Protein 2LPB (pdb70)

Organism: Saccharomyces cerevisiae (strain ATCC 204508 / S288c) (NCBI:txid559292)

Radius of gyration: 16.39 Å; Cα contacts (8 Å, |Δi|>4): 63; chains: 2; bounding box: 40×42×35 Å

InterPro domains:
  IPR008626 Mediator complex, subunit Med15, fungi [PF05397] (509-620)
  IPR033789 Gal11, coactivator domain [PF18535] (158-238)
  IPR033789 Gal11, coactivator domain [cd12191] (170-232)
  IPR036529 Coactivator CBP, KIX domain superfamily [G3DSA:1.10.246.20] (6-90)
  IPR036546 Mediator complex subunit 15, KIX domain [PF16987] (9-86)

Structure (mmCIF, N/CA/C/O backbone):
data_2LPB
#
_entry.id   2LPB
#
loop_
_entity.id
_entity.type
_entity.pdbx_description
1 polymer 'Mediator of RNA polymerase II transcription subunit 15'
2 polymer 'General control protein GCN4'
#
loop_
_atom_site.group_PDB
_atom_site.id
_atom_site.type_symbol
_atom_site.label_atom_id
_atom_site.label_alt_id
_atom_site.label_comp_id
_atom_site.label_asym_id
_atom_site.label_entity_id
_atom_site.label_seq_id
_atom_site.pdbx_PDB_ins_code
_atom_site.Cartn_x
_atom_site.Cartn_y
_atom_site.Cartn_z
_atom_site.occupancy
_atom_site.B_iso_or_equiv
_atom_site.auth_seq_id
_atom_site.auth_comp_id
_atom_site.auth_asym_id
_atom_site.auth_atom_id
_atom_site.pdbx_PDB_model_num
ATOM 1 N N . GLN A 1 1 ? -10.410 -14.404 -21.276 1.00 14.62 158 GLN A N 1
ATOM 2 C CA . GLN A 1 1 ? -10.363 -14.975 -19.914 1.00 14.18 158 GLN A CA 1
ATOM 3 C C . GLN A 1 1 ? -10.948 -13.995 -18.905 1.00 13.66 158 GLN A C 1
ATOM 4 O O . GLN A 1 1 ? -11.486 -12.954 -19.278 1.00 13.66 158 GLN A O 1
ATOM 20 N N . ARG A 1 2 ? -10.848 -14.340 -17.631 1.00 13.39 159 ARG A N 1
ATOM 21 C CA . ARG A 1 2 ? -11.357 -13.488 -16.562 1.00 13.07 159 ARG A CA 1
ATOM 22 C C . ARG A 1 2 ? -10.415 -12.311 -16.327 1.00 12.59 159 ARG A C 1
ATOM 23 O O . ARG A 1 2 ? -9.195 -12.454 -16.440 1.00 12.86 159 ARG A O 1
ATOM 44 N N . ARG A 1 3 ? -10.980 -11.153 -16.017 1.00 12.05 160 ARG A N 1
ATOM 45 C CA . ARG A 1 3 ? -10.186 -9.958 -15.771 1.00 11.74 160 ARG A CA 1
ATOM 46 C C . ARG A 1 3 ? -11.027 -8.884 -15.084 1.00 11.04 160 ARG A C 1
ATOM 47 O O . ARG A 1 3 ? -11.835 -8.207 -15.725 1.00 10.84 160 ARG A O 1
ATOM 68 N N . GLN A 1 4 ? -10.848 -8.745 -13.781 1.00 10.86 161 GLN A N 1
ATOM 69 C CA . GLN A 1 4 ? -11.580 -7.746 -13.014 1.00 10.36 161 GLN A CA 1
ATOM 70 C C . GLN A 1 4 ? -10.677 -6.557 -12.697 1.00 9.86 161 GLN A C 1
ATOM 71 O O . GLN A 1 4 ? -9.535 -6.731 -12.270 1.00 10.18 161 GLN A O 1
ATOM 85 N N . LEU A 1 5 ? -11.187 -5.353 -12.910 1.00 9.29 162 LEU A N 1
ATOM 86 C CA . LEU A 1 5 ? -10.415 -4.149 -12.646 1.00 8.96 162 LEU A CA 1
ATOM 87 C C . LEU A 1 5 ? -11.314 -2.936 -12.423 1.00 8.97 162 LEU A C 1
ATOM 88 O O . LEU A 1 5 ? -11.836 -2.349 -13.367 1.00 9.41 162 LEU A O 1
ATOM 104 N N . THR A 1 6 ? -11.524 -2.577 -11.170 1.00 8.60 163 THR A N 1
ATOM 105 C CA . THR A 1 6 ? -12.325 -1.410 -10.858 1.00 8.65 163 THR A CA 1
ATOM 106 C C . THR A 1 6 ? -11.432 -0.174 -10.956 1.00 8.24 163 THR A C 1
ATOM 107 O O . THR A 1 6 ? -10.331 -0.171 -10.406 1.00 7.76 163 THR A O 1
ATOM 118 N N . PRO A 1 7 ? -11.891 0.890 -11.633 1.00 8.51 164 PRO A N 1
ATOM 119 C CA . PRO A 1 7 ? -11.108 2.122 -11.814 1.00 8.32 164 PRO A CA 1
ATOM 120 C C . PRO A 1 7 ? -10.614 2.728 -10.499 1.00 7.84 164 PRO A C 1
ATOM 121 O O . PRO A 1 7 ? -9.493 3.231 -10.422 1.00 7.58 164 PRO A O 1
ATOM 132 N N . GLN A 1 8 ? -11.448 2.654 -9.471 1.00 7.83 165 GLN A N 1
ATOM 133 C CA . GLN A 1 8 ? -11.113 3.214 -8.165 1.00 7.51 165 GLN A CA 1
ATOM 134 C C . GLN A 1 8 ? -10.060 2.383 -7.435 1.00 6.97 165 GLN A C 1
ATOM 135 O O . GLN A 1 8 ? -9.170 2.931 -6.788 1.00 6.65 165 GLN A O 1
ATOM 149 N N . GLN A 1 9 ? -10.151 1.063 -7.547 1.00 6.95 166 GLN A N 1
ATOM 150 C CA . GLN A 1 9 ? -9.216 0.177 -6.863 1.00 6.50 166 GLN A CA 1
ATOM 151 C C . GLN A 1 9 ? -7.911 0.054 -7.629 1.00 6.28 166 GLN A C 1
ATOM 152 O O . GLN A 1 9 ? -6.834 0.089 -7.038 1.00 5.88 166 GLN A O 1
ATOM 166 N N . GLN A 1 10 ? -8.019 -0.092 -8.945 1.00 6.66 167 GLN A N 1
ATOM 167 C CA . GLN A 1 10 ? -6.863 -0.232 -9.813 1.00 6.68 167 GLN A CA 1
ATOM 168 C C . GLN A 1 10 ? -5.843 0.877 -9.580 1.00 6.51 167 GLN A C 1
ATOM 169 O O . GLN A 1 10 ? -4.652 0.618 -9.426 1.00 6.41 167 GLN A O 1
ATOM 183 N N . GLN A 1 11 ? -6.331 2.104 -9.516 1.00 6.59 168 GLN A N 1
ATOM 184 C CA . GLN A 1 11 ? -5.479 3.269 -9.327 1.00 6.60 168 GLN A CA 1
ATOM 185 C C . GLN A 1 11 ? -4.710 3.228 -8.009 1.00 6.15 168 GLN A C 1
ATOM 186 O O . GLN A 1 11 ? -3.604 3.756 -7.913 1.00 6.21 168 GLN A O 1
ATOM 200 N N . LEU A 1 12 ? -5.288 2.607 -6.998 1.00 5.81 169 LEU A N 1
ATOM 201 C CA . LEU A 1 12 ? -4.646 2.546 -5.699 1.00 5.44 169 LEU A CA 1
ATOM 202 C C . LEU A 1 12 ? -3.675 1.371 -5.583 1.00 5.18 169 LEU A C 1
ATOM 203 O O . LEU A 1 12 ? -2.542 1.534 -5.127 1.00 5.07 169 LEU A O 1
ATOM 219 N N . VAL A 1 13 ? -4.116 0.191 -6.005 1.00 5.20 170 VAL A N 1
ATOM 220 C CA . VAL A 1 13 ? -3.296 -1.010 -5.887 1.00 5.06 170 VAL A CA 1
ATOM 221 C C . VAL A 1 13 ? -2.183 -1.095 -6.932 1.00 5.34 170 VAL A C 1
ATOM 222 O O . VAL A 1 13 ? -1.090 -1.576 -6.639 1.00 5.28 170 VAL A O 1
ATOM 235 N N . ASN A 1 14 ? -2.447 -0.632 -8.143 1.00 5.77 171 ASN A N 1
ATOM 236 C CA . ASN A 1 14 ? -1.446 -0.689 -9.211 1.00 6.24 171 ASN A CA 1
ATOM 237 C C . ASN A 1 14 ? -0.322 0.314 -8.966 1.00 6.25 171 ASN A C 1
ATOM 238 O O . ASN A 1 14 ? 0.821 0.103 -9.375 1.00 6.59 171 ASN A O 1
ATOM 249 N N . GLN A 1 15 ? -0.646 1.393 -8.273 1.00 6.00 172 GLN A N 1
ATOM 250 C CA . GLN A 1 15 ? 0.330 2.435 -7.979 1.00 6.13 172 GLN A CA 1
ATOM 251 C C . GLN A 1 15 ? 1.197 2.068 -6.780 1.00 5.80 172 GLN A C 1
ATOM 252 O O . GLN A 1 15 ? 2.279 2.626 -6.597 1.00 6.06 172 GLN A O 1
ATOM 266 N N . MET A 1 16 ? 0.726 1.120 -5.973 1.00 5.33 173 MET A N 1
ATOM 267 C CA . MET A 1 16 ? 1.465 0.670 -4.787 1.00 5.03 173 MET A CA 1
ATOM 268 C C . MET A 1 16 ? 2.713 -0.121 -5.179 1.00 5.21 173 MET A C 1
ATOM 269 O O . MET A 1 16 ? 3.507 -0.510 -4.327 1.00 5.01 173 MET A O 1
ATOM 283 N N . LYS A 1 17 ? 2.871 -0.367 -6.472 1.00 5.68 174 LYS A N 1
ATOM 284 C CA . LYS A 1 17 ? 4.027 -1.090 -6.973 1.00 6.02 174 LYS A CA 1
ATOM 285 C C . LYS A 1 17 ? 5.246 -0.194 -6.878 1.00 6.49 174 LYS A C 1
ATOM 286 O O . LYS A 1 17 ? 6.307 -0.602 -6.407 1.00 6.55 174 LYS A O 1
ATOM 305 N N . VAL A 1 18 ? 5.078 1.044 -7.320 1.00 6.90 175 VAL A N 1
ATOM 306 C CA . VAL A 1 18 ? 6.153 2.010 -7.269 1.00 7.46 175 VAL A CA 1
ATOM 307 C C . VAL A 1 18 ? 5.800 3.099 -6.276 1.00 7.44 175 VAL A C 1
ATOM 308 O O . VAL A 1 18 ? 5.344 4.183 -6.646 1.00 7.78 175 VAL A O 1
ATOM 321 N N . ALA A 1 19 ? 6.018 2.799 -5.015 1.00 7.10 176 ALA A N 1
ATOM 322 C CA . ALA A 1 19 ? 5.736 3.735 -3.948 1.00 7.14 176 ALA A CA 1
ATOM 323 C C . ALA A 1 19 ? 6.787 3.623 -2.851 1.00 7.24 176 ALA A C 1
ATOM 324 O O . ALA A 1 19 ? 6.968 2.558 -2.263 1.00 6.92 176 ALA A O 1
ATOM 331 N N . PRO A 1 20 ? 7.544 4.701 -2.609 1.00 7.75 177 PRO A N 1
ATOM 332 C CA . PRO A 1 20 ? 8.561 4.729 -1.571 1.00 7.96 177 PRO A CA 1
ATOM 333 C C . PRO A 1 20 ? 7.983 5.092 -0.205 1.00 7.58 177 PRO A C 1
ATOM 334 O O . PRO A 1 20 ? 7.126 5.974 -0.093 1.00 7.42 177 PRO A O 1
ATOM 345 N N . ILE A 1 21 ? 8.458 4.406 0.821 1.00 7.53 178 ILE A N 1
ATOM 346 C CA . ILE A 1 21 ? 8.018 4.631 2.190 1.00 7.29 178 ILE A CA 1
ATOM 347 C C . ILE A 1 21 ? 8.517 5.980 2.711 1.00 7.90 178 ILE A C 1
ATOM 348 O O . ILE A 1 21 ? 9.725 6.218 2.772 1.00 8.45 178 ILE A O 1
ATOM 364 N N . PRO A 1 22 ? 7.589 6.889 3.059 1.00 7.89 179 PRO A N 1
ATOM 365 C CA . PRO A 1 22 ? 7.933 8.216 3.582 1.00 8.51 179 PRO A CA 1
ATOM 366 C C . PRO A 1 22 ? 8.677 8.149 4.909 1.00 8.75 179 PRO A C 1
ATOM 367 O O . PRO A 1 22 ? 8.612 7.149 5.626 1.00 8.38 179 PRO A O 1
ATOM 378 N N . LYS A 1 23 ? 9.348 9.239 5.247 1.00 9.42 180 LYS A N 1
ATOM 379 C CA . LYS A 1 23 ? 10.122 9.328 6.483 1.00 9.77 180 LYS A CA 1
ATOM 380 C C . LYS A 1 23 ? 9.230 9.167 7.707 1.00 9.52 180 LYS A C 1
ATOM 381 O O . LYS A 1 23 ? 9.667 8.666 8.745 1.00 9.52 180 LYS A O 1
ATOM 400 N N . GLN A 1 24 ? 7.981 9.589 7.577 1.00 9.38 181 GLN A N 1
ATOM 401 C CA . GLN A 1 24 ? 7.014 9.485 8.663 1.00 9.25 181 GLN A CA 1
ATOM 402 C C . GLN A 1 24 ? 6.752 8.020 9.007 1.00 8.64 181 GLN A C 1
ATOM 403 O O . GLN A 1 24 ? 6.494 7.671 10.160 1.00 8.66 181 GLN A O 1
ATOM 417 N N . LEU A 1 25 ? 6.837 7.167 7.998 1.00 8.14 182 LEU A N 1
ATOM 418 C CA . LEU A 1 25 ? 6.591 5.745 8.173 1.00 7.55 182 LEU A CA 1
ATOM 419 C C . LEU A 1 25 ? 7.884 4.986 8.453 1.00 7.61 182 LEU A C 1
ATOM 420 O O . LEU A 1 25 ? 7.869 3.969 9.143 1.00 7.33 182 LEU A O 1
ATOM 436 N N . LEU A 1 26 ? 8.999 5.495 7.929 1.00 8.04 183 LEU A N 1
ATOM 437 C CA . LEU A 1 26 ? 10.310 4.863 8.120 1.00 8.24 183 LEU A CA 1
ATOM 438 C C . LEU A 1 26 ? 10.667 4.741 9.598 1.00 8.55 183 LEU A C 1
ATOM 439 O O . LEU A 1 26 ? 11.417 3.851 9.994 1.00 8.54 183 LEU A O 1
ATOM 455 N N . GLN A 1 27 ? 10.126 5.640 10.407 1.00 8.87 184 GLN A N 1
ATOM 456 C CA . GLN A 1 27 ? 10.378 5.633 11.843 1.00 9.25 184 GLN A CA 1
ATOM 457 C C . GLN A 1 27 ? 9.802 4.386 12.509 1.00 8.85 184 GLN A C 1
ATOM 458 O O . GLN A 1 27 ? 10.239 3.994 13.592 1.00 9.14 184 GLN A O 1
ATOM 472 N N . ARG A 1 28 ? 8.828 3.762 11.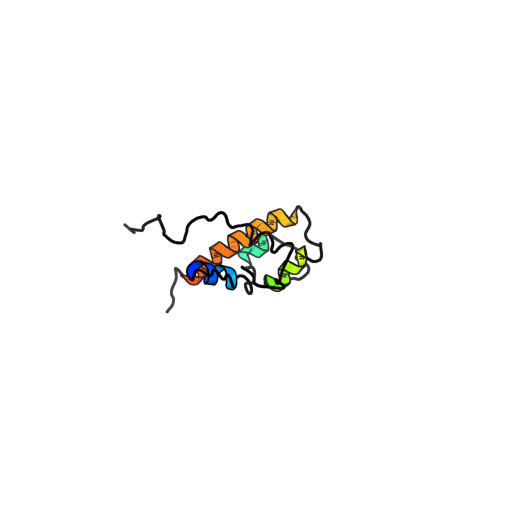855 1.00 8.24 185 ARG A N 1
ATOM 473 C CA . ARG A 1 28 ? 8.183 2.571 12.395 1.00 7.89 185 ARG A CA 1
ATOM 474 C C . ARG A 1 28 ? 9.045 1.334 12.179 1.00 7.66 185 ARG A C 1
ATOM 475 O O . ARG A 1 28 ? 8.947 0.363 12.928 1.00 7.54 185 ARG A O 1
ATOM 496 N N . ILE A 1 29 ? 9.880 1.375 11.150 1.00 7.69 186 ILE A N 1
ATOM 497 C CA . ILE A 1 29 ? 10.775 0.266 10.837 1.00 7.57 186 ILE A CA 1
ATOM 498 C C . ILE A 1 29 ? 12.202 0.779 10.648 1.00 8.20 186 ILE A C 1
ATOM 499 O O . ILE A 1 29 ? 12.628 1.076 9.532 1.00 8.43 186 ILE A O 1
ATOM 515 N N . PRO A 1 30 ? 12.957 0.899 11.748 1.00 8.55 187 PRO A N 1
ATOM 516 C CA . PRO A 1 30 ? 14.326 1.402 11.715 1.00 9.18 187 PRO A CA 1
ATOM 517 C C . PRO A 1 30 ? 15.364 0.324 11.412 1.00 9.19 187 PRO A C 1
ATOM 518 O O . PRO A 1 30 ? 15.061 -0.870 11.447 1.00 8.73 187 PRO A O 1
ATOM 529 N N . ASN A 1 31 ? 16.585 0.774 11.114 1.00 9.77 188 ASN A N 1
ATOM 530 C CA . ASN A 1 31 ? 17.709 -0.116 10.811 1.00 9.94 188 ASN A CA 1
ATOM 531 C C . ASN A 1 31 ? 17.373 -1.060 9.660 1.00 9.83 188 ASN A C 1
ATOM 532 O O . ASN A 1 31 ? 17.336 -2.282 9.833 1.00 9.99 188 ASN A O 1
ATOM 543 N N . ILE A 1 32 ? 17.118 -0.496 8.490 1.00 9.66 189 ILE A N 1
ATOM 544 C CA . ILE A 1 32 ? 16.790 -1.300 7.324 1.00 9.64 189 ILE A CA 1
ATOM 545 C C . ILE A 1 32 ? 18.027 -1.508 6.449 1.00 9.96 189 ILE A C 1
ATOM 546 O O . ILE A 1 32 ? 18.609 -0.548 5.947 1.00 9.97 189 ILE A O 1
ATOM 562 N N . PRO A 1 33 ? 18.437 -2.778 6.257 1.00 10.38 190 PRO A N 1
ATOM 563 C CA . PRO A 1 33 ? 19.615 -3.136 5.445 1.00 10.85 190 PRO A CA 1
ATOM 564 C C . PRO A 1 33 ? 19.619 -2.551 4.018 1.00 10.73 190 PRO A C 1
ATOM 565 O O . PRO A 1 33 ? 20.623 -1.965 3.611 1.00 11.03 190 PRO A O 1
ATOM 576 N N . PRO A 1 34 ? 18.524 -2.688 3.224 1.00 10.37 191 PRO A N 1
ATOM 577 C CA . PRO A 1 34 ? 18.493 -2.157 1.856 1.00 10.30 191 PRO A CA 1
ATOM 578 C C . PRO A 1 34 ? 18.633 -0.640 1.822 1.00 10.68 191 PRO A C 1
ATOM 579 O O . PRO A 1 34 ? 19.251 -0.083 0.915 1.00 10.94 191 PRO A O 1
ATOM 590 N N . ASN A 1 35 ? 18.045 0.015 2.824 1.00 10.83 192 ASN A N 1
ATOM 591 C CA . ASN A 1 35 ? 18.067 1.475 2.943 1.00 11.33 192 ASN A CA 1
ATOM 592 C C . ASN A 1 35 ? 17.345 2.133 1.773 1.00 11.24 192 ASN A C 1
ATOM 593 O O . ASN A 1 35 ? 17.483 3.333 1.530 1.00 11.75 192 ASN A O 1
ATOM 604 N N . ILE A 1 36 ? 16.569 1.336 1.056 1.00 10.63 193 ILE A N 1
ATOM 605 C CA . ILE A 1 36 ? 15.799 1.820 -0.076 1.00 10.51 193 ILE A CA 1
ATOM 606 C C . ILE A 1 36 ? 14.372 2.054 0.383 1.00 9.90 193 ILE A C 1
ATOM 607 O O . ILE A 1 36 ? 13.882 1.337 1.252 1.00 9.52 193 ILE A O 1
ATOM 623 N N . ASN A 1 37 ? 13.705 3.046 -0.183 1.00 9.87 194 ASN A N 1
ATOM 624 C CA . ASN A 1 37 ? 12.348 3.364 0.240 1.00 9.35 194 ASN A CA 1
ATOM 625 C C . ASN A 1 37 ? 11.286 2.780 -0.687 1.00 8.86 194 ASN A C 1
ATOM 626 O O . ASN A 1 37 ? 10.137 2.633 -0.284 1.00 8.57 194 ASN A O 1
ATOM 637 N N . THR A 1 38 ? 11.650 2.417 -1.914 1.00 8.88 195 THR A N 1
ATOM 638 C CA . THR A 1 38 ? 10.666 1.882 -2.850 1.00 8.49 195 THR A CA 1
ATOM 639 C C . THR A 1 38 ? 10.252 0.479 -2.430 1.00 7.92 195 THR A C 1
ATOM 640 O O . THR A 1 38 ? 11.101 -0.383 -2.211 1.00 8.08 195 THR A O 1
ATOM 651 N N . TRP A 1 39 ? 8.941 0.243 -2.401 1.00 7.29 196 TRP A N 1
ATOM 652 C CA . TRP A 1 39 ? 8.383 -1.038 -1.967 1.00 6.73 196 TRP A CA 1
ATOM 653 C C . TRP A 1 39 ? 8.923 -2.220 -2.747 1.00 7.00 196 TRP A C 1
ATOM 654 O O . TRP A 1 39 ? 9.189 -3.266 -2.167 1.00 6.84 196 TRP A O 1
ATOM 675 N N . GLN A 1 40 ? 9.107 -2.049 -4.044 1.00 7.47 197 GLN A N 1
ATOM 676 C CA . GLN A 1 40 ? 9.615 -3.122 -4.884 1.00 7.85 197 GLN A CA 1
ATOM 677 C C . GLN A 1 40 ? 10.963 -3.626 -4.379 1.00 8.27 197 GLN A C 1
ATOM 678 O O . GLN A 1 40 ? 11.270 -4.811 -4.476 1.00 8.37 197 GLN A O 1
ATOM 692 N N . GLN A 1 41 ? 11.781 -2.720 -3.872 1.00 8.57 198 GLN A N 1
ATOM 693 C CA . GLN A 1 41 ? 13.084 -3.090 -3.346 1.00 9.03 198 GLN A CA 1
ATOM 694 C C . GLN A 1 41 ? 13.009 -3.423 -1.850 1.00 8.61 198 GLN A C 1
ATOM 695 O O . GLN A 1 41 ? 13.878 -4.113 -1.316 1.00 8.82 198 GLN A O 1
ATOM 709 N N . VAL A 1 42 ? 11.958 -2.943 -1.182 1.00 8.07 199 VAL A N 1
ATOM 710 C CA . VAL A 1 42 ? 11.782 -3.181 0.252 1.00 7.70 199 VAL A CA 1
ATOM 711 C C . VAL A 1 42 ? 11.206 -4.576 0.517 1.00 7.32 199 VAL A C 1
ATOM 712 O O . VAL A 1 42 ? 11.525 -5.205 1.528 1.00 7.31 199 VAL A O 1
ATOM 725 N N . THR A 1 43 ? 10.382 -5.069 -0.408 1.00 7.10 200 THR A N 1
ATOM 726 C CA . THR A 1 43 ? 9.761 -6.387 -0.273 1.00 6.83 200 THR A CA 1
ATOM 727 C C . THR A 1 43 ? 10.810 -7.495 -0.187 1.00 7.39 200 THR A C 1
ATOM 728 O O . THR A 1 43 ? 10.554 -8.576 0.356 1.00 7.30 200 THR A O 1
ATOM 739 N N . ALA A 1 44 ? 11.999 -7.200 -0.708 1.00 8.02 201 ALA A N 1
ATOM 740 C CA . ALA A 1 44 ? 13.106 -8.140 -0.707 1.00 8.63 201 ALA A CA 1
ATOM 741 C C . ALA A 1 44 ? 13.483 -8.555 0.712 1.00 8.64 201 ALA A C 1
ATOM 742 O O . ALA A 1 44 ? 14.044 -9.629 0.917 1.00 8.93 201 ALA A O 1
ATOM 749 N N . LEU A 1 45 ? 13.161 -7.707 1.688 1.00 8.38 202 LEU A N 1
ATOM 750 C CA . LEU A 1 45 ? 13.458 -7.995 3.088 1.00 8.45 202 LEU A CA 1
ATOM 751 C C . LEU A 1 45 ? 12.770 -9.282 3.532 1.00 8.04 202 LEU A C 1
ATOM 752 O O . LEU A 1 45 ? 13.340 -10.090 4.269 1.00 8.27 202 LEU A O 1
ATOM 768 N N . ALA A 1 46 ? 11.546 -9.471 3.063 1.00 7.51 203 ALA A N 1
ATOM 769 C CA . ALA A 1 46 ? 10.774 -10.656 3.403 1.00 7.19 203 ALA A CA 1
ATOM 770 C C . ALA A 1 46 ? 11.188 -11.832 2.526 1.00 7.64 203 ALA A C 1
ATOM 771 O O . ALA A 1 46 ? 11.163 -12.984 2.956 1.00 7.71 203 ALA A O 1
ATOM 778 N N . GLN A 1 47 ? 11.590 -11.530 1.301 1.00 8.03 204 GLN A N 1
ATOM 779 C CA . GLN A 1 47 ? 12.010 -12.557 0.354 1.00 8.56 204 GLN A CA 1
ATOM 780 C C . GLN A 1 47 ? 13.370 -13.138 0.742 1.00 9.11 204 GLN A C 1
ATOM 781 O O . GLN A 1 47 ? 13.628 -14.323 0.531 1.00 9.51 204 GLN A O 1
ATOM 795 N N . GLN A 1 48 ? 14.229 -12.306 1.321 1.00 9.17 205 GLN A N 1
ATOM 796 C CA . GLN A 1 48 ? 15.553 -12.749 1.751 1.00 9.72 205 GLN A CA 1
ATOM 797 C C . GLN A 1 48 ? 15.483 -13.409 3.125 1.00 9.52 205 GLN A C 1
ATOM 798 O O . GLN A 1 48 ? 16.505 -13.807 3.684 1.00 9.93 205 GLN A O 1
ATOM 812 N N . LYS A 1 49 ? 14.267 -13.499 3.662 1.00 8.93 206 LYS A N 1
ATOM 813 C CA . LYS A 1 49 ? 14.017 -14.117 4.965 1.00 8.75 206 LYS A CA 1
ATOM 814 C C . LYS A 1 49 ? 14.704 -13.355 6.098 1.00 8.72 206 LYS A C 1
ATOM 815 O O . LYS A 1 49 ? 14.987 -13.917 7.158 1.00 8.89 206 LYS A O 1
ATOM 834 N N . LEU A 1 50 ? 14.955 -12.070 5.876 1.00 8.58 207 LEU A N 1
ATOM 835 C CA . LEU A 1 50 ? 15.596 -11.233 6.881 1.00 8.66 207 LEU A CA 1
ATOM 836 C C . LEU A 1 50 ? 14.552 -10.731 7.868 1.00 8.06 207 LEU A C 1
ATOM 837 O O . LEU A 1 50 ? 14.826 -10.562 9.055 1.00 8.10 207 LEU A O 1
ATOM 853 N N . LEU A 1 51 ? 13.351 -10.511 7.352 1.00 7.59 208 LEU A N 1
ATOM 854 C CA . LEU A 1 51 ? 12.236 -10.034 8.152 1.00 7.05 208 LEU A CA 1
ATOM 855 C C . LEU A 1 51 ? 11.768 -11.123 9.109 1.00 6.95 208 LEU A C 1
ATOM 856 O O . LEU A 1 51 ? 11.300 -12.179 8.678 1.00 6.96 208 LEU A O 1
ATOM 872 N N . THR A 1 52 ? 11.912 -10.870 10.402 1.00 6.97 209 THR A N 1
ATOM 873 C CA . THR A 1 52 ? 11.500 -11.825 11.416 1.00 7.00 209 THR A CA 1
ATOM 874 C C . THR A 1 52 ? 10.016 -11.635 11.726 1.00 6.57 209 THR A C 1
ATOM 875 O O . THR A 1 52 ? 9.429 -10.625 11.328 1.00 6.24 209 THR A O 1
ATOM 886 N N . PRO A 1 53 ? 9.373 -12.599 12.411 1.00 6.66 210 PRO A N 1
ATOM 887 C CA . PRO A 1 53 ? 7.954 -12.488 12.770 1.00 6.45 210 PRO A CA 1
ATOM 888 C C . PRO A 1 53 ? 7.648 -11.180 13.495 1.00 6.38 210 PRO A C 1
ATOM 889 O O . PRO A 1 53 ? 6.577 -10.595 13.325 1.00 6.16 210 PRO A O 1
ATOM 900 N N . GLN A 1 54 ? 8.612 -10.711 14.281 1.00 6.66 211 GLN A N 1
ATOM 901 C CA . GLN A 1 54 ? 8.457 -9.475 15.034 1.00 6.77 211 GLN A CA 1
ATOM 902 C C . GLN A 1 54 ? 8.474 -8.256 14.112 1.00 6.45 211 GLN A C 1
ATOM 903 O O . GLN A 1 54 ? 7.899 -7.215 14.439 1.00 6.38 211 GLN A O 1
ATOM 917 N N . ASP A 1 55 ? 9.103 -8.390 12.948 1.00 6.37 212 ASP A N 1
ATOM 918 C CA . ASP A 1 55 ? 9.189 -7.282 12.008 1.00 6.18 212 ASP A CA 1
ATOM 919 C C . ASP A 1 55 ? 7.951 -7.285 11.135 1.00 5.63 212 ASP A C 1
ATOM 920 O O . ASP A 1 55 ? 7.486 -6.243 10.670 1.00 5.44 212 ASP A O 1
ATOM 929 N N . MET A 1 56 ? 7.421 -8.485 10.937 1.00 5.47 213 MET A N 1
ATOM 930 C CA . MET A 1 56 ? 6.233 -8.700 10.127 1.00 5.06 213 MET A CA 1
ATOM 931 C C . MET A 1 56 ? 5.059 -7.880 10.645 1.00 4.94 213 MET A C 1
ATOM 932 O O . MET A 1 56 ? 4.403 -7.161 9.889 1.00 4.64 213 MET A O 1
ATOM 946 N N . GLU A 1 57 ? 4.823 -7.973 11.946 1.00 5.29 214 GLU A N 1
ATOM 947 C CA . GLU A 1 57 ? 3.723 -7.261 12.587 1.00 5.44 214 GLU A CA 1
ATOM 948 C C . GLU A 1 57 ? 3.879 -5.746 12.458 1.00 5.41 214 GLU A C 1
ATOM 949 O O . GLU A 1 57 ? 2.894 -5.006 12.493 1.00 5.42 214 GLU A O 1
ATOM 961 N N . ALA A 1 58 ? 5.115 -5.290 12.304 1.00 5.51 215 ALA A N 1
ATOM 962 C CA . ALA A 1 58 ? 5.395 -3.867 12.177 1.00 5.66 215 ALA A CA 1
ATOM 963 C C . ALA A 1 58 ? 5.215 -3.395 10.737 1.00 5.27 215 ALA A C 1
ATOM 964 O O . ALA A 1 58 ? 4.742 -2.283 10.490 1.00 5.33 215 ALA A O 1
ATOM 971 N N . ALA A 1 59 ? 5.560 -4.261 9.789 1.00 4.95 216 ALA A N 1
ATOM 972 C CA . ALA A 1 59 ? 5.451 -3.937 8.374 1.00 4.66 216 ALA A CA 1
ATOM 973 C C . ALA A 1 59 ? 3.995 -3.804 7.961 1.00 4.31 216 ALA A C 1
ATOM 974 O O . ALA A 1 59 ? 3.664 -3.038 7.051 1.00 4.17 216 ALA A O 1
ATOM 981 N N . LYS A 1 60 ? 3.130 -4.547 8.644 1.00 4.31 217 LYS A N 1
ATOM 982 C CA . LYS A 1 60 ? 1.701 -4.520 8.363 1.00 4.20 217 LYS A CA 1
ATOM 983 C C . LYS A 1 60 ? 1.145 -3.106 8.511 1.00 4.42 217 LYS A C 1
ATOM 984 O O . LYS A 1 60 ? 0.398 -2.625 7.656 1.00 4.34 217 LYS A O 1
ATOM 1003 N N . GLU A 1 61 ? 1.533 -2.445 9.591 1.00 0.00 218 GLU A N 1
ATOM 1004 C CA . GLU A 1 61 ? 1.072 -1.085 9.856 1.00 0.00 218 GLU A CA 1
ATOM 1005 C C . GLU A 1 61 ? 1.617 -0.121 8.830 1.00 0.00 218 GLU A C 1
ATOM 1006 O O . GLU A 1 61 ? 0.898 0.761 8.360 1.00 0.00 218 GLU A O 1
ATOM 1018 N N . VAL A 1 62 ? 2.890 -0.284 8.487 1.00 4.99 219 VAL A N 1
ATOM 1019 C CA . VAL A 1 62 ? 3.548 0.586 7.519 1.00 5.07 219 VAL A CA 1
ATOM 1020 C C . VAL A 1 62 ? 2.812 0.581 6.180 1.00 4.71 219 VAL A C 1
ATOM 1021 O O . VAL A 1 62 ? 2.473 1.638 5.648 1.00 4.89 219 VAL A O 1
ATOM 1034 N N . TYR A 1 63 ? 2.543 -0.610 5.657 1.00 4.28 220 TYR A N 1
ATOM 1035 C CA . TYR A 1 63 ? 1.861 -0.740 4.375 1.00 4.00 220 TYR A CA 1
ATOM 1036 C C . TYR A 1 63 ? 0.452 -0.147 4.432 1.00 4.14 220 TYR A C 1
ATOM 1037 O O . TYR A 1 63 ? 0.019 0.530 3.496 1.00 4.18 220 TYR A O 1
ATOM 1055 N N . LYS A 1 64 ? -0.252 -0.388 5.534 1.00 4.37 221 LYS A N 1
ATOM 1056 C CA . LYS A 1 64 ? -1.610 0.120 5.695 1.00 4.73 221 LYS A CA 1
ATOM 1057 C C . LYS A 1 64 ? -1.630 1.646 5.767 1.00 5.09 221 LYS A C 1
ATOM 1058 O O . LYS A 1 64 ? -2.413 2.301 5.072 1.00 5.27 221 LYS A O 1
ATOM 1077 N N . ILE A 1 65 ? -0.766 2.210 6.606 1.00 5.30 222 ILE A N 1
ATOM 1078 C CA . ILE A 1 65 ? -0.689 3.659 6.770 1.00 5.78 222 ILE A CA 1
ATOM 1079 C C . ILE A 1 65 ? -0.286 4.333 5.459 1.00 5.68 222 ILE A C 1
ATOM 1080 O O . ILE A 1 65 ? -0.798 5.399 5.109 1.00 6.01 222 ILE A O 1
ATOM 1096 N N . HIS A 1 66 ? 0.614 3.691 4.726 1.00 5.31 223 HIS A N 1
ATOM 1097 C CA . HIS A 1 66 ? 1.085 4.217 3.453 1.00 5.36 223 HIS A CA 1
ATOM 1098 C C . HIS A 1 66 ? -0.069 4.325 2.458 1.00 5.26 223 HIS A C 1
ATOM 1099 O O . HIS A 1 66 ? -0.200 5.323 1.751 1.00 5.59 223 HIS A O 1
ATOM 1113 N N . GLN A 1 67 ? -0.910 3.296 2.428 1.00 4.91 224 GLN A N 1
ATOM 1114 C CA . GLN A 1 67 ? -2.058 3.264 1.527 1.00 4.90 224 GLN A CA 1
ATOM 1115 C C . GLN A 1 67 ? -3.024 4.409 1.826 1.00 5.38 224 GLN A C 1
ATOM 1116 O O . GLN A 1 67 ? -3.623 4.983 0.918 1.00 5.57 224 GLN A O 1
ATOM 1130 N N . GLN A 1 68 ? -3.153 4.744 3.104 1.00 5.66 225 GLN A N 1
ATOM 1131 C CA . GLN A 1 68 ? -4.044 5.814 3.532 1.00 6.22 225 GLN A CA 1
ATOM 1132 C C . GLN A 1 68 ? -3.450 7.181 3.192 1.00 6.53 225 GLN A C 1
ATOM 1133 O O . GLN A 1 68 ? -4.155 8.078 2.728 1.00 6.88 225 GLN A O 1
ATOM 1147 N N . LEU A 1 69 ? -2.148 7.323 3.417 1.00 6.49 226 LEU A N 1
ATOM 1148 C CA . LEU A 1 69 ? -1.450 8.574 3.140 1.00 6.92 226 LEU A CA 1
ATOM 1149 C C . LEU A 1 69 ? -1.487 8.900 1.649 1.00 6.85 226 LEU A C 1
ATOM 1150 O O . LEU A 1 69 ? -1.647 10.059 1.263 1.00 7.28 226 LEU A O 1
ATOM 1166 N N . LEU A 1 70 ? -1.348 7.868 0.818 1.00 6.38 227 LEU A N 1
ATOM 1167 C CA . LEU A 1 70 ? -1.359 8.036 -0.634 1.00 6.38 227 LEU A CA 1
ATOM 1168 C C . LEU A 1 70 ? -2.670 8.652 -1.113 1.00 6.51 227 LEU A C 1
ATOM 1169 O O . LEU A 1 70 ? -2.686 9.452 -2.047 1.00 6.81 227 LEU A O 1
ATOM 1185 N N . PHE A 1 71 ? -3.768 8.285 -0.464 1.00 6.38 228 PHE A N 1
ATOM 1186 C CA . PHE A 1 71 ? -5.077 8.802 -0.835 1.00 6.62 228 PHE A CA 1
ATOM 1187 C C . PHE A 1 71 ? -5.163 10.304 -0.580 1.00 7.17 228 PHE A C 1
ATOM 1188 O O . PHE A 1 71 ? -5.619 11.067 -1.434 1.00 7.44 228 PHE A O 1
ATOM 1205 N N . LYS A 1 72 ? -4.696 10.727 0.585 1.00 7.38 229 LYS A N 1
ATOM 1206 C CA . LYS A 1 72 ? -4.731 12.136 0.953 1.00 7.96 229 LYS A CA 1
ATOM 1207 C C . LYS A 1 72 ? -3.758 12.950 0.108 1.00 8.17 229 LYS A C 1
ATOM 1208 O O . LYS A 1 72 ? -4.053 14.084 -0.272 1.00 8.60 229 LYS A O 1
ATOM 1227 N N . ALA A 1 73 ? -2.606 12.359 -0.191 1.00 7.94 230 ALA A N 1
ATOM 1228 C CA . ALA A 1 73 ? -1.584 13.027 -0.990 1.00 8.24 230 ALA A CA 1
ATOM 1229 C C . ALA A 1 73 ? -2.078 13.294 -2.411 1.00 8.26 230 ALA A C 1
ATOM 1230 O O . ALA A 1 73 ? -1.601 14.209 -3.082 1.00 8.69 230 ALA A O 1
ATOM 1237 N N . ARG A 1 74 ? -3.023 12.483 -2.869 1.00 7.86 231 ARG A N 1
ATOM 1238 C CA . ARG A 1 74 ? -3.583 12.650 -4.204 1.00 7.92 231 ARG A CA 1
ATOM 1239 C C . ARG A 1 74 ? -4.588 13.796 -4.231 1.00 8.29 231 ARG A C 1
ATOM 1240 O O . ARG A 1 74 ? -4.655 14.552 -5.201 1.00 8.56 231 ARG A O 1
ATOM 1261 N N . LEU A 1 75 ? -5.352 13.928 -3.154 1.00 8.38 232 LEU A N 1
ATOM 1262 C CA . LEU A 1 75 ? -6.366 14.973 -3.051 1.00 8.81 232 LEU A CA 1
ATOM 1263 C C . LEU A 1 75 ? -5.732 16.336 -2.777 1.00 9.30 232 LEU A C 1
ATOM 1264 O O . LEU A 1 75 ? -6.009 17.303 -3.490 1.00 9.67 232 LEU A O 1
ATOM 1280 N N . GLN A 1 76 ? -4.883 16.392 -1.745 1.00 9.34 233 GLN A N 1
ATOM 1281 C CA . GLN A 1 76 ? -4.189 17.621 -1.341 1.00 9.87 233 GLN A CA 1
ATOM 1282 C C . GLN A 1 76 ? -5.149 18.645 -0.741 1.00 9.87 233 GLN A C 1
ATOM 1283 O O . GLN A 1 76 ? -6.031 19.169 -1.422 1.00 9.75 233 GLN A O 1
ATOM 1297 N N . GLN A 1 77 ? -4.960 18.935 0.539 1.00 10.20 234 GLN A N 1
ATOM 1298 C CA . GLN A 1 77 ? -5.802 19.898 1.236 1.00 10.43 234 GLN A CA 1
ATOM 1299 C C . GLN A 1 77 ? -5.253 21.308 1.068 1.00 10.93 234 GLN A C 1
ATOM 1300 O O . GLN A 1 77 ? -5.972 22.295 1.226 1.00 11.18 234 GLN A O 1
ATOM 1314 N N . GLN A 1 78 ? -3.972 21.397 0.749 1.00 11.20 235 GLN A N 1
ATOM 1315 C CA . GLN A 1 78 ? -3.312 22.677 0.554 1.00 11.76 235 GLN A CA 1
ATOM 1316 C C . GLN A 1 78 ? -2.902 22.833 -0.904 1.00 11.96 235 GLN A C 1
ATOM 1317 O O . GLN A 1 78 ? -2.082 22.066 -1.410 1.00 12.27 235 GLN A O 1
ATOM 1331 N N . GLN A 1 79 ? -3.472 23.814 -1.583 1.00 11.97 236 GLN A N 1
ATOM 1332 C CA . GLN A 1 79 ? -3.148 24.046 -2.981 1.00 12.36 236 GLN A CA 1
ATOM 1333 C C . GLN A 1 79 ? 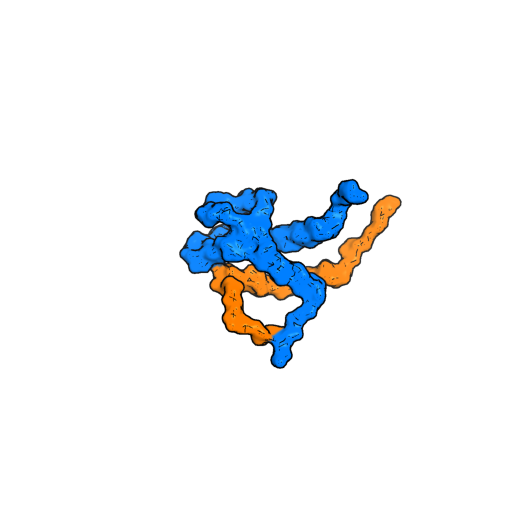-2.464 25.393 -3.155 1.00 12.79 236 GLN A C 1
ATOM 1334 O O . GLN A 1 79 ? -3.049 26.444 -2.878 1.00 12.91 236 GLN A O 1
ATOM 1348 N N . ALA A 1 80 ? -1.222 25.350 -3.611 1.00 13.20 237 ALA A N 1
ATOM 1349 C CA . ALA A 1 80 ? -0.442 26.556 -3.832 1.00 13.80 237 ALA A CA 1
ATOM 1350 C C . ALA A 1 80 ? -0.763 27.157 -5.192 1.00 14.33 237 ALA A C 1
ATOM 1351 O O . ALA A 1 80 ? -0.576 28.353 -5.421 1.00 14.81 237 ALA A O 1
ATOM 1358 N N . GLN A 1 81 ? -1.244 26.314 -6.094 1.00 14.40 238 GLN A N 1
ATOM 1359 C CA . GLN A 1 81 ? -1.600 26.751 -7.433 1.00 15.05 238 GLN A CA 1
ATOM 1360 C C . GLN A 1 81 ? -2.937 27.478 -7.410 1.00 15.31 238 GLN A C 1
ATOM 1361 O O . GLN A 1 81 ? -3.133 28.395 -8.235 1.00 15.61 238 GLN A O 1
ATOM 1376 N N . SER B 2 1 ? -21.395 26.434 9.773 1.00 35.36 101 SER B N 1
ATOM 1377 C CA . SER B 2 1 ? -20.073 25.807 9.963 1.00 34.91 101 SER B CA 1
ATOM 1378 C C . SER B 2 1 ? -19.739 24.928 8.765 1.00 34.43 101 SER B C 1
ATOM 1379 O O . SER B 2 1 ? -20.567 24.766 7.871 1.00 34.37 101 SER B O 1
ATOM 1389 N N . THR B 2 2 ? -18.530 24.384 8.737 1.00 34.15 102 THR B N 1
ATOM 1390 C CA . THR B 2 2 ? -18.108 23.520 7.646 1.00 33.76 102 THR B CA 1
ATOM 1391 C C . THR B 2 2 ? -19.000 22.285 7.568 1.00 33.28 102 THR B C 1
ATOM 1392 O O . THR B 2 2 ? -19.070 21.498 8.511 1.00 33.22 102 THR B O 1
ATOM 1403 N N . ASP B 2 3 ? -19.694 22.129 6.454 1.00 33.03 103 ASP B N 1
ATOM 1404 C CA . ASP B 2 3 ? -20.588 20.995 6.272 1.00 32.64 103 ASP B CA 1
ATOM 1405 C C . ASP B 2 3 ? -19.964 19.960 5.347 1.00 32.11 103 ASP B C 1
ATOM 1406 O O . ASP B 2 3 ? -19.585 20.269 4.217 1.00 31.91 103 ASP B O 1
ATOM 1415 N N . SER B 2 4 ? -19.837 18.739 5.843 1.00 31.97 104 SER B N 1
ATOM 1416 C CA . SER B 2 4 ? -19.261 17.647 5.069 1.00 31.54 104 SER B CA 1
ATOM 1417 C C . SER B 2 4 ? -19.907 16.323 5.459 1.00 31.14 104 SER B C 1
ATOM 1418 O O . SER B 2 4 ? -20.350 16.149 6.595 1.00 31.23 104 SER B O 1
ATOM 1426 N N . THR B 2 5 ? -19.965 15.400 4.515 1.00 30.79 105 THR B N 1
ATOM 1427 C CA . THR B 2 5 ? -20.563 14.098 4.752 1.00 30.46 105 THR B CA 1
ATOM 1428 C C . THR B 2 5 ? -19.491 13.057 5.079 1.00 29.85 105 THR B C 1
ATOM 1429 O O . THR B 2 5 ? -18.636 12.756 4.245 1.00 29.61 105 THR B O 1
ATOM 1440 N N . PRO B 2 6 ? -19.522 12.503 6.304 1.00 29.68 106 PRO B N 1
ATOM 1441 C CA . PRO B 2 6 ? -18.550 11.494 6.740 1.00 29.20 106 PRO B CA 1
ATOM 1442 C C . PRO B 2 6 ? -18.748 10.155 6.030 1.00 28.60 106 PRO B C 1
ATOM 1443 O O . PRO B 2 6 ? -17.847 9.313 5.995 1.00 28.39 106 PRO B O 1
ATOM 1454 N N . MET B 2 7 ? -19.942 9.961 5.485 1.00 28.40 107 MET B N 1
ATOM 1455 C CA . MET B 2 7 ? -20.267 8.744 4.759 1.00 27.90 107 MET B CA 1
ATOM 1456 C C . MET B 2 7 ? -19.794 8.876 3.321 1.00 27.40 107 MET B C 1
ATOM 1457 O O . MET B 2 7 ? -20.155 9.828 2.625 1.00 27.53 107 MET B O 1
ATOM 1471 N N . PHE B 2 8 ? -18.979 7.934 2.885 1.00 26.90 108 PHE B N 1
ATOM 1472 C CA . PHE B 2 8 ? -18.441 7.964 1.535 1.00 26.45 108 PHE B CA 1
ATOM 1473 C C . PHE B 2 8 ? -19.059 6.869 0.675 1.00 25.50 108 PHE B C 1
ATOM 1474 O O . PHE B 2 8 ? -20.023 6.220 1.085 1.00 25.24 108 PHE B O 1
ATOM 1491 N N . GLU B 2 9 ? -18.507 6.662 -0.514 1.00 25.08 109 GLU B N 1
ATOM 1492 C CA . GLU B 2 9 ? -19.026 5.654 -1.426 1.00 24.24 109 GLU B CA 1
ATOM 1493 C C . GLU B 2 9 ? -18.011 4.539 -1.665 1.00 23.47 109 GLU B C 1
ATOM 1494 O O . GLU B 2 9 ? -18.230 3.397 -1.263 1.00 23.64 109 GLU B O 1
ATOM 1506 N N . TYR B 2 10 ? -16.903 4.871 -2.316 1.00 22.72 110 TYR B N 1
ATOM 1507 C CA . TYR B 2 10 ? -15.873 3.882 -2.622 1.00 22.00 110 TYR B CA 1
ATOM 1508 C C . TYR B 2 10 ? -14.928 3.703 -1.445 1.00 21.09 110 TYR B C 1
ATOM 1509 O O . TYR B 2 10 ? -14.279 2.665 -1.307 1.00 20.78 110 TYR B O 1
ATOM 1527 N N . GLU B 2 11 ? -14.864 4.716 -0.597 1.00 20.77 111 GLU B N 1
ATOM 1528 C CA . GLU B 2 11 ? -14.001 4.701 0.573 1.00 19.99 111 GLU B CA 1
ATOM 1529 C C . GLU B 2 11 ? -14.609 3.846 1.690 1.00 19.16 111 GLU B C 1
ATOM 1530 O O . GLU B 2 11 ? -14.905 4.336 2.783 1.00 19.28 111 GLU B O 1
ATOM 1542 N N . ASN B 2 12 ? -14.790 2.567 1.396 1.00 18.42 112 ASN B N 1
ATOM 1543 C CA . ASN B 2 12 ? -15.356 1.620 2.347 1.00 17.65 112 ASN B CA 1
ATOM 1544 C C . ASN B 2 12 ? -14.290 0.614 2.766 1.00 16.89 112 ASN B C 1
ATOM 1545 O O . ASN B 2 12 ? -13.373 0.321 1.996 1.00 16.78 112 ASN B O 1
ATOM 1556 N N . LEU B 2 13 ? -14.400 0.094 3.981 1.00 16.49 113 LEU B N 1
ATOM 1557 C CA . LEU B 2 13 ? -13.436 -0.872 4.490 1.00 15.86 113 LEU B CA 1
ATOM 1558 C C . LEU B 2 13 ? -13.702 -2.255 3.908 1.00 15.11 113 LEU B C 1
ATOM 1559 O O . LEU B 2 13 ? -14.641 -2.944 4.313 1.00 15.28 113 LEU B O 1
ATOM 1575 N N . GLU B 2 14 ? -12.880 -2.650 2.946 1.00 14.37 114 GLU B N 1
ATOM 1576 C CA . GLU B 2 14 ? -13.023 -3.948 2.303 1.00 13.68 114 GLU B CA 1
ATOM 1577 C C . GLU B 2 14 ? -12.258 -5.010 3.084 1.00 13.12 114 GLU B C 1
ATOM 1578 O O . GLU B 2 14 ? -11.331 -4.691 3.831 1.00 13.03 114 GLU B O 1
ATOM 1590 N N . ASP B 2 15 ? -12.640 -6.268 2.913 1.00 12.91 115 ASP B N 1
ATOM 1591 C CA . ASP B 2 15 ? -11.983 -7.370 3.611 1.00 12.53 115 ASP B CA 1
ATOM 1592 C C . ASP B 2 15 ? -10.985 -8.087 2.705 1.00 11.84 115 ASP B C 1
ATOM 1593 O O . ASP B 2 15 ? -10.504 -9.170 3.030 1.00 11.73 115 ASP B O 1
ATOM 1602 N N . ASN B 2 16 ? -10.659 -7.460 1.585 1.00 11.51 116 ASN B N 1
ATOM 1603 C CA . ASN B 2 16 ? -9.716 -8.034 0.620 1.00 10.99 116 ASN B CA 1
ATOM 1604 C C . ASN B 2 16 ? -8.271 -7.636 0.944 1.00 10.00 116 ASN B C 1
ATOM 1605 O O . ASN B 2 16 ? -7.517 -7.207 0.070 1.00 9.54 116 ASN B O 1
ATOM 1616 N N . SER B 2 17 ? -7.887 -7.766 2.208 1.00 9.85 117 SER B N 1
ATOM 1617 C CA . SER B 2 17 ? -6.536 -7.409 2.630 1.00 9.09 117 SER B CA 1
ATOM 1618 C C . SER B 2 17 ? -5.514 -8.500 2.281 1.00 8.48 117 SER B C 1
ATOM 1619 O O . SER B 2 17 ? -4.303 -8.273 2.372 1.00 7.94 117 SER B O 1
ATOM 1627 N N . LYS B 2 18 ? -6.007 -9.669 1.870 1.00 8.71 118 LYS B N 1
ATOM 1628 C CA . LYS B 2 18 ? -5.152 -10.806 1.508 1.00 8.32 118 LYS B CA 1
ATOM 1629 C C . LYS B 2 18 ? -4.081 -10.413 0.489 1.00 7.50 118 LYS B C 1
ATOM 1630 O O . LYS B 2 18 ? -2.907 -10.756 0.647 1.00 7.07 118 LYS B O 1
ATOM 1649 N N . GLU B 2 19 ? -4.491 -9.674 -0.536 1.00 7.48 119 GLU B N 1
ATOM 1650 C CA . GLU B 2 19 ? -3.590 -9.238 -1.606 1.00 6.99 119 GLU B CA 1
ATOM 1651 C C . GLU B 2 19 ? -2.432 -8.377 -1.095 1.00 6.13 119 GLU B C 1
ATOM 1652 O O . GLU B 2 19 ? -1.410 -8.247 -1.764 1.00 5.77 119 GLU B O 1
ATOM 1664 N N . TRP B 2 20 ? -2.584 -7.800 0.086 1.00 6.01 120 TRP B N 1
ATOM 1665 C CA . TRP B 2 20 ? -1.543 -6.949 0.642 1.00 5.38 120 TRP B CA 1
ATOM 1666 C C . TRP B 2 20 ? -0.598 -7.734 1.546 1.00 4.90 120 TRP B C 1
ATOM 1667 O O . TRP B 2 20 ? 0.561 -7.367 1.710 1.00 4.43 120 TRP B O 1
ATOM 1688 N N . THR B 2 21 ? -1.084 -8.824 2.123 1.00 5.33 121 THR B N 1
ATOM 1689 C CA . THR B 2 21 ? -0.257 -9.630 3.011 1.00 5.34 121 THR B CA 1
ATOM 1690 C C . THR B 2 21 ? 0.485 -10.722 2.242 1.00 5.03 121 THR B C 1
ATOM 1691 O O . THR B 2 21 ? 1.475 -11.269 2.727 1.00 5.08 121 THR B O 1
ATOM 1702 N N . SER B 2 22 ? 0.022 -11.025 1.033 1.00 5.01 122 SER B N 1
ATOM 1703 C CA . SER B 2 22 ? 0.662 -12.049 0.218 1.00 4.99 122 SER B CA 1
ATOM 1704 C C . SER B 2 22 ? 1.942 -11.511 -0.414 1.00 4.55 122 SER B C 1
ATOM 1705 O O . SER B 2 22 ? 2.787 -12.278 -0.879 1.00 4.76 122 SER B O 1
ATOM 1713 N N . LEU B 2 23 ? 2.093 -10.185 -0.396 1.00 4.24 123 LEU B N 1
ATOM 1714 C CA . LEU B 2 23 ? 3.270 -9.530 -0.956 1.00 4.22 123 LEU B CA 1
ATOM 1715 C C . LEU B 2 23 ? 4.517 -9.858 -0.139 1.00 4.10 123 LEU B C 1
ATOM 1716 O O . LEU B 2 23 ? 5.644 -9.673 -0.597 1.00 4.50 123 LEU B O 1
ATOM 1732 N N . PHE B 2 24 ? 4.307 -10.347 1.077 1.00 4.01 124 PHE B N 1
ATOM 1733 C CA . PHE B 2 24 ? 5.414 -10.715 1.948 1.00 4.44 124 PHE B CA 1
ATOM 1734 C C . PHE B 2 24 ? 5.926 -12.106 1.587 1.00 4.95 124 PHE B C 1
ATOM 1735 O O . PHE B 2 24 ? 6.911 -12.588 2.150 1.00 5.55 124 PHE B O 1
ATOM 1752 N N . ASP B 2 25 ? 5.247 -12.749 0.644 1.00 4.98 125 ASP B N 1
ATOM 1753 C CA . ASP B 2 25 ? 5.632 -14.080 0.194 1.00 5.65 125 ASP B CA 1
ATOM 1754 C C . ASP B 2 25 ? 5.938 -14.051 -1.298 1.00 5.72 125 ASP B C 1
ATOM 1755 O O . ASP B 2 25 ? 6.992 -14.512 -1.735 1.00 6.24 125 ASP B O 1
ATOM 1764 N N . ASN B 2 26 ? 5.014 -13.496 -2.070 1.00 5.46 126 ASN B N 1
ATOM 1765 C CA . ASN B 2 26 ? 5.178 -13.394 -3.512 1.00 5.77 126 ASN B CA 1
ATOM 1766 C C . ASN B 2 26 ? 5.277 -11.931 -3.918 1.00 5.90 126 ASN B C 1
ATOM 1767 O O . ASN B 2 26 ? 4.559 -11.086 -3.383 1.00 6.04 126 ASN B O 1
ATOM 1778 N N . ASP B 2 27 ? 6.159 -11.635 -4.862 1.00 6.22 127 ASP B N 1
ATOM 1779 C CA . ASP B 2 27 ? 6.345 -10.267 -5.326 1.00 6.72 127 ASP B CA 1
ATOM 1780 C C . ASP B 2 27 ? 5.661 -10.062 -6.672 1.00 7.18 127 ASP B C 1
ATOM 1781 O O . ASP B 2 27 ? 4.559 -9.516 -6.748 1.00 7.47 127 ASP B O 1
ATOM 1790 N N . ILE B 2 28 ? 6.309 -10.523 -7.731 1.00 7.53 128 ILE B N 1
ATOM 1791 C CA . ILE B 2 28 ? 5.773 -10.377 -9.073 1.00 8.22 128 ILE B CA 1
ATOM 1792 C C . ILE B 2 28 ? 5.125 -11.671 -9.552 1.00 8.70 128 ILE B C 1
ATOM 1793 O O . ILE B 2 28 ? 5.783 -12.706 -9.639 1.00 8.87 128 ILE B O 1
ATOM 1809 N N . PRO B 2 29 ? 3.813 -11.632 -9.848 1.00 9.15 129 PRO B N 1
ATOM 1810 C CA . PRO B 2 29 ? 3.078 -12.804 -10.336 1.00 9.85 129 PRO B CA 1
ATOM 1811 C C . PRO B 2 29 ? 3.600 -13.276 -11.690 1.00 10.63 129 PRO B C 1
ATOM 1812 O O . PRO B 2 29 ? 4.036 -12.467 -12.511 1.00 11.00 129 PRO B O 1
ATOM 1823 N N . VAL B 2 30 ? 3.545 -14.579 -11.927 1.00 11.05 130 VAL B N 1
ATOM 1824 C CA . VAL B 2 30 ? 4.018 -15.147 -13.183 1.00 11.95 130 VAL B CA 1
ATOM 1825 C C . VAL B 2 30 ? 2.894 -15.193 -14.214 1.00 12.59 130 VAL B C 1
ATOM 1826 O O . VAL B 2 30 ? 3.125 -15.463 -15.393 1.00 12.77 130 VAL B O 1
ATOM 1839 N N . THR B 2 31 ? 1.678 -14.923 -13.759 1.00 13.10 131 THR B N 1
ATOM 1840 C CA . THR B 2 31 ? 0.518 -14.927 -14.630 1.00 13.88 131 THR B CA 1
ATOM 1841 C C . THR B 2 31 ? -0.582 -14.046 -14.040 1.00 14.63 131 THR B C 1
ATOM 1842 O O . THR B 2 31 ? -0.601 -13.788 -12.833 1.00 14.78 131 THR B O 1
ATOM 1853 N N . THR B 2 32 ? -1.478 -13.568 -14.890 1.00 15.25 132 THR B N 1
ATOM 1854 C CA . THR B 2 32 ? -2.574 -12.725 -14.446 1.00 16.11 132 THR B CA 1
ATOM 1855 C C . THR B 2 32 ? -3.917 -13.358 -14.804 1.00 16.43 132 THR B C 1
ATOM 1856 O O . THR B 2 32 ? -4.672 -12.836 -15.624 1.00 16.63 132 THR B O 1
ATOM 1867 N N . ASP B 2 33 ? -4.211 -14.484 -14.170 1.00 16.62 133 ASP B N 1
ATOM 1868 C CA . ASP B 2 33 ? -5.453 -15.204 -14.417 1.00 17.09 133 ASP B CA 1
ATOM 1869 C C . ASP B 2 33 ? -6.497 -14.817 -13.383 1.00 18.05 133 ASP B C 1
ATOM 1870 O O . ASP B 2 33 ? -7.185 -15.670 -12.819 1.00 18.48 133 ASP B O 1
ATOM 1879 N N . ASP B 2 34 ? -6.603 -13.521 -13.136 1.00 18.48 134 ASP B N 1
ATOM 1880 C CA . ASP B 2 34 ? -7.552 -12.996 -12.169 1.00 19.48 134 ASP B CA 1
ATOM 1881 C C . ASP B 2 34 ? -8.517 -12.037 -12.843 1.00 20.00 134 ASP B C 1
ATOM 1882 O O . ASP B 2 34 ? -9.715 -12.369 -12.933 1.00 20.13 134 ASP B O 1
ATOM 1892 N N . GLN A 1 1 ? -20.053 -14.483 -14.434 1.00 14.62 158 GLN A N 2
ATOM 1893 C CA . GLN A 1 1 ? -21.138 -14.058 -13.523 1.00 14.18 158 GLN A CA 2
ATOM 1894 C C . GLN A 1 1 ? -20.560 -13.383 -12.283 1.00 13.66 158 GLN A C 2
ATOM 1895 O O . GLN A 1 1 ? -21.104 -12.396 -11.793 1.00 13.66 158 GLN A O 2
ATOM 1911 N N . ARG A 1 2 ? -19.456 -13.924 -11.778 1.00 13.39 159 ARG A N 2
ATOM 1912 C CA . ARG A 1 2 ? -18.811 -13.369 -10.598 1.00 13.07 159 ARG A CA 2
ATOM 1913 C C . ARG A 1 2 ? -17.978 -12.149 -10.972 1.00 12.59 159 ARG A C 2
ATOM 1914 O O . ARG A 1 2 ? -17.052 -12.243 -11.775 1.00 12.86 159 ARG A O 2
ATOM 1935 N N . ARG A 1 3 ? -18.322 -11.004 -10.401 1.00 12.05 160 ARG A N 2
ATOM 1936 C CA . ARG A 1 3 ? -17.609 -9.765 -10.677 1.00 11.74 160 ARG A CA 2
ATOM 1937 C C . ARG A 1 3 ? -16.805 -9.331 -9.456 1.00 11.04 160 ARG A C 2
ATOM 1938 O O . ARG A 1 3 ? -17.374 -9.024 -8.408 1.00 10.84 160 ARG A O 2
ATOM 1959 N N . GLN A 1 4 ? -15.487 -9.315 -9.588 1.00 10.86 161 GLN A N 2
ATOM 1960 C CA . GLN A 1 4 ? -14.619 -8.916 -8.491 1.00 10.36 161 GLN A CA 2
ATOM 1961 C C . GLN A 1 4 ? -13.472 -8.058 -9.013 1.00 9.86 161 GLN A C 2
ATOM 1962 O O . GLN A 1 4 ? -13.090 -8.174 -10.182 1.00 10.18 161 GLN A O 2
ATOM 1976 N N . LEU A 1 5 ? -12.937 -7.203 -8.141 1.00 9.29 162 LEU A N 2
ATOM 1977 C CA . LEU A 1 5 ? -11.838 -6.299 -8.484 1.00 8.96 162 LEU A CA 2
ATOM 1978 C C . LEU A 1 5 ? -12.268 -5.293 -9.546 1.00 8.97 162 LEU A C 2
ATOM 1979 O O . LEU A 1 5 ? -12.173 -5.554 -10.746 1.00 9.41 162 LEU A O 2
ATOM 1995 N N . THR A 1 6 ? -12.740 -4.142 -9.099 1.00 8.60 163 THR A N 2
ATOM 1996 C CA . THR A 1 6 ? -13.181 -3.097 -10.012 1.00 8.65 163 THR A CA 2
ATOM 1997 C C . THR A 1 6 ? -11.981 -2.444 -10.688 1.00 8.24 163 THR A C 2
ATOM 1998 O O . THR A 1 6 ? -10.927 -2.289 -10.071 1.00 7.76 163 THR A O 2
ATOM 2009 N N . PRO A 1 7 ? -12.116 -2.059 -11.963 1.00 8.51 164 PRO A N 2
ATOM 2010 C CA . PRO A 1 7 ? -11.028 -1.425 -12.714 1.00 8.32 164 PRO A CA 2
ATOM 2011 C C . PRO A 1 7 ? -10.525 -0.149 -12.044 1.00 7.84 164 PRO A C 2
ATOM 2012 O O . PRO A 1 7 ? -9.331 0.143 -12.065 1.00 7.58 164 PRO A O 2
ATOM 2023 N N . GLN A 1 8 ? -11.436 0.586 -11.413 1.00 7.83 165 GLN A N 2
ATOM 2024 C CA . GLN A 1 8 ? -11.089 1.839 -10.753 1.00 7.51 165 GLN A CA 2
ATOM 2025 C C . GLN A 1 8 ? -10.258 1.603 -9.493 1.00 6.97 165 GLN A C 2
ATOM 2026 O O . GLN A 1 8 ? -9.242 2.265 -9.279 1.00 6.65 165 GLN A O 2
ATOM 2040 N N . GLN A 1 9 ? -10.683 0.653 -8.666 1.00 6.95 166 GLN A N 2
ATOM 2041 C CA . GLN A 1 9 ? -9.974 0.358 -7.427 1.00 6.50 166 GLN A CA 2
ATOM 2042 C C . GLN A 1 9 ? -8.670 -0.357 -7.728 1.00 6.28 166 GLN A C 2
ATOM 2043 O O . GLN A 1 9 ? -7.662 -0.149 -7.051 1.00 5.88 166 GLN A O 2
ATOM 2057 N N . GLN A 1 10 ? -8.693 -1.193 -8.760 1.00 6.66 167 GLN A N 2
ATOM 2058 C CA . GLN A 1 10 ? -7.501 -1.923 -9.171 1.00 6.68 167 GLN A CA 2
ATOM 2059 C C . GLN A 1 10 ? -6.360 -0.960 -9.503 1.00 6.51 167 GLN A C 2
ATOM 2060 O O . GLN A 1 10 ? -5.187 -1.263 -9.272 1.00 6.41 167 GLN A O 2
ATOM 2074 N N . GLN A 1 11 ? -6.712 0.210 -10.029 1.00 6.59 168 GLN A N 2
ATOM 2075 C CA . GLN A 1 11 ? -5.721 1.214 -10.393 1.00 6.60 168 GLN A CA 2
ATOM 2076 C C . GLN A 1 11 ? -5.055 1.801 -9.154 1.00 6.15 168 GLN A C 2
ATOM 2077 O O . GLN A 1 11 ? -3.901 2.220 -9.204 1.00 6.21 168 GLN A O 2
ATOM 2091 N N . LEU A 1 12 ? -5.775 1.820 -8.042 1.00 5.81 169 LEU A N 2
ATOM 2092 C CA . LEU A 1 12 ? -5.238 2.352 -6.800 1.00 5.44 169 LEU A CA 2
ATOM 2093 C C . LEU A 1 12 ? -4.221 1.379 -6.226 1.00 5.18 169 LEU A C 2
ATOM 2094 O O . LEU A 1 12 ? -3.170 1.775 -5.725 1.00 5.07 169 LEU A O 2
ATOM 2110 N N . VAL A 1 13 ? -4.545 0.100 -6.335 1.00 5.20 170 VAL A N 2
ATOM 2111 C CA . VAL A 1 13 ? -3.683 -0.961 -5.847 1.00 5.06 170 VAL A CA 2
ATOM 2112 C C . VAL A 1 13 ? -2.359 -0.978 -6.609 1.00 5.34 170 VAL A C 2
ATOM 2113 O O . VAL A 1 13 ? -1.283 -1.043 -6.017 1.00 5.28 170 VAL A O 2
ATOM 2126 N N . ASN A 1 14 ? -2.459 -0.871 -7.928 1.00 5.77 171 ASN A N 2
ATOM 2127 C CA . ASN A 1 14 ? -1.295 -0.900 -8.809 1.00 6.24 171 ASN A CA 2
ATOM 2128 C C . ASN A 1 14 ? -0.350 0.278 -8.575 1.00 6.25 171 ASN A C 2
ATOM 2129 O O . ASN A 1 14 ? 0.834 0.205 -8.909 1.00 6.59 171 ASN A O 2
ATOM 2140 N N . GLN A 1 15 ? -0.869 1.354 -7.999 1.00 6.00 172 GLN A N 2
ATOM 2141 C CA . GLN A 1 15 ? -0.067 2.549 -7.745 1.00 6.13 172 GLN A CA 2
ATOM 2142 C C . GLN A 1 15 ? 0.734 2.428 -6.451 1.00 5.80 172 GLN A C 2
ATOM 2143 O O . GLN A 1 15 ? 1.696 3.169 -6.241 1.00 6.06 172 GLN A O 2
ATOM 2157 N N . MET A 1 16 ? 0.329 1.513 -5.582 1.00 5.33 173 MET A N 2
ATOM 2158 C CA . MET A 1 16 ? 1.012 1.321 -4.306 1.00 5.03 173 MET A CA 2
ATOM 2159 C C . MET A 1 16 ? 1.979 0.144 -4.366 1.00 5.21 173 MET A C 2
ATOM 2160 O O . MET A 1 16 ? 2.545 -0.252 -3.348 1.00 5.01 173 MET A O 2
ATOM 2174 N N . LYS A 1 17 ? 2.182 -0.394 -5.561 1.00 5.68 174 LYS A N 2
ATOM 2175 C CA . LYS A 1 17 ? 3.070 -1.535 -5.744 1.00 6.02 174 LYS A CA 2
ATOM 2176 C C . LYS A 1 17 ? 4.520 -1.122 -5.560 1.00 6.49 174 LYS A C 2
ATOM 2177 O O . LYS A 1 17 ? 5.201 -1.577 -4.646 1.00 6.55 174 LYS A O 2
ATOM 2196 N N . VAL A 1 18 ? 4.989 -0.256 -6.435 1.00 6.90 175 VAL A N 2
ATOM 2197 C CA . VAL A 1 18 ? 6.348 0.218 -6.355 1.00 7.46 175 VAL A CA 2
ATOM 2198 C C . VAL A 1 18 ? 6.351 1.654 -5.869 1.00 7.44 175 VAL A C 2
ATOM 2199 O O . VAL A 1 18 ? 6.424 2.597 -6.657 1.00 7.78 175 VAL A O 2
ATOM 2212 N N . ALA A 1 19 ? 6.256 1.807 -4.568 1.00 7.10 176 ALA A N 2
ATOM 2213 C CA . ALA A 1 19 ? 6.248 3.119 -3.956 1.00 7.14 176 ALA A CA 2
ATOM 2214 C C . ALA A 1 19 ? 7.239 3.183 -2.802 1.00 7.24 176 ALA A C 2
ATOM 2215 O O . ALA A 1 19 ? 7.431 2.201 -2.090 1.00 6.92 176 ALA A O 2
ATOM 2222 N N . PRO A 1 20 ? 7.938 4.311 -2.650 1.00 7.75 177 PRO A N 2
ATOM 2223 C CA . PRO A 1 20 ? 8.898 4.504 -1.572 1.00 7.96 177 PRO A CA 2
ATOM 2224 C C . PRO A 1 20 ? 8.242 4.977 -0.278 1.00 7.58 177 PRO A C 2
ATOM 2225 O O . PRO A 1 20 ? 7.411 5.891 -0.283 1.00 7.42 177 PRO A O 2
ATOM 2236 N N . ILE A 1 21 ? 8.618 4.349 0.820 1.00 7.53 178 ILE A N 2
ATOM 2237 C CA . ILE A 1 21 ? 8.097 4.704 2.125 1.00 7.29 178 ILE A CA 2
ATOM 2238 C C . ILE A 1 21 ? 8.786 5.963 2.634 1.00 7.90 178 ILE A C 2
ATOM 2239 O O . ILE A 1 21 ? 10.017 6.053 2.611 1.00 8.45 178 ILE A O 2
ATOM 2255 N N . PRO A 1 22 ? 8.007 6.966 3.072 1.00 7.89 179 PRO A N 2
ATOM 2256 C CA . PRO A 1 22 ? 8.560 8.212 3.597 1.00 8.51 179 PRO A CA 2
ATOM 2257 C C . PRO A 1 22 ? 9.358 7.973 4.872 1.00 8.75 179 PRO A C 2
ATOM 2258 O O . PRO A 1 22 ? 9.086 7.028 5.620 1.00 8.38 179 PRO A O 2
ATOM 2269 N N . LYS A 1 23 ? 10.319 8.843 5.126 1.00 9.42 180 LYS A N 2
ATOM 2270 C CA . LYS A 1 23 ? 11.187 8.728 6.292 1.00 9.77 180 LYS A CA 2
ATOM 2271 C C . LYS A 1 23 ? 10.387 8.717 7.591 1.00 9.52 180 LYS A C 2
ATOM 2272 O O . LYS A 1 23 ? 10.740 8.012 8.535 1.00 9.52 180 LYS A O 2
ATOM 2291 N N . GLN A 1 24 ? 9.303 9.483 7.624 1.00 9.38 181 GLN A N 2
ATOM 2292 C CA . GLN A 1 24 ? 8.450 9.552 8.806 1.00 9.25 181 GLN A CA 2
ATOM 2293 C C . GLN A 1 24 ? 7.906 8.169 9.166 1.00 8.64 181 GLN A C 2
ATOM 2294 O O . GLN A 1 24 ? 7.921 7.765 10.329 1.00 8.66 181 GLN A O 2
ATOM 2308 N N . LEU A 1 25 ? 7.455 7.436 8.155 1.00 8.14 182 LEU A N 2
ATOM 2309 C CA . LEU A 1 25 ? 6.907 6.108 8.369 1.00 7.55 182 LEU A CA 2
ATOM 2310 C C . LEU A 1 25 ? 8.019 5.084 8.556 1.00 7.61 182 LEU A C 2
ATOM 2311 O O . LEU A 1 25 ? 7.835 4.076 9.238 1.00 7.33 182 LEU A O 2
ATOM 2327 N N . LEU A 1 26 ? 9.181 5.355 7.963 1.00 8.04 183 LEU A N 2
ATOM 2328 C CA . LEU A 1 26 ? 10.326 4.457 8.074 1.00 8.24 183 LEU A CA 2
ATOM 2329 C C . LEU A 1 26 ? 10.838 4.406 9.509 1.00 8.55 183 LEU A C 2
ATOM 2330 O O . LEU A 1 26 ? 11.422 3.410 9.937 1.00 8.54 183 LEU A O 2
ATOM 2346 N N . GLN A 1 27 ? 10.606 5.481 10.256 1.00 8.87 184 GLN A N 2
ATOM 2347 C CA . GLN A 1 27 ? 11.038 5.557 11.648 1.00 9.25 184 GLN A CA 2
ATOM 2348 C C . GLN A 1 27 ? 10.170 4.671 12.539 1.00 8.85 184 GLN A C 2
ATOM 2349 O O . GLN A 1 27 ? 10.459 4.488 13.723 1.00 9.14 184 GLN A O 2
ATOM 2363 N N . ARG A 1 28 ? 9.107 4.121 11.968 1.00 8.24 185 ARG A N 2
ATOM 2364 C CA . ARG A 1 28 ? 8.205 3.252 12.708 1.00 7.89 185 ARG A CA 2
ATOM 2365 C C . ARG A 1 28 ? 8.703 1.810 12.680 1.00 7.66 185 ARG A C 2
ATOM 2366 O O . ARG A 1 28 ? 8.226 0.965 13.436 1.00 7.54 185 ARG A O 2
ATOM 2387 N N . ILE A 1 29 ? 9.671 1.539 11.812 1.00 7.69 186 ILE A N 2
ATOM 2388 C CA . ILE A 1 29 ? 10.234 0.202 11.678 1.00 7.57 186 ILE A CA 2
ATOM 2389 C C . ILE A 1 29 ? 11.725 0.205 12.001 1.00 8.20 186 ILE A C 2
ATOM 2390 O O . ILE A 1 29 ? 12.559 0.417 11.124 1.00 8.43 186 ILE A O 2
ATOM 2406 N N . PRO A 1 30 ? 12.075 -0.001 13.283 1.00 8.55 187 PRO A N 2
ATOM 2407 C CA . PRO A 1 30 ? 13.456 -0.022 13.745 1.00 9.18 187 PRO A CA 2
ATOM 2408 C C . PRO A 1 30 ? 14.025 -1.440 13.850 1.00 9.19 187 PRO A C 2
ATOM 2409 O O . PRO A 1 30 ? 13.381 -2.407 13.435 1.00 8.73 187 PRO A O 2
ATOM 2420 N N . ASN A 1 31 ? 15.246 -1.532 14.378 1.00 9.77 188 ASN A N 2
ATOM 2421 C CA . ASN A 1 31 ? 15.970 -2.800 14.584 1.00 9.94 188 ASN A CA 2
ATOM 2422 C C . ASN A 1 31 ? 16.438 -3.435 13.274 1.00 9.83 188 ASN A C 2
ATOM 2423 O O . ASN A 1 31 ? 17.402 -4.203 13.264 1.00 9.99 188 ASN A O 2
ATOM 2434 N N . ILE A 1 32 ? 15.800 -3.082 12.173 1.00 9.66 189 ILE A N 2
ATOM 2435 C CA . ILE A 1 32 ? 16.161 -3.625 10.873 1.00 9.64 189 ILE A CA 2
ATOM 2436 C C . ILE A 1 32 ? 16.598 -2.507 9.937 1.00 9.96 189 ILE A C 2
ATOM 2437 O O . ILE A 1 32 ? 15.907 -1.494 9.802 1.00 9.97 189 ILE A O 2
ATOM 2453 N N . PRO A 1 33 ? 17.781 -2.650 9.320 1.00 10.38 190 PRO A N 2
ATOM 2454 C CA . PRO A 1 33 ? 18.304 -1.656 8.380 1.00 10.85 190 PRO A CA 2
ATOM 2455 C C . PRO A 1 33 ? 17.674 -1.794 7.000 1.00 10.73 190 PRO A C 2
ATOM 2456 O O . PRO A 1 33 ? 17.931 -2.768 6.286 1.00 11.03 190 PRO A O 2
ATOM 2467 N N . PRO A 1 34 ? 16.839 -0.826 6.594 1.00 10.37 191 PRO A N 2
ATOM 2468 C CA . PRO A 1 34 ? 16.178 -0.874 5.291 1.00 10.30 191 PRO A CA 2
ATOM 2469 C C . PRO A 1 34 ? 17.154 -0.630 4.145 1.00 10.68 191 PRO A C 2
ATOM 2470 O O . PRO A 1 34 ? 17.233 -1.426 3.207 1.00 10.94 191 PRO A O 2
ATOM 2481 N N . ASN A 1 35 ? 17.918 0.454 4.255 1.00 10.83 192 ASN A N 2
ATOM 2482 C CA . ASN A 1 35 ? 18.922 0.828 3.251 1.00 11.33 192 ASN A CA 2
ATOM 2483 C C . ASN A 1 35 ? 18.299 1.151 1.882 1.00 11.24 192 ASN A C 2
ATOM 2484 O O . ASN A 1 35 ? 19.011 1.241 0.880 1.00 11.75 192 ASN A O 2
ATOM 2495 N N . ILE A 1 36 ? 16.984 1.360 1.856 1.00 10.63 193 ILE A N 2
ATOM 2496 C CA . ILE A 1 36 ? 16.266 1.689 0.619 1.00 10.51 193 ILE A CA 2
ATOM 2497 C C . ILE A 1 36 ? 14.958 2.403 0.941 1.00 9.90 193 ILE A C 2
ATOM 2498 O O . ILE A 1 36 ? 14.676 2.692 2.105 1.00 9.52 193 ILE A O 2
ATOM 2514 N N . ASN A 1 37 ? 14.156 2.681 -0.080 1.00 9.87 194 ASN A N 2
ATOM 2515 C CA . ASN A 1 37 ? 12.889 3.378 0.127 1.00 9.35 194 ASN A CA 2
ATOM 2516 C C . ASN A 1 37 ? 11.732 2.728 -0.633 1.00 8.86 194 ASN A C 2
ATOM 2517 O O . ASN A 1 37 ? 10.630 2.607 -0.101 1.00 8.57 194 ASN A O 2
ATOM 2528 N N . THR A 1 38 ? 11.982 2.290 -1.865 1.00 8.88 195 THR A N 2
ATOM 2529 C CA . THR A 1 38 ? 10.932 1.706 -2.692 1.00 8.49 195 THR A CA 2
ATOM 2530 C C . THR A 1 38 ? 10.546 0.309 -2.215 1.00 7.92 195 THR A C 2
ATOM 2531 O O . THR A 1 38 ? 11.415 -0.521 -1.954 1.00 8.08 195 THR A O 2
ATOM 2542 N N . TRP A 1 39 ? 9.231 0.060 -2.153 1.00 7.29 196 TRP A N 2
ATOM 2543 C CA . TRP A 1 39 ? 8.674 -1.221 -1.702 1.00 6.73 196 TRP A CA 2
ATOM 2544 C C . TRP A 1 39 ? 9.318 -2.418 -2.396 1.00 7.00 196 TRP A C 2
ATOM 2545 O O . TRP A 1 39 ? 9.606 -3.422 -1.754 1.00 6.84 196 TRP A O 2
ATOM 2566 N N . GLN A 1 40 ? 9.543 -2.297 -3.701 1.00 7.47 197 GLN A N 2
ATOM 2567 C CA . GLN A 1 40 ? 10.151 -3.369 -4.490 1.00 7.85 197 GLN A CA 2
ATOM 2568 C C . GLN A 1 40 ? 11.490 -3.802 -3.894 1.00 8.27 197 GLN A C 2
ATOM 2569 O O . GLN A 1 40 ? 11.831 -4.984 -3.888 1.00 8.37 197 GLN A O 2
ATOM 2583 N N . GLN A 1 41 ? 12.247 -2.837 -3.399 1.00 8.57 198 GLN A N 2
ATOM 2584 C CA . GLN A 1 41 ? 13.545 -3.112 -2.799 1.00 9.03 198 GLN A CA 2
ATOM 2585 C C . GLN A 1 41 ? 13.405 -3.433 -1.311 1.00 8.61 198 GLN A C 2
ATOM 2586 O O . GLN A 1 41 ? 14.293 -4.042 -0.712 1.00 8.82 198 GLN A O 2
ATOM 2600 N N . VAL A 1 42 ? 12.284 -3.031 -0.722 1.00 8.07 199 VAL A N 2
ATOM 2601 C CA . VAL A 1 42 ? 12.021 -3.282 0.692 1.00 7.70 199 VAL A CA 2
ATOM 2602 C C . VAL A 1 42 ? 11.657 -4.752 0.906 1.00 7.32 199 VAL A C 2
ATOM 2603 O O . VAL A 1 42 ? 12.038 -5.366 1.903 1.00 7.31 199 VAL A O 2
ATOM 2616 N N . THR A 1 43 ? 10.937 -5.313 -0.054 1.00 7.10 200 THR A N 2
ATOM 2617 C CA . THR A 1 43 ? 10.515 -6.703 0.006 1.00 6.83 200 THR A CA 2
ATOM 2618 C C . THR A 1 43 ? 11.669 -7.641 -0.339 1.00 7.39 200 THR A C 2
ATOM 2619 O O . THR A 1 43 ? 11.631 -8.834 -0.031 1.00 7.30 200 THR A O 2
ATOM 2630 N N . ALA A 1 44 ? 12.695 -7.091 -0.983 1.00 8.02 201 ALA A N 2
ATOM 2631 C CA . ALA A 1 44 ? 13.863 -7.864 -1.392 1.00 8.63 201 ALA A CA 2
ATOM 2632 C C . ALA A 1 44 ? 14.534 -8.570 -0.212 1.00 8.64 201 ALA A C 2
ATOM 2633 O O . ALA A 1 44 ? 14.879 -9.749 -0.307 1.00 8.93 201 ALA A O 2
ATOM 2640 N N . LEU A 1 45 ? 14.698 -7.861 0.902 1.00 8.38 202 LEU A N 2
ATOM 2641 C CA . LEU A 1 45 ? 15.344 -8.438 2.081 1.00 8.45 202 LEU A CA 2
ATOM 2642 C C . LEU A 1 45 ? 14.496 -9.553 2.694 1.00 8.04 202 LEU A C 2
ATOM 2643 O O . LEU A 1 45 ? 15.010 -10.418 3.408 1.00 8.27 202 LEU A O 2
ATOM 2659 N N . ALA A 1 46 ? 13.202 -9.539 2.400 1.00 7.51 203 ALA A N 2
ATOM 2660 C CA . ALA A 1 46 ? 12.298 -10.560 2.911 1.00 7.19 203 ALA A CA 2
ATOM 2661 C C . ALA A 1 46 ? 12.532 -11.878 2.183 1.00 7.64 203 ALA A C 2
ATOM 2662 O O . ALA A 1 46 ? 12.364 -12.956 2.749 1.00 7.71 203 ALA A O 2
ATOM 2669 N N . GLN A 1 47 ? 12.946 -11.774 0.923 1.00 8.03 204 GLN A N 2
ATOM 2670 C CA . GLN A 1 47 ? 13.220 -12.948 0.099 1.00 8.56 204 GLN A CA 2
ATOM 2671 C C . GLN A 1 47 ? 14.472 -13.656 0.595 1.00 9.11 204 GLN A C 2
ATOM 2672 O O . GLN A 1 47 ? 14.619 -14.867 0.445 1.00 9.51 204 GLN A O 2
ATOM 2686 N N . GLN A 1 48 ? 15.367 -12.886 1.204 1.00 9.17 205 GLN A N 2
ATOM 2687 C CA . GLN A 1 48 ? 16.621 -13.423 1.719 1.00 9.72 205 GLN A CA 2
ATOM 2688 C C . GLN A 1 48 ? 16.424 -14.037 3.101 1.00 9.52 205 GLN A C 2
ATOM 2689 O O . GLN A 1 48 ? 17.388 -14.446 3.751 1.00 9.93 205 GLN A O 2
ATOM 2703 N N . LYS A 1 49 ? 15.167 -14.091 3.536 1.00 8.93 206 LYS A N 2
ATOM 2704 C CA . LYS A 1 49 ? 14.801 -14.660 4.831 1.00 8.75 206 LYS A CA 2
ATOM 2705 C C . LYS A 1 49 ? 15.392 -13.848 5.982 1.00 8.72 206 LYS A C 2
ATOM 2706 O O . LYS A 1 49 ? 15.834 -14.405 6.988 1.00 8.89 206 LYS A O 2
ATOM 2725 N N . LEU A 1 50 ? 15.390 -12.531 5.834 1.00 8.58 207 LEU A N 2
ATOM 2726 C CA . LEU A 1 50 ? 15.913 -11.646 6.867 1.00 8.66 207 LEU A CA 2
ATOM 2727 C C . LEU A 1 50 ? 14.767 -10.971 7.614 1.00 8.06 207 LEU A C 2
ATOM 2728 O O . LEU A 1 50 ? 14.983 -10.147 8.505 1.00 8.10 207 LEU A O 2
ATOM 2744 N N . LEU A 1 51 ? 13.547 -11.329 7.241 1.00 7.59 208 LEU A N 2
ATOM 2745 C CA . LEU A 1 51 ? 12.357 -10.768 7.857 1.00 7.05 208 LEU A CA 2
ATOM 2746 C C . LEU A 1 51 ? 11.698 -11.786 8.776 1.00 6.95 208 LEU A C 2
ATOM 2747 O O . LEU A 1 51 ? 11.539 -12.954 8.418 1.00 6.96 208 LEU A O 2
ATOM 2763 N N . THR A 1 52 ? 11.325 -11.339 9.955 1.00 6.97 209 THR A N 2
ATOM 2764 C CA . THR A 1 52 ? 10.671 -12.193 10.927 1.00 7.00 209 THR A CA 2
ATOM 2765 C C . THR A 1 52 ? 9.215 -11.769 11.064 1.00 6.57 209 THR A C 2
ATOM 2766 O O . THR A 1 52 ? 8.858 -10.663 10.650 1.00 6.24 209 THR A O 2
ATOM 2777 N N . PRO A 1 53 ? 8.344 -12.631 11.620 1.00 6.66 210 PRO A N 2
ATOM 2778 C CA . PRO A 1 53 ? 6.927 -12.301 11.821 1.00 6.45 210 PRO A CA 2
ATOM 2779 C C . PRO A 1 53 ? 6.744 -11.003 12.613 1.00 6.38 210 PRO A C 2
ATOM 2780 O O . PRO A 1 53 ? 5.692 -10.364 12.547 1.00 6.16 210 PRO A O 2
ATOM 2791 N N . GLN A 1 54 ? 7.784 -10.615 13.345 1.00 6.66 211 GLN A N 2
ATOM 2792 C CA . GLN A 1 54 ? 7.758 -9.393 14.140 1.00 6.77 211 GLN A CA 2
ATOM 2793 C C . GLN A 1 54 ? 7.764 -8.177 13.225 1.00 6.45 211 GLN A C 2
ATOM 2794 O O . GLN A 1 54 ? 7.006 -7.227 13.427 1.00 6.38 211 GLN A O 2
ATOM 2808 N N . ASP A 1 55 ? 8.614 -8.226 12.203 1.00 6.37 212 ASP A N 2
ATOM 2809 C CA . ASP A 1 55 ? 8.734 -7.126 11.255 1.00 6.18 212 ASP A CA 2
ATOM 2810 C C . ASP A 1 55 ? 7.489 -7.028 10.388 1.00 5.63 212 ASP A C 2
ATOM 2811 O O . ASP A 1 55 ? 7.060 -5.934 10.028 1.00 5.44 212 ASP A O 2
ATOM 2820 N N . MET A 1 56 ? 6.905 -8.178 10.064 1.00 5.47 213 MET A N 2
ATOM 2821 C CA . MET A 1 56 ? 5.700 -8.222 9.233 1.00 5.06 213 MET A CA 2
ATOM 2822 C C . MET A 1 56 ? 4.553 -7.471 9.898 1.00 4.94 213 MET A C 2
ATOM 2823 O O . MET A 1 56 ? 3.811 -6.745 9.235 1.00 4.64 213 MET A O 2
ATOM 2837 N N . GLU A 1 57 ? 4.430 -7.633 11.211 1.00 5.29 214 GLU A N 2
ATOM 2838 C CA . GLU A 1 57 ? 3.378 -6.968 11.975 1.00 5.44 214 GLU A CA 2
ATOM 2839 C C . GLU A 1 57 ? 3.531 -5.451 11.908 1.00 5.41 214 GLU A C 2
ATOM 2840 O O . GLU A 1 57 ? 2.552 -4.710 11.979 1.00 5.42 214 GLU A O 2
ATOM 2852 N N . ALA A 1 58 ? 4.766 -5.001 11.766 1.00 5.51 215 ALA A N 2
ATOM 2853 C CA . ALA A 1 58 ? 5.058 -3.578 11.695 1.00 5.66 215 ALA A CA 2
ATOM 2854 C C . ALA A 1 58 ? 4.968 -3.055 10.264 1.00 5.27 215 ALA A C 2
ATOM 2855 O O . ALA A 1 58 ? 4.543 -1.924 10.031 1.00 5.33 215 ALA A O 2
ATOM 2862 N N . ALA A 1 59 ? 5.338 -3.896 9.307 1.00 4.95 216 ALA A N 2
ATOM 2863 C CA . ALA A 1 59 ? 5.330 -3.519 7.904 1.00 4.66 216 ALA A CA 2
ATOM 2864 C C . ALA A 1 59 ? 3.909 -3.339 7.398 1.00 4.31 216 ALA A C 2
ATOM 2865 O O . ALA A 1 59 ? 3.625 -2.411 6.640 1.00 4.17 216 ALA A O 2
ATOM 2872 N N . LYS A 1 60 ? 3.014 -4.218 7.833 1.00 4.31 217 LYS A N 2
ATOM 2873 C CA . LYS A 1 60 ? 1.629 -4.139 7.405 1.00 4.20 217 LYS A CA 2
ATOM 2874 C C . LYS A 1 60 ? 0.963 -2.878 7.952 1.00 4.42 217 LYS A C 2
ATOM 2875 O O . LYS A 1 60 ? 0.071 -2.311 7.321 1.00 4.34 217 LYS A O 2
ATOM 2894 N N . GLU A 1 61 ? 1.427 -2.435 9.114 1.00 0.00 218 GLU A N 2
ATOM 2895 C CA . GLU A 1 61 ? 0.897 -1.218 9.722 1.00 0.00 218 GLU A CA 2
ATOM 2896 C C . GLU A 1 61 ? 1.300 0.002 8.930 1.00 0.00 218 GLU A C 2
ATOM 2897 O O . GLU A 1 61 ? 0.470 0.829 8.569 1.00 0.00 218 GLU A O 2
ATOM 2909 N N . VAL A 1 62 ? 2.599 0.087 8.644 1.00 4.99 219 VAL A N 2
ATOM 2910 C CA . VAL A 1 62 ? 3.156 1.201 7.883 1.00 5.07 219 VAL A CA 2
ATOM 2911 C C . VAL A 1 62 ? 2.493 1.316 6.510 1.00 4.71 219 VAL A C 2
ATOM 2912 O O . VAL A 1 62 ? 2.139 2.410 6.068 1.00 4.89 219 VAL A O 2
ATOM 2925 N N . TYR A 1 63 ? 2.310 0.173 5.860 1.00 4.28 220 TYR A N 2
ATOM 2926 C CA . TYR A 1 63 ? 1.696 0.118 4.539 1.00 4.00 220 TYR A CA 2
ATOM 2927 C C . TYR A 1 63 ? 0.273 0.679 4.568 1.00 4.14 220 TYR A C 2
ATOM 2928 O O . TYR A 1 63 ? -0.143 1.395 3.655 1.00 4.18 220 TYR A O 2
ATOM 2946 N N . LYS A 1 64 ? -0.467 0.370 5.625 1.00 4.37 221 LYS A N 2
ATOM 2947 C CA . LYS A 1 64 ? -1.839 0.846 5.755 1.00 4.73 221 LYS A CA 2
ATOM 2948 C C . LYS A 1 64 ? -1.884 2.358 5.959 1.00 5.09 221 LYS A C 2
ATOM 2949 O O . LYS A 1 64 ? -2.774 3.035 5.439 1.00 5.27 221 LYS A O 2
ATOM 2968 N N . ILE A 1 65 ? -0.929 2.884 6.719 1.00 5.30 222 ILE A N 2
ATOM 2969 C CA . ILE A 1 65 ? -0.856 4.320 6.969 1.00 5.78 222 ILE A CA 2
ATOM 2970 C C . ILE A 1 65 ? -0.497 5.052 5.678 1.00 5.68 222 ILE A C 2
ATOM 2971 O O . ILE A 1 65 ? -1.026 6.127 5.382 1.00 6.01 222 ILE A O 2
ATOM 2987 N N . HIS A 1 66 ? 0.391 4.441 4.904 1.00 5.31 223 HIS A N 2
ATOM 2988 C CA . HIS A 1 66 ? 0.839 4.996 3.632 1.00 5.36 223 HIS A CA 2
ATOM 2989 C C . HIS A 1 66 ? -0.344 5.146 2.672 1.00 5.26 223 HIS A C 2
ATOM 2990 O O . HIS A 1 66 ? -0.431 6.117 1.914 1.00 5.59 223 HIS A O 2
ATOM 3004 N N . GLN A 1 67 ? -1.264 4.193 2.740 1.00 4.91 224 GLN A N 2
ATOM 3005 C CA . GLN A 1 67 ? -2.450 4.188 1.890 1.00 4.90 224 GLN A CA 2
ATOM 3006 C C . GLN A 1 67 ? -3.383 5.355 2.226 1.00 5.38 224 GLN A C 2
ATOM 3007 O O . GLN A 1 67 ? -4.174 5.798 1.387 1.00 5.57 224 GLN A O 2
ATOM 3021 N N . GLN A 1 68 ? -3.281 5.864 3.447 1.00 5.66 225 GLN A N 2
ATOM 3022 C CA . GLN A 1 68 ? -4.130 6.966 3.884 1.00 6.22 225 GLN A CA 2
ATOM 3023 C C . GLN A 1 68 ? -3.643 8.292 3.309 1.00 6.53 225 GLN A C 2
ATOM 3024 O O . GLN A 1 68 ? -4.441 9.179 3.007 1.00 6.88 225 GLN A O 2
ATOM 3038 N N . LEU A 1 69 ? -2.333 8.414 3.144 1.00 6.49 226 LEU A N 2
ATOM 3039 C CA . LEU A 1 69 ? -1.733 9.631 2.608 1.00 6.92 226 LEU A CA 2
ATOM 3040 C C . LEU A 1 69 ? -2.239 9.922 1.198 1.00 6.85 226 LEU A C 2
ATOM 3041 O O . LEU A 1 69 ? -2.468 11.075 0.832 1.00 7.28 226 LEU A O 2
ATOM 3057 N N . LEU A 1 70 ? -2.440 8.867 0.420 1.00 6.38 227 LEU A N 2
ATOM 3058 C CA . LEU A 1 70 ? -2.912 9.009 -0.952 1.00 6.38 227 LEU A CA 2
ATOM 3059 C C . LEU A 1 70 ? -4.371 9.464 -0.994 1.00 6.51 227 LEU A C 2
ATOM 3060 O O . LEU A 1 70 ? -4.774 10.199 -1.900 1.00 6.81 227 LEU A O 2
ATOM 3076 N N . PHE A 1 71 ? -5.156 9.040 -0.007 1.00 6.38 228 PHE A N 2
ATOM 3077 C CA . PHE A 1 71 ? -6.568 9.411 0.054 1.00 6.62 228 PHE A CA 2
ATOM 3078 C C . PHE A 1 71 ? -6.716 10.901 0.341 1.00 7.17 228 PHE A C 2
ATOM 3079 O O . PHE A 1 71 ? -7.543 11.586 -0.267 1.00 7.44 228 PHE A O 2
ATOM 3096 N N . LYS A 1 72 ? -5.897 11.399 1.261 1.00 7.38 229 LYS A N 2
ATOM 3097 C CA . LYS A 1 72 ? -5.921 12.807 1.642 1.00 7.96 229 LYS A CA 2
ATOM 3098 C C . LYS A 1 72 ? -5.632 13.699 0.441 1.00 8.17 229 LYS A C 2
ATOM 3099 O O . LYS A 1 72 ? -6.235 14.761 0.286 1.00 8.60 229 LYS A O 2
ATOM 3118 N N . ALA A 1 73 ? -4.720 13.250 -0.414 1.00 7.94 230 ALA A N 2
ATOM 3119 C CA . ALA A 1 73 ? -4.348 14.000 -1.607 1.00 8.24 230 ALA A CA 2
ATOM 3120 C C . ALA A 1 73 ? -5.503 14.074 -2.603 1.00 8.26 230 ALA A C 2
ATOM 3121 O O . ALA A 1 73 ? -5.611 15.028 -3.372 1.00 8.69 230 ALA A O 2
ATOM 3128 N N . ARG A 1 74 ? -6.367 13.066 -2.582 1.00 7.86 231 ARG A N 2
ATOM 3129 C CA . ARG A 1 74 ? -7.510 13.023 -3.485 1.00 7.92 231 ARG A CA 2
ATOM 3130 C C . ARG A 1 74 ? -8.626 13.937 -2.995 1.00 8.29 231 ARG A C 2
ATOM 3131 O O . ARG A 1 74 ? -9.275 14.621 -3.783 1.00 8.56 231 ARG A O 2
ATOM 3152 N N . LEU A 1 75 ? -8.833 13.950 -1.688 1.00 8.38 232 LEU A N 2
ATOM 3153 C CA . LEU A 1 75 ? -9.884 14.766 -1.089 1.00 8.81 232 LEU A CA 2
ATOM 3154 C C . LEU A 1 75 ? -9.497 16.244 -1.035 1.00 9.30 232 LEU A C 2
ATOM 3155 O O . LEU A 1 75 ? -10.337 17.123 -1.234 1.00 9.67 232 LEU A O 2
ATOM 3171 N N . GLN A 1 76 ? -8.230 16.518 -0.771 1.00 9.34 233 GLN A N 2
ATOM 3172 C CA . GLN A 1 76 ? -7.764 17.891 -0.678 1.00 9.87 233 GLN A CA 2
ATOM 3173 C C . GLN A 1 76 ? -7.475 18.487 -2.048 1.00 9.87 233 GLN A C 2
ATOM 3174 O O . GLN A 1 76 ? -6.550 18.065 -2.743 1.00 9.75 233 GLN A O 2
ATOM 3188 N N . GLN A 1 77 ? -8.291 19.459 -2.436 1.00 10.20 234 GLN A N 2
ATOM 3189 C CA . GLN A 1 77 ? -8.119 20.146 -3.706 1.00 10.43 234 GLN A CA 2
ATOM 3190 C C . GLN A 1 77 ? -7.317 21.423 -3.482 1.00 10.93 234 GLN A C 2
ATOM 3191 O O . GLN A 1 77 ? -6.636 21.912 -4.381 1.00 11.18 234 GLN A O 2
ATOM 3205 N N . GLN A 1 78 ? -7.392 21.942 -2.258 1.00 11.20 235 GLN A N 2
ATOM 3206 C CA . GLN A 1 78 ? -6.682 23.163 -1.892 1.00 11.76 235 GLN A CA 2
ATOM 3207 C C . GLN A 1 78 ? -5.201 22.862 -1.697 1.00 11.96 235 GLN A C 2
ATOM 3208 O O . GLN A 1 78 ? -4.350 23.372 -2.428 1.00 12.27 235 GLN A O 2
ATOM 3222 N N . GLN A 1 79 ? -4.900 22.020 -0.715 1.00 11.97 236 GLN A N 2
ATOM 3223 C CA . GLN A 1 79 ? -3.526 21.634 -0.423 1.00 12.36 236 GLN A CA 2
ATOM 3224 C C . GLN A 1 79 ? -3.454 20.144 -0.118 1.00 12.79 236 GLN A C 2
ATOM 3225 O O . GLN A 1 79 ? -3.787 19.710 0.985 1.00 12.91 236 GLN A O 2
ATOM 3239 N N . ALA A 1 80 ? -3.027 19.367 -1.103 1.00 13.20 237 ALA A N 2
ATOM 3240 C CA . ALA A 1 80 ? -2.918 17.922 -0.949 1.00 13.80 237 ALA A CA 2
ATOM 3241 C C . ALA A 1 80 ? -1.730 17.558 -0.062 1.00 14.33 237 ALA A C 2
ATOM 3242 O O . ALA A 1 80 ? -0.578 17.589 -0.502 1.00 14.81 237 ALA A O 2
ATOM 3249 N N . GLN A 1 81 ? -2.016 17.223 1.185 1.00 14.40 238 GLN A N 2
ATOM 3250 C CA . GLN A 1 81 ? -0.982 16.861 2.140 1.00 15.05 238 GLN A CA 2
ATOM 3251 C C . GLN A 1 81 ? -1.491 15.786 3.084 1.00 15.31 238 GLN A C 2
ATOM 3252 O O . GLN A 1 81 ? -0.661 15.069 3.682 1.00 15.61 238 GLN A O 2
ATOM 3267 N N . SER B 2 1 ? -18.979 31.041 -4.230 1.00 35.36 101 SER B N 2
ATOM 3268 C CA . SER B 2 1 ? -19.218 30.452 -2.900 1.00 34.91 101 SER B CA 2
ATOM 3269 C C . SER B 2 1 ? -18.615 29.052 -2.823 1.00 34.43 101 SER B C 2
ATOM 3270 O O . SER B 2 1 ? -18.014 28.573 -3.787 1.00 34.37 101 SER B O 2
ATOM 3280 N N . THR B 2 2 ? -18.748 28.408 -1.675 1.00 34.15 102 THR B N 2
ATOM 3281 C CA . THR B 2 2 ? -18.228 27.067 -1.504 1.00 33.76 102 THR B CA 2
ATOM 3282 C C . THR B 2 2 ? -19.322 26.036 -1.771 1.00 33.28 102 THR B C 2
ATOM 3283 O O . THR B 2 2 ? -20.366 26.033 -1.106 1.00 33.22 102 THR B O 2
ATOM 3294 N N . ASP B 2 3 ? -19.085 25.181 -2.751 1.00 33.03 103 ASP B N 2
ATOM 3295 C CA . ASP B 2 3 ? -20.045 24.154 -3.132 1.00 32.64 103 ASP B CA 2
ATOM 3296 C C . ASP B 2 3 ? -19.747 22.847 -2.413 1.00 32.11 103 ASP B C 2
ATOM 3297 O O . ASP B 2 3 ? -18.828 22.117 -2.781 1.00 31.91 103 ASP B O 2
ATOM 3306 N N . SER B 2 4 ? -20.518 22.567 -1.378 1.00 31.97 104 SER B N 2
ATOM 3307 C CA . SER B 2 4 ? -20.344 21.351 -0.601 1.00 31.54 104 SER B CA 2
ATOM 3308 C C . SER B 2 4 ? -21.126 20.199 -1.225 1.00 31.14 104 SER B C 2
ATOM 3309 O O . SER B 2 4 ? -22.231 20.388 -1.735 1.00 31.23 104 SER B O 2
ATOM 3317 N N . THR B 2 5 ? -20.542 19.011 -1.215 1.00 30.79 105 THR B N 2
ATOM 3318 C CA . THR B 2 5 ? -21.198 17.839 -1.772 1.00 30.46 105 THR B CA 2
ATOM 3319 C C . THR B 2 5 ? -20.808 16.587 -0.987 1.00 29.85 105 THR B C 2
ATOM 3320 O O . THR B 2 5 ? -19.624 16.262 -0.890 1.00 29.61 105 THR B O 2
ATOM 3331 N N . PRO B 2 6 ? -21.795 15.876 -0.404 1.00 29.68 106 PRO B N 2
ATOM 3332 C CA . PRO B 2 6 ? -21.541 14.656 0.371 1.00 29.20 106 PRO B CA 2
ATOM 3333 C C . PRO B 2 6 ? -20.950 13.544 -0.491 1.00 28.60 106 PRO B C 2
ATOM 3334 O O . PRO B 2 6 ? -20.094 12.782 -0.043 1.00 28.39 106 PRO B O 2
ATOM 3345 N N . MET B 2 7 ? -21.415 13.456 -1.730 1.00 28.40 107 MET B N 2
ATOM 3346 C CA . MET B 2 7 ? -20.929 12.447 -2.659 1.00 27.90 107 MET B CA 2
ATOM 3347 C C . MET B 2 7 ? -19.906 13.063 -3.607 1.00 27.40 107 MET B C 2
ATOM 3348 O O . MET B 2 7 ? -20.259 13.622 -4.647 1.00 27.53 107 MET B O 2
ATOM 3362 N N . PHE B 2 8 ? -18.642 12.982 -3.222 1.00 26.90 108 PHE B N 2
ATOM 3363 C CA . PHE B 2 8 ? -17.554 13.530 -4.021 1.00 26.45 108 PHE B CA 2
ATOM 3364 C C . PHE B 2 8 ? -16.955 12.451 -4.911 1.00 25.50 108 PHE B C 2
ATOM 3365 O O . PHE B 2 8 ? -16.786 11.309 -4.485 1.00 25.24 108 PHE B O 2
ATOM 3382 N N . GLU B 2 9 ? -16.629 12.817 -6.140 1.00 25.08 109 GLU B N 2
ATOM 3383 C CA . GLU B 2 9 ? -16.035 11.886 -7.093 1.00 24.24 109 GLU B CA 2
ATOM 3384 C C . GLU B 2 9 ? -14.617 11.521 -6.672 1.00 23.47 109 GLU B C 2
ATOM 3385 O O . GLU B 2 9 ? -14.086 10.482 -7.060 1.00 23.64 109 GLU B O 2
ATOM 3397 N N . TYR B 2 10 ? -14.005 12.395 -5.883 1.00 22.72 110 TYR B N 2
ATOM 3398 C CA . TYR B 2 10 ? -12.648 12.177 -5.403 1.00 22.00 110 TYR B CA 2
ATOM 3399 C C . TYR B 2 10 ? -12.646 11.367 -4.113 1.00 21.09 110 TYR B C 2
ATOM 3400 O O . TYR B 2 10 ? -11.622 10.804 -3.721 1.00 20.78 110 TYR B O 2
ATOM 3418 N N . GLU B 2 11 ? -13.802 11.288 -3.469 1.00 20.77 111 GLU B N 2
ATOM 3419 C CA . GLU B 2 11 ? -13.934 10.530 -2.233 1.00 19.99 111 GLU B CA 2
ATOM 3420 C C . GLU B 2 11 ? -14.161 9.066 -2.551 1.00 19.16 111 GLU B C 2
ATOM 3421 O O . GLU B 2 11 ? -15.282 8.655 -2.849 1.00 19.28 111 GLU B O 2
ATOM 3433 N N . ASN B 2 12 ? -13.101 8.283 -2.505 1.00 18.42 112 ASN B N 2
ATOM 3434 C CA . ASN B 2 12 ? -13.203 6.866 -2.804 1.00 17.65 112 ASN B CA 2
ATOM 3435 C C . ASN B 2 12 ? -12.819 6.028 -1.599 1.00 16.89 112 ASN B C 2
ATOM 3436 O O . ASN B 2 12 ? -11.699 6.120 -1.093 1.00 16.78 112 ASN B O 2
ATOM 3447 N N . LEU B 2 13 ? -13.765 5.231 -1.132 1.00 16.49 113 LEU B N 2
ATOM 3448 C CA . LEU B 2 13 ? -13.540 4.358 0.006 1.00 15.86 113 LEU B CA 2
ATOM 3449 C C . LEU B 2 13 ? -12.939 3.050 -0.483 1.00 15.11 113 LEU B C 2
ATOM 3450 O O . LEU B 2 13 ? -13.598 2.284 -1.191 1.00 15.28 113 LEU B O 2
ATOM 3466 N N . GLU B 2 14 ? -11.687 2.804 -0.126 1.00 14.37 114 GLU B N 2
ATOM 3467 C CA . GLU B 2 14 ? -11.005 1.595 -0.559 1.00 13.68 114 GLU B CA 2
ATOM 3468 C C . GLU B 2 14 ? -11.507 0.368 0.194 1.00 13.12 114 GLU B C 2
ATOM 3469 O O . GLU B 2 14 ? -12.057 0.471 1.292 1.00 13.03 114 GLU B O 2
ATOM 3481 N N . ASP B 2 15 ? -11.303 -0.791 -0.415 1.00 12.91 115 ASP B N 2
ATOM 3482 C CA . ASP B 2 15 ? -11.734 -2.056 0.157 1.00 12.53 115 ASP B CA 2
ATOM 3483 C C . ASP B 2 15 ? -10.674 -3.133 -0.066 1.00 11.84 115 ASP B C 2
ATOM 3484 O O . ASP B 2 15 ? -10.646 -4.150 0.624 1.00 11.73 115 ASP B O 2
ATOM 3493 N N . ASN B 2 16 ? -9.766 -2.873 -1.003 1.00 11.51 116 ASN B N 2
ATOM 3494 C CA . ASN B 2 16 ? -8.709 -3.824 -1.346 1.00 10.99 116 ASN B CA 2
ATOM 3495 C C . ASN B 2 16 ? -7.504 -3.696 -0.424 1.00 10.00 116 ASN B C 2
ATOM 3496 O O . ASN B 2 16 ? -6.417 -4.176 -0.750 1.00 9.54 116 ASN B O 2
ATOM 3507 N N . SER B 2 17 ? -7.702 -3.085 0.737 1.00 9.85 117 SER B N 2
ATOM 3508 C CA . SER B 2 17 ? -6.630 -2.888 1.711 1.00 9.09 117 SER B CA 2
ATOM 3509 C C . SER B 2 17 ? -6.272 -4.190 2.440 1.00 8.48 117 SER B C 2
ATOM 3510 O O . SER B 2 17 ? -5.972 -4.189 3.634 1.00 7.94 117 SER B O 2
ATOM 3518 N N . LYS B 2 18 ? -6.309 -5.295 1.709 1.00 8.71 118 LYS B N 2
ATOM 3519 C CA . LYS B 2 18 ? -5.983 -6.605 2.256 1.00 8.32 118 LYS B CA 2
ATOM 3520 C C . LYS B 2 18 ? -4.885 -7.264 1.425 1.00 7.50 118 LYS B C 2
ATOM 3521 O O . LYS B 2 18 ? -4.081 -8.044 1.936 1.00 7.07 118 LYS B O 2
ATOM 3540 N N . GLU B 2 19 ? -4.837 -6.917 0.144 1.00 7.48 119 GLU B N 2
ATOM 3541 C CA . GLU B 2 19 ? -3.852 -7.479 -0.775 1.00 6.99 119 GLU B CA 2
ATOM 3542 C C . GLU B 2 19 ? -2.503 -6.778 -0.632 1.00 6.13 119 GLU B C 2
ATOM 3543 O O . GLU B 2 19 ? -1.585 -6.997 -1.421 1.00 5.77 119 GLU B O 2
ATOM 3555 N N . TRP B 2 20 ? -2.394 -5.948 0.395 1.00 6.01 120 TRP B N 2
ATOM 3556 C CA . TRP B 2 20 ? -1.174 -5.200 0.666 1.00 5.38 120 TRP B CA 2
ATOM 3557 C C . TRP B 2 20 ? -0.046 -6.138 1.105 1.00 4.90 120 TRP B C 2
ATOM 3558 O O . TRP B 2 20 ? 1.108 -5.974 0.711 1.00 4.43 120 TRP B O 2
ATOM 3579 N N . THR B 2 21 ? -0.397 -7.134 1.908 1.00 5.33 121 THR B N 2
ATOM 3580 C CA . THR B 2 21 ? 0.570 -8.093 2.422 1.00 5.34 121 THR B CA 2
ATOM 3581 C C . THR B 2 21 ? 1.040 -9.071 1.346 1.00 5.03 121 THR B C 2
ATOM 3582 O O . THR B 2 21 ? 2.046 -9.758 1.522 1.00 5.08 121 THR B O 2
ATOM 3593 N N . SER B 2 22 ? 0.323 -9.116 0.227 1.00 5.01 122 SER B N 2
ATOM 3594 C CA . SER B 2 22 ? 0.661 -10.016 -0.869 1.00 4.99 122 SER B CA 2
ATOM 3595 C C . SER B 2 22 ? 2.008 -9.660 -1.505 1.00 4.55 122 SER B C 2
ATOM 3596 O O . SER B 2 22 ? 2.635 -10.497 -2.160 1.00 4.76 122 SER B O 2
ATOM 3604 N N . LEU B 2 23 ? 2.462 -8.431 -1.295 1.00 4.24 123 LEU B N 2
ATOM 3605 C CA . LEU B 2 23 ? 3.735 -7.986 -1.854 1.00 4.22 123 LEU B CA 2
ATOM 3606 C C . LEU B 2 23 ? 4.914 -8.607 -1.114 1.00 4.10 123 LEU B C 2
ATOM 3607 O O . LEU B 2 23 ? 6.010 -8.703 -1.657 1.00 4.50 123 LEU B O 2
ATOM 3623 N N . PHE B 2 24 ? 4.682 -9.063 0.112 1.00 4.01 124 PHE B N 2
ATOM 3624 C CA . PHE B 2 24 ? 5.741 -9.671 0.912 1.00 4.44 124 PHE B CA 2
ATOM 3625 C C . PHE B 2 24 ? 5.848 -11.164 0.626 1.00 4.95 124 PHE B C 2
ATOM 3626 O O . PHE B 2 24 ? 6.189 -11.959 1.501 1.00 5.55 124 PHE B O 2
ATOM 3643 N N . ASP B 2 25 ? 5.566 -11.529 -0.615 1.00 4.98 125 ASP B N 2
ATOM 3644 C CA . ASP B 2 25 ? 5.627 -12.917 -1.050 1.00 5.65 125 ASP B CA 2
ATOM 3645 C C . ASP B 2 25 ? 5.690 -12.976 -2.566 1.00 5.72 125 ASP B C 2
ATOM 3646 O O . ASP B 2 25 ? 6.530 -13.671 -3.141 1.00 6.24 125 ASP B O 2
ATOM 3655 N N . ASN B 2 26 ? 4.801 -12.229 -3.209 1.00 5.46 126 ASN B N 2
ATOM 3656 C CA . ASN B 2 26 ? 4.750 -12.184 -4.662 1.00 5.77 126 ASN B CA 2
ATOM 3657 C C . ASN B 2 26 ? 5.722 -11.136 -5.199 1.00 5.90 126 ASN B C 2
ATOM 3658 O O . ASN B 2 26 ? 5.365 -9.965 -5.352 1.00 6.04 126 ASN B O 2
ATOM 3669 N N . ASP B 2 27 ? 6.946 -11.559 -5.472 1.00 6.22 127 ASP B N 2
ATOM 3670 C CA . ASP B 2 27 ? 7.965 -10.657 -5.995 1.00 6.72 127 ASP B CA 2
ATOM 3671 C C . ASP B 2 27 ? 8.587 -11.243 -7.263 1.00 7.18 127 ASP B C 2
ATOM 3672 O O . ASP B 2 27 ? 7.998 -12.122 -7.894 1.00 7.47 127 ASP B O 2
ATOM 3681 N N . ILE B 2 28 ? 9.764 -10.762 -7.633 1.00 7.53 128 ILE B N 2
ATOM 3682 C CA . ILE B 2 28 ? 10.449 -11.237 -8.832 1.00 8.22 128 ILE B CA 2
ATOM 3683 C C . ILE B 2 28 ? 10.954 -12.673 -8.669 1.00 8.70 128 ILE B C 2
ATOM 3684 O O . ILE B 2 28 ? 11.283 -13.106 -7.560 1.00 8.87 128 ILE B O 2
ATOM 3700 N N . PRO B 2 29 ? 11.006 -13.439 -9.777 1.00 9.15 129 PRO B N 2
ATOM 3701 C CA . PRO B 2 29 ? 11.484 -14.826 -9.766 1.00 9.85 129 PRO B CA 2
ATOM 3702 C C . PRO B 2 29 ? 13.000 -14.910 -9.595 1.00 10.63 129 PRO B C 2
ATOM 3703 O O . PRO B 2 29 ? 13.708 -13.910 -9.739 1.00 11.00 129 PRO B O 2
ATOM 3714 N N . VAL B 2 30 ? 13.498 -16.104 -9.300 1.00 11.05 130 VAL B N 2
ATOM 3715 C CA . VAL B 2 30 ? 14.929 -16.305 -9.108 1.00 11.95 130 VAL B CA 2
ATOM 3716 C C . VAL B 2 30 ? 15.502 -17.276 -10.135 1.00 12.59 130 VAL B C 2
ATOM 3717 O O . VAL B 2 30 ? 16.649 -17.707 -10.024 1.00 12.77 130 VAL B O 2
ATOM 3730 N N . THR B 2 31 ? 14.707 -17.612 -11.137 1.00 13.10 131 THR B N 2
ATOM 3731 C CA . THR B 2 31 ? 15.147 -18.530 -12.172 1.00 13.88 131 THR B CA 2
ATOM 3732 C C . THR B 2 31 ? 14.213 -18.456 -13.376 1.00 14.63 131 THR B C 2
ATOM 3733 O O . THR B 2 31 ? 13.181 -17.780 -13.324 1.00 14.78 131 THR B O 2
ATOM 3744 N N . THR B 2 32 ? 14.583 -19.138 -14.452 1.00 15.25 132 THR B N 2
ATOM 3745 C CA . THR B 2 32 ? 13.792 -19.152 -15.671 1.00 16.11 132 THR B CA 2
ATOM 3746 C C . THR B 2 32 ? 12.455 -19.858 -15.447 1.00 16.43 132 THR B C 2
ATOM 3747 O O . THR B 2 32 ? 12.412 -21.056 -15.153 1.00 16.63 132 THR B O 2
ATOM 3758 N N . ASP B 2 33 ? 11.369 -19.105 -15.576 1.00 16.62 133 ASP B N 2
ATOM 3759 C CA . ASP B 2 33 ? 10.027 -19.638 -15.387 1.00 17.09 133 ASP B CA 2
ATOM 3760 C C . ASP B 2 33 ? 9.030 -18.887 -16.265 1.00 18.05 133 ASP B C 2
ATOM 3761 O O . ASP B 2 33 ? 8.388 -17.935 -15.821 1.00 18.48 133 ASP B O 2
ATOM 3770 N N . ASP B 2 34 ? 8.929 -19.302 -17.518 1.00 18.48 134 ASP B N 2
ATOM 3771 C CA . ASP B 2 34 ? 8.019 -18.673 -18.470 1.00 19.48 134 ASP B CA 2
ATOM 3772 C C . ASP B 2 34 ? 7.950 -19.487 -19.752 1.00 20.00 134 ASP B C 2
ATOM 3773 O O . ASP B 2 34 ? 6.839 -19.680 -20.283 1.00 20.13 134 ASP B O 2
ATOM 3783 N N . GLN A 1 1 ? -22.109 -7.860 -12.030 1.00 14.62 158 GLN A N 3
ATOM 3784 C CA . GLN A 1 1 ? -20.672 -8.207 -12.046 1.00 14.18 158 GLN A CA 3
ATOM 3785 C C . GLN A 1 1 ? -20.258 -8.754 -10.691 1.00 13.66 158 GLN A C 3
ATOM 3786 O O . GLN A 1 1 ? -20.854 -8.410 -9.670 1.00 13.66 158 GLN A O 3
ATOM 3802 N N . ARG A 1 2 ? -19.245 -9.609 -10.680 1.00 13.39 159 ARG A N 3
ATOM 3803 C CA . ARG A 1 2 ? -18.760 -10.185 -9.433 1.00 13.07 159 ARG A CA 3
ATOM 3804 C C . ARG A 1 2 ? -17.666 -9.300 -8.843 1.00 12.59 159 ARG A C 3
ATOM 3805 O O . ARG A 1 2 ? -17.643 -9.030 -7.642 1.00 12.86 159 ARG A O 3
ATOM 3826 N N . ARG A 1 3 ? -16.766 -8.851 -9.698 1.00 12.05 160 ARG A N 3
ATOM 3827 C CA . ARG A 1 3 ? -15.679 -7.978 -9.284 1.00 11.74 160 ARG A CA 3
ATOM 3828 C C . ARG A 1 3 ? -15.758 -6.673 -10.055 1.00 11.04 160 ARG A C 3
ATOM 3829 O O . ARG A 1 3 ? -15.680 -6.667 -11.283 1.00 10.84 160 ARG A O 3
ATOM 3850 N N . GLN A 1 4 ? -15.945 -5.577 -9.342 1.00 10.86 161 GLN A N 3
ATOM 3851 C CA . GLN A 1 4 ? -16.028 -4.277 -9.975 1.00 10.36 161 GLN A CA 3
ATOM 3852 C C . GLN A 1 4 ? -14.631 -3.701 -10.155 1.00 9.86 161 GLN A C 3
ATOM 3853 O O . GLN A 1 4 ? -13.737 -3.942 -9.342 1.00 10.18 161 GLN A O 3
ATOM 3867 N N . LEU A 1 5 ? -14.448 -2.955 -11.225 1.00 9.29 162 LEU A N 3
ATOM 3868 C CA . LEU A 1 5 ? -13.164 -2.351 -11.526 1.00 8.96 162 LEU A CA 3
ATOM 3869 C C . LEU A 1 5 ? -13.344 -0.891 -11.897 1.00 8.97 162 LEU A C 3
ATOM 3870 O O . LEU A 1 5 ? -13.551 -0.554 -13.062 1.00 9.41 162 LEU A O 3
ATOM 3886 N N . THR A 1 6 ? -13.271 -0.033 -10.906 1.00 8.60 163 THR A N 3
ATOM 3887 C CA . THR A 1 6 ? -13.430 1.391 -11.126 1.00 8.65 163 THR A CA 3
ATOM 3888 C C . THR A 1 6 ? -12.100 2.026 -11.520 1.00 8.24 163 THR A C 3
ATOM 3889 O O . THR A 1 6 ? -11.038 1.559 -11.100 1.00 7.76 163 THR A O 3
ATOM 3900 N N . PRO A 1 7 ? -12.135 3.083 -12.348 1.00 8.51 164 PRO A N 3
ATOM 3901 C CA . PRO A 1 7 ? -10.928 3.784 -12.803 1.00 8.32 164 PRO A CA 3
ATOM 3902 C C . PRO A 1 7 ? -10.035 4.239 -11.650 1.00 7.84 164 PRO A C 3
ATOM 3903 O O . PRO A 1 7 ? -8.811 4.245 -11.767 1.00 7.58 164 PRO A O 3
ATOM 3914 N N . GLN A 1 8 ? -10.648 4.604 -10.530 1.00 7.83 165 GLN A N 3
ATOM 3915 C CA . GLN A 1 8 ? -9.892 5.073 -9.376 1.00 7.51 165 GLN A CA 3
ATOM 3916 C C . GLN A 1 8 ? -9.284 3.917 -8.582 1.00 6.97 165 GLN A C 3
ATOM 3917 O O . GLN A 1 8 ? -8.124 3.985 -8.186 1.00 6.65 165 GLN A O 3
ATOM 3931 N N . GLN A 1 9 ? -10.044 2.845 -8.381 1.00 6.95 166 GLN A N 3
ATOM 3932 C CA . GLN A 1 9 ? -9.550 1.708 -7.612 1.00 6.50 166 GLN A CA 3
ATOM 3933 C C . GLN A 1 9 ? -8.455 0.981 -8.373 1.00 6.28 166 GLN A C 3
ATOM 3934 O O . GLN A 1 9 ? -7.478 0.514 -7.783 1.00 5.88 166 GLN A O 3
ATOM 3948 N N . GLN A 1 10 ? -8.623 0.892 -9.685 1.00 6.66 167 GLN A N 3
ATOM 3949 C CA . GLN A 1 10 ? -7.637 0.239 -10.541 1.00 6.68 167 GLN A CA 3
ATOM 3950 C C . GLN A 1 10 ? -6.264 0.904 -10.414 1.00 6.51 167 GLN A C 3
ATOM 3951 O O . GLN A 1 10 ? -5.228 0.243 -10.478 1.00 6.41 167 GLN A O 3
ATOM 3965 N N . GLN A 1 11 ? -6.271 2.212 -10.216 1.00 6.59 168 GLN A N 3
ATOM 3966 C CA . GLN A 1 11 ? -5.039 2.979 -10.100 1.00 6.60 168 GLN A CA 3
ATOM 3967 C C . GLN A 1 11 ? -4.486 2.965 -8.678 1.00 6.15 168 GLN A C 3
ATOM 3968 O O . GLN A 1 11 ? -3.311 3.251 -8.465 1.00 6.21 168 GLN A O 3
ATOM 3982 N N . LEU A 1 12 ? -5.322 2.631 -7.708 1.00 5.81 169 LEU A N 3
ATOM 3983 C CA . LEU A 1 12 ? -4.892 2.619 -6.316 1.00 5.44 169 LEU A CA 3
ATOM 3984 C C . LEU A 1 12 ? -3.984 1.434 -6.036 1.00 5.18 169 LEU A C 3
ATOM 3985 O O . LEU A 1 12 ? -2.940 1.575 -5.395 1.00 5.07 169 LEU A O 3
ATOM 4001 N N . VAL A 1 13 ? -4.370 0.267 -6.534 1.00 5.20 170 VAL A N 3
ATOM 4002 C CA . VAL A 1 13 ? -3.593 -0.942 -6.320 1.00 5.06 170 VAL A CA 3
ATOM 4003 C C . VAL A 1 13 ? -2.265 -0.890 -7.078 1.00 5.34 170 VAL A C 3
ATOM 4004 O O . VAL A 1 13 ? -1.256 -1.434 -6.626 1.00 5.28 170 VAL A O 3
ATOM 4017 N N . ASN A 1 14 ? -2.268 -0.211 -8.218 1.00 5.77 171 ASN A N 3
ATOM 4018 C CA . ASN A 1 14 ? -1.067 -0.090 -9.049 1.00 6.24 171 ASN A CA 3
ATOM 4019 C C . ASN A 1 14 ? -0.035 0.828 -8.401 1.00 6.25 171 ASN A C 3
ATOM 4020 O O . ASN A 1 14 ? 1.172 0.624 -8.536 1.00 6.59 171 ASN A O 3
ATOM 4031 N N . GLN A 1 15 ? -0.520 1.822 -7.672 1.00 6.00 172 GLN A N 3
ATOM 4032 C CA . GLN A 1 15 ? 0.352 2.784 -7.010 1.00 6.13 172 GLN A CA 3
ATOM 4033 C C . GLN A 1 15 ? 0.955 2.200 -5.745 1.00 5.80 172 GLN A C 3
ATOM 4034 O O . GLN A 1 15 ? 1.951 2.704 -5.236 1.00 6.06 172 GLN A O 3
ATOM 4048 N N . MET A 1 16 ? 0.339 1.145 -5.231 1.00 5.33 173 MET A N 3
ATOM 4049 C CA . MET A 1 16 ? 0.828 0.494 -4.022 1.00 5.03 173 MET A CA 3
ATOM 4050 C C . MET A 1 16 ? 1.891 -0.545 -4.354 1.00 5.21 173 MET A C 3
ATOM 4051 O O . MET A 1 16 ? 2.276 -1.345 -3.505 1.00 5.01 173 MET A O 3
ATOM 4065 N N . LYS A 1 17 ? 2.358 -0.531 -5.594 1.00 5.68 174 LYS A N 3
ATOM 4066 C CA . LYS A 1 17 ? 3.379 -1.474 -6.026 1.00 6.02 174 LYS A CA 3
ATOM 4067 C C . LYS A 1 17 ? 4.746 -0.808 -6.012 1.00 6.49 174 LYS A C 3
ATOM 4068 O O . LYS A 1 17 ? 5.553 -1.038 -5.113 1.00 6.55 174 LYS A O 3
ATOM 4087 N N . VAL A 1 18 ? 5.001 0.038 -6.997 1.00 6.90 175 VAL A N 3
ATOM 4088 C CA . VAL A 1 18 ? 6.270 0.725 -7.073 1.00 7.46 175 VAL A CA 3
ATOM 4089 C C . VAL A 1 18 ? 6.152 2.081 -6.407 1.00 7.44 175 VAL A C 3
ATOM 4090 O O . VAL A 1 18 ? 5.929 3.104 -7.058 1.00 7.78 175 VAL A O 3
ATOM 4103 N N . ALA A 1 19 ? 6.277 2.072 -5.096 1.00 7.10 176 ALA A N 3
ATOM 4104 C CA . ALA A 1 19 ? 6.202 3.286 -4.308 1.00 7.14 176 ALA A CA 3
ATOM 4105 C C . ALA A 1 19 ? 7.143 3.212 -3.114 1.00 7.24 176 ALA A C 3
ATOM 4106 O O . ALA A 1 19 ? 7.240 2.178 -2.451 1.00 6.92 176 ALA A O 3
ATOM 4113 N N . PRO A 1 20 ? 7.899 4.287 -2.866 1.00 7.75 177 PRO A N 3
ATOM 4114 C CA . PRO A 1 20 ? 8.819 4.359 -1.735 1.00 7.96 177 PRO A CA 3
ATOM 4115 C C . PRO A 1 20 ? 8.123 4.794 -0.446 1.00 7.58 177 PRO A C 3
ATOM 4116 O O . PRO A 1 20 ? 7.168 5.572 -0.472 1.00 7.42 177 PRO A O 3
ATOM 4127 N N . ILE A 1 21 ? 8.617 4.294 0.672 1.00 7.53 178 ILE A N 3
ATOM 4128 C CA . ILE A 1 21 ? 8.060 4.624 1.976 1.00 7.29 178 ILE A CA 3
ATOM 4129 C C . ILE A 1 21 ? 8.593 5.975 2.447 1.00 7.90 178 ILE A C 3
ATOM 4130 O O . ILE A 1 21 ? 9.796 6.231 2.351 1.00 8.45 178 ILE A O 3
ATOM 4146 N N . PRO A 1 22 ? 7.714 6.870 2.924 1.00 7.89 179 PRO A N 3
ATOM 4147 C CA . PRO A 1 22 ? 8.131 8.176 3.439 1.00 8.51 179 PRO A CA 3
ATOM 4148 C C . PRO A 1 22 ? 8.885 8.024 4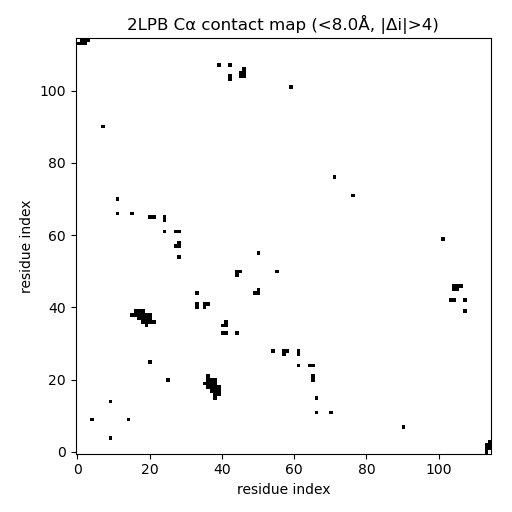.757 1.00 8.75 179 PRO A C 3
ATOM 4149 O O . PRO A 1 22 ? 8.694 7.042 5.482 1.00 8.38 179 PRO A O 3
ATOM 4160 N N . LYS A 1 23 ? 9.721 8.998 5.075 1.00 9.42 180 LYS A N 3
ATOM 4161 C CA . LYS A 1 23 ? 10.519 8.959 6.295 1.00 9.77 180 LYS A CA 3
ATOM 4162 C C . LYS A 1 23 ? 9.638 8.865 7.531 1.00 9.52 180 LYS A C 3
ATOM 4163 O O . LYS A 1 23 ? 9.970 8.153 8.478 1.00 9.52 180 LYS A O 3
ATOM 4182 N N . GLN A 1 24 ? 8.501 9.559 7.508 1.00 9.38 181 GLN A N 3
ATOM 4183 C CA . GLN A 1 24 ? 7.566 9.547 8.631 1.00 9.25 181 GLN A CA 3
ATOM 4184 C C . GLN A 1 24 ? 7.107 8.121 8.950 1.00 8.64 181 GLN A C 3
ATOM 4185 O O . GLN A 1 24 ? 6.805 7.793 10.097 1.00 8.66 181 GLN A O 3
ATOM 4199 N N . LEU A 1 25 ? 7.048 7.281 7.929 1.00 8.14 182 LEU A N 3
ATOM 4200 C CA . LEU A 1 25 ? 6.631 5.899 8.104 1.00 7.55 182 LEU A CA 3
ATOM 4201 C C . LEU A 1 25 ? 7.832 4.976 8.310 1.00 7.61 182 LEU A C 3
ATOM 4202 O O . LEU A 1 25 ? 7.736 3.963 8.999 1.00 7.33 182 LEU A O 3
ATOM 4218 N N . LEU A 1 26 ? 8.963 5.332 7.711 1.00 8.04 183 LEU A N 3
ATOM 4219 C CA . LEU A 1 26 ? 10.184 4.532 7.822 1.00 8.24 183 LEU A CA 3
ATOM 4220 C C . LEU A 1 26 ? 10.688 4.472 9.258 1.00 8.55 183 LEU A C 3
ATOM 4221 O O . LEU A 1 26 ? 11.244 3.465 9.691 1.00 8.54 183 LEU A O 3
ATOM 4237 N N . GLN A 1 27 ? 10.474 5.550 9.999 1.00 8.87 184 GLN A N 3
ATOM 4238 C CA . GLN A 1 27 ? 10.911 5.625 11.390 1.00 9.25 184 GLN A CA 3
ATOM 4239 C C . GLN A 1 27 ? 10.067 4.721 12.287 1.00 8.85 184 GLN A C 3
ATOM 4240 O O . GLN A 1 27 ? 10.303 4.633 13.492 1.00 9.14 184 GLN A O 3
ATOM 4254 N N . ARG A 1 28 ? 9.072 4.068 11.700 1.00 8.24 185 ARG A N 3
ATOM 4255 C CA . ARG A 1 28 ? 8.199 3.171 12.443 1.00 7.89 185 ARG A CA 3
ATOM 4256 C C . ARG A 1 28 ? 8.700 1.730 12.369 1.00 7.66 185 ARG A C 3
ATOM 4257 O O . ARG A 1 28 ? 8.134 0.838 13.004 1.00 7.54 185 ARG A O 3
ATOM 4278 N N . ILE A 1 29 ? 9.751 1.500 11.583 1.00 7.69 186 ILE A N 3
ATOM 4279 C CA . ILE A 1 29 ? 10.316 0.160 11.439 1.00 7.57 186 ILE A CA 3
ATOM 4280 C C . ILE A 1 29 ? 11.797 0.159 11.817 1.00 8.20 186 ILE A C 3
ATOM 4281 O O . ILE A 1 29 ? 12.663 0.369 10.966 1.00 8.43 186 ILE A O 3
ATOM 4297 N N . PRO A 1 30 ? 12.109 -0.035 13.107 1.00 8.55 187 PRO A N 3
ATOM 4298 C CA . PRO A 1 30 ? 13.479 -0.072 13.600 1.00 9.18 187 PRO A CA 3
ATOM 4299 C C . PRO A 1 30 ? 14.021 -1.495 13.707 1.00 9.19 187 PRO A C 3
ATOM 4300 O O . PRO A 1 30 ? 13.466 -2.426 13.116 1.00 8.73 187 PRO A O 3
ATOM 4311 N N . ASN A 1 31 ? 15.138 -1.634 14.433 1.00 9.77 188 ASN A N 3
ATOM 4312 C CA . ASN A 1 31 ? 15.799 -2.920 14.685 1.00 9.94 188 ASN A CA 3
ATOM 4313 C C . ASN A 1 31 ? 16.508 -3.469 13.447 1.00 9.83 188 ASN A C 3
ATOM 4314 O O . ASN A 1 31 ? 17.455 -4.247 13.559 1.00 9.99 188 ASN A O 3
ATOM 4325 N N . ILE A 1 32 ? 16.087 -3.028 12.271 1.00 9.66 189 ILE A N 3
ATOM 4326 C CA . ILE A 1 32 ? 16.674 -3.494 11.027 1.00 9.64 189 ILE A CA 3
ATOM 4327 C C . ILE A 1 32 ? 16.942 -2.330 10.081 1.00 9.96 189 ILE A C 3
ATOM 4328 O O . ILE A 1 32 ? 16.131 -1.406 9.972 1.00 9.97 189 ILE A O 3
ATOM 4344 N N . PRO A 1 33 ? 18.108 -2.333 9.420 1.00 10.38 190 PRO A N 3
ATOM 4345 C CA . PRO A 1 33 ? 18.475 -1.298 8.463 1.00 10.85 190 PRO A CA 3
ATOM 4346 C C . PRO A 1 33 ? 18.018 -1.651 7.046 1.00 10.73 190 PRO A C 3
ATOM 4347 O O . PRO A 1 33 ? 18.564 -2.565 6.418 1.00 11.03 190 PRO A O 3
ATOM 4358 N N . PRO A 1 34 ? 16.995 -0.955 6.524 1.00 10.37 191 PRO A N 3
ATOM 4359 C CA . PRO A 1 34 ? 16.476 -1.219 5.184 1.00 10.30 191 PRO A CA 3
ATOM 4360 C C . PRO A 1 34 ? 17.408 -0.697 4.095 1.00 10.68 191 PRO A C 3
ATOM 4361 O O . PRO A 1 34 ? 17.786 -1.436 3.180 1.00 10.94 191 PRO A O 3
ATOM 4372 N N . ASN A 1 35 ? 17.797 0.569 4.224 1.00 10.83 192 ASN A N 3
ATOM 4373 C CA . ASN A 1 35 ? 18.697 1.226 3.272 1.00 11.33 192 ASN A CA 3
ATOM 4374 C C . ASN A 1 35 ? 18.074 1.343 1.883 1.00 11.24 192 ASN A C 3
ATOM 4375 O O . ASN A 1 35 ? 18.775 1.551 0.891 1.00 11.75 192 ASN A O 3
ATOM 4386 N N . ILE A 1 36 ? 16.757 1.228 1.815 1.00 10.63 193 ILE A N 3
ATOM 4387 C CA . ILE A 1 36 ? 16.036 1.337 0.553 1.00 10.51 193 ILE A CA 3
ATOM 4388 C C . ILE A 1 36 ? 14.770 2.158 0.749 1.00 9.90 193 ILE A C 3
ATOM 4389 O O . ILE A 1 36 ? 14.492 2.608 1.860 1.00 9.52 193 ILE A O 3
ATOM 4405 N N . ASN A 1 37 ? 14.001 2.358 -0.315 1.00 9.87 194 ASN A N 3
ATOM 4406 C CA . ASN A 1 37 ? 12.785 3.160 -0.209 1.00 9.35 194 ASN A CA 3
ATOM 4407 C C . ASN A 1 37 ? 11.573 2.507 -0.876 1.00 8.86 194 ASN A C 3
ATOM 4408 O O . ASN A 1 37 ? 10.498 2.449 -0.287 1.00 8.57 194 ASN A O 3
ATOM 4419 N N . THR A 1 38 ? 11.753 2.002 -2.086 1.00 8.88 195 THR A N 3
ATOM 4420 C CA . THR A 1 38 ? 10.657 1.410 -2.846 1.00 8.49 195 THR A CA 3
ATOM 4421 C C . THR A 1 38 ? 10.217 0.075 -2.256 1.00 7.92 195 THR A C 3
ATOM 4422 O O . THR A 1 38 ? 11.052 -0.755 -1.903 1.00 8.08 195 THR A O 3
ATOM 4433 N N . TRP A 1 39 ? 8.897 -0.119 -2.173 1.00 7.29 196 TRP A N 3
ATOM 4434 C CA . TRP A 1 39 ? 8.309 -1.344 -1.621 1.00 6.73 196 TRP A CA 3
ATOM 4435 C C . TRP A 1 39 ? 8.887 -2.599 -2.273 1.00 7.00 196 TRP A C 3
ATOM 4436 O O . TRP A 1 39 ? 9.100 -3.609 -1.600 1.00 6.84 196 TRP A O 3
ATOM 4457 N N . GLN A 1 40 ? 9.146 -2.535 -3.573 1.00 7.47 197 GLN A N 3
ATOM 4458 C CA . GLN A 1 40 ? 9.726 -3.666 -4.291 1.00 7.85 197 GLN A CA 3
ATOM 4459 C C . GLN A 1 40 ? 11.083 -4.029 -3.686 1.00 8.27 197 GLN A C 3
ATOM 4460 O O . GLN A 1 40 ? 11.400 -5.201 -3.487 1.00 8.37 197 GLN A O 3
ATOM 4474 N N . GLN A 1 41 ? 11.863 -3.002 -3.365 1.00 8.57 198 GLN A N 3
ATOM 4475 C CA . GLN A 1 41 ? 13.178 -3.186 -2.760 1.00 9.03 198 GLN A CA 3
ATOM 4476 C C . GLN A 1 41 ? 13.024 -3.657 -1.319 1.00 8.61 198 GLN A C 3
ATOM 4477 O O . GLN A 1 41 ? 13.849 -4.413 -0.804 1.00 8.82 198 GLN A O 3
ATOM 4491 N N . VAL A 1 42 ? 11.954 -3.192 -0.677 1.00 8.07 199 VAL A N 3
ATOM 4492 C CA . VAL A 1 42 ? 11.651 -3.562 0.699 1.00 7.70 199 VAL A CA 3
ATOM 4493 C C . VAL A 1 42 ? 11.300 -5.047 0.762 1.00 7.32 199 VAL A C 3
ATOM 4494 O O . VAL A 1 42 ? 11.626 -5.745 1.720 1.00 7.31 199 VAL A O 3
ATOM 4507 N N . THR A 1 43 ? 10.644 -5.522 -0.286 1.00 7.10 200 THR A N 3
ATOM 4508 C CA . THR A 1 43 ? 10.252 -6.919 -0.385 1.00 6.83 200 THR A CA 3
ATOM 4509 C C . THR A 1 43 ? 11.461 -7.802 -0.705 1.00 7.39 200 THR A C 3
ATOM 4510 O O . THR A 1 43 ? 11.520 -8.968 -0.308 1.00 7.30 200 THR A O 3
ATOM 4521 N N . ALA A 1 44 ? 12.435 -7.225 -1.400 1.00 8.02 201 ALA A N 3
ATOM 4522 C CA . ALA A 1 44 ? 13.644 -7.944 -1.785 1.00 8.63 201 ALA A CA 3
ATOM 4523 C C . ALA A 1 44 ? 14.408 -8.460 -0.568 1.00 8.64 201 ALA A C 3
ATOM 4524 O O . ALA A 1 44 ? 14.846 -9.612 -0.547 1.00 8.93 201 ALA A O 3
ATOM 4531 N N . LEU A 1 45 ? 14.556 -7.620 0.454 1.00 8.38 202 LEU A N 3
ATOM 4532 C CA . LEU A 1 45 ? 15.273 -8.017 1.664 1.00 8.45 202 LEU A CA 3
ATOM 4533 C C . LEU A 1 45 ? 14.513 -9.113 2.412 1.00 8.04 202 LEU A C 3
ATOM 4534 O O . LEU A 1 45 ? 15.110 -9.939 3.105 1.00 8.27 202 LEU A O 3
ATOM 4550 N N . ALA A 1 46 ? 13.195 -9.128 2.251 1.00 7.51 203 ALA A N 3
ATOM 4551 C CA . ALA A 1 46 ? 12.368 -10.132 2.902 1.00 7.19 203 ALA A CA 3
ATOM 4552 C C . ALA A 1 46 ? 12.606 -11.493 2.262 1.00 7.64 203 ALA A C 3
ATOM 4553 O O . ALA A 1 46 ? 12.620 -12.518 2.944 1.00 7.71 203 ALA A O 3
ATOM 4560 N N . GLN A 1 47 ? 12.831 -11.485 0.950 1.00 8.03 204 GLN A N 3
ATOM 4561 C CA . GLN A 1 47 ? 13.083 -12.711 0.199 1.00 8.56 204 GLN A CA 3
ATOM 4562 C C . GLN A 1 47 ? 14.425 -13.313 0.596 1.00 9.11 204 GLN A C 3
ATOM 4563 O O . GLN A 1 47 ? 14.679 -14.492 0.369 1.00 9.51 204 GLN A O 3
ATOM 4577 N N . GLN A 1 48 ? 15.283 -12.495 1.200 1.00 9.17 205 GLN A N 3
ATOM 4578 C CA . GLN A 1 48 ? 16.592 -12.955 1.647 1.00 9.72 205 GLN A CA 3
ATOM 4579 C C . GLN A 1 48 ? 16.472 -13.600 3.022 1.00 9.52 205 GLN A C 3
ATOM 4580 O O . GLN A 1 48 ? 17.472 -13.984 3.629 1.00 9.93 205 GLN A O 3
ATOM 4594 N N . LYS A 1 49 ? 15.230 -13.707 3.501 1.00 8.93 206 LYS A N 3
ATOM 4595 C CA . LYS A 1 49 ? 14.928 -14.298 4.803 1.00 8.75 206 LYS A CA 3
ATOM 4596 C C . LYS A 1 49 ? 15.504 -13.453 5.935 1.00 8.72 206 LYS A C 3
ATOM 4597 O O . LYS A 1 49 ? 15.905 -13.973 6.976 1.00 8.89 206 LYS A O 3
ATOM 4616 N N . LEU A 1 50 ? 15.524 -12.146 5.723 1.00 8.58 207 LEU A N 3
ATOM 4617 C CA . LEU A 1 50 ? 16.031 -11.209 6.719 1.00 8.66 207 LEU A CA 3
ATOM 4618 C C . LEU A 1 50 ? 14.870 -10.572 7.472 1.00 8.06 207 LEU A C 3
ATOM 4619 O O . LEU A 1 50 ? 15.047 -9.608 8.216 1.00 8.10 207 LEU A O 3
ATOM 4635 N N . LEU A 1 51 ? 13.686 -11.126 7.271 1.00 7.59 208 LEU A N 3
ATOM 4636 C CA . LEU A 1 51 ? 12.478 -10.623 7.900 1.00 7.05 208 LEU A CA 3
ATOM 4637 C C . LEU A 1 51 ? 12.055 -11.523 9.054 1.00 6.95 208 LEU A C 3
ATOM 4638 O O . LEU A 1 51 ? 11.850 -12.727 8.876 1.00 6.96 208 LEU A O 3
ATOM 4654 N N . THR A 1 52 ? 11.945 -10.943 10.232 1.00 6.97 209 THR A N 3
ATOM 4655 C CA . THR A 1 52 ? 11.525 -11.682 11.407 1.00 7.00 209 THR A CA 3
ATOM 4656 C C . THR A 1 52 ? 10.014 -11.533 11.574 1.00 6.57 209 THR A C 3
ATOM 4657 O O . THR A 1 52 ? 9.415 -10.628 10.986 1.00 6.24 209 THR A O 3
ATOM 4668 N N . PRO A 1 53 ? 9.364 -12.423 12.347 1.00 6.66 210 PRO A N 3
ATOM 4669 C CA . PRO A 1 53 ? 7.917 -12.343 12.588 1.00 6.45 210 PRO A CA 3
ATOM 4670 C C . PRO A 1 53 ? 7.519 -10.999 13.198 1.00 6.38 210 PRO A C 3
ATOM 4671 O O . PRO A 1 53 ? 6.356 -10.596 13.139 1.00 6.16 210 PRO A O 3
ATOM 4682 N N . GLN A 1 54 ? 8.503 -10.307 13.768 1.00 6.66 211 GLN A N 3
ATOM 4683 C CA . GLN A 1 54 ? 8.285 -9.003 14.379 1.00 6.77 211 GLN A CA 3
ATOM 4684 C C . GLN A 1 54 ? 8.173 -7.926 13.306 1.00 6.45 211 GLN A C 3
ATOM 4685 O O . GLN A 1 54 ? 7.328 -7.038 13.388 1.00 6.38 211 GLN A O 3
ATOM 4699 N N . ASP A 1 55 ? 9.033 -8.022 12.295 1.00 6.37 212 ASP A N 3
ATOM 4700 C CA . ASP A 1 55 ? 9.054 -7.052 11.204 1.00 6.18 212 ASP A CA 3
ATOM 4701 C C . ASP A 1 55 ? 7.751 -7.091 10.421 1.00 5.63 212 ASP A C 3
ATOM 4702 O O . ASP A 1 55 ? 7.249 -6.058 9.982 1.00 5.44 212 ASP A O 3
ATOM 4711 N N . MET A 1 56 ? 7.193 -8.291 10.267 1.00 5.47 213 MET A N 3
ATOM 4712 C CA . MET A 1 56 ? 5.934 -8.456 9.546 1.00 5.06 213 MET A CA 3
ATOM 4713 C C . MET A 1 56 ? 4.815 -7.696 10.252 1.00 4.94 213 MET A C 3
ATOM 4714 O O . MET A 1 56 ? 3.939 -7.116 9.612 1.00 4.64 213 MET A O 3
ATOM 4728 N N . GLU A 1 57 ? 4.875 -7.683 11.577 1.00 5.29 214 GLU A N 3
ATOM 4729 C CA . GLU A 1 57 ? 3.881 -6.996 12.393 1.00 5.44 214 GLU A CA 3
ATOM 4730 C C . GLU A 1 57 ? 3.970 -5.482 12.220 1.00 5.41 214 GLU A C 3
ATOM 4731 O O . GLU A 1 57 ? 2.963 -4.776 12.277 1.00 5.42 214 GLU A O 3
ATOM 4743 N N . ALA A 1 58 ? 5.178 -4.992 12.000 1.00 5.51 215 ALA A N 3
ATOM 4744 C CA . ALA A 1 58 ? 5.402 -3.563 11.835 1.00 5.66 215 ALA A CA 3
ATOM 4745 C C . ALA A 1 58 ? 5.131 -3.117 10.402 1.00 5.27 215 ALA A C 3
ATOM 4746 O O . ALA A 1 58 ? 4.667 -2.002 10.166 1.00 5.33 215 ALA A O 3
ATOM 4753 N N . ALA A 1 59 ? 5.392 -4.004 9.449 1.00 4.95 216 ALA A N 3
ATOM 4754 C CA . ALA A 1 59 ? 5.200 -3.694 8.041 1.00 4.66 216 ALA A CA 3
ATOM 4755 C C . ALA A 1 59 ? 3.724 -3.593 7.696 1.00 4.31 216 ALA A C 3
ATOM 4756 O O . ALA A 1 59 ? 3.319 -2.724 6.924 1.00 4.17 216 ALA A O 3
ATOM 4763 N N . LYS A 1 60 ? 2.921 -4.474 8.284 1.00 4.31 217 LYS A N 3
ATOM 4764 C CA . LYS A 1 60 ? 1.490 -4.473 8.021 1.00 4.20 217 LYS A CA 3
ATOM 4765 C C . LYS A 1 60 ? 0.846 -3.188 8.541 1.00 4.42 217 LYS A C 3
ATOM 4766 O O . LYS A 1 60 ? -0.160 -2.721 8.009 1.00 4.34 217 LYS A O 3
ATOM 4785 N N . GLU A 1 61 ? 1.452 -2.615 9.571 1.00 0.00 218 GLU A N 3
ATOM 4786 C CA . GLU A 1 61 ? 0.955 -1.369 10.148 1.00 0.00 218 GLU A CA 3
ATOM 4787 C C . GLU A 1 61 ? 1.257 -0.197 9.247 1.00 0.00 218 GLU A C 3
ATOM 4788 O O . GLU A 1 61 ? 0.383 0.612 8.944 1.00 0.00 218 GLU A O 3
ATOM 4800 N N . VAL A 1 62 ? 2.511 -0.120 8.811 1.00 4.99 219 VAL A N 3
ATOM 4801 C CA . VAL A 1 62 ? 2.959 0.960 7.943 1.00 5.07 219 VAL A CA 3
ATOM 4802 C C . VAL A 1 62 ? 2.187 0.970 6.625 1.00 4.71 219 VAL A C 3
ATOM 4803 O O . VAL A 1 62 ? 1.776 2.030 6.150 1.00 4.89 219 VAL A O 3
ATOM 4816 N N . TYR A 1 63 ? 1.972 -0.211 6.056 1.00 4.28 220 TYR A N 3
ATOM 4817 C CA . TYR A 1 63 ? 1.249 -0.337 4.796 1.00 4.00 220 TYR A CA 3
ATOM 4818 C C . TYR A 1 63 ? -0.169 0.224 4.916 1.00 4.14 220 TYR A C 3
ATOM 4819 O O . TYR A 1 63 ? -0.698 0.811 3.969 1.00 4.18 220 TYR A O 3
ATOM 4837 N N . LYS A 1 64 ? -0.783 0.048 6.083 1.00 4.37 221 LYS A N 3
ATOM 4838 C CA . LYS A 1 64 ? -2.135 0.544 6.320 1.00 4.73 221 LYS A CA 3
ATOM 4839 C C . LYS A 1 64 ? -2.142 2.066 6.400 1.00 5.09 221 LYS A C 3
ATOM 4840 O O . LYS A 1 64 ? -3.007 2.725 5.821 1.00 5.27 221 LYS A O 3
ATOM 4859 N N . ILE A 1 65 ? -1.162 2.618 7.105 1.00 5.30 222 ILE A N 3
ATOM 4860 C CA . ILE A 1 65 ? -1.047 4.065 7.256 1.00 5.78 222 ILE A CA 3
ATOM 4861 C C . ILE A 1 65 ? -0.707 4.713 5.915 1.00 5.68 222 ILE A C 3
ATOM 4862 O O . ILE A 1 65 ? -1.180 5.805 5.598 1.00 6.01 222 ILE A O 3
ATOM 4878 N N . HIS A 1 66 ? 0.105 4.021 5.124 1.00 5.31 223 HIS A N 3
ATOM 4879 C CA . HIS A 1 66 ? 0.505 4.511 3.810 1.00 5.36 223 HIS A CA 3
ATOM 4880 C C . HIS A 1 66 ? -0.710 4.642 2.896 1.00 5.26 223 HIS A C 3
ATOM 4881 O O . HIS A 1 66 ? -0.832 5.601 2.130 1.00 5.59 223 HIS A O 3
ATOM 4895 N N . GLN A 1 67 ? -1.621 3.685 3.007 1.00 4.91 224 GLN A N 3
ATOM 4896 C CA . GLN A 1 67 ? -2.831 3.679 2.198 1.00 4.90 224 GLN A CA 3
ATOM 4897 C C . GLN A 1 67 ? -3.754 4.829 2.597 1.00 5.38 224 GLN A C 3
ATOM 4898 O O . GLN A 1 67 ? -4.550 5.311 1.787 1.00 5.57 224 GLN A O 3
ATOM 4912 N N . GLN A 1 68 ? -3.641 5.269 3.845 1.00 5.66 225 GLN A N 3
ATOM 4913 C CA . GLN A 1 68 ? -4.461 6.367 4.343 1.00 6.22 225 GLN A CA 3
ATOM 4914 C C . GLN A 1 68 ? -4.079 7.667 3.647 1.00 6.53 225 GLN A C 3
ATOM 4915 O O . GLN A 1 68 ? -4.927 8.519 3.375 1.00 6.88 225 GLN A O 3
ATOM 4929 N N . LEU A 1 69 ? -2.796 7.801 3.335 1.00 6.49 226 LEU A N 3
ATOM 4930 C CA . LEU A 1 69 ? -2.286 8.989 2.665 1.00 6.92 226 LEU A CA 3
ATOM 4931 C C . LEU A 1 69 ? -2.790 9.063 1.230 1.00 6.85 226 LEU A C 3
ATOM 4932 O O . LEU A 1 69 ? -3.115 10.144 0.730 1.00 7.28 226 LEU A O 3
ATOM 4948 N N . LEU A 1 70 ? -2.862 7.909 0.577 1.00 6.38 227 LEU A N 3
ATOM 4949 C CA . LEU A 1 70 ? -3.326 7.832 -0.803 1.00 6.38 227 LEU A CA 3
ATOM 4950 C C . LEU A 1 70 ? -4.783 8.266 -0.904 1.00 6.51 227 LEU A C 3
ATOM 4951 O O . LEU A 1 70 ? -5.175 8.959 -1.845 1.00 6.81 227 LEU A O 3
ATOM 4967 N N . PHE A 1 71 ? -5.576 7.864 0.081 1.00 6.38 228 PHE A N 3
ATOM 4968 C CA . PHE A 1 71 ? -6.989 8.212 0.114 1.00 6.62 228 PHE A CA 3
ATOM 4969 C C . PHE A 1 71 ? -7.168 9.721 0.264 1.00 7.17 228 PHE A C 3
ATOM 4970 O O . PHE A 1 71 ? -7.972 10.331 -0.441 1.00 7.44 228 PHE A O 3
ATOM 4987 N N . LYS A 1 72 ? -6.395 10.315 1.172 1.00 7.38 229 LYS A N 3
ATOM 4988 C CA . LYS A 1 72 ? -6.464 11.753 1.424 1.00 7.96 229 LYS A CA 3
ATOM 4989 C C . LYS A 1 72 ? -6.151 12.551 0.164 1.00 8.17 229 LYS A C 3
ATOM 4990 O O . LYS A 1 72 ? -6.784 13.570 -0.113 1.00 8.60 229 LYS A O 3
ATOM 5009 N N . ALA A 1 73 ? -5.185 12.065 -0.603 1.00 7.94 230 ALA A N 3
ATOM 5010 C CA . ALA A 1 73 ? -4.774 12.724 -1.839 1.00 8.24 230 ALA A CA 3
ATOM 5011 C C . ALA A 1 73 ? -5.905 12.760 -2.866 1.00 8.26 230 ALA A C 3
ATOM 5012 O O . ALA A 1 73 ? -6.042 13.725 -3.619 1.00 8.69 230 ALA A O 3
ATOM 5019 N N . ARG A 1 74 ? -6.693 11.692 -2.911 1.00 7.86 231 ARG A N 3
ATOM 5020 C CA . ARG A 1 74 ? -7.810 11.603 -3.847 1.00 7.92 231 ARG A CA 3
ATOM 5021 C C . ARG A 1 74 ? -9.057 12.288 -3.289 1.00 8.29 231 ARG A C 3
ATOM 5022 O O . ARG A 1 74 ? -9.990 12.599 -4.030 1.00 8.56 231 ARG A O 3
ATOM 5043 N N . LEU A 1 75 ? -9.061 12.513 -1.979 1.00 8.38 232 LEU A N 3
ATOM 5044 C CA . LEU A 1 75 ? -10.188 13.145 -1.308 1.00 8.81 232 LEU A CA 3
ATOM 5045 C C . LEU A 1 75 ? -10.098 14.669 -1.394 1.00 9.30 232 LEU A C 3
ATOM 5046 O O . LEU A 1 75 ? -11.018 15.328 -1.882 1.00 9.67 232 LEU A O 3
ATOM 5062 N N . GLN A 1 76 ? -8.980 15.220 -0.934 1.00 9.34 233 GLN A N 3
ATOM 5063 C CA . GLN A 1 76 ? -8.771 16.664 -0.948 1.00 9.87 233 GLN A CA 3
ATOM 5064 C C . GLN A 1 76 ? -8.444 17.158 -2.350 1.00 9.87 233 GLN A C 3
ATOM 5065 O O . GLN A 1 76 ? -7.314 17.031 -2.821 1.00 9.75 233 GLN A O 3
ATOM 5079 N N . GLN A 1 77 ? -9.433 17.732 -3.011 1.00 10.20 234 GLN A N 3
ATOM 5080 C CA . GLN A 1 77 ? -9.250 18.244 -4.359 1.00 10.43 234 GLN A CA 3
ATOM 5081 C C . GLN A 1 77 ? -8.699 19.664 -4.323 1.00 10.93 234 GLN A C 3
ATOM 5082 O O . GLN A 1 77 ? -8.197 20.176 -5.324 1.00 11.18 234 GLN A O 3
ATOM 5096 N N . GLN A 1 78 ? -8.792 20.293 -3.158 1.00 11.20 235 GLN A N 3
ATOM 5097 C CA . GLN A 1 78 ? -8.304 21.653 -2.974 1.00 11.76 235 GLN A CA 3
ATOM 5098 C C . GLN A 1 78 ? -6.864 21.638 -2.482 1.00 11.96 235 GLN A C 3
ATOM 5099 O O . GLN A 1 78 ? -6.191 22.666 -2.466 1.00 12.27 235 GLN A O 3
ATOM 5113 N N . GLN A 1 79 ? -6.404 20.466 -2.064 1.00 11.97 236 GLN A N 3
ATOM 5114 C CA . GLN A 1 79 ? -5.044 20.306 -1.576 1.00 12.36 236 GLN A CA 3
ATOM 5115 C C . GLN A 1 79 ? -4.375 19.107 -2.238 1.00 12.79 236 GLN A C 3
ATOM 5116 O O . GLN A 1 79 ? -4.457 17.988 -1.737 1.00 12.91 236 GLN A O 3
ATOM 5130 N N . ALA A 1 80 ? -3.731 19.349 -3.371 1.00 13.20 237 ALA A N 3
ATOM 5131 C CA . ALA A 1 80 ? -3.045 18.295 -4.105 1.00 13.80 237 ALA A CA 3
ATOM 5132 C C . ALA A 1 80 ? -1.787 17.863 -3.366 1.00 14.33 237 ALA A C 3
ATOM 5133 O O . ALA A 1 80 ? -0.865 18.656 -3.161 1.00 14.81 237 ALA A O 3
ATOM 5140 N N . GLN A 1 81 ? -1.763 16.607 -2.950 1.00 14.40 238 GLN A N 3
ATOM 5141 C CA . GLN A 1 81 ? -0.623 16.067 -2.227 1.00 15.05 238 GLN A CA 3
ATOM 5142 C C . GLN A 1 81 ? 0.402 15.518 -3.205 1.00 15.31 238 GLN A C 3
ATOM 5143 O O . GLN A 1 81 ? 1.611 15.668 -2.945 1.00 15.61 238 GLN A O 3
ATOM 5158 N N . SER B 2 1 ? 24.038 7.450 30.164 1.00 35.36 101 SER B N 3
ATOM 5159 C CA . SER B 2 1 ? 23.294 6.276 30.665 1.00 34.91 101 SER B CA 3
ATOM 5160 C C . SER B 2 1 ? 23.547 5.073 29.766 1.00 34.43 101 SER B C 3
ATOM 5161 O O . SER B 2 1 ? 24.374 5.137 28.856 1.00 34.37 101 SER B O 3
ATOM 5171 N N . THR B 2 2 ? 22.839 3.983 30.022 1.00 34.15 102 THR B N 3
ATOM 5172 C CA . THR B 2 2 ? 22.984 2.777 29.225 1.00 33.76 102 THR B CA 3
ATOM 5173 C C . THR B 2 2 ? 22.219 2.934 27.914 1.00 33.28 102 THR B C 3
ATOM 5174 O O . THR B 2 2 ? 21.061 3.353 27.917 1.00 33.22 102 THR B O 3
ATOM 5185 N N . ASP B 2 3 ? 22.861 2.614 26.801 1.00 33.03 103 ASP B N 3
ATOM 5186 C CA . ASP B 2 3 ? 22.215 2.735 25.499 1.00 32.64 103 ASP B CA 3
ATOM 5187 C C . ASP B 2 3 ? 22.707 1.662 24.538 1.00 32.11 103 ASP B C 3
ATOM 5188 O O . ASP B 2 3 ? 23.869 1.260 24.599 1.00 31.91 103 ASP B O 3
ATOM 5197 N N . SER B 2 4 ? 21.803 1.215 23.660 1.00 31.97 104 SER B N 3
ATOM 5198 C CA . SER B 2 4 ? 22.097 0.194 22.652 1.00 31.54 104 SER B CA 3
ATOM 5199 C C . SER B 2 4 ? 22.369 -1.170 23.293 1.00 31.14 104 SER B C 3
ATOM 5200 O O . SER B 2 4 ? 23.423 -1.400 23.882 1.00 31.23 104 SER B O 3
ATOM 5208 N N . THR B 2 5 ? 21.400 -2.067 23.181 1.00 30.79 105 THR B N 3
ATOM 5209 C CA . THR B 2 5 ? 21.530 -3.403 23.739 1.00 30.46 105 THR B CA 3
ATOM 5210 C C . THR B 2 5 ? 21.127 -4.455 22.696 1.00 29.85 105 THR B C 3
ATOM 5211 O O . THR B 2 5 ? 20.198 -4.233 21.913 1.00 29.61 105 THR B O 3
ATOM 5222 N N . PRO B 2 6 ? 21.845 -5.590 22.634 1.00 29.68 106 PRO B N 3
ATOM 5223 C CA . PRO B 2 6 ? 21.543 -6.666 21.684 1.00 29.20 106 PRO B CA 3
ATOM 5224 C C . PRO B 2 6 ? 20.252 -7.402 22.038 1.00 28.60 106 PRO B C 3
ATOM 5225 O O . PRO B 2 6 ? 20.040 -7.788 23.188 1.00 28.39 106 PRO B O 3
ATOM 5236 N N . MET B 2 7 ? 19.390 -7.589 21.046 1.00 28.40 107 MET B N 3
ATOM 5237 C CA . MET B 2 7 ? 18.124 -8.278 21.251 1.00 27.90 107 MET B CA 3
ATOM 5238 C C . MET B 2 7 ? 17.637 -8.901 19.947 1.00 27.40 107 MET B C 3
ATOM 5239 O O . MET B 2 7 ? 17.398 -8.200 18.960 1.00 27.53 107 MET B O 3
ATOM 5253 N N . PHE B 2 8 ? 17.509 -10.221 19.945 1.00 26.90 108 PHE B N 3
ATOM 5254 C CA . PHE B 2 8 ? 17.044 -10.944 18.774 1.00 26.45 108 PHE B CA 3
ATOM 5255 C C . PHE B 2 8 ? 16.039 -12.013 19.187 1.00 25.50 108 PHE B C 3
ATOM 5256 O O . PHE B 2 8 ? 16.325 -12.842 20.049 1.00 25.24 108 PHE B O 3
ATOM 5273 N N . GLU B 2 9 ? 14.870 -11.982 18.568 1.00 25.08 109 GLU B N 3
ATOM 5274 C CA . GLU B 2 9 ? 13.820 -12.939 18.863 1.00 24.24 109 GLU B CA 3
ATOM 5275 C C . GLU B 2 9 ? 13.285 -13.540 17.571 1.00 23.47 109 GLU B C 3
ATOM 5276 O O . GLU B 2 9 ? 13.280 -12.878 16.533 1.00 23.64 109 GLU B O 3
ATOM 5288 N N . TYR B 2 10 ? 12.855 -14.788 17.633 1.00 22.72 110 TYR B N 3
ATOM 5289 C CA . TYR B 2 10 ? 12.320 -15.466 16.464 1.00 22.00 110 TYR B CA 3
ATOM 5290 C C . TYR B 2 10 ? 11.206 -16.428 16.861 1.00 21.09 110 TYR B C 3
ATOM 5291 O O . TYR B 2 10 ? 11.446 -17.604 17.142 1.00 20.78 110 TYR B O 3
ATOM 5309 N N . GLU B 2 11 ? 9.994 -15.906 16.910 1.00 20.77 111 GLU B N 3
ATOM 5310 C CA . GLU B 2 11 ? 8.826 -16.700 17.256 1.00 19.99 111 GLU B CA 3
ATOM 5311 C C . GLU B 2 11 ? 7.777 -16.571 16.160 1.00 19.16 111 GLU B C 3
ATOM 5312 O O . GLU B 2 11 ? 6.964 -15.645 16.166 1.00 19.28 111 GLU B O 3
ATOM 5324 N N . ASN B 2 12 ? 7.817 -17.483 15.200 1.00 18.42 112 ASN B N 3
ATOM 5325 C CA . ASN B 2 12 ? 6.878 -17.454 14.091 1.00 17.65 112 ASN B CA 3
ATOM 5326 C C . ASN B 2 12 ? 5.736 -18.432 14.322 1.00 16.89 112 ASN B C 3
ATOM 5327 O O . ASN B 2 12 ? 5.920 -19.649 14.255 1.00 16.78 112 ASN B O 3
ATOM 5338 N N . LEU B 2 13 ? 4.563 -17.894 14.601 1.00 16.49 113 LEU B N 3
ATOM 5339 C CA . LEU B 2 13 ? 3.383 -18.707 14.838 1.00 15.86 113 LEU B CA 3
ATOM 5340 C C . LEU B 2 13 ? 2.183 -18.094 14.125 1.00 15.11 113 LEU B C 3
ATOM 5341 O O . LEU B 2 13 ? 1.033 -18.290 14.521 1.00 15.28 113 LEU B O 3
ATOM 5357 N N . GLU B 2 14 ? 2.467 -17.352 13.063 1.00 14.37 114 GLU B N 3
ATOM 5358 C CA . GLU B 2 14 ? 1.433 -16.696 12.283 1.00 13.68 114 GLU B CA 3
ATOM 5359 C C . GLU B 2 14 ? 1.657 -16.944 10.799 1.00 13.12 114 GLU B C 3
ATOM 5360 O O . GLU B 2 14 ? 2.770 -16.792 10.299 1.00 13.03 114 GLU B O 3
ATOM 5372 N N . ASP B 2 15 ? 0.598 -17.325 10.098 1.00 12.91 115 ASP B N 3
ATOM 5373 C CA . ASP B 2 15 ? 0.685 -17.598 8.670 1.00 12.53 115 ASP B CA 3
ATOM 5374 C C . ASP B 2 15 ? -0.083 -16.546 7.878 1.00 11.84 115 ASP B C 3
ATOM 5375 O O . ASP B 2 15 ? -0.663 -16.833 6.830 1.00 11.73 115 ASP B O 3
ATOM 5384 N N . ASN B 2 16 ? -0.074 -15.320 8.382 1.00 11.51 116 ASN B N 3
ATOM 5385 C CA . ASN B 2 16 ? -0.764 -14.218 7.723 1.00 10.99 116 ASN B CA 3
ATOM 5386 C C . ASN B 2 16 ? 0.175 -13.512 6.750 1.00 10.00 116 ASN B C 3
ATOM 5387 O O . ASN B 2 16 ? -0.089 -12.394 6.304 1.00 9.54 116 ASN B O 3
ATOM 5398 N N . SER B 2 17 ? 1.265 -14.187 6.412 1.00 9.85 117 SER B N 3
ATOM 5399 C CA . SER B 2 17 ? 2.259 -13.646 5.499 1.00 9.09 117 SER B CA 3
ATOM 5400 C C . SER B 2 17 ? 1.804 -13.767 4.045 1.00 8.48 117 SER B C 3
ATOM 5401 O O . SER B 2 17 ? 2.475 -13.281 3.135 1.00 7.94 117 SER B O 3
ATOM 5409 N N . LYS B 2 18 ? 0.656 -14.404 3.836 1.00 8.71 118 LYS B N 3
ATOM 5410 C CA . LYS B 2 18 ? 0.105 -14.579 2.493 1.00 8.32 118 LYS B CA 3
ATOM 5411 C C . LYS B 2 18 ? -0.147 -13.228 1.825 1.00 7.50 118 LYS B C 3
ATOM 5412 O O . LYS B 2 18 ? 0.021 -13.082 0.613 1.00 7.07 118 LYS B O 3
ATOM 5431 N N . GLU B 2 19 ? -0.529 -12.239 2.625 1.00 7.48 119 GLU B N 3
ATOM 5432 C CA . GLU B 2 19 ? -0.805 -10.901 2.114 1.00 6.99 119 GLU B CA 3
ATOM 5433 C C . GLU B 2 19 ? 0.463 -10.259 1.561 1.00 6.13 119 GLU B C 3
ATOM 5434 O O . GLU B 2 19 ? 0.407 -9.429 0.648 1.00 5.77 119 GLU B O 3
ATOM 5446 N N . TRP B 2 20 ? 1.605 -10.668 2.102 1.00 6.01 120 TRP B N 3
ATOM 5447 C CA . TRP B 2 20 ? 2.893 -10.148 1.672 1.00 5.38 120 TRP B CA 3
ATOM 5448 C C . TRP B 2 20 ? 3.142 -10.524 0.215 1.00 4.90 120 TRP B C 3
ATOM 5449 O O . TRP B 2 20 ? 3.545 -9.698 -0.599 1.00 4.43 120 TRP B O 3
ATOM 5470 N N . THR B 2 21 ? 2.864 -11.770 -0.115 1.00 5.33 121 THR B N 3
ATOM 5471 C CA . THR B 2 21 ? 3.056 -12.255 -1.469 1.00 5.34 121 THR B CA 3
ATOM 5472 C C . THR B 2 21 ? 1.884 -11.878 -2.377 1.00 5.03 121 THR B C 3
ATOM 5473 O O . THR B 2 21 ? 1.938 -12.080 -3.588 1.00 5.08 121 THR B O 3
ATOM 5484 N N . SER B 2 22 ? 0.831 -11.322 -1.790 1.00 5.01 122 SER B N 3
ATOM 5485 C CA . SER B 2 22 ? -0.344 -10.933 -2.558 1.00 4.99 122 SER B CA 3
ATOM 5486 C C . SER B 2 22 ? -0.231 -9.495 -3.069 1.00 4.55 122 SER B C 3
ATOM 5487 O O . SER B 2 22 ? -0.552 -9.212 -4.224 1.00 4.76 122 SER B O 3
ATOM 5495 N N . LEU B 2 23 ? 0.235 -8.582 -2.215 1.00 4.24 123 LEU B N 3
ATOM 5496 C CA . LEU B 2 23 ? 0.351 -7.184 -2.614 1.00 4.22 123 LEU B CA 3
ATOM 5497 C C . LEU B 2 23 ? 1.800 -6.760 -2.840 1.00 4.10 123 LEU B C 3
ATOM 5498 O O . LEU B 2 23 ? 2.086 -6.058 -3.807 1.00 4.50 123 LEU B O 3
ATOM 5514 N N . PHE B 2 24 ? 2.707 -7.184 -1.971 1.00 4.01 124 PHE B N 3
ATOM 5515 C CA . PHE B 2 24 ? 4.115 -6.815 -2.108 1.00 4.44 124 PHE B CA 3
ATOM 5516 C C . PHE B 2 24 ? 4.782 -7.596 -3.238 1.00 4.95 124 PHE B C 3
ATOM 5517 O O . PHE B 2 24 ? 5.094 -7.041 -4.290 1.00 5.55 124 PHE B O 3
ATOM 5534 N N . ASP B 2 25 ? 4.976 -8.892 -3.024 1.00 4.98 125 ASP B N 3
ATOM 5535 C CA . ASP B 2 25 ? 5.623 -9.751 -4.019 1.00 5.65 125 ASP B CA 3
ATOM 5536 C C . ASP B 2 25 ? 4.634 -10.183 -5.100 1.00 5.72 125 ASP B C 3
ATOM 5537 O O . ASP B 2 25 ? 4.449 -11.375 -5.356 1.00 6.24 125 ASP B O 3
ATOM 5546 N N . ASN B 2 26 ? 4.002 -9.203 -5.736 1.00 5.46 126 ASN B N 3
ATOM 5547 C CA . ASN B 2 26 ? 3.033 -9.468 -6.790 1.00 5.77 126 ASN B CA 3
ATOM 5548 C C . ASN B 2 26 ? 2.662 -8.175 -7.501 1.00 5.90 126 ASN B C 3
ATOM 5549 O O . ASN B 2 26 ? 1.718 -7.486 -7.109 1.00 6.04 126 ASN B O 3
ATOM 5560 N N . ASP B 2 27 ? 3.414 -7.844 -8.536 1.00 6.22 127 ASP B N 3
ATOM 5561 C CA . ASP B 2 27 ? 3.173 -6.630 -9.305 1.00 6.72 127 ASP B CA 3
ATOM 5562 C C . ASP B 2 27 ? 2.358 -6.943 -10.554 1.00 7.18 127 ASP B C 3
ATOM 5563 O O . ASP B 2 27 ? 2.255 -8.097 -10.968 1.00 7.47 127 ASP B O 3
ATOM 5572 N N . ILE B 2 28 ? 1.776 -5.911 -11.141 1.00 7.53 128 ILE B N 3
ATOM 5573 C CA . ILE B 2 28 ? 0.966 -6.069 -12.341 1.00 8.22 128 ILE B CA 3
ATOM 5574 C C . ILE B 2 28 ? 1.405 -5.083 -13.420 1.00 8.70 128 ILE B C 3
ATOM 5575 O O . ILE B 2 28 ? 1.097 -3.895 -13.358 1.00 8.87 128 ILE B O 3
ATOM 5591 N N . PRO B 2 29 ? 2.173 -5.560 -14.407 1.00 9.15 129 PRO B N 3
ATOM 5592 C CA . PRO B 2 29 ? 2.673 -4.727 -15.502 1.00 9.85 129 PRO B CA 3
ATOM 5593 C C . PRO B 2 29 ? 1.604 -4.395 -16.540 1.00 10.63 129 PRO B C 3
ATOM 5594 O O . PRO B 2 29 ? 1.209 -5.254 -17.332 1.00 11.00 129 PRO B O 3
ATOM 5605 N N . VAL B 2 30 ? 1.144 -3.140 -16.516 1.00 11.05 130 VAL B N 3
ATOM 5606 C CA . VAL B 2 30 ? 0.137 -2.629 -17.452 1.00 11.95 130 VAL B CA 3
ATOM 5607 C C . VAL B 2 30 ? -1.136 -3.480 -17.458 1.00 12.59 130 VAL B C 3
ATOM 5608 O O . VAL B 2 30 ? -1.305 -4.371 -18.290 1.00 12.77 130 VAL B O 3
ATOM 5621 N N . THR B 2 31 ? -2.030 -3.196 -16.524 1.00 13.10 131 THR B N 3
ATOM 5622 C CA . THR B 2 31 ? -3.286 -3.924 -16.428 1.00 13.88 131 THR B CA 3
ATOM 5623 C C . THR B 2 31 ? -4.461 -3.025 -16.825 1.00 14.63 131 THR B C 3
ATOM 5624 O O . THR B 2 31 ? -5.611 -3.469 -16.894 1.00 14.78 131 THR B O 3
ATOM 5635 N N . THR B 2 32 ? -4.157 -1.761 -17.094 1.00 15.25 132 THR B N 3
ATOM 5636 C CA . THR B 2 32 ? -5.167 -0.788 -17.485 1.00 16.11 132 THR B CA 3
ATOM 5637 C C . THR B 2 32 ? -4.488 0.445 -18.091 1.00 16.43 132 THR B C 3
ATOM 5638 O O . THR B 2 32 ? -3.306 0.682 -17.849 1.00 16.63 132 THR B O 3
ATOM 5649 N N . ASP B 2 33 ? -5.223 1.212 -18.887 1.00 16.62 133 ASP B N 3
ATOM 5650 C CA . ASP B 2 33 ? -4.669 2.410 -19.513 1.00 17.09 133 ASP B CA 3
ATOM 5651 C C . ASP B 2 33 ? -5.646 3.573 -19.399 1.00 18.05 133 ASP B C 3
ATOM 5652 O O . ASP B 2 33 ? -5.460 4.476 -18.583 1.00 18.48 133 ASP B O 3
ATOM 5661 N N . ASP B 2 34 ? -6.699 3.531 -20.199 1.00 18.48 134 ASP B N 3
ATOM 5662 C CA . ASP B 2 34 ? -7.710 4.576 -20.196 1.00 19.48 134 ASP B CA 3
ATOM 5663 C C . ASP B 2 34 ? -9.083 3.978 -19.933 1.00 20.00 134 ASP B C 3
ATOM 5664 O O . ASP B 2 34 ? -9.410 2.946 -20.560 1.00 20.13 134 ASP B O 3
ATOM 5674 N N . GLN A 1 1 ? -18.259 -13.155 -14.815 1.00 14.62 158 GLN A N 4
ATOM 5675 C CA . GLN A 1 1 ? -16.853 -13.002 -14.374 1.00 14.18 158 GLN A CA 4
ATOM 5676 C C . GLN A 1 1 ? -16.668 -13.597 -12.983 1.00 13.66 158 GLN A C 4
ATOM 5677 O O . GLN A 1 1 ? -17.640 -13.971 -12.326 1.00 13.66 158 GLN A O 4
ATOM 5693 N N . ARG A 1 2 ? -15.421 -13.692 -12.544 1.00 13.39 159 ARG A N 4
ATOM 5694 C CA . ARG A 1 2 ? -15.120 -14.213 -11.222 1.00 13.07 159 ARG A CA 4
ATOM 5695 C C . ARG A 1 2 ? -14.813 -13.054 -10.285 1.00 12.59 159 ARG A C 4
ATOM 5696 O O . ARG A 1 2 ? -15.108 -13.103 -9.091 1.00 12.86 159 ARG A O 4
ATOM 5717 N N . ARG A 1 3 ? -14.223 -12.009 -10.848 1.00 12.05 160 ARG A N 4
ATOM 5718 C CA . ARG A 1 3 ? -13.883 -10.817 -10.096 1.00 11.74 160 ARG A CA 4
ATOM 5719 C C . ARG A 1 3 ? -13.723 -9.633 -11.038 1.00 11.04 160 ARG A C 4
ATOM 5720 O O . ARG A 1 3 ? -12.714 -9.513 -11.735 1.00 10.84 160 ARG A O 4
ATOM 5741 N N . GLN A 1 4 ? -14.734 -8.781 -11.084 1.00 10.86 161 GLN A N 4
ATOM 5742 C CA . GLN A 1 4 ? -14.688 -7.601 -11.931 1.00 10.36 161 GLN A CA 4
ATOM 5743 C C . GLN A 1 4 ? -13.713 -6.584 -11.343 1.00 9.86 161 GLN A C 4
ATOM 5744 O O . GLN A 1 4 ? -13.508 -6.541 -10.126 1.00 10.18 161 GLN A O 4
ATOM 5758 N N . LEU A 1 5 ? -13.120 -5.773 -12.204 1.00 9.29 162 LEU A N 4
ATOM 5759 C CA . LEU A 1 5 ? -12.145 -4.780 -11.778 1.00 8.96 162 LEU A CA 4
ATOM 5760 C C . LEU A 1 5 ? -12.343 -3.483 -12.541 1.00 8.97 162 LEU A C 4
ATOM 5761 O O . LEU A 1 5 ? -11.842 -3.327 -13.653 1.00 9.41 162 LEU A O 4
ATOM 5777 N N . THR A 1 6 ? -13.084 -2.565 -11.948 1.00 8.60 163 THR A N 4
ATOM 5778 C CA . THR A 1 6 ? -13.347 -1.282 -12.575 1.00 8.65 163 THR A CA 4
ATOM 5779 C C . THR A 1 6 ? -12.066 -0.454 -12.651 1.00 8.24 163 THR A C 4
ATOM 5780 O O . THR A 1 6 ? -11.199 -0.559 -11.778 1.00 7.76 163 THR A O 4
ATOM 5791 N N . PRO A 1 7 ? -11.924 0.375 -13.697 1.00 8.51 164 PRO A N 4
ATOM 5792 C CA . PRO A 1 7 ? -10.743 1.224 -13.877 1.00 8.32 164 PRO A CA 4
ATOM 5793 C C . PRO A 1 7 ? -10.501 2.146 -12.681 1.00 7.84 164 PRO A C 4
ATOM 5794 O O . PRO A 1 7 ? -9.362 2.454 -12.344 1.00 7.58 164 PRO A O 4
ATOM 5805 N N . GLN A 1 8 ? -11.583 2.552 -12.027 1.00 7.83 165 GLN A N 4
ATOM 5806 C CA . GLN A 1 8 ? -11.497 3.444 -10.877 1.00 7.51 165 GLN A CA 4
ATOM 5807 C C . GLN A 1 8 ? -10.902 2.736 -9.659 1.00 6.97 165 GLN A C 4
ATOM 5808 O O . GLN A 1 8 ? -10.044 3.291 -8.970 1.00 6.65 165 GLN A O 4
ATOM 5822 N N . GLN A 1 9 ? -11.341 1.508 -9.412 1.00 6.95 166 GLN A N 4
ATOM 5823 C CA . GLN A 1 9 ? -10.864 0.745 -8.265 1.00 6.50 166 GLN A CA 4
ATOM 5824 C C . GLN A 1 9 ? -9.489 0.151 -8.538 1.00 6.28 166 GLN A C 4
ATOM 5825 O O . GLN A 1 9 ? -8.619 0.154 -7.666 1.00 5.88 166 GLN A O 4
ATOM 5839 N N . GLN A 1 10 ? -9.296 -0.348 -9.752 1.00 6.66 167 GLN A N 4
ATOM 5840 C CA . GLN A 1 10 ? -8.029 -0.954 -10.140 1.00 6.68 167 GLN A CA 4
ATOM 5841 C C . GLN A 1 10 ? -6.866 0.027 -9.997 1.00 6.51 167 GLN A C 4
ATOM 5842 O O . GLN A 1 10 ? -5.761 -0.358 -9.612 1.00 6.41 167 GLN A O 4
ATOM 5856 N N . GLN A 1 11 ? -7.127 1.297 -10.286 1.00 6.59 168 GLN A N 4
ATOM 5857 C CA . GLN A 1 11 ? -6.099 2.329 -10.212 1.00 6.60 168 GLN A CA 4
ATOM 5858 C C . GLN A 1 11 ? -5.585 2.537 -8.790 1.00 6.15 168 GLN A C 4
ATOM 5859 O O . GLN A 1 11 ? -4.490 3.063 -8.599 1.00 6.21 168 GLN A O 4
ATOM 5873 N N . LEU A 1 12 ? -6.357 2.126 -7.794 1.00 5.81 169 LEU A N 4
ATOM 5874 C CA . LEU A 1 12 ? -5.945 2.293 -6.409 1.00 5.44 169 LEU A CA 4
ATOM 5875 C C . LEU A 1 12 ? -4.806 1.343 -6.087 1.00 5.18 169 LEU A C 4
ATOM 5876 O O . LEU A 1 12 ? -3.856 1.704 -5.394 1.00 5.07 169 LEU A O 4
ATOM 5892 N N . VAL A 1 13 ? -4.886 0.137 -6.630 1.00 5.20 170 VAL A N 4
ATOM 5893 C CA . VAL A 1 13 ? -3.861 -0.867 -6.397 1.00 5.06 170 VAL A CA 4
ATOM 5894 C C . VAL A 1 13 ? -2.641 -0.600 -7.278 1.00 5.34 170 VAL A C 4
ATOM 5895 O O . VAL A 1 13 ? -1.512 -0.930 -6.916 1.00 5.28 170 VAL A O 4
ATOM 5908 N N . ASN A 1 14 ? -2.878 0.019 -8.431 1.00 5.77 171 ASN A N 4
ATOM 5909 C CA . ASN A 1 14 ? -1.808 0.343 -9.375 1.00 6.24 171 ASN A CA 4
ATOM 5910 C C . ASN A 1 14 ? -0.911 1.452 -8.831 1.00 6.25 171 ASN A C 4
ATOM 5911 O O . ASN A 1 14 ? 0.236 1.611 -9.261 1.00 6.59 171 ASN A O 4
ATOM 5922 N N . GLN A 1 15 ? -1.443 2.220 -7.890 1.00 6.00 172 GLN A N 4
ATOM 5923 C CA . GLN A 1 15 ? -0.716 3.330 -7.285 1.00 6.13 172 GLN A CA 4
ATOM 5924 C C . GLN A 1 15 ? 0.152 2.873 -6.117 1.00 5.80 172 GLN A C 4
ATOM 5925 O O . GLN A 1 15 ? 1.057 3.590 -5.694 1.00 6.06 172 GLN A O 4
ATOM 5939 N N . MET A 1 16 ? -0.137 1.698 -5.584 1.00 5.33 173 MET A N 4
ATOM 5940 C CA . MET A 1 16 ? 0.617 1.173 -4.448 1.00 5.03 173 MET A CA 4
ATOM 5941 C C . MET A 1 16 ? 1.593 0.080 -4.877 1.00 5.21 173 MET A C 4
ATOM 5942 O O . MET A 1 16 ? 1.933 -0.797 -4.088 1.00 5.01 173 MET A O 4
ATOM 5956 N N . LYS A 1 17 ? 2.039 0.133 -6.125 1.00 5.68 174 LYS A N 4
ATOM 5957 C CA . LYS A 1 17 ? 2.964 -0.871 -6.640 1.00 6.02 174 LYS A CA 4
ATOM 5958 C C . LYS A 1 17 ? 4.416 -0.426 -6.489 1.00 6.49 174 LYS A C 4
ATOM 5959 O O . LYS A 1 17 ? 5.122 -0.882 -5.590 1.00 6.55 174 LYS A O 4
ATOM 5978 N N . VAL A 1 18 ? 4.859 0.468 -7.358 1.00 6.90 175 VAL A N 4
ATOM 5979 C CA . VAL A 1 18 ? 6.228 0.943 -7.303 1.00 7.46 175 VAL A CA 4
ATOM 5980 C C . VAL A 1 18 ? 6.263 2.302 -6.631 1.00 7.44 175 VAL A C 4
ATOM 5981 O O . VAL A 1 18 ? 6.278 3.348 -7.286 1.00 7.78 175 VAL A O 4
ATOM 5994 N N . ALA A 1 19 ? 6.262 2.272 -5.311 1.00 7.10 176 ALA A N 4
ATOM 5995 C CA . ALA A 1 19 ? 6.294 3.484 -4.513 1.00 7.14 176 ALA A CA 4
ATOM 5996 C C . ALA A 1 19 ? 7.133 3.282 -3.257 1.00 7.24 176 ALA A C 4
ATOM 5997 O O . ALA A 1 19 ? 7.145 2.194 -2.678 1.00 6.92 176 ALA A O 4
ATOM 6004 N N . PRO A 1 20 ? 7.893 4.306 -2.855 1.00 7.75 177 PRO A N 4
ATOM 6005 C CA . PRO A 1 20 ? 8.725 4.256 -1.655 1.00 7.96 177 PRO A CA 4
ATOM 6006 C C . PRO A 1 20 ? 7.957 4.590 -0.380 1.00 7.58 177 PRO A C 4
ATOM 6007 O O . PRO A 1 20 ? 6.904 5.237 -0.416 1.00 7.42 177 PRO A O 4
ATOM 6018 N N . ILE A 1 21 ? 8.497 4.144 0.744 1.00 7.53 178 ILE A N 4
ATOM 6019 C CA . ILE A 1 21 ? 7.894 4.387 2.043 1.00 7.29 178 ILE A CA 4
ATOM 6020 C C . ILE A 1 21 ? 8.566 5.569 2.724 1.00 7.90 178 ILE A C 4
ATOM 6021 O O . ILE A 1 21 ? 9.792 5.616 2.823 1.00 8.45 178 ILE A O 4
ATOM 6037 N N . PRO A 1 22 ? 7.774 6.558 3.168 1.00 7.89 179 PRO A N 4
ATOM 6038 C CA . PRO A 1 22 ? 8.295 7.733 3.867 1.00 8.51 179 PRO A CA 4
ATOM 6039 C C . PRO A 1 22 ? 9.140 7.349 5.072 1.00 8.75 179 PRO A C 4
ATOM 6040 O O . PRO A 1 22 ? 8.882 6.339 5.734 1.00 8.38 179 PRO A O 4
ATOM 6051 N N . LYS A 1 23 ? 10.126 8.173 5.370 1.00 9.42 180 LYS A N 4
ATOM 6052 C CA . LYS A 1 23 ? 11.027 7.925 6.488 1.00 9.77 180 LYS A CA 4
ATOM 6053 C C . LYS A 1 23 ? 10.258 7.902 7.802 1.00 9.52 180 LYS A C 4
ATOM 6054 O O . LYS A 1 23 ? 10.612 7.168 8.723 1.00 9.52 180 LYS A O 4
ATOM 6073 N N . GLN A 1 24 ? 9.188 8.690 7.873 1.00 9.38 181 GLN A N 4
ATOM 6074 C CA . GLN A 1 24 ? 8.349 8.740 9.067 1.00 9.25 181 GLN A CA 4
ATOM 6075 C C . GLN A 1 24 ? 7.741 7.367 9.350 1.00 8.64 181 GLN A C 4
ATOM 6076 O O . GLN A 1 24 ? 7.494 7.005 10.500 1.00 8.66 181 GLN A O 4
ATOM 6090 N N . LEU A 1 25 ? 7.516 6.599 8.292 1.00 8.14 182 LEU A N 4
ATOM 6091 C CA . LEU A 1 25 ? 6.933 5.272 8.420 1.00 7.55 182 LEU A CA 4
ATOM 6092 C C . LEU A 1 25 ? 8.013 4.199 8.539 1.00 7.61 182 LEU A C 4
ATOM 6093 O O . LEU A 1 25 ? 7.851 3.232 9.281 1.00 7.33 182 LEU A O 4
ATOM 6109 N N . LEU A 1 26 ? 9.117 4.380 7.823 1.00 8.04 183 LEU A N 4
ATOM 6110 C CA . LEU A 1 26 ? 10.219 3.418 7.847 1.00 8.24 183 LEU A CA 4
ATOM 6111 C C . LEU A 1 26 ? 10.834 3.303 9.240 1.00 8.55 183 LEU A C 4
ATOM 6112 O O . LEU A 1 26 ? 11.402 2.268 9.591 1.00 8.54 183 LEU A O 4
ATOM 6128 N N . GLN A 1 27 ? 10.707 4.360 10.035 1.00 8.87 184 GLN A N 4
ATOM 6129 C CA . GLN A 1 27 ? 11.261 4.376 11.387 1.00 9.25 184 GLN A CA 4
ATOM 6130 C C . GLN A 1 27 ? 10.437 3.513 12.340 1.00 8.85 184 GLN A C 4
ATOM 6131 O O . GLN A 1 27 ? 10.778 3.371 13.516 1.00 9.14 184 GLN A O 4
ATOM 6145 N N . ARG A 1 28 ? 9.343 2.956 11.837 1.00 8.24 185 ARG A N 4
ATOM 6146 C CA . ARG A 1 28 ? 8.488 2.099 12.645 1.00 7.89 185 ARG A CA 4
ATOM 6147 C C . ARG A 1 28 ? 8.986 0.660 12.605 1.00 7.66 185 ARG A C 4
ATOM 6148 O O . ARG A 1 28 ? 8.589 -0.166 13.425 1.00 7.54 185 ARG A O 4
ATOM 6169 N N . ILE A 1 29 ? 9.863 0.368 11.652 1.00 7.69 186 ILE A N 4
ATOM 6170 C CA . ILE A 1 29 ? 10.422 -0.970 11.509 1.00 7.57 186 ILE A CA 4
ATOM 6171 C C . ILE A 1 29 ? 11.839 -1.008 12.083 1.00 8.20 186 ILE A C 4
ATOM 6172 O O . ILE A 1 29 ? 12.770 -0.443 11.506 1.00 8.43 186 ILE A O 4
ATOM 6188 N N . PRO A 1 30 ? 12.010 -1.641 13.254 1.00 8.55 187 PRO A N 4
ATOM 6189 C CA . PRO A 1 30 ? 13.294 -1.753 13.923 1.00 9.18 187 PRO A CA 4
ATOM 6190 C C . PRO A 1 30 ? 14.002 -3.078 13.619 1.00 9.19 187 PRO A C 4
ATOM 6191 O O . PRO A 1 30 ? 13.640 -3.782 12.677 1.00 8.73 187 PRO A O 4
ATOM 6202 N N . ASN A 1 31 ? 15.037 -3.366 14.413 1.00 9.77 188 ASN A N 4
ATOM 6203 C CA . ASN A 1 31 ? 15.844 -4.598 14.322 1.00 9.94 188 ASN A CA 4
ATOM 6204 C C . ASN A 1 31 ? 16.705 -4.669 13.059 1.00 9.83 188 ASN A C 4
ATOM 6205 O O . ASN A 1 31 ? 17.756 -5.310 13.071 1.00 9.99 188 ASN A O 4
ATOM 6216 N N . ILE A 1 32 ? 16.300 -3.979 11.999 1.00 9.66 189 ILE A N 4
ATOM 6217 C CA . ILE A 1 32 ? 17.049 -3.987 10.751 1.00 9.64 189 ILE A CA 4
ATOM 6218 C C . ILE A 1 32 ? 16.886 -2.676 9.994 1.00 9.96 189 ILE A C 4
ATOM 6219 O O . ILE A 1 32 ? 15.809 -2.071 10.003 1.00 9.97 189 ILE A O 4
ATOM 6235 N N . PRO A 1 33 ? 17.963 -2.201 9.349 1.00 10.38 190 PRO A N 4
ATOM 6236 C CA . PRO A 1 33 ? 17.931 -0.996 8.550 1.00 10.85 190 PRO A CA 4
ATOM 6237 C C . PRO A 1 33 ? 17.631 -1.335 7.089 1.00 10.73 190 PRO A C 4
ATOM 6238 O O . PRO A 1 33 ? 18.389 -2.068 6.446 1.00 11.03 190 PRO A O 4
ATOM 6249 N N . PRO A 1 34 ? 16.518 -0.814 6.550 1.00 10.37 191 PRO A N 4
ATOM 6250 C CA . PRO A 1 34 ? 16.095 -1.092 5.172 1.00 10.30 191 PRO A CA 4
ATOM 6251 C C . PRO A 1 34 ? 17.171 -0.753 4.131 1.00 10.68 191 PRO A C 4
ATOM 6252 O O . PRO A 1 34 ? 17.484 -1.581 3.272 1.00 10.94 191 PRO A O 4
ATOM 6263 N N . ASN A 1 35 ? 17.741 0.452 4.231 1.00 10.83 192 ASN A N 4
ATOM 6264 C CA . ASN A 1 35 ? 18.786 0.923 3.300 1.00 11.33 192 ASN A CA 4
ATOM 6265 C C . ASN A 1 35 ? 18.202 1.179 1.905 1.00 11.24 192 ASN A C 4
ATOM 6266 O O . ASN A 1 35 ? 18.928 1.349 0.925 1.00 11.75 192 ASN A O 4
ATOM 6277 N N . ILE A 1 36 ? 16.878 1.252 1.835 1.00 10.63 193 ILE A N 4
ATOM 6278 C CA . ILE A 1 36 ? 16.171 1.489 0.579 1.00 10.51 193 ILE A CA 4
ATOM 6279 C C . ILE A 1 36 ? 14.886 2.255 0.836 1.00 9.90 193 ILE A C 4
ATOM 6280 O O . ILE A 1 36 ? 14.605 2.623 1.975 1.00 9.52 193 ILE A O 4
ATOM 6296 N N . ASN A 1 37 ? 14.105 2.494 -0.212 1.00 9.87 194 ASN A N 4
ATOM 6297 C CA . ASN A 1 37 ? 12.863 3.242 -0.053 1.00 9.35 194 ASN A CA 4
ATOM 6298 C C . ASN A 1 37 ? 11.697 2.626 -0.827 1.00 8.86 194 ASN A C 4
ATOM 6299 O O . ASN A 1 37 ? 10.596 2.520 -0.295 1.00 8.57 194 ASN A O 4
ATOM 6310 N N . THR A 1 38 ? 11.933 2.199 -2.065 1.00 8.88 195 THR A N 4
ATOM 6311 C CA . THR A 1 38 ? 10.869 1.633 -2.891 1.00 8.49 195 THR A CA 4
ATOM 6312 C C . THR A 1 38 ? 10.460 0.238 -2.431 1.00 7.92 195 THR A C 4
ATOM 6313 O O . THR A 1 38 ? 11.314 -0.589 -2.114 1.00 8.08 195 THR A O 4
ATOM 6324 N N . TRP A 1 39 ? 9.143 -0.005 -2.416 1.00 7.29 196 TRP A N 4
ATOM 6325 C CA . TRP A 1 39 ? 8.573 -1.294 -2.008 1.00 6.73 196 TRP A CA 4
ATOM 6326 C C . TRP A 1 39 ? 9.241 -2.462 -2.733 1.00 7.00 196 TRP A C 4
ATOM 6327 O O . TRP A 1 39 ? 9.481 -3.508 -2.137 1.00 6.84 196 TRP A O 4
ATOM 6348 N N . GLN A 1 40 ? 9.548 -2.263 -4.012 1.00 7.47 197 GLN A N 4
ATOM 6349 C CA . GLN A 1 40 ? 10.191 -3.291 -4.826 1.00 7.85 197 GLN A CA 4
ATOM 6350 C C . GLN A 1 40 ? 11.521 -3.739 -4.211 1.00 8.27 197 GLN A C 4
ATOM 6351 O O . GLN A 1 40 ? 11.881 -4.916 -4.265 1.00 8.37 197 GLN A O 4
ATOM 6365 N N . GLN A 1 41 ? 12.249 -2.793 -3.631 1.00 8.57 198 GLN A N 4
ATOM 6366 C CA . GLN A 1 41 ? 13.533 -3.088 -3.005 1.00 9.03 198 GLN A CA 4
ATOM 6367 C C . GLN A 1 41 ? 13.348 -3.513 -1.548 1.00 8.61 198 GLN A C 4
ATOM 6368 O O . GLN A 1 41 ? 14.233 -4.125 -0.956 1.00 8.82 198 GLN A O 4
ATOM 6382 N N . VAL A 1 42 ? 12.194 -3.190 -0.977 1.00 8.07 199 VAL A N 4
ATOM 6383 C CA . VAL A 1 42 ? 11.902 -3.534 0.412 1.00 7.70 199 VAL A CA 4
ATOM 6384 C C . VAL A 1 42 ? 11.724 -5.047 0.572 1.00 7.32 199 VAL A C 4
ATOM 6385 O O . VAL A 1 42 ? 12.130 -5.630 1.576 1.00 7.31 199 VAL A O 4
ATOM 6398 N N . THR A 1 43 ? 11.134 -5.679 -0.433 1.00 7.10 200 THR A N 4
ATOM 6399 C CA . THR A 1 43 ? 10.902 -7.116 -0.409 1.00 6.83 200 THR A CA 4
ATOM 6400 C C . THR A 1 43 ? 12.199 -7.911 -0.560 1.00 7.39 200 THR A C 4
ATOM 6401 O O . THR A 1 43 ? 12.251 -9.095 -0.226 1.00 7.30 200 THR A O 4
ATOM 6412 N N . ALA A 1 44 ? 13.246 -7.258 -1.062 1.00 8.02 201 ALA A N 4
ATOM 6413 C CA . ALA A 1 44 ? 14.535 -7.912 -1.264 1.00 8.63 201 ALA A CA 4
ATOM 6414 C C . ALA A 1 44 ? 15.044 -8.563 0.020 1.00 8.64 201 ALA A C 4
ATOM 6415 O O . ALA A 1 44 ? 15.477 -9.714 0.012 1.00 8.93 201 ALA A O 4
ATOM 6422 N N . LEU A 1 45 ? 14.961 -7.838 1.133 1.00 8.38 202 LEU A N 4
ATOM 6423 C CA . LEU A 1 45 ? 15.424 -8.365 2.413 1.00 8.45 202 LEU A CA 4
ATOM 6424 C C . LEU A 1 45 ? 14.481 -9.454 2.932 1.00 8.04 202 LEU A C 4
ATOM 6425 O O . LEU A 1 45 ? 14.871 -10.280 3.760 1.00 8.27 202 LEU A O 4
ATOM 6441 N N . ALA A 1 46 ? 13.246 -9.460 2.434 1.00 7.51 203 ALA A N 4
ATOM 6442 C CA . ALA A 1 46 ? 12.271 -10.473 2.832 1.00 7.19 203 ALA A CA 4
ATOM 6443 C C . ALA A 1 46 ? 12.634 -11.795 2.179 1.00 7.64 203 ALA A C 4
ATOM 6444 O O . ALA A 1 46 ? 12.543 -12.855 2.794 1.00 7.71 203 ALA A O 4
ATOM 6451 N N . GLN A 1 47 ? 13.089 -11.706 0.934 1.00 8.03 204 GLN A N 4
ATOM 6452 C CA . GLN A 1 47 ? 13.501 -12.880 0.175 1.00 8.56 204 GLN A CA 4
ATOM 6453 C C . GLN A 1 47 ? 14.766 -13.476 0.779 1.00 9.11 204 GLN A C 4
ATOM 6454 O O . GLN A 1 47 ? 15.048 -14.661 0.616 1.00 9.51 204 GLN A O 4
ATOM 6468 N N . GLN A 1 48 ? 15.519 -12.641 1.486 1.00 9.17 205 GLN A N 4
ATOM 6469 C CA . GLN A 1 48 ? 16.750 -13.073 2.137 1.00 9.72 205 GLN A CA 4
ATOM 6470 C C . GLN A 1 48 ? 16.444 -13.670 3.504 1.00 9.52 205 GLN A C 4
ATOM 6471 O O . GLN A 1 48 ? 17.347 -14.139 4.199 1.00 9.93 205 GLN A O 4
ATOM 6485 N N . LYS A 1 49 ? 15.164 -13.637 3.876 1.00 8.93 206 LYS A N 4
ATOM 6486 C CA . LYS A 1 49 ? 14.694 -14.161 5.157 1.00 8.75 206 LYS A CA 4
ATOM 6487 C C . LYS A 1 49 ? 15.374 -13.451 6.322 1.00 8.72 206 LYS A C 4
ATOM 6488 O O . LYS A 1 49 ? 15.816 -14.078 7.285 1.00 8.89 206 LYS A O 4
ATOM 6507 N N . LEU A 1 50 ? 15.450 -12.132 6.220 1.00 8.58 207 LEU A N 4
ATOM 6508 C CA . LEU A 1 50 ? 16.052 -11.315 7.259 1.00 8.66 207 LEU A CA 4
ATOM 6509 C C . LEU A 1 50 ? 14.963 -10.605 8.047 1.00 8.06 207 LEU A C 4
ATOM 6510 O O . LEU A 1 50 ? 15.198 -9.569 8.661 1.00 8.10 207 LEU A O 4
ATOM 6526 N N . LEU A 1 51 ? 13.767 -11.177 8.019 1.00 7.59 208 LEU A N 4
ATOM 6527 C CA . LEU A 1 51 ? 12.625 -10.606 8.710 1.00 7.05 208 LEU A CA 4
ATOM 6528 C C . LEU A 1 51 ? 12.005 -11.621 9.654 1.00 6.95 208 LEU A C 4
ATOM 6529 O O . LEU A 1 51 ? 11.960 -12.817 9.365 1.00 6.96 208 LEU A O 4
ATOM 6545 N N . THR A 1 52 ? 11.549 -11.135 10.790 1.00 6.97 209 THR A N 4
ATOM 6546 C CA . THR A 1 52 ? 10.915 -11.966 11.790 1.00 7.00 209 THR A CA 4
ATOM 6547 C C . THR A 1 52 ? 9.475 -11.500 11.994 1.00 6.57 209 THR A C 4
ATOM 6548 O O . THR A 1 52 ? 9.107 -10.417 11.529 1.00 6.24 209 THR A O 4
ATOM 6559 N N . PRO A 1 53 ? 8.626 -12.300 12.669 1.00 6.66 210 PRO A N 4
ATOM 6560 C CA . PRO A 1 53 ? 7.227 -11.924 12.925 1.00 6.45 210 PRO A CA 4
ATOM 6561 C C . PRO A 1 53 ? 7.103 -10.577 13.632 1.00 6.38 210 PRO A C 4
ATOM 6562 O O . PRO A 1 53 ? 6.074 -9.910 13.537 1.00 6.16 210 PRO A O 4
ATOM 6573 N N . GLN A 1 54 ? 8.164 -10.176 14.319 1.00 6.66 211 GLN A N 4
ATOM 6574 C CA . GLN A 1 54 ? 8.177 -8.912 15.045 1.00 6.77 211 GLN A CA 4
ATOM 6575 C C . GLN A 1 54 ? 8.147 -7.748 14.064 1.00 6.45 211 GLN A C 4
ATOM 6576 O O . GLN A 1 54 ? 7.315 -6.846 14.171 1.00 6.38 211 GLN A O 4
ATOM 6590 N N . ASP A 1 55 ? 9.051 -7.791 13.092 1.00 6.37 212 ASP A N 4
ATOM 6591 C CA . ASP A 1 55 ? 9.157 -6.737 12.095 1.00 6.18 212 ASP A CA 4
ATOM 6592 C C . ASP A 1 55 ? 7.978 -6.795 11.135 1.00 5.63 212 ASP A C 4
ATOM 6593 O O . ASP A 1 55 ? 7.533 -5.771 10.621 1.00 5.44 212 ASP A O 4
ATOM 6602 N N . MET A 1 56 ? 7.460 -7.998 10.906 1.00 5.47 213 MET A N 4
ATOM 6603 C CA . MET A 1 56 ? 6.320 -8.182 10.017 1.00 5.06 213 MET A CA 4
ATOM 6604 C C . MET A 1 56 ? 5.084 -7.506 10.595 1.00 4.94 213 MET A C 4
ATOM 6605 O O . MET A 1 56 ? 4.268 -6.946 9.861 1.00 4.64 213 MET A O 4
ATOM 6619 N N . GLU A 1 57 ? 4.954 -7.557 11.914 1.00 5.29 214 GLU A N 4
ATOM 6620 C CA . GLU A 1 57 ? 3.827 -6.941 12.598 1.00 5.44 214 GLU A CA 4
ATOM 6621 C C . GLU A 1 57 ? 3.872 -5.424 12.453 1.00 5.41 214 GLU A C 4
ATOM 6622 O O . GLU A 1 57 ? 2.843 -4.774 12.283 1.00 5.42 214 GLU A O 4
ATOM 6634 N N . ALA A 1 58 ? 5.076 -4.872 12.501 1.00 5.51 215 ALA A N 4
ATOM 6635 C CA . ALA A 1 58 ? 5.266 -3.435 12.379 1.00 5.66 215 ALA A CA 4
ATOM 6636 C C . ALA A 1 58 ? 5.171 -2.989 10.922 1.00 5.27 215 ALA A C 4
ATOM 6637 O O . ALA A 1 58 ? 4.743 -1.872 10.632 1.00 5.33 215 ALA A O 4
ATOM 6644 N N . ALA A 1 59 ? 5.543 -3.881 10.009 1.00 4.95 216 ALA A N 4
ATOM 6645 C CA . ALA A 1 59 ? 5.520 -3.582 8.585 1.00 4.66 216 ALA A CA 4
ATOM 6646 C C . ALA A 1 59 ? 4.094 -3.531 8.060 1.00 4.31 216 ALA A C 4
ATOM 6647 O O . ALA A 1 59 ? 3.768 -2.716 7.197 1.00 4.17 216 ALA A O 4
ATOM 6654 N N . LYS A 1 60 ? 3.239 -4.389 8.602 1.00 4.31 217 LYS A N 4
ATOM 6655 C CA . LYS A 1 60 ? 1.848 -4.435 8.178 1.00 4.20 217 LYS A CA 4
ATOM 6656 C C . LYS A 1 60 ? 1.110 -3.167 8.608 1.00 4.42 217 LYS A C 4
ATOM 6657 O O . LYS A 1 60 ? 0.073 -2.813 8.043 1.00 4.34 217 LYS A O 4
ATOM 6676 N N . GLU A 1 61 ? 1.648 -2.497 9.618 1.00 0.00 218 GLU A N 4
ATOM 6677 C CA . GLU A 1 61 ? 1.077 -1.239 10.092 1.00 0.00 218 GLU A CA 4
ATOM 6678 C C . GLU A 1 61 ? 1.362 -0.117 9.124 1.00 0.00 218 GLU A C 4
ATOM 6679 O O . GLU A 1 61 ? 0.506 0.701 8.818 1.00 0.00 218 GLU A O 4
ATOM 6691 N N . VAL A 1 62 ? 2.604 -0.113 8.643 1.00 4.99 219 VAL A N 4
ATOM 6692 C CA . VAL A 1 62 ? 3.087 0.899 7.712 1.00 5.07 219 VAL A CA 4
ATOM 6693 C C . VAL A 1 62 ? 2.184 1.036 6.488 1.00 4.71 219 VAL A C 4
ATOM 6694 O O . VAL A 1 62 ? 1.776 2.141 6.133 1.00 4.89 219 VAL A O 4
ATOM 6707 N N . TYR A 1 63 ? 1.866 -0.092 5.866 1.00 4.28 220 TYR A N 4
ATOM 6708 C CA . TYR A 1 63 ? 1.031 -0.110 4.663 1.00 4.00 220 TYR A CA 4
ATOM 6709 C C . TYR A 1 63 ? -0.316 0.584 4.880 1.00 4.14 220 TYR A C 4
ATOM 6710 O O . TYR A 1 63 ? -0.822 1.269 3.989 1.00 4.18 220 TYR A O 4
ATOM 6728 N N . LYS A 1 64 ? -0.886 0.417 6.065 1.00 4.37 221 LYS A N 4
ATOM 6729 C CA . LYS A 1 64 ? -2.179 1.013 6.379 1.00 4.73 221 LYS A CA 4
ATOM 6730 C C . LYS A 1 64 ? -2.078 2.531 6.499 1.00 5.09 221 LYS A C 4
ATOM 6731 O O . LYS A 1 64 ? -2.940 3.261 6.007 1.00 5.27 221 LYS A O 4
ATOM 6750 N N . ILE A 1 65 ? -1.017 3.001 7.139 1.00 5.30 222 ILE A N 4
ATOM 6751 C CA . ILE A 1 65 ? -0.807 4.432 7.322 1.00 5.78 222 ILE A CA 4
ATOM 6752 C C . ILE A 1 65 ? -0.356 5.072 6.008 1.00 5.68 222 ILE A C 4
ATOM 6753 O O . ILE A 1 65 ? -0.658 6.231 5.723 1.00 6.01 222 ILE A O 4
ATOM 6769 N N . HIS A 1 66 ? 0.347 4.287 5.199 1.00 5.31 223 HIS A N 4
ATOM 6770 C CA . HIS A 1 66 ? 0.845 4.735 3.900 1.00 5.36 223 HIS A CA 4
ATOM 6771 C C . HIS A 1 66 ? -0.320 5.072 2.969 1.00 5.26 223 HIS A C 4
ATOM 6772 O O . HIS A 1 66 ? -0.277 6.053 2.225 1.00 5.59 223 HIS A O 4
ATOM 6786 N N . GLN A 1 67 ? -1.367 4.257 3.041 1.00 4.91 224 GLN A N 4
ATOM 6787 C CA . GLN A 1 67 ? -2.553 4.442 2.213 1.00 4.90 224 GLN A CA 4
ATOM 6788 C C . GLN A 1 67 ? -3.322 5.707 2.609 1.00 5.38 224 GLN A C 4
ATOM 6789 O O . GLN A 1 67 ? -4.028 6.300 1.789 1.00 5.57 224 GLN A O 4
ATOM 6803 N N . GLN A 1 68 ? -3.175 6.119 3.865 1.00 5.66 225 GLN A N 4
ATOM 6804 C CA . GLN A 1 68 ? -3.859 7.305 4.374 1.00 6.22 225 GLN A CA 4
ATOM 6805 C C . GLN A 1 68 ? -3.371 8.565 3.666 1.00 6.53 225 GLN A C 4
ATOM 6806 O O . GLN A 1 68 ? -4.168 9.427 3.289 1.00 6.88 225 GLN A O 4
ATOM 6820 N N . LEU A 1 69 ? -2.062 8.655 3.466 1.00 6.49 226 LEU A N 4
ATOM 6821 C CA . LEU A 1 69 ? -1.460 9.809 2.808 1.00 6.92 226 LEU A CA 4
ATOM 6822 C C . LEU A 1 69 ? -1.918 9.908 1.355 1.00 6.85 226 LEU A C 4
ATOM 6823 O O . LEU A 1 69 ? -2.245 10.992 0.869 1.00 7.28 226 LEU A O 4
ATOM 6839 N N . LEU A 1 70 ? -1.955 8.766 0.678 1.00 6.38 227 LEU A N 4
ATOM 6840 C CA . LEU A 1 70 ? -2.370 8.713 -0.720 1.00 6.38 227 LEU A CA 4
ATOM 6841 C C . LEU A 1 70 ? -3.805 9.203 -0.881 1.00 6.51 227 LEU A C 4
ATOM 6842 O O . LEU A 1 70 ? -4.126 9.918 -1.835 1.00 6.81 227 LEU A O 4
ATOM 6858 N N . PHE A 1 71 ? -4.658 8.824 0.064 1.00 6.38 228 PHE A N 4
ATOM 6859 C CA . PHE A 1 71 ? -6.059 9.219 0.038 1.00 6.62 228 PHE A CA 4
ATOM 6860 C C . PHE A 1 71 ? -6.191 10.732 0.198 1.00 7.17 228 PHE A C 4
ATOM 6861 O O . PHE A 1 71 ? -6.922 11.386 -0.547 1.00 7.44 228 PHE A O 4
ATOM 6878 N N . LYS A 1 72 ? -5.455 11.280 1.157 1.00 7.38 229 LYS A N 4
ATOM 6879 C CA . LYS A 1 72 ? -5.482 12.714 1.437 1.00 7.96 229 LYS A CA 4
ATOM 6880 C C . LYS A 1 72 ? -5.025 13.529 0.231 1.00 8.17 229 LYS A C 4
ATOM 6881 O O . LYS A 1 72 ? -5.515 14.634 -0.005 1.00 8.60 229 LYS A O 4
ATOM 6900 N N . ALA A 1 73 ? -4.088 12.974 -0.528 1.00 7.94 230 ALA A N 4
ATOM 6901 C CA . ALA A 1 73 ? -3.560 13.643 -1.709 1.00 8.24 230 ALA A CA 4
ATOM 6902 C C . ALA A 1 73 ? -4.641 13.857 -2.767 1.00 8.26 230 ALA A C 4
ATOM 6903 O O . ALA A 1 73 ? -4.739 14.928 -3.358 1.00 8.69 230 ALA A O 4
ATOM 6910 N N . ARG A 1 74 ? -5.459 12.838 -2.989 1.00 7.86 231 ARG A N 4
ATOM 6911 C CA . ARG A 1 74 ? -6.521 12.921 -3.983 1.00 7.92 231 ARG A CA 4
ATOM 6912 C C . ARG A 1 74 ? -7.760 13.609 -3.410 1.00 8.29 231 ARG A C 4
ATOM 6913 O O . ARG A 1 74 ? -8.655 14.019 -4.151 1.00 8.56 231 ARG A O 4
ATOM 6934 N N . LEU A 1 75 ? -7.811 13.712 -2.091 1.00 8.38 232 LEU A N 4
ATOM 6935 C CA . LEU A 1 75 ? -8.930 14.348 -1.405 1.00 8.81 232 LEU A CA 4
ATOM 6936 C C . LEU A 1 75 ? -8.766 15.868 -1.382 1.00 9.30 232 LEU A C 4
ATOM 6937 O O . LEU A 1 75 ? -9.700 16.609 -1.686 1.00 9.67 232 LEU A O 4
ATOM 6953 N N . GLN A 1 76 ? -7.569 16.324 -1.024 1.00 9.34 233 GLN A N 4
ATOM 6954 C CA . GLN A 1 76 ? -7.279 17.751 -0.943 1.00 9.87 233 GLN A CA 4
ATOM 6955 C C . GLN A 1 76 ? -7.150 18.387 -2.321 1.00 9.87 233 GLN A C 4
ATOM 6956 O O . GLN A 1 76 ? -6.251 18.048 -3.094 1.00 9.75 233 GLN A O 4
ATOM 6970 N N . GLN A 1 77 ? -8.049 19.314 -2.612 1.00 10.20 234 GLN A N 4
ATOM 6971 C CA . GLN A 1 77 ? -8.044 20.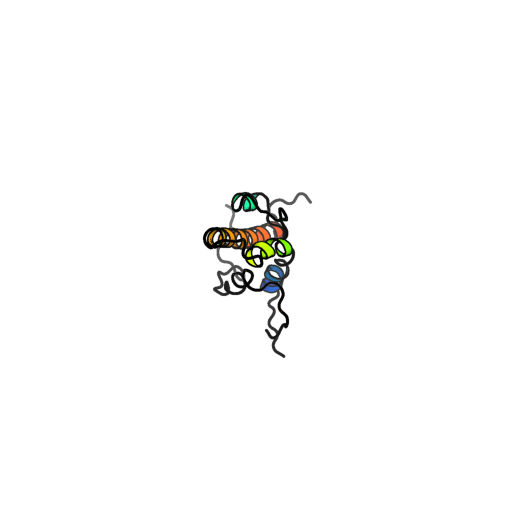021 -3.884 1.00 10.43 234 GLN A CA 4
ATOM 6972 C C . GLN A 1 77 ? -7.290 21.336 -3.739 1.00 10.93 234 GLN A C 4
ATOM 6973 O O . GLN A 1 77 ? -6.853 21.933 -4.723 1.00 11.18 234 GLN A O 4
ATOM 6987 N N . GLN A 1 78 ? -7.146 21.786 -2.496 1.00 11.20 235 GLN A N 4
ATOM 6988 C CA . GLN A 1 78 ? -6.442 23.026 -2.207 1.00 11.76 235 GLN A CA 4
ATOM 6989 C C . GLN A 1 78 ? -4.940 22.780 -2.163 1.00 11.96 235 GLN A C 4
ATOM 6990 O O . GLN A 1 78 ? -4.205 23.174 -3.069 1.00 12.27 235 GLN A O 4
ATOM 7004 N N . GLN A 1 79 ? -4.493 22.121 -1.107 1.00 11.97 236 GLN A N 4
ATOM 7005 C CA . GLN A 1 79 ? -3.083 21.811 -0.936 1.00 12.36 236 GLN A CA 4
ATOM 7006 C C . GLN A 1 79 ? -2.914 20.330 -0.631 1.00 12.79 236 GLN A C 4
ATOM 7007 O O . GLN A 1 79 ? -3.027 19.901 0.520 1.00 12.91 236 GLN A O 4
ATOM 7021 N N . ALA A 1 80 ? -2.667 19.554 -1.671 1.00 13.20 237 ALA A N 4
ATOM 7022 C CA . ALA A 1 80 ? -2.486 18.120 -1.528 1.00 13.80 237 ALA A CA 4
ATOM 7023 C C . ALA A 1 80 ? -1.070 17.808 -1.066 1.00 14.33 237 ALA A C 4
ATOM 7024 O O . ALA A 1 80 ? -0.121 18.495 -1.449 1.00 14.81 237 ALA A O 4
ATOM 7031 N N . GLN A 1 81 ? -0.935 16.791 -0.229 1.00 14.40 238 GLN A N 4
ATOM 7032 C CA . GLN A 1 81 ? 0.367 16.400 0.278 1.00 15.05 238 GLN A CA 4
ATOM 7033 C C . GLN A 1 81 ? 1.081 15.511 -0.731 1.00 15.31 238 GLN A C 4
ATOM 7034 O O . GLN A 1 81 ? 2.246 15.806 -1.064 1.00 15.61 238 GLN A O 4
ATOM 7049 N N . SER B 2 1 ? 10.274 8.940 22.668 1.00 35.36 101 SER B N 4
ATOM 7050 C CA . SER B 2 1 ? 11.715 8.619 22.698 1.00 34.91 101 SER B CA 4
ATOM 7051 C C . SER B 2 1 ? 11.952 7.302 23.438 1.00 34.43 101 SER B C 4
ATOM 7052 O O . SER B 2 1 ? 12.201 7.290 24.645 1.00 34.37 101 SER B O 4
ATOM 7062 N N . THR B 2 2 ? 11.860 6.197 22.710 1.00 34.15 102 THR B N 4
ATOM 7063 C CA . THR B 2 2 ? 12.056 4.875 23.290 1.00 33.76 102 THR B CA 4
ATOM 7064 C C . THR B 2 2 ? 13.515 4.646 23.685 1.00 33.28 102 THR B C 4
ATOM 7065 O O . THR B 2 2 ? 14.377 4.433 22.830 1.00 33.22 102 THR B O 4
ATOM 7076 N N . ASP B 2 3 ? 13.787 4.709 24.978 1.00 33.03 103 ASP B N 4
ATOM 7077 C CA . ASP B 2 3 ? 15.130 4.489 25.490 1.00 32.64 103 ASP B CA 4
ATOM 7078 C C . ASP B 2 3 ? 15.210 3.135 26.182 1.00 32.11 103 ASP B C 4
ATOM 7079 O O . ASP B 2 3 ? 14.263 2.731 26.862 1.00 31.91 103 ASP B O 4
ATOM 7088 N N . SER B 2 4 ? 16.335 2.441 26.000 1.00 31.97 104 SER B N 4
ATOM 7089 C CA . SER B 2 4 ? 16.544 1.124 26.598 1.00 31.54 104 SER B CA 4
ATOM 7090 C C . SER B 2 4 ? 15.493 0.138 26.085 1.00 31.14 104 SER B C 4
ATOM 7091 O O . SER B 2 4 ? 14.518 -0.172 26.773 1.00 31.23 104 SER B O 4
ATOM 7099 N N . THR B 2 5 ? 15.692 -0.328 24.860 1.00 30.79 105 THR B N 4
ATOM 7100 C CA . THR B 2 5 ? 14.771 -1.258 24.227 1.00 30.46 105 THR B CA 4
ATOM 7101 C C . THR B 2 5 ? 14.878 -2.662 24.822 1.00 29.85 105 THR B C 4
ATOM 7102 O O . THR B 2 5 ? 15.928 -3.301 24.741 1.00 29.61 105 THR B O 4
ATOM 7113 N N . PRO B 2 6 ? 13.793 -3.151 25.438 1.00 29.68 106 PRO B N 4
ATOM 7114 C CA . PRO B 2 6 ? 13.768 -4.484 26.027 1.00 29.20 106 PRO B CA 4
ATOM 7115 C C . PRO B 2 6 ? 13.578 -5.563 24.961 1.00 28.60 106 PRO B C 4
ATOM 7116 O O . PRO B 2 6 ? 12.586 -5.555 24.229 1.00 28.39 106 PRO B O 4
ATOM 7127 N N . MET B 2 7 ? 14.539 -6.470 24.858 1.00 28.40 107 MET B N 4
ATOM 7128 C CA . MET B 2 7 ? 14.479 -7.549 23.881 1.00 27.90 107 MET B CA 4
ATOM 7129 C C . MET B 2 7 ? 15.389 -8.699 24.303 1.00 27.40 107 MET B C 4
ATOM 7130 O O . MET B 2 7 ? 16.515 -8.476 24.749 1.00 27.53 107 MET B O 4
ATOM 7144 N N . PHE B 2 8 ? 14.897 -9.922 24.168 1.00 26.90 108 PHE B N 4
ATOM 7145 C CA . PHE B 2 8 ? 15.674 -11.099 24.528 1.00 26.45 108 PHE B CA 4
ATOM 7146 C C . PHE B 2 8 ? 15.348 -12.263 23.596 1.00 25.50 108 PHE B C 4
ATOM 7147 O O . PHE B 2 8 ? 16.194 -12.699 22.815 1.00 25.24 108 PHE B O 4
ATOM 7164 N N . GLU B 2 9 ? 14.117 -12.758 23.674 1.00 25.08 109 GLU B N 4
ATOM 7165 C CA . GLU B 2 9 ? 13.690 -13.873 22.839 1.00 24.24 109 GLU B CA 4
ATOM 7166 C C . GLU B 2 9 ? 12.396 -13.548 22.110 1.00 23.47 109 GLU B C 4
ATOM 7167 O O . GLU B 2 9 ? 11.637 -12.671 22.527 1.00 23.64 109 GLU B O 4
ATOM 7179 N N . TYR B 2 10 ? 12.150 -14.262 21.022 1.00 22.72 110 TYR B N 4
ATOM 7180 C CA . TYR B 2 10 ? 10.950 -14.063 20.225 1.00 22.00 110 TYR B CA 4
ATOM 7181 C C . TYR B 2 10 ? 10.546 -15.362 19.546 1.00 21.09 110 TYR B C 4
ATOM 7182 O O . TYR B 2 10 ? 11.268 -16.360 19.613 1.00 20.78 110 TYR B O 4
ATOM 7200 N N . GLU B 2 11 ? 9.399 -15.344 18.888 1.00 20.77 111 GLU B N 4
ATOM 7201 C CA . GLU B 2 11 ? 8.910 -16.513 18.181 1.00 19.99 111 GLU B CA 4
ATOM 7202 C C . GLU B 2 11 ? 9.055 -16.322 16.677 1.00 19.16 111 GLU B C 4
ATOM 7203 O O . GLU B 2 11 ? 9.223 -15.200 16.198 1.00 19.28 111 GLU B O 4
ATOM 7215 N N . ASN B 2 12 ? 8.976 -17.423 15.942 1.00 18.42 112 ASN B N 4
ATOM 7216 C CA . ASN B 2 12 ? 9.099 -17.403 14.488 1.00 17.65 112 ASN B CA 4
ATOM 7217 C C . ASN B 2 12 ? 8.037 -18.304 13.865 1.00 16.89 112 ASN B C 4
ATOM 7218 O O . ASN B 2 12 ? 8.001 -18.506 12.653 1.00 16.78 112 ASN B O 4
ATOM 7229 N N . LEU B 2 13 ? 7.153 -18.820 14.704 1.00 16.49 113 LEU B N 4
ATOM 7230 C CA . LEU B 2 13 ? 6.097 -19.708 14.238 1.00 15.86 113 LEU B CA 4
ATOM 7231 C C . LEU B 2 13 ? 5.028 -18.959 13.441 1.00 15.11 113 LEU B C 4
ATOM 7232 O O . LEU B 2 13 ? 4.220 -19.577 12.747 1.00 15.28 113 LEU B O 4
ATOM 7248 N N . GLU B 2 14 ? 5.015 -17.636 13.544 1.00 14.37 114 GLU B N 4
ATOM 7249 C CA . GLU B 2 14 ? 4.036 -16.820 12.833 1.00 13.68 114 GLU B CA 4
ATOM 7250 C C . GLU B 2 14 ? 4.441 -16.639 11.371 1.00 13.12 114 GLU B C 4
ATOM 7251 O O . GLU B 2 14 ? 5.584 -16.300 11.069 1.00 13.03 114 GLU B O 4
ATOM 7263 N N . ASP B 2 15 ? 3.491 -16.862 10.470 1.00 12.91 115 ASP B N 4
ATOM 7264 C CA . ASP B 2 15 ? 3.747 -16.746 9.034 1.00 12.53 115 ASP B CA 4
ATOM 7265 C C . ASP B 2 15 ? 2.959 -15.592 8.405 1.00 11.84 115 ASP B C 4
ATOM 7266 O O . ASP B 2 15 ? 2.119 -15.793 7.527 1.00 11.73 115 ASP B O 4
ATOM 7275 N N . ASN B 2 16 ? 3.164 -14.382 8.916 1.00 11.51 116 ASN B N 4
ATOM 7276 C CA . ASN B 2 16 ? 2.472 -13.202 8.373 1.00 10.99 116 ASN B CA 4
ATOM 7277 C C . ASN B 2 16 ? 3.089 -12.790 7.029 1.00 10.00 116 ASN B C 4
ATOM 7278 O O . ASN B 2 16 ? 3.179 -11.608 6.705 1.00 9.54 116 ASN B O 4
ATOM 7289 N N . SER B 2 17 ? 3.495 -13.780 6.249 1.00 9.85 117 SER B N 4
ATOM 7290 C CA . SER B 2 17 ? 4.110 -13.551 4.956 1.00 9.09 117 SER B CA 4
ATOM 7291 C C . SER B 2 17 ? 3.072 -13.638 3.844 1.00 8.48 117 SER B C 4
ATOM 7292 O O . SER B 2 17 ? 3.333 -13.252 2.705 1.00 7.94 117 SER B O 4
ATOM 7300 N N . LYS B 2 18 ? 1.887 -14.138 4.191 1.00 8.71 118 LYS B N 4
ATOM 7301 C CA . LYS B 2 18 ? 0.800 -14.308 3.229 1.00 8.32 118 LYS B CA 4
ATOM 7302 C C . LYS B 2 18 ? 0.463 -12.997 2.517 1.00 7.50 118 LYS B C 4
ATOM 7303 O O . LYS B 2 18 ? 0.280 -12.968 1.300 1.00 7.07 118 LYS B O 4
ATOM 7322 N N . GLU B 2 19 ? 0.399 -11.913 3.273 1.00 7.48 119 GLU B N 4
ATOM 7323 C CA . GLU B 2 19 ? 0.089 -10.605 2.709 1.00 6.99 119 GLU B CA 4
ATOM 7324 C C . GLU B 2 19 ? 1.343 -9.739 2.657 1.00 6.13 119 GLU B C 4
ATOM 7325 O O . GLU B 2 19 ? 1.260 -8.512 2.614 1.00 5.77 119 GLU B O 4
ATOM 7337 N N . TRP B 2 20 ? 2.503 -10.383 2.642 1.00 6.01 120 TRP B N 4
ATOM 7338 C CA . TRP B 2 20 ? 3.766 -9.665 2.613 1.00 5.38 120 TRP B CA 4
ATOM 7339 C C . TRP B 2 20 ? 4.506 -9.911 1.302 1.00 4.90 120 TRP B C 4
ATOM 7340 O O . TRP B 2 20 ? 4.670 -9.007 0.487 1.00 4.43 120 TRP B O 4
ATOM 7361 N N . THR B 2 21 ? 4.918 -11.148 1.088 1.00 5.33 121 THR B N 4
ATOM 7362 C CA . THR B 2 21 ? 5.652 -11.518 -0.111 1.00 5.34 121 THR B CA 4
ATOM 7363 C C . THR B 2 21 ? 4.710 -11.791 -1.286 1.00 5.03 121 THR B C 4
ATOM 7364 O O . THR B 2 21 ? 5.053 -12.516 -2.214 1.00 5.08 121 THR B O 4
ATOM 7375 N N . SER B 2 22 ? 3.506 -11.237 -1.229 1.00 5.01 122 SER B N 4
ATOM 7376 C CA . SER B 2 22 ? 2.536 -11.419 -2.302 1.00 4.99 122 SER B CA 4
ATOM 7377 C C . SER B 2 22 ? 2.486 -10.197 -3.229 1.00 4.55 122 SER B C 4
ATOM 7378 O O . SER B 2 22 ? 3.137 -10.174 -4.277 1.00 4.76 122 SER B O 4
ATOM 7386 N N . LEU B 2 23 ? 1.734 -9.175 -2.827 1.00 4.24 123 LEU B N 4
ATOM 7387 C CA . LEU B 2 23 ? 1.585 -7.958 -3.625 1.00 4.22 123 LEU B CA 4
ATOM 7388 C C . LEU B 2 23 ? 2.885 -7.161 -3.671 1.00 4.10 123 LEU B C 4
ATOM 7389 O O . LEU B 2 23 ? 3.240 -6.601 -4.706 1.00 4.50 123 LEU B O 4
ATOM 7405 N N . PHE B 2 24 ? 3.603 -7.129 -2.554 1.00 4.01 124 PHE B N 4
ATOM 7406 C CA . PHE B 2 24 ? 4.854 -6.379 -2.471 1.00 4.44 124 PHE B CA 4
ATOM 7407 C C . PHE B 2 24 ? 5.985 -7.101 -3.193 1.00 4.95 124 PHE B C 4
ATOM 7408 O O . PHE B 2 24 ? 7.044 -6.526 -3.440 1.00 5.55 124 PHE B O 4
ATOM 7425 N N . ASP B 2 25 ? 5.762 -8.363 -3.522 1.00 4.98 125 ASP B N 4
ATOM 7426 C CA . ASP B 2 25 ? 6.768 -9.162 -4.213 1.00 5.65 125 ASP B CA 4
ATOM 7427 C C . ASP B 2 25 ? 6.565 -9.081 -5.717 1.00 5.72 125 ASP B C 4
ATOM 7428 O O . ASP B 2 25 ? 7.524 -9.016 -6.484 1.00 6.24 125 ASP B O 4
ATOM 7437 N N . ASN B 2 26 ? 5.307 -9.074 -6.131 1.00 5.46 126 ASN B N 4
ATOM 7438 C CA . ASN B 2 26 ? 4.972 -9.001 -7.545 1.00 5.77 126 ASN B CA 4
ATOM 7439 C C . ASN B 2 26 ? 4.853 -7.550 -7.990 1.00 5.90 126 ASN B C 4
ATOM 7440 O O . ASN B 2 26 ? 3.805 -6.923 -7.830 1.00 6.04 126 ASN B O 4
ATOM 7451 N N . ASP B 2 27 ? 5.932 -7.017 -8.534 1.00 6.22 127 ASP B N 4
ATOM 7452 C CA . ASP B 2 27 ? 5.944 -5.638 -9.002 1.00 6.72 127 ASP B CA 4
ATOM 7453 C C . ASP B 2 27 ? 5.750 -5.592 -10.513 1.00 7.18 127 ASP B C 4
ATOM 7454 O O . ASP B 2 27 ? 6.163 -6.502 -11.232 1.00 7.47 127 ASP B O 4
ATOM 7463 N N . ILE B 2 28 ? 5.104 -4.540 -10.986 1.00 7.53 128 ILE B N 4
ATOM 7464 C CA . ILE B 2 28 ? 4.849 -4.375 -12.409 1.00 8.22 128 ILE B CA 4
ATOM 7465 C C . ILE B 2 28 ? 5.377 -3.025 -12.885 1.00 8.70 128 ILE B C 4
ATOM 7466 O O . ILE B 2 28 ? 4.764 -1.984 -12.637 1.00 8.87 128 ILE B O 4
ATOM 7482 N N . PRO B 2 29 ? 6.540 -3.026 -13.549 1.00 9.15 129 PRO B N 4
ATOM 7483 C CA . PRO B 2 29 ? 7.163 -1.808 -14.059 1.00 9.85 129 PRO B CA 4
ATOM 7484 C C . PRO B 2 29 ? 6.565 -1.344 -15.386 1.00 10.63 129 PRO B C 4
ATOM 7485 O O . PRO B 2 29 ? 6.329 -2.150 -16.290 1.00 11.00 129 PRO B O 4
ATOM 7496 N N . VAL B 2 30 ? 6.334 -0.035 -15.480 1.00 11.05 130 VAL B N 4
ATOM 7497 C CA . VAL B 2 30 ? 5.775 0.598 -16.676 1.00 11.95 130 VAL B CA 4
ATOM 7498 C C . VAL B 2 30 ? 4.409 0.015 -17.043 1.00 12.59 130 VAL B C 4
ATOM 7499 O O . VAL B 2 30 ? 4.302 -0.906 -17.858 1.00 12.77 130 VAL B O 4
ATOM 7512 N N . THR B 2 31 ? 3.366 0.551 -16.431 1.00 13.10 131 THR B N 4
ATOM 7513 C CA . THR B 2 31 ? 2.012 0.094 -16.696 1.00 13.88 131 THR B CA 4
ATOM 7514 C C . THR B 2 31 ? 1.369 0.935 -17.805 1.00 14.63 131 THR B C 4
ATOM 7515 O O . THR B 2 31 ? 0.343 0.559 -18.376 1.00 14.78 131 THR B O 4
ATOM 7526 N N . THR B 2 32 ? 1.978 2.075 -18.111 1.00 15.25 132 THR B N 4
ATOM 7527 C CA . THR B 2 32 ? 1.471 2.952 -19.154 1.00 16.11 132 THR B CA 4
ATOM 7528 C C . THR B 2 32 ? 2.186 2.677 -20.472 1.00 16.43 132 THR B C 4
ATOM 7529 O O . THR B 2 32 ? 3.371 2.975 -20.625 1.00 16.63 132 THR B O 4
ATOM 7540 N N . ASP B 2 33 ? 1.462 2.114 -21.428 1.00 16.62 133 ASP B N 4
ATOM 7541 C CA . ASP B 2 33 ? 2.036 1.779 -22.725 1.00 17.09 133 ASP B CA 4
ATOM 7542 C C . ASP B 2 33 ? 1.869 2.925 -23.713 1.00 18.05 133 ASP B C 4
ATOM 7543 O O . ASP B 2 33 ? 1.289 2.753 -24.786 1.00 18.48 133 ASP B O 4
ATOM 7552 N N . ASP B 2 34 ? 2.370 4.094 -23.344 1.00 18.48 134 ASP B N 4
ATOM 7553 C CA . ASP B 2 34 ? 2.279 5.269 -24.200 1.00 19.48 134 ASP B CA 4
ATOM 7554 C C . ASP B 2 34 ? 3.494 6.163 -23.995 1.00 20.00 134 ASP B C 4
ATOM 7555 O O . ASP B 2 34 ? 3.510 6.938 -23.014 1.00 20.13 134 ASP B O 4
ATOM 7565 N N . GLN A 1 1 ? -10.877 -10.851 -13.897 1.00 14.62 158 GLN A N 5
ATOM 7566 C CA . GLN A 1 1 ? -11.387 -9.965 -14.968 1.00 14.18 158 GLN A CA 5
ATOM 7567 C C . GLN A 1 1 ? -12.908 -9.853 -14.882 1.00 13.66 158 GLN A C 5
ATOM 7568 O O . GLN A 1 1 ? -13.453 -8.752 -14.782 1.00 13.66 158 GLN A O 5
ATOM 7584 N N . ARG A 1 2 ? -13.591 -10.996 -14.903 1.00 13.39 159 ARG A N 5
ATOM 7585 C CA . ARG A 1 2 ? -15.050 -11.012 -14.834 1.00 13.07 159 ARG A CA 5
ATOM 7586 C C . ARG A 1 2 ? -15.539 -10.637 -13.436 1.00 12.59 159 ARG A C 5
ATOM 7587 O O . ARG A 1 2 ? -16.501 -9.889 -13.292 1.00 12.86 159 ARG A O 5
ATOM 7608 N N . ARG A 1 3 ? -14.869 -11.149 -12.414 1.00 12.05 160 ARG A N 5
ATOM 7609 C CA . ARG A 1 3 ? -15.243 -10.857 -11.038 1.00 11.74 160 ARG A CA 5
ATOM 7610 C C . ARG A 1 3 ? -14.118 -10.130 -10.313 1.00 11.04 160 ARG A C 5
ATOM 7611 O O . ARG A 1 3 ? -14.330 -9.074 -9.715 1.00 10.84 160 ARG A O 5
ATOM 7632 N N . GLN A 1 4 ? -12.924 -10.702 -10.361 1.00 10.86 161 GLN A N 5
ATOM 7633 C CA . GLN A 1 4 ? -11.768 -10.101 -9.715 1.00 10.36 161 GLN A CA 5
ATOM 7634 C C . GLN A 1 4 ? -11.165 -9.017 -10.596 1.00 9.86 161 GLN A C 5
ATOM 7635 O O . GLN A 1 4 ? -11.328 -9.043 -11.820 1.00 10.18 161 GLN A O 5
ATOM 7649 N N . LEU A 1 5 ? -10.464 -8.084 -9.957 1.00 9.29 162 LEU A N 5
ATOM 7650 C CA . LEU A 1 5 ? -9.827 -6.953 -10.629 1.00 8.96 162 LEU A CA 5
ATOM 7651 C C . LEU A 1 5 ? -10.865 -6.001 -11.203 1.00 8.97 162 LEU A C 5
ATOM 7652 O O . LEU A 1 5 ? -11.170 -6.017 -12.397 1.00 9.41 162 LEU A O 5
ATOM 7668 N N . THR A 1 6 ? -11.407 -5.184 -10.330 1.00 8.60 163 THR A N 5
ATOM 7669 C CA . THR A 1 6 ? -12.401 -4.200 -10.702 1.00 8.65 163 THR A CA 5
ATOM 7670 C C . THR A 1 6 ? -11.718 -2.965 -11.272 1.00 8.24 163 THR A C 5
ATOM 7671 O O . THR A 1 6 ? -10.710 -2.528 -10.734 1.00 7.76 163 THR A O 5
ATOM 7682 N N . PRO A 1 7 ? -12.239 -2.400 -12.370 1.00 8.51 164 PRO A N 5
ATOM 7683 C CA . PRO A 1 7 ? -11.659 -1.205 -12.998 1.00 8.32 164 PRO A CA 5
ATOM 7684 C C . PRO A 1 7 ? -11.358 -0.085 -11.997 1.00 7.84 164 PRO A C 5
ATOM 7685 O O . PRO A 1 7 ? -10.279 0.510 -12.024 1.00 7.58 164 PRO A O 5
ATOM 7696 N N . GLN A 1 8 ? -12.309 0.176 -11.103 1.00 7.83 165 GLN A N 5
ATOM 7697 C CA . GLN A 1 8 ? -12.156 1.228 -10.099 1.00 7.51 165 GLN A CA 5
ATOM 7698 C C . GLN A 1 8 ? -11.064 0.893 -9.081 1.00 6.97 165 GLN A C 5
ATOM 7699 O O . GLN A 1 8 ? -10.312 1.774 -8.653 1.00 6.65 165 GLN A O 5
ATOM 7713 N N . GLN A 1 9 ? -10.964 -0.383 -8.717 1.00 6.95 166 GLN A N 5
ATOM 7714 C CA . GLN A 1 9 ? -9.982 -0.828 -7.733 1.00 6.50 166 GLN A CA 5
ATOM 7715 C C . GLN A 1 9 ? -8.608 -1.028 -8.357 1.00 6.28 166 GLN A C 5
ATOM 7716 O O . GLN A 1 9 ? -7.590 -0.669 -7.763 1.00 5.88 166 GLN A O 5
ATOM 7730 N N . GLN A 1 10 ? -8.586 -1.613 -9.548 1.00 6.66 167 GLN A N 5
ATOM 7731 C CA . GLN A 1 10 ? -7.350 -1.872 -10.271 1.00 6.68 167 GLN A CA 5
ATOM 7732 C C . GLN A 1 10 ? -6.501 -0.609 -10.418 1.00 6.51 167 GLN A C 5
ATOM 7733 O O . GLN A 1 10 ? -5.281 -0.656 -10.270 1.00 6.41 167 GLN A O 5
ATOM 7747 N N . GLN A 1 11 ? -7.157 0.512 -10.672 1.00 6.59 168 GLN A N 5
ATOM 7748 C CA . GLN A 1 11 ? -6.468 1.788 -10.850 1.00 6.60 168 GLN A CA 5
ATOM 7749 C C . GLN A 1 11 ? -5.855 2.281 -9.547 1.00 6.15 168 GLN A C 5
ATOM 7750 O O . GLN A 1 11 ? -4.939 3.105 -9.542 1.00 6.21 168 GLN A O 5
ATOM 7764 N N . LEU A 1 12 ? -6.387 1.800 -8.443 1.00 5.81 169 LEU A N 5
ATOM 7765 C CA . LEU A 1 12 ? -5.906 2.194 -7.134 1.00 5.44 169 LEU A CA 5
ATOM 7766 C C . LEU A 1 12 ? -4.760 1.302 -6.663 1.00 5.18 169 LEU A C 5
ATOM 7767 O O . LEU A 1 12 ? -3.698 1.788 -6.277 1.00 5.07 169 LEU A O 5
ATOM 7783 N N . VAL A 1 13 ? -4.994 -0.006 -6.695 1.00 5.20 170 VAL A N 5
ATOM 7784 C CA . VAL A 1 13 ? -4.009 -0.983 -6.233 1.00 5.06 170 VAL A CA 5
ATOM 7785 C C . VAL A 1 13 ? -2.739 -1.002 -7.083 1.00 5.34 170 VAL A C 5
ATOM 7786 O O . VAL A 1 13 ? -1.652 -1.248 -6.567 1.00 5.28 170 VAL A O 5
ATOM 7799 N N . ASN A 1 14 ? -2.873 -0.734 -8.376 1.00 5.77 171 ASN A N 5
ATOM 7800 C CA . ASN A 1 14 ? -1.725 -0.738 -9.288 1.00 6.24 171 ASN A CA 5
ATOM 7801 C C . ASN A 1 14 ? -0.716 0.341 -8.919 1.00 6.25 171 ASN A C 5
ATOM 7802 O O . ASN A 1 14 ? 0.459 0.259 -9.281 1.00 6.59 171 ASN A O 5
ATOM 7813 N N . GLN A 1 15 ? -1.174 1.356 -8.196 1.00 6.00 172 GLN A N 5
ATOM 7814 C CA . GLN A 1 15 ? -0.309 2.457 -7.793 1.00 6.13 172 GLN A CA 5
ATOM 7815 C C . GLN A 1 15 ? 0.528 2.104 -6.565 1.00 5.80 172 GLN A C 5
ATOM 7816 O O . GLN A 1 15 ? 1.541 2.748 -6.295 1.00 6.06 172 GLN A O 5
ATOM 7830 N N . MET A 1 16 ? 0.111 1.078 -5.828 1.00 5.33 173 MET A N 5
ATOM 7831 C CA . MET A 1 16 ? 0.824 0.658 -4.617 1.00 5.03 173 MET A CA 5
ATOM 7832 C C . MET A 1 16 ? 2.037 -0.220 -4.950 1.00 5.21 173 MET A C 5
ATOM 7833 O O . MET A 1 16 ? 2.470 -1.033 -4.134 1.00 5.01 173 MET A O 5
ATOM 7847 N N . LYS A 1 17 ? 2.573 -0.064 -6.152 1.00 5.68 174 LYS A N 5
ATOM 7848 C CA . LYS A 1 17 ? 3.734 -0.836 -6.574 1.00 6.02 174 LYS A CA 5
ATOM 7849 C C . LYS A 1 17 ? 5.009 -0.034 -6.361 1.00 6.49 174 LYS A C 5
ATOM 7850 O O . LYS A 1 17 ? 5.856 -0.387 -5.538 1.00 6.55 174 LYS A O 5
ATOM 7869 N N . VAL A 1 18 ? 5.148 1.050 -7.105 1.00 6.90 175 VAL A N 5
ATOM 7870 C CA . VAL A 1 18 ? 6.312 1.901 -6.978 1.00 7.46 175 VAL A CA 5
ATOM 7871 C C . VAL A 1 18 ? 5.986 3.056 -6.052 1.00 7.44 175 VAL A C 5
ATOM 7872 O O . VAL A 1 18 ? 5.635 4.154 -6.484 1.00 7.78 175 VAL A O 5
ATOM 7885 N N . ALA A 1 19 ? 6.083 2.780 -4.771 1.00 7.10 176 ALA A N 5
ATOM 7886 C CA . ALA A 1 19 ? 5.810 3.769 -3.749 1.00 7.14 176 ALA A CA 5
ATOM 7887 C C . ALA A 1 19 ? 6.855 3.695 -2.644 1.00 7.24 176 ALA A C 5
ATOM 7888 O O . ALA A 1 19 ? 7.022 2.652 -2.016 1.00 6.92 176 ALA A O 5
ATOM 7895 N N . PRO A 1 20 ? 7.624 4.772 -2.440 1.00 7.75 177 PRO A N 5
ATOM 7896 C CA . PRO A 1 20 ? 8.641 4.832 -1.393 1.00 7.96 177 PRO A CA 5
ATOM 7897 C C . PRO A 1 20 ? 8.044 5.214 -0.043 1.00 7.58 177 PRO A C 5
ATOM 7898 O O . PRO A 1 20 ? 7.214 6.122 0.049 1.00 7.42 177 PRO A O 5
ATOM 7909 N N . ILE A 1 21 ? 8.471 4.519 1.001 1.00 7.53 178 ILE A N 5
ATOM 7910 C CA . ILE A 1 21 ? 7.990 4.772 2.350 1.00 7.29 178 ILE A CA 5
ATOM 7911 C C . ILE A 1 21 ? 8.588 6.069 2.901 1.00 7.90 178 ILE A C 5
ATOM 7912 O O . ILE A 1 21 ? 9.799 6.282 2.824 1.00 8.45 178 ILE A O 5
ATOM 7928 N N . PRO A 1 22 ? 7.741 6.961 3.441 1.00 7.89 179 PRO A N 5
ATOM 7929 C CA . PRO A 1 22 ? 8.186 8.237 4.010 1.00 8.51 179 PRO A CA 5
ATOM 7930 C C . PRO A 1 22 ? 8.987 8.054 5.297 1.00 8.75 179 PRO A C 5
ATOM 7931 O O . PRO A 1 22 ? 8.858 7.035 5.982 1.00 8.38 179 PRO A O 5
ATOM 7942 N N . LYS A 1 23 ? 9.787 9.059 5.636 1.00 9.42 180 LYS A N 5
ATOM 7943 C CA . LYS A 1 23 ? 10.623 9.019 6.830 1.00 9.77 180 LYS A CA 5
ATOM 7944 C C . LYS A 1 23 ? 9.783 8.872 8.093 1.00 9.52 180 LYS A C 5
ATOM 7945 O O . LYS A 1 23 ? 10.198 8.220 9.052 1.00 9.52 180 LYS A O 5
ATOM 7964 N N . GLN A 1 24 ? 8.605 9.483 8.090 1.00 9.38 181 GLN A N 5
ATOM 7965 C CA . GLN A 1 24 ? 7.703 9.420 9.234 1.00 9.25 181 GLN A CA 5
ATOM 7966 C C . GLN A 1 24 ? 7.286 7.985 9.535 1.00 8.64 181 GLN A C 5
ATOM 7967 O O . GLN A 1 24 ? 7.158 7.595 10.694 1.00 8.66 181 GLN A O 5
ATOM 7981 N N . LEU A 1 25 ? 7.093 7.198 8.488 1.00 8.14 182 LEU A N 5
ATOM 7982 C CA . LEU A 1 25 ? 6.669 5.813 8.647 1.00 7.55 182 LEU A CA 5
ATOM 7983 C C . LEU A 1 25 ? 7.864 4.893 8.878 1.00 7.61 182 LEU A C 5
ATOM 7984 O O . LEU A 1 25 ? 7.734 3.839 9.501 1.00 7.33 182 LEU A O 5
ATOM 8000 N N . LEU A 1 26 ? 9.031 5.316 8.402 1.00 8.04 183 LEU A N 5
ATOM 8001 C CA . LEU A 1 26 ? 10.258 4.534 8.553 1.00 8.24 183 LEU A CA 5
ATOM 8002 C C . LEU A 1 26 ? 10.649 4.398 10.021 1.00 8.55 183 LEU A C 5
ATOM 8003 O O . LEU A 1 26 ? 11.428 3.524 10.384 1.00 8.54 183 LEU A O 5
ATOM 8019 N N . GLN A 1 27 ? 10.104 5.267 10.863 1.00 8.87 184 GLN A N 5
ATOM 8020 C CA . GLN A 1 27 ? 10.398 5.233 12.294 1.00 9.25 184 GLN A CA 5
ATOM 8021 C C . GLN A 1 27 ? 9.728 4.035 12.959 1.00 8.85 184 GLN A C 5
ATOM 8022 O O . GLN A 1 27 ? 10.126 3.615 14.043 1.00 9.14 184 GLN A O 5
ATOM 8036 N N . ARG A 1 28 ? 8.710 3.495 12.302 1.00 8.24 185 ARG A N 5
ATOM 8037 C CA . ARG A 1 28 ? 7.986 2.346 12.827 1.00 7.89 185 ARG A CA 5
ATOM 8038 C C . ARG A 1 28 ? 8.738 1.063 12.501 1.00 7.66 185 ARG A C 5
ATOM 8039 O O . ARG A 1 28 ? 8.628 0.059 13.205 1.00 7.54 185 ARG A O 5
ATOM 8060 N N . ILE A 1 29 ? 9.511 1.110 11.427 1.00 7.69 186 ILE A N 5
ATOM 8061 C CA . ILE A 1 29 ? 10.317 -0.022 11.004 1.00 7.57 186 ILE A CA 5
ATOM 8062 C C . ILE A 1 29 ? 11.749 0.446 10.760 1.00 8.20 186 ILE A C 5
ATOM 8063 O O . ILE A 1 29 ? 12.138 0.741 9.633 1.00 8.43 186 ILE A O 5
ATOM 8079 N N . PRO A 1 30 ? 12.549 0.516 11.826 1.00 8.55 187 PRO A N 5
ATOM 8080 C CA . PRO A 1 30 ? 13.925 0.972 11.752 1.00 9.18 187 PRO A CA 5
ATOM 8081 C C . PRO A 1 30 ? 14.931 -0.166 11.599 1.00 9.19 187 PRO A C 5
ATOM 8082 O O . PRO A 1 30 ? 14.575 -1.344 11.692 1.00 8.73 187 PRO A O 5
ATOM 8093 N N . ASN A 1 31 ? 16.187 0.211 11.366 1.00 9.77 188 ASN A N 5
ATOM 8094 C CA . ASN A 1 31 ? 17.285 -0.739 11.212 1.00 9.94 188 ASN A CA 5
ATOM 8095 C C . ASN A 1 31 ? 17.046 -1.684 10.048 1.00 9.83 188 ASN A C 5
ATOM 8096 O O . ASN A 1 31 ? 17.003 -2.904 10.216 1.00 9.99 188 ASN A O 5
ATOM 8107 N N . ILE A 1 32 ? 16.900 -1.114 8.864 1.00 9.66 189 ILE A N 5
ATOM 8108 C CA . ILE A 1 32 ? 16.679 -1.913 7.671 1.00 9.64 189 ILE A CA 5
ATOM 8109 C C . ILE A 1 32 ? 17.989 -2.079 6.909 1.00 9.96 189 ILE A C 5
ATOM 8110 O O . ILE A 1 32 ? 18.579 -1.097 6.460 1.00 9.97 189 ILE A O 5
ATOM 8126 N N . PRO A 1 33 ? 18.451 -3.329 6.749 1.00 10.38 190 PRO A N 5
ATOM 8127 C CA . PRO A 1 33 ? 19.704 -3.642 6.046 1.00 10.85 190 PRO A CA 5
ATOM 8128 C C . PRO A 1 33 ? 19.800 -3.068 4.617 1.00 10.73 190 PRO A C 5
ATOM 8129 O O . PRO A 1 33 ? 20.800 -2.425 4.296 1.00 11.03 190 PRO A O 5
ATOM 8140 N N . PRO A 1 34 ? 18.786 -3.267 3.732 1.00 10.37 191 PRO A N 5
ATOM 8141 C CA . PRO A 1 34 ? 18.845 -2.740 2.363 1.00 10.30 191 PRO A CA 5
ATOM 8142 C C . PRO A 1 34 ? 18.789 -1.216 2.328 1.00 10.68 191 PRO A C 5
ATOM 8143 O O . PRO A 1 34 ? 19.386 -0.585 1.457 1.00 10.94 191 PRO A O 5
ATOM 8154 N N . ASN A 1 35 ? 18.066 -0.640 3.290 1.00 10.83 192 ASN A N 5
ATOM 8155 C CA . ASN A 1 35 ? 17.914 0.811 3.405 1.00 11.33 192 ASN A CA 5
ATOM 8156 C C . ASN A 1 35 ? 17.334 1.412 2.128 1.00 11.24 192 ASN A C 5
ATOM 8157 O O . ASN A 1 35 ? 17.795 2.448 1.645 1.00 11.75 192 ASN A O 5
ATOM 8168 N N . ILE A 1 36 ? 16.321 0.755 1.589 1.00 10.63 193 ILE A N 5
ATOM 8169 C CA . ILE A 1 36 ? 15.661 1.213 0.374 1.00 10.51 193 ILE A CA 5
ATOM 8170 C C . ILE A 1 36 ? 14.281 1.770 0.724 1.00 9.90 193 ILE A C 5
ATOM 8171 O O . ILE A 1 36 ? 13.709 1.404 1.747 1.00 9.52 193 ILE A O 5
ATOM 8187 N N . ASN A 1 37 ? 13.751 2.656 -0.113 1.00 9.87 194 ASN A N 5
ATOM 8188 C CA . ASN A 1 37 ? 12.456 3.268 0.161 1.00 9.35 194 ASN A CA 5
ATOM 8189 C C . ASN A 1 37 ? 11.331 2.701 -0.697 1.00 8.86 194 ASN A C 5
ATOM 8190 O O . ASN A 1 37 ? 10.188 2.660 -0.253 1.00 8.57 194 ASN A O 5
ATOM 8201 N N . THR A 1 38 ? 11.632 2.246 -1.906 1.00 8.88 195 THR A N 5
ATOM 8202 C CA . THR A 1 38 ? 10.585 1.728 -2.784 1.00 8.49 195 THR A CA 5
ATOM 8203 C C . THR A 1 38 ? 10.066 0.381 -2.293 1.00 7.92 195 THR A C 5
ATOM 8204 O O . THR A 1 38 ? 10.850 -0.533 -2.030 1.00 8.08 195 THR A O 5
ATOM 8215 N N . TRP A 1 39 ? 8.737 0.251 -2.253 1.00 7.29 196 TRP A N 5
ATOM 8216 C CA . TRP A 1 39 ? 8.062 -0.960 -1.769 1.00 6.73 196 TRP A CA 5
ATOM 8217 C C . TRP A 1 39 ? 8.498 -2.229 -2.492 1.00 7.00 196 TRP A C 5
ATOM 8218 O O . TRP A 1 39 ? 8.684 -3.257 -1.852 1.00 6.84 196 TRP A O 5
ATOM 8239 N N . GLN A 1 40 ? 8.663 -2.158 -3.805 1.00 7.47 197 GLN A N 5
ATOM 8240 C CA . GLN A 1 40 ? 9.069 -3.327 -4.586 1.00 7.85 197 GLN A CA 5
ATOM 8241 C C . GLN A 1 40 ? 10.395 -3.902 -4.086 1.00 8.27 197 GLN A C 5
ATOM 8242 O O . GLN A 1 40 ? 10.595 -5.112 -4.087 1.00 8.37 197 GLN A O 5
ATOM 8256 N N . GLN A 1 41 ? 11.299 -3.028 -3.667 1.00 8.57 198 GLN A N 5
ATOM 8257 C CA . GLN A 1 41 ? 12.594 -3.456 -3.157 1.00 9.03 198 GLN A CA 5
ATOM 8258 C C . GLN A 1 41 ? 12.530 -3.731 -1.652 1.00 8.61 198 GLN A C 5
ATOM 8259 O O . GLN A 1 41 ? 13.323 -4.506 -1.118 1.00 8.82 198 GLN A O 5
ATOM 8273 N N . VAL A 1 42 ? 11.589 -3.080 -0.972 1.00 8.07 199 VAL A N 5
ATOM 8274 C CA . VAL A 1 42 ? 11.416 -3.258 0.467 1.00 7.70 199 VAL A CA 5
ATOM 8275 C C . VAL A 1 42 ? 10.759 -4.607 0.784 1.00 7.32 199 VAL A C 5
ATOM 8276 O O . VAL A 1 42 ? 11.125 -5.273 1.751 1.00 7.31 199 VAL A O 5
ATOM 8289 N N . THR A 1 43 ? 9.816 -5.026 -0.055 1.00 7.10 200 THR A N 5
ATOM 8290 C CA . THR A 1 43 ? 9.111 -6.292 0.150 1.00 6.83 200 THR A CA 5
ATOM 8291 C C . THR A 1 43 ? 10.065 -7.484 0.031 1.00 7.39 200 THR A C 5
ATOM 8292 O O . THR A 1 43 ? 9.800 -8.565 0.558 1.00 7.30 200 THR A O 5
ATOM 8303 N N . ALA A 1 44 ? 11.188 -7.262 -0.650 1.00 8.02 201 ALA A N 5
ATOM 8304 C CA . ALA A 1 44 ? 12.209 -8.291 -0.846 1.00 8.63 201 ALA A CA 5
ATOM 8305 C C . ALA A 1 44 ? 12.837 -8.714 0.483 1.00 8.64 201 ALA A C 5
ATOM 8306 O O . ALA A 1 44 ? 13.403 -9.802 0.590 1.00 8.93 201 ALA A O 5
ATOM 8313 N N . LEU A 1 45 ? 12.738 -7.838 1.483 1.00 8.38 202 LEU A N 5
ATOM 8314 C CA . LEU A 1 45 ? 13.297 -8.084 2.816 1.00 8.45 202 LEU A CA 5
ATOM 8315 C C . LEU A 1 45 ? 12.949 -9.476 3.356 1.00 8.04 202 LEU A C 5
ATOM 8316 O O . LEU A 1 45 ? 13.800 -10.153 3.939 1.00 8.27 202 LEU A O 5
ATOM 8332 N N . ALA A 1 46 ? 11.712 -9.909 3.154 1.00 7.51 203 ALA A N 5
ATOM 8333 C CA . ALA A 1 46 ? 11.284 -11.215 3.641 1.00 7.19 203 ALA A CA 5
ATOM 8334 C C . ALA A 1 46 ? 11.805 -12.335 2.749 1.00 7.64 203 ALA A C 5
ATOM 8335 O O . ALA A 1 46 ? 12.193 -13.393 3.236 1.00 7.71 203 ALA A O 5
ATOM 8342 N N . GLN A 1 47 ? 11.828 -12.090 1.446 1.00 8.03 204 GLN A N 5
ATOM 8343 C CA . GLN A 1 47 ? 12.302 -13.081 0.487 1.00 8.56 204 GLN A CA 5
ATOM 8344 C C . GLN A 1 47 ? 13.802 -13.315 0.640 1.00 9.11 204 GLN A C 5
ATOM 8345 O O . GLN A 1 47 ? 14.314 -14.373 0.274 1.00 9.51 204 GLN A O 5
ATOM 8359 N N . GLN A 1 48 ? 14.503 -12.324 1.174 1.00 9.17 205 GLN A N 5
ATOM 8360 C CA . GLN A 1 48 ? 15.942 -12.433 1.380 1.00 9.72 205 GLN A CA 5
ATOM 8361 C C . GLN A 1 48 ? 16.247 -12.928 2.787 1.00 9.52 205 GLN A C 5
ATOM 8362 O O . GLN A 1 48 ? 17.410 -13.009 3.185 1.00 9.93 205 GLN A O 5
ATOM 8376 N N . LYS A 1 49 ? 15.186 -13.249 3.527 1.00 8.93 206 LYS A N 5
ATOM 8377 C CA . LYS A 1 49 ? 15.293 -13.758 4.896 1.00 8.75 206 LYS A CA 5
ATOM 8378 C C . LYS A 1 49 ? 15.918 -12.729 5.839 1.00 8.72 206 LYS A C 5
ATOM 8379 O O . LYS A 1 49 ? 16.609 -13.086 6.794 1.00 8.89 206 LYS A O 5
ATOM 8398 N N . LEU A 1 50 ? 15.657 -11.455 5.579 1.00 8.58 207 LEU A N 5
ATOM 8399 C CA . LEU A 1 50 ? 16.189 -10.383 6.409 1.00 8.66 207 LEU A CA 5
ATOM 8400 C C . LEU A 1 50 ? 15.131 -9.904 7.393 1.00 8.06 207 LEU A C 5
ATOM 8401 O O . LEU A 1 50 ? 15.436 -9.549 8.530 1.00 8.10 207 LEU A O 5
ATOM 8417 N N . LEU A 1 51 ? 13.882 -9.900 6.940 1.00 7.59 208 LEU A N 5
ATOM 8418 C CA . LEU A 1 51 ? 12.757 -9.468 7.762 1.00 7.05 208 LEU A CA 5
ATOM 8419 C C . LEU A 1 51 ? 12.441 -10.519 8.817 1.00 6.95 208 LEU A C 5
ATOM 8420 O O . LEU A 1 51 ? 12.193 -11.681 8.496 1.00 6.96 208 LEU A O 5
ATOM 8436 N N . THR A 1 52 ? 12.456 -10.110 10.072 1.00 6.97 209 THR A N 5
ATOM 8437 C CA . THR A 1 52 ? 12.170 -11.017 11.165 1.00 7.00 209 THR A CA 5
ATOM 8438 C C . THR A 1 52 ? 10.666 -11.061 11.430 1.00 6.57 209 THR A C 5
ATOM 8439 O O . THR A 1 52 ? 9.924 -10.209 10.929 1.00 6.24 209 THR A O 5
ATOM 8450 N N . PRO A 1 53 ? 10.181 -12.049 12.205 1.00 6.66 210 PRO A N 5
ATOM 8451 C CA . PRO A 1 53 ? 8.756 -12.163 12.533 1.00 6.45 210 PRO A CA 5
ATOM 8452 C C . PRO A 1 53 ? 8.255 -10.936 13.290 1.00 6.38 210 PRO A C 5
ATOM 8453 O O . PRO A 1 53 ? 7.050 -10.680 13.362 1.00 6.16 210 PRO A O 5
ATOM 8464 N N . GLN A 1 54 ? 9.192 -10.169 13.842 1.00 6.66 211 GLN A N 5
ATOM 8465 C CA . GLN A 1 54 ? 8.862 -8.962 14.583 1.00 6.77 211 GLN A CA 5
ATOM 8466 C C . GLN A 1 54 ? 8.599 -7.804 13.624 1.00 6.45 211 GLN A C 5
ATOM 8467 O O . GLN A 1 54 ? 7.672 -7.017 13.822 1.00 6.38 211 GLN A O 5
ATOM 8481 N N . ASP A 1 55 ? 9.407 -7.717 12.568 1.00 6.37 212 ASP A N 5
ATOM 8482 C CA . ASP A 1 55 ? 9.261 -6.645 11.589 1.00 6.18 212 ASP A CA 5
ATOM 8483 C C . ASP A 1 55 ? 8.070 -6.917 10.686 1.00 5.63 212 ASP A C 5
ATOM 8484 O O . ASP A 1 55 ? 7.397 -5.994 10.238 1.00 5.44 212 ASP A O 5
ATOM 8493 N N . MET A 1 56 ? 7.821 -8.197 10.434 1.00 5.47 213 MET A N 5
ATOM 8494 C CA . MET A 1 56 ? 6.720 -8.635 9.576 1.00 5.06 213 MET A CA 5
ATOM 8495 C C . MET A 1 56 ? 5.386 -8.008 9.973 1.00 4.94 213 MET A C 5
ATOM 8496 O O . MET A 1 56 ? 4.718 -7.372 9.157 1.00 4.64 213 MET A O 5
ATOM 8510 N N . GLU A 1 57 ? 5.011 -8.177 11.230 1.00 5.29 214 GLU A N 5
ATOM 8511 C CA . GLU A 1 57 ? 3.748 -7.652 11.735 1.00 5.44 214 GLU A CA 5
ATOM 8512 C C . GLU A 1 57 ? 3.752 -6.125 11.796 1.00 5.41 214 GLU A C 5
ATOM 8513 O O . GLU A 1 57 ? 2.717 -5.488 11.604 1.00 5.42 214 GLU A O 5
ATOM 8525 N N . ALA A 1 58 ? 4.923 -5.546 12.036 1.00 5.51 215 ALA A N 5
ATOM 8526 C CA . ALA A 1 58 ? 5.052 -4.097 12.133 1.00 5.66 215 ALA A CA 5
ATOM 8527 C C . ALA A 1 58 ? 4.904 -3.428 10.769 1.00 5.27 215 ALA A C 5
ATOM 8528 O O . ALA A 1 58 ? 4.336 -2.339 10.660 1.00 5.33 215 ALA A O 5
ATOM 8535 N N . ALA A 1 59 ? 5.392 -4.094 9.727 1.00 4.95 216 ALA A N 5
ATOM 8536 C CA . ALA A 1 59 ? 5.328 -3.558 8.375 1.00 4.66 216 ALA A CA 5
ATOM 8537 C C . ALA A 1 59 ? 3.894 -3.538 7.870 1.00 4.31 216 ALA A C 5
ATOM 8538 O O . ALA A 1 59 ? 3.534 -2.728 7.012 1.00 4.17 216 ALA A O 5
ATOM 8545 N N . LYS A 1 60 ? 3.072 -4.425 8.422 1.00 4.31 217 LYS A N 5
ATOM 8546 C CA . LYS A 1 60 ? 1.676 -4.513 8.034 1.00 4.20 217 LYS A CA 5
ATOM 8547 C C . LYS A 1 60 ? 0.938 -3.225 8.387 1.00 4.42 217 LYS A C 5
ATOM 8548 O O . LYS A 1 60 ? 0.087 -2.761 7.629 1.00 4.34 217 LYS A O 5
ATOM 8567 N N . GLU A 1 61 ? 1.286 -2.643 9.533 1.00 0.00 218 GLU A N 5
ATOM 8568 C CA . GLU A 1 61 ? 0.674 -1.389 9.962 1.00 0.00 218 GLU A CA 5
ATOM 8569 C C . GLU A 1 61 ? 1.103 -0.246 9.074 1.00 0.00 218 GLU A C 5
ATOM 8570 O O . GLU A 1 61 ? 0.287 0.551 8.619 1.00 0.00 218 GLU A O 5
ATOM 8582 N N . VAL A 1 62 ? 2.410 -0.182 8.831 1.00 4.99 219 VAL A N 5
ATOM 8583 C CA . VAL A 1 62 ? 3.000 0.855 7.996 1.00 5.07 219 VAL A CA 5
ATOM 8584 C C . VAL A 1 62 ? 2.346 0.880 6.616 1.00 4.71 219 VAL A C 5
ATOM 8585 O O . VAL A 1 62 ? 1.995 1.941 6.096 1.00 4.89 219 VAL A O 5
ATOM 8598 N N . TYR A 1 63 ? 2.163 -0.303 6.056 1.00 4.28 220 TYR A N 5
ATOM 8599 C CA . TYR A 1 63 ? 1.556 -0.468 4.741 1.00 4.00 220 TYR A CA 5
ATOM 8600 C C . TYR A 1 63 ? 0.169 0.165 4.672 1.00 4.14 220 TYR A C 5
ATOM 8601 O O . TYR A 1 63 ? -0.166 0.849 3.703 1.00 4.18 220 TYR A O 5
ATOM 8619 N N . LYS A 1 64 ? -0.629 -0.048 5.710 1.00 4.37 221 LYS A N 5
ATOM 8620 C CA . LYS A 1 64 ? -1.986 0.483 5.755 1.00 4.73 221 LYS A CA 5
ATOM 8621 C C . LYS A 1 64 ? -1.986 2.002 5.899 1.00 5.09 221 LYS A C 5
ATOM 8622 O O . LYS A 1 64 ? -2.801 2.691 5.284 1.00 5.27 221 LYS A O 5
ATOM 8641 N N . ILE A 1 65 ? -1.072 2.520 6.708 1.00 5.30 222 ILE A N 5
ATOM 8642 C CA . ILE A 1 65 ? -0.971 3.960 6.926 1.00 5.78 222 ILE A CA 5
ATOM 8643 C C . ILE A 1 65 ? -0.451 4.658 5.669 1.00 5.68 222 ILE A C 5
ATOM 8644 O O . ILE A 1 65 ? -0.913 5.747 5.308 1.00 6.01 222 ILE A O 5
ATOM 8660 N N . HIS A 1 66 ? 0.492 4.010 4.990 1.00 5.31 223 HIS A N 5
ATOM 8661 C CA . HIS A 1 66 ? 1.074 4.544 3.762 1.00 5.36 223 HIS A CA 5
ATOM 8662 C C . HIS A 1 66 ? 0.019 4.621 2.664 1.00 5.26 223 HIS A C 5
ATOM 8663 O O . HIS A 1 66 ? 0.028 5.533 1.836 1.00 5.59 223 HIS A O 5
ATOM 8677 N N . GLN A 1 67 ? -0.894 3.658 2.679 1.00 4.91 224 GLN A N 5
ATOM 8678 C CA . GLN A 1 67 ? -1.977 3.593 1.705 1.00 4.90 224 GLN A CA 5
ATOM 8679 C C . GLN A 1 67 ? -2.823 4.862 1.751 1.00 5.38 224 GLN A C 5
ATOM 8680 O O . GLN A 1 67 ? -3.338 5.314 0.728 1.00 5.57 224 GLN A O 5
ATOM 8694 N N . GLN A 1 68 ? -2.947 5.442 2.935 1.00 5.66 225 GLN A N 5
ATOM 8695 C CA . GLN A 1 68 ? -3.733 6.653 3.112 1.00 6.22 225 GLN A CA 5
ATOM 8696 C C . GLN A 1 68 ? -2.965 7.869 2.601 1.00 6.53 225 GLN A C 5
ATOM 8697 O O . GLN A 1 68 ? -3.549 8.799 2.047 1.00 6.88 225 GLN A O 5
ATOM 8711 N N . LEU A 1 69 ? -1.650 7.844 2.768 1.00 6.49 226 LEU A N 5
ATOM 8712 C CA . LEU A 1 69 ? -0.799 8.940 2.325 1.00 6.92 226 LEU A CA 5
ATOM 8713 C C . LEU A 1 69 ? -0.802 9.043 0.803 1.00 6.85 226 LEU A C 5
ATOM 8714 O O . LEU A 1 69 ? -0.876 10.139 0.243 1.00 7.28 226 LEU A O 5
ATOM 8730 N N . LEU A 1 70 ? -0.734 7.890 0.142 1.00 6.38 227 LEU A N 5
ATOM 8731 C CA . LEU A 1 70 ? -0.723 7.840 -1.315 1.00 6.38 227 LEU A CA 5
ATOM 8732 C C . LEU A 1 70 ? -2.012 8.411 -1.892 1.00 6.51 227 LEU A C 5
ATOM 8733 O O . LEU A 1 70 ? -2.011 9.001 -2.973 1.00 6.81 227 LEU A O 5
ATOM 8749 N N . PHE A 1 71 ? -3.108 8.245 -1.160 1.00 6.38 228 PHE A N 5
ATOM 8750 C CA . PHE A 1 71 ? -4.399 8.753 -1.597 1.00 6.62 228 PHE A CA 5
ATOM 8751 C C . PHE A 1 71 ? -4.368 10.276 -1.680 1.00 7.17 228 PHE A C 5
ATOM 8752 O O . PHE A 1 71 ? -4.871 10.868 -2.635 1.00 7.44 228 PHE A O 5
ATOM 8769 N N . LYS A 1 72 ? -3.745 10.899 -0.689 1.00 7.38 229 LYS A N 5
ATOM 8770 C CA . LYS A 1 72 ? -3.647 12.353 -0.639 1.00 7.96 229 LYS A CA 5
ATOM 8771 C C . LYS A 1 72 ? -2.726 12.870 -1.741 1.00 8.17 229 LYS A C 5
ATOM 8772 O O . LYS A 1 72 ? -2.946 13.947 -2.296 1.00 8.60 229 LYS A O 5
ATOM 8791 N N . ALA A 1 73 ? -1.693 12.093 -2.050 1.00 7.94 230 ALA A N 5
ATOM 8792 C CA . ALA A 1 73 ? -0.732 12.465 -3.082 1.00 8.24 230 ALA A CA 5
ATOM 8793 C C . ALA A 1 73 ? -1.391 12.506 -4.454 1.00 8.26 230 ALA A C 5
ATOM 8794 O O . ALA A 1 73 ? -0.998 13.286 -5.323 1.00 8.69 230 ALA A O 5
ATOM 8801 N N . ARG A 1 74 ? -2.401 11.664 -4.642 1.00 7.86 231 ARG A N 5
ATOM 8802 C CA . ARG A 1 74 ? -3.120 11.608 -5.909 1.00 7.92 231 ARG A CA 5
ATOM 8803 C C . ARG A 1 74 ? -4.158 12.723 -5.990 1.00 8.29 231 ARG A C 5
ATOM 8804 O O . ARG A 1 74 ? -4.586 13.104 -7.082 1.00 8.56 231 ARG A O 5
ATOM 8825 N N . LEU A 1 75 ? -4.561 13.241 -4.836 1.00 8.38 232 LEU A N 5
ATOM 8826 C CA . LEU A 1 75 ? -5.554 14.306 -4.780 1.00 8.81 232 LEU A CA 5
ATOM 8827 C C . LEU A 1 75 ? -4.955 15.644 -5.198 1.00 9.30 232 LEU A C 5
ATOM 8828 O O . LEU A 1 75 ? -5.592 16.409 -5.923 1.00 9.67 232 LEU A O 5
ATOM 8844 N N . GLN A 1 76 ? -3.732 15.907 -4.740 1.00 9.34 233 GLN A N 5
ATOM 8845 C CA . GLN A 1 76 ? -3.016 17.152 -5.049 1.00 9.87 233 GLN A CA 5
ATOM 8846 C C . GLN A 1 76 ? -3.723 18.354 -4.432 1.00 9.87 233 GLN A C 5
ATOM 8847 O O . GLN A 1 76 ? -4.629 18.939 -5.028 1.00 9.75 233 GLN A O 5
ATOM 8861 N N . GLN A 1 77 ? -3.296 18.722 -3.232 1.00 10.20 234 GLN A N 5
ATOM 8862 C CA . GLN A 1 77 ? -3.888 19.845 -2.515 1.00 10.43 234 GLN A CA 5
ATOM 8863 C C . GLN A 1 77 ? -3.229 21.168 -2.902 1.00 10.93 234 GLN A C 5
ATOM 8864 O O . GLN A 1 77 ? -3.592 22.226 -2.383 1.00 11.18 234 GLN A O 5
ATOM 8878 N N . GLN A 1 78 ? -2.257 21.110 -3.802 1.00 11.20 235 GLN A N 5
ATOM 8879 C CA . GLN A 1 78 ? -1.559 22.307 -4.254 1.00 11.76 235 GLN A CA 5
ATOM 8880 C C . GLN A 1 78 ? -1.511 22.348 -5.775 1.00 11.96 235 GLN A C 5
ATOM 8881 O O . GLN A 1 78 ? -0.494 22.027 -6.386 1.00 12.27 235 GLN A O 5
ATOM 8895 N N . GLN A 1 79 ? -2.627 22.726 -6.377 1.00 11.97 236 GLN A N 5
ATOM 8896 C CA . GLN A 1 79 ? -2.735 22.802 -7.828 1.00 12.36 236 GLN A CA 5
ATOM 8897 C C . GLN A 1 79 ? -2.476 24.231 -8.310 1.00 12.79 236 GLN A C 5
ATOM 8898 O O . GLN A 1 79 ? -2.599 25.186 -7.540 1.00 12.91 236 GLN A O 5
ATOM 8912 N N . ALA A 1 80 ? -2.119 24.379 -9.578 1.00 13.20 237 ALA A N 5
ATOM 8913 C CA . ALA A 1 80 ? -1.861 25.696 -10.151 1.00 13.80 237 ALA A CA 5
ATOM 8914 C C . ALA A 1 80 ? -3.091 26.192 -10.901 1.00 14.33 237 ALA A C 5
ATOM 8915 O O . ALA A 1 80 ? -3.035 27.165 -11.652 1.00 14.81 237 ALA A O 5
ATOM 8922 N N . GLN A 1 81 ? -4.199 25.505 -10.685 1.00 14.40 238 GLN A N 5
ATOM 8923 C CA . GLN A 1 81 ? -5.456 25.851 -11.321 1.00 15.05 238 GLN A CA 5
ATOM 8924 C C . GLN A 1 81 ? -6.202 26.865 -10.468 1.00 15.31 238 GLN A C 5
ATOM 8925 O O . GLN A 1 81 ? -6.663 27.882 -11.018 1.00 15.61 238 GLN A O 5
ATOM 8940 N N . SER B 2 1 ? -32.854 -23.762 11.273 1.00 35.36 101 SER B N 5
ATOM 8941 C CA . SER B 2 1 ? -31.434 -23.606 11.647 1.00 34.91 101 SER B CA 5
ATOM 8942 C C . SER B 2 1 ? -30.882 -22.273 11.148 1.00 34.43 101 SER B C 5
ATOM 8943 O O . SER B 2 1 ? -30.870 -21.997 9.946 1.00 34.37 101 SER B O 5
ATOM 8953 N N . THR B 2 2 ? -30.426 -21.451 12.077 1.00 34.15 102 THR B N 5
ATOM 8954 C CA . THR B 2 2 ? -29.879 -20.148 11.748 1.00 33.76 102 THR B CA 5
ATOM 8955 C C . THR B 2 2 ? -28.400 -20.257 11.387 1.00 33.28 102 THR B C 5
ATOM 8956 O O . THR B 2 2 ? -27.863 -19.419 10.665 1.00 33.22 102 THR B O 5
ATOM 8967 N N . ASP B 2 3 ? -27.754 -21.297 11.894 1.00 33.03 103 ASP B N 5
ATOM 8968 C CA . ASP B 2 3 ? -26.340 -21.533 11.629 1.00 32.64 103 ASP B CA 5
ATOM 8969 C C . ASP B 2 3 ? -26.155 -22.126 10.234 1.00 32.11 103 ASP B C 5
ATOM 8970 O O . ASP B 2 3 ? -26.785 -23.126 9.889 1.00 31.91 103 ASP B O 5
ATOM 8979 N N . SER B 2 4 ? -25.313 -21.496 9.430 1.00 31.97 104 SER B N 5
ATOM 8980 C CA . SER B 2 4 ? -25.056 -21.963 8.075 1.00 31.54 104 SER B CA 5
ATOM 8981 C C . SER B 2 4 ? -23.655 -21.562 7.612 1.00 31.14 104 SER B C 5
ATOM 8982 O O . SER B 2 4 ? -23.204 -20.442 7.873 1.00 31.23 104 SER B O 5
ATOM 8990 N N . THR B 2 5 ? -22.982 -22.495 6.940 1.00 30.79 105 THR B N 5
ATOM 8991 C CA . THR B 2 5 ? -21.637 -22.282 6.408 1.00 30.46 105 THR B CA 5
ATOM 8992 C C . THR B 2 5 ? -20.602 -22.092 7.519 1.00 29.85 105 THR B C 5
ATOM 8993 O O . THR B 2 5 ? -20.412 -20.985 8.027 1.00 29.61 105 THR B O 5
ATOM 9004 N N . PRO B 2 6 ? -19.929 -23.183 7.914 1.00 29.68 106 PRO B N 5
ATOM 9005 C CA . PRO B 2 6 ? -18.900 -23.148 8.957 1.00 29.20 106 PRO B CA 5
ATOM 9006 C C . PRO B 2 6 ? -17.667 -22.364 8.517 1.00 28.60 106 PRO B C 5
ATOM 9007 O O . PRO B 2 6 ? -17.158 -22.555 7.410 1.00 28.39 106 PRO B O 5
ATOM 9018 N N . MET B 2 7 ? -17.191 -21.485 9.389 1.00 28.40 107 MET B N 5
ATOM 9019 C CA . MET B 2 7 ? -16.019 -20.673 9.101 1.00 27.90 107 MET B CA 5
ATOM 9020 C C . MET B 2 7 ? -14.756 -21.408 9.527 1.00 27.40 107 MET B C 5
ATOM 9021 O O . MET B 2 7 ? -14.471 -21.522 10.718 1.00 27.53 107 MET B O 5
ATOM 9035 N N . PHE B 2 8 ? -14.017 -21.919 8.554 1.00 26.90 108 PHE B N 5
ATOM 9036 C CA . PHE B 2 8 ? -12.792 -22.658 8.832 1.00 26.45 108 PHE B CA 5
ATOM 9037 C C . PHE B 2 8 ? -11.575 -21.736 8.827 1.00 25.50 108 PHE B C 5
ATOM 9038 O O . PHE B 2 8 ? -10.561 -22.031 9.460 1.00 25.24 108 PHE B O 5
ATOM 9055 N N . GLU B 2 9 ? -11.684 -20.628 8.107 1.00 25.08 109 GLU B N 5
ATOM 9056 C CA . GLU B 2 9 ? -10.595 -19.664 8.006 1.00 24.24 109 GLU B CA 5
ATOM 9057 C C . GLU B 2 9 ? -10.249 -19.062 9.365 1.00 23.47 109 GLU B C 5
ATOM 9058 O O . GLU B 2 9 ? -11.126 -18.597 10.097 1.00 23.64 109 GLU B O 5
ATOM 9070 N N . TYR B 2 10 ? -8.961 -19.074 9.689 1.00 22.72 110 TYR B N 5
ATOM 9071 C CA . TYR B 2 10 ? -8.476 -18.520 10.947 1.00 22.00 110 TYR B CA 5
ATOM 9072 C C . TYR B 2 10 ? -8.040 -17.075 10.733 1.00 21.09 110 TYR B C 5
ATOM 9073 O O . TYR B 2 10 ? -7.974 -16.607 9.594 1.00 20.78 110 TYR B O 5
ATOM 9091 N N . GLU B 2 11 ? -7.744 -16.364 11.813 1.00 20.77 111 GLU B N 5
ATOM 9092 C CA . GLU B 2 11 ? -7.318 -14.973 11.704 1.00 19.99 111 GLU B CA 5
ATOM 9093 C C . GLU B 2 11 ? -6.313 -14.581 12.785 1.00 19.16 111 GLU B C 5
ATOM 9094 O O . GLU B 2 11 ? -5.656 -13.548 12.677 1.00 19.28 111 GLU B O 5
ATOM 9106 N N . ASN B 2 12 ? -6.188 -15.400 13.820 1.00 18.42 112 ASN B N 5
ATOM 9107 C CA . ASN B 2 12 ? -5.264 -15.096 14.907 1.00 17.65 112 ASN B CA 5
ATOM 9108 C C . ASN B 2 12 ? -3.881 -15.662 14.623 1.00 16.89 112 ASN B C 5
ATOM 9109 O O . ASN B 2 12 ? -3.696 -16.879 14.613 1.00 16.78 112 ASN B O 5
ATOM 9120 N N . LEU B 2 13 ? -2.921 -14.764 14.391 1.00 16.49 113 LEU B N 5
ATOM 9121 C CA . LEU B 2 13 ? -1.534 -15.137 14.100 1.00 15.86 113 LEU B CA 5
ATOM 9122 C C . LEU B 2 13 ? -1.447 -16.017 12.856 1.00 15.11 113 LEU B C 5
ATOM 9123 O O . LEU B 2 13 ? -1.413 -17.243 12.947 1.00 15.28 113 LEU B O 5
ATOM 9139 N N . GLU B 2 14 ? -1.408 -15.381 11.695 1.00 14.37 114 GLU B N 5
ATOM 9140 C CA . GLU B 2 14 ? -1.331 -16.104 10.433 1.00 13.68 114 GLU B CA 5
ATOM 9141 C C . GLU B 2 14 ? 0.118 -16.355 10.032 1.00 13.12 114 GLU B C 5
ATOM 9142 O O . GLU B 2 14 ? 1.031 -15.641 10.461 1.00 13.03 114 GLU B O 5
ATOM 9154 N N . ASP B 2 15 ? 0.314 -17.364 9.196 1.00 12.91 115 ASP B N 5
ATOM 9155 C CA . ASP B 2 15 ? 1.637 -17.744 8.715 1.00 12.53 115 ASP B CA 5
ATOM 9156 C C . ASP B 2 15 ? 1.811 -17.287 7.270 1.00 11.84 115 ASP B C 5
ATOM 9157 O O . ASP B 2 15 ? 2.922 -17.215 6.748 1.00 11.73 115 ASP B O 5
ATOM 9166 N N . ASN B 2 16 ? 0.699 -16.930 6.637 1.00 11.51 116 ASN B N 5
ATOM 9167 C CA . ASN B 2 16 ? 0.706 -16.480 5.244 1.00 10.99 116 ASN B CA 5
ATOM 9168 C C . ASN B 2 16 ? 1.201 -15.038 5.113 1.00 10.00 116 ASN B C 5
ATOM 9169 O O . ASN B 2 16 ? 0.904 -14.359 4.133 1.00 9.54 116 ASN B O 5
ATOM 9180 N N . SER B 2 17 ? 1.976 -14.582 6.085 1.00 9.85 117 SER B N 5
ATOM 9181 C CA . SER B 2 17 ? 2.508 -13.228 6.064 1.00 9.09 117 SER B CA 5
ATOM 9182 C C . SER B 2 17 ? 3.569 -13.085 4.971 1.00 8.48 117 SER B C 5
ATOM 9183 O O . SER B 2 17 ? 3.700 -12.027 4.361 1.00 7.94 117 SER B O 5
ATOM 9191 N N . LYS B 2 18 ? 4.301 -14.168 4.714 1.00 8.71 118 LYS B N 5
ATOM 9192 C CA . LYS B 2 18 ? 5.344 -14.172 3.688 1.00 8.32 118 LYS B CA 5
ATOM 9193 C C . LYS B 2 18 ? 4.742 -13.966 2.295 1.00 7.50 118 LYS B C 5
ATOM 9194 O O . LYS B 2 18 ? 5.427 -13.549 1.357 1.00 7.07 118 LYS B O 5
ATOM 9213 N N . GLU B 2 19 ? 3.451 -14.242 2.167 1.00 7.48 119 GLU B N 5
ATOM 9214 C CA . GLU B 2 19 ? 2.766 -14.085 0.894 1.00 6.99 119 GLU B CA 5
ATOM 9215 C C . GLU B 2 19 ? 2.463 -12.617 0.623 1.00 6.13 119 GLU B C 5
ATOM 9216 O O . GLU B 2 19 ? 2.264 -12.212 -0.522 1.00 5.77 119 GLU B O 5
ATOM 9228 N N . TRP B 2 20 ? 2.443 -11.824 1.687 1.00 6.01 120 TRP B N 5
ATOM 9229 C CA . TRP B 2 20 ? 2.172 -10.399 1.577 1.00 5.38 120 TRP B CA 5
ATOM 9230 C C . TRP B 2 20 ? 3.366 -9.677 0.959 1.00 4.90 120 TRP B C 5
ATOM 9231 O O . TRP B 2 20 ? 3.204 -8.743 0.172 1.00 4.43 120 TRP B O 5
ATOM 9252 N N . THR B 2 21 ? 4.567 -10.128 1.294 1.00 5.33 121 THR B N 5
ATOM 9253 C CA . THR B 2 21 ? 5.780 -9.518 0.768 1.00 5.34 121 THR B CA 5
ATOM 9254 C C . THR B 2 21 ? 5.977 -9.861 -0.709 1.00 5.03 121 THR B C 5
ATOM 9255 O O . THR B 2 21 ? 6.894 -9.361 -1.360 1.00 5.08 121 THR B O 5
ATOM 9266 N N . SER B 2 22 ? 5.110 -10.721 -1.227 1.00 5.01 122 SER B N 5
ATOM 9267 C CA . SER B 2 22 ? 5.148 -11.118 -2.627 1.00 4.99 122 SER B CA 5
ATOM 9268 C C . SER B 2 22 ? 3.835 -10.721 -3.303 1.00 4.55 122 SER B C 5
ATOM 9269 O O . SER B 2 22 ? 3.461 -11.263 -4.342 1.00 4.76 122 SER B O 5
ATOM 9277 N N . LEU B 2 23 ? 3.146 -9.758 -2.694 1.00 4.24 123 LEU B N 5
ATOM 9278 C CA . LEU B 2 23 ? 1.856 -9.279 -3.189 1.00 4.22 123 LEU B CA 5
ATOM 9279 C C . LEU B 2 23 ? 1.967 -8.578 -4.543 1.00 4.10 123 LEU B C 5
ATOM 9280 O O . LEU B 2 23 ? 1.358 -9.006 -5.521 1.00 4.50 123 LEU B O 5
ATOM 9296 N N . PHE B 2 24 ? 2.732 -7.498 -4.601 1.00 4.01 124 PHE B N 5
ATOM 9297 C CA . PHE B 2 24 ? 2.866 -6.744 -5.842 1.00 4.44 124 PHE B CA 5
ATOM 9298 C C . PHE B 2 24 ? 4.146 -7.088 -6.591 1.00 4.95 124 PHE B C 5
ATOM 9299 O O . PHE B 2 24 ? 4.193 -6.998 -7.819 1.00 5.55 124 PHE B O 5
ATOM 9316 N N . ASP B 2 25 ? 5.177 -7.483 -5.862 1.00 4.98 125 ASP B N 5
ATOM 9317 C CA . ASP B 2 25 ? 6.448 -7.820 -6.487 1.00 5.65 125 ASP B CA 5
ATOM 9318 C C . ASP B 2 25 ? 6.744 -9.307 -6.359 1.00 5.72 125 ASP B C 5
ATOM 9319 O O . ASP B 2 25 ? 6.619 -9.887 -5.278 1.00 6.24 125 ASP B O 5
ATOM 9328 N N . ASN B 2 26 ? 7.130 -9.917 -7.470 1.00 5.46 126 ASN B N 5
ATOM 9329 C CA . ASN B 2 26 ? 7.458 -11.337 -7.503 1.00 5.77 126 ASN B CA 5
ATOM 9330 C C . ASN B 2 26 ? 8.241 -11.655 -8.770 1.00 5.90 126 ASN B C 5
ATOM 9331 O O . ASN B 2 26 ? 7.765 -12.369 -9.652 1.00 6.04 126 ASN B O 5
ATOM 9342 N N . ASP B 2 27 ? 9.439 -11.099 -8.864 1.00 6.22 127 ASP B N 5
ATOM 9343 C CA . ASP B 2 27 ? 10.291 -11.308 -10.030 1.00 6.72 127 ASP B CA 5
ATOM 9344 C C . ASP B 2 27 ? 10.992 -12.662 -9.972 1.00 7.18 127 ASP B C 5
ATOM 9345 O O . ASP B 2 27 ? 11.137 -13.341 -10.990 1.00 7.47 127 ASP B O 5
ATOM 9354 N N . ILE B 2 28 ? 11.413 -13.055 -8.776 1.00 7.53 128 ILE B N 5
ATOM 9355 C CA . ILE B 2 28 ? 12.111 -14.320 -8.588 1.00 8.22 128 ILE B CA 5
ATOM 9356 C C . ILE B 2 28 ? 11.157 -15.513 -8.641 1.00 8.70 128 ILE B C 5
ATOM 9357 O O . ILE B 2 28 ? 10.019 -15.432 -8.173 1.00 8.87 128 ILE B O 5
ATOM 9373 N N . PRO B 2 29 ? 11.609 -16.633 -9.226 1.00 9.15 129 PRO B N 5
ATOM 9374 C CA . PRO B 2 29 ? 10.810 -17.848 -9.324 1.00 9.85 129 PRO B CA 5
ATOM 9375 C C . PRO B 2 29 ? 10.881 -18.662 -8.034 1.00 10.63 129 PRO B C 5
ATOM 9376 O O . PRO B 2 29 ? 11.943 -19.161 -7.651 1.00 11.00 129 PRO B O 5
ATOM 9387 N N . VAL B 2 30 ? 9.751 -18.780 -7.357 1.00 11.05 130 VAL B N 5
ATOM 9388 C CA . VAL B 2 30 ? 9.689 -19.516 -6.105 1.00 11.95 130 VAL B CA 5
ATOM 9389 C C . VAL B 2 30 ? 9.543 -21.014 -6.357 1.00 12.59 130 VAL B C 5
ATOM 9390 O O . VAL B 2 30 ? 10.279 -21.825 -5.793 1.00 12.77 130 VAL B O 5
ATOM 9403 N N . THR B 2 31 ? 8.604 -21.369 -7.214 1.00 13.10 131 THR B N 5
ATOM 9404 C CA . THR B 2 31 ? 8.352 -22.762 -7.540 1.00 13.88 131 THR B CA 5
ATOM 9405 C C . THR B 2 31 ? 9.161 -23.194 -8.761 1.00 14.63 131 THR B C 5
ATOM 9406 O O . THR B 2 31 ? 8.787 -22.903 -9.896 1.00 14.78 131 THR B O 5
ATOM 9417 N N . THR B 2 32 ? 10.276 -23.872 -8.526 1.00 15.25 132 THR B N 5
ATOM 9418 C CA . THR B 2 32 ? 11.127 -24.340 -9.611 1.00 16.11 132 THR B CA 5
ATOM 9419 C C . THR B 2 32 ? 11.056 -25.855 -9.759 1.00 16.43 132 THR B C 5
ATOM 9420 O O . THR B 2 32 ? 11.253 -26.595 -8.793 1.00 16.63 132 THR B O 5
ATOM 9431 N N . ASP B 2 33 ? 10.768 -26.312 -10.971 1.00 16.62 133 ASP B N 5
ATOM 9432 C CA . ASP B 2 33 ? 10.674 -27.743 -11.252 1.00 17.09 133 ASP B CA 5
ATOM 9433 C C . ASP B 2 33 ? 11.810 -28.184 -12.167 1.00 18.05 133 ASP B C 5
ATOM 9434 O O . ASP B 2 33 ? 12.298 -27.403 -12.982 1.00 18.48 133 ASP B O 5
ATOM 9443 N N . ASP B 2 34 ? 12.243 -29.428 -12.015 1.00 18.48 134 ASP B N 5
ATOM 9444 C CA . ASP B 2 34 ? 13.320 -29.971 -12.831 1.00 19.48 134 ASP B CA 5
ATOM 9445 C C . ASP B 2 34 ? 12.807 -31.142 -13.646 1.00 20.00 134 ASP B C 5
ATOM 9446 O O . ASP B 2 34 ? 12.372 -32.137 -13.034 1.00 20.13 134 ASP B O 5
ATOM 9456 N N . GLN A 1 1 ? -13.872 -0.894 -28.168 1.00 14.62 158 GLN A N 6
ATOM 9457 C CA . GLN A 1 1 ? -13.721 -2.343 -28.417 1.00 14.18 158 GLN A CA 6
ATOM 9458 C C . GLN A 1 1 ? -13.403 -3.082 -27.121 1.00 13.66 158 GLN A C 6
ATOM 9459 O O . GLN A 1 1 ? -14.135 -3.986 -26.718 1.00 13.66 158 GLN A O 6
ATOM 9475 N N . ARG A 1 2 ? -12.311 -2.697 -26.472 1.00 13.39 159 ARG A N 6
ATOM 9476 C CA . ARG A 1 2 ? -11.905 -3.329 -25.223 1.00 13.07 159 ARG A CA 6
ATOM 9477 C C . ARG A 1 2 ? -11.493 -2.283 -24.199 1.00 12.59 159 ARG A C 6
ATOM 9478 O O . ARG A 1 2 ? -10.471 -1.616 -24.360 1.00 12.86 159 ARG A O 6
ATOM 9499 N N . ARG A 1 3 ? -12.301 -2.141 -23.163 1.00 12.05 160 ARG A N 6
ATOM 9500 C CA . ARG A 1 3 ? -12.048 -1.187 -22.094 1.00 11.74 160 ARG A CA 6
ATOM 9501 C C . ARG A 1 3 ? -12.636 -1.716 -20.788 1.00 11.04 160 ARG A C 6
ATOM 9502 O O . ARG A 1 3 ? -13.807 -1.487 -20.480 1.00 10.84 160 ARG A O 6
ATOM 9523 N N . GLN A 1 4 ? -11.832 -2.447 -20.038 1.00 10.86 161 GLN A N 6
ATOM 9524 C CA . GLN A 1 4 ? -12.274 -3.015 -18.771 1.00 10.36 161 GLN A CA 6
ATOM 9525 C C . GLN A 1 4 ? -11.543 -2.355 -17.610 1.00 9.86 161 GLN A C 6
ATOM 9526 O O . GLN A 1 4 ? -10.331 -2.149 -17.677 1.00 10.18 161 GLN A O 6
ATOM 9540 N N . LEU A 1 5 ? -12.299 -2.018 -16.562 1.00 9.29 162 LEU A N 6
ATOM 9541 C CA . LEU A 1 5 ? -11.760 -1.374 -15.363 1.00 8.96 162 LEU A CA 6
ATOM 9542 C C . LEU A 1 5 ? -11.278 0.036 -15.672 1.00 8.97 162 LEU A C 6
ATOM 9543 O O . LEU A 1 5 ? -10.292 0.222 -16.382 1.00 9.41 162 LEU A O 6
ATOM 9559 N N . THR A 1 6 ? -11.985 1.028 -15.154 1.00 8.60 163 THR A N 6
ATOM 9560 C CA . THR A 1 6 ? -11.612 2.414 -15.380 1.00 8.65 163 THR A CA 6
ATOM 9561 C C . THR A 1 6 ? -10.193 2.667 -14.875 1.00 8.24 163 THR A C 6
ATOM 9562 O O . THR A 1 6 ? -9.827 2.254 -13.767 1.00 7.76 163 THR A O 6
ATOM 9573 N N . PRO A 1 7 ? -9.377 3.358 -15.687 1.00 8.51 164 PRO A N 6
ATOM 9574 C CA . PRO A 1 7 ? -7.988 3.669 -15.342 1.00 8.32 164 PRO A CA 6
ATOM 9575 C C . PRO A 1 7 ? -7.879 4.528 -14.085 1.00 7.84 164 PRO A C 6
ATOM 9576 O O . PRO A 1 7 ? -6.833 4.566 -13.440 1.00 7.58 164 PRO A O 6
ATOM 9587 N N . GLN A 1 8 ? -8.975 5.191 -13.731 1.00 7.83 165 GLN A N 6
ATOM 9588 C CA . GLN A 1 8 ? -9.012 6.050 -12.556 1.00 7.51 165 GLN A CA 6
ATOM 9589 C C . GLN A 1 8 ? -8.771 5.242 -11.282 1.00 6.97 165 GLN A C 6
ATOM 9590 O O . GLN A 1 8 ? -8.004 5.651 -10.408 1.00 6.65 165 GLN A O 6
ATOM 9604 N N . GLN A 1 9 ? -9.409 4.082 -11.191 1.00 6.95 166 GLN A N 6
ATOM 9605 C CA . GLN A 1 9 ? -9.275 3.226 -10.018 1.00 6.50 166 GLN A CA 6
ATOM 9606 C C . GLN A 1 9 ? -7.937 2.504 -10.033 1.00 6.28 166 GLN A C 6
ATOM 9607 O O . GLN A 1 9 ? -7.337 2.248 -8.990 1.00 5.88 166 GLN A O 6
ATOM 9621 N N . GLN A 1 10 ? -7.465 2.193 -11.229 1.00 6.66 167 GLN A N 6
ATOM 9622 C CA . GLN A 1 10 ? -6.199 1.496 -11.389 1.00 6.68 167 GLN A CA 6
ATOM 9623 C C . GLN A 1 10 ? -5.027 2.408 -11.042 1.00 6.51 167 GLN A C 6
ATOM 9624 O O . GLN A 1 10 ? -3.951 1.943 -10.677 1.00 6.41 167 GLN A O 6
ATOM 9638 N N . GLN A 1 11 ? -5.255 3.709 -11.139 1.00 6.59 168 GLN A N 6
ATOM 9639 C CA . GLN A 1 11 ? -4.223 4.697 -10.863 1.00 6.60 168 GLN A CA 6
ATOM 9640 C C . GLN A 1 11 ? -3.806 4.703 -9.396 1.00 6.15 168 GLN A C 6
ATOM 9641 O O . GLN A 1 11 ? -2.644 4.960 -9.079 1.00 6.21 168 GLN A O 6
ATOM 9655 N N . LEU A 1 12 ? -4.743 4.448 -8.495 1.00 5.81 169 LEU A N 6
ATOM 9656 C CA . LEU A 1 12 ? -4.420 4.447 -7.077 1.00 5.44 169 LEU A CA 6
ATOM 9657 C C . LEU A 1 12 ? -3.863 3.099 -6.634 1.00 5.18 169 LEU A C 6
ATOM 9658 O O . LEU A 1 12 ? -2.853 3.046 -5.938 1.00 5.07 169 LEU A O 6
ATOM 9674 N N . VAL A 1 13 ? -4.488 2.020 -7.091 1.00 5.20 170 VAL A N 6
ATOM 9675 C CA . VAL A 1 13 ? -4.066 0.680 -6.704 1.00 5.06 170 VAL A CA 6
ATOM 9676 C C . VAL A 1 13 ? -2.688 0.323 -7.267 1.00 5.34 170 VAL A C 6
ATOM 9677 O O . VAL A 1 13 ? -1.854 -0.252 -6.567 1.00 5.28 170 VAL A O 6
ATOM 9690 N N . ASN A 1 14 ? -2.437 0.686 -8.520 1.00 5.77 171 ASN A N 6
ATOM 9691 C CA . ASN A 1 14 ? -1.161 0.372 -9.161 1.00 6.24 171 ASN A CA 6
ATOM 9692 C C . ASN A 1 14 ? -0.020 1.190 -8.566 1.00 6.25 171 ASN A C 6
ATOM 9693 O O . ASN A 1 14 ? 1.142 0.781 -8.607 1.00 6.59 171 ASN A O 6
ATOM 9704 N N . GLN A 1 15 ? -0.357 2.334 -7.989 1.00 6.00 172 GLN A N 6
ATOM 9705 C CA . GLN A 1 15 ? 0.640 3.206 -7.393 1.00 6.13 172 GLN A CA 6
ATOM 9706 C C . GLN A 1 15 ? 1.048 2.679 -6.025 1.00 5.80 172 GLN A C 6
ATOM 9707 O O . GLN A 1 15 ? 2.169 2.900 -5.576 1.00 6.06 172 GLN A O 6
ATOM 9721 N N . MET A 1 16 ? 0.131 1.966 -5.375 1.00 5.33 173 MET A N 6
ATOM 9722 C CA . MET A 1 16 ? 0.392 1.384 -4.062 1.00 5.03 173 MET A CA 6
ATOM 9723 C C . MET A 1 16 ? 1.163 0.079 -4.199 1.00 5.21 173 MET A C 6
ATOM 9724 O O . MET A 1 16 ? 1.506 -0.556 -3.202 1.00 5.01 173 MET A O 6
ATOM 9738 N N . LYS A 1 17 ? 1.409 -0.331 -5.434 1.00 5.68 174 LYS A N 6
ATOM 9739 C CA . LYS A 1 17 ? 2.140 -1.558 -5.690 1.00 6.02 174 LYS A CA 6
ATOM 9740 C C . LYS A 1 17 ? 3.632 -1.274 -5.715 1.00 6.49 174 LYS A C 6
ATOM 9741 O O . LYS A 1 17 ? 4.415 -1.902 -4.999 1.00 6.55 174 LYS A O 6
ATOM 9760 N N . VAL A 1 18 ? 4.017 -0.322 -6.552 1.00 6.90 175 VAL A N 6
ATOM 9761 C CA . VAL A 1 18 ? 5.404 0.084 -6.661 1.00 7.46 175 VAL A CA 6
ATOM 9762 C C . VAL A 1 18 ? 5.557 1.487 -6.088 1.00 7.44 175 VAL A C 6
ATOM 9763 O O . VAL A 1 18 ? 5.594 2.483 -6.814 1.00 7.78 175 VAL A O 6
ATOM 9776 N N . ALA A 1 19 ? 5.651 1.559 -4.778 1.00 7.10 176 ALA A N 6
ATOM 9777 C CA . ALA A 1 19 ? 5.797 2.838 -4.112 1.00 7.14 176 ALA A CA 6
ATOM 9778 C C . ALA A 1 19 ? 6.884 2.762 -3.054 1.00 7.24 176 ALA A C 6
ATOM 9779 O O . ALA A 1 19 ? 7.126 1.697 -2.484 1.00 6.92 176 ALA A O 6
ATOM 9786 N N . PRO A 1 20 ? 7.591 3.869 -2.823 1.00 7.75 177 PRO A N 6
ATOM 9787 C CA . PRO A 1 20 ? 8.642 3.951 -1.826 1.00 7.96 177 PRO A CA 6
ATOM 9788 C C . PRO A 1 20 ? 8.074 4.268 -0.450 1.00 7.58 177 PRO A C 6
ATOM 9789 O O . PRO A 1 20 ? 7.183 5.111 -0.321 1.00 7.42 177 PRO A O 6
ATOM 9800 N N . ILE A 1 21 ? 8.576 3.598 0.572 1.00 7.53 178 ILE A N 6
ATOM 9801 C CA . ILE A 1 21 ? 8.122 3.843 1.928 1.00 7.29 178 ILE A CA 6
ATOM 9802 C C . ILE A 1 21 ? 8.625 5.202 2.411 1.00 7.90 178 ILE A C 6
ATOM 9803 O O . ILE A 1 21 ? 9.833 5.452 2.414 1.00 8.45 178 ILE A O 6
ATOM 9819 N N . PRO A 1 22 ? 7.706 6.111 2.779 1.00 7.89 179 PRO A N 6
ATOM 9820 C CA . PRO A 1 22 ? 8.057 7.447 3.270 1.00 8.51 179 PRO A CA 6
ATOM 9821 C C . PRO A 1 22 ? 9.016 7.406 4.448 1.00 8.75 179 PRO A C 6
ATOM 9822 O O . PRO A 1 22 ? 9.018 6.457 5.231 1.00 8.38 179 PRO A O 6
ATOM 9833 N N . LYS A 1 23 ? 9.801 8.461 4.583 1.00 9.42 180 LYS A N 6
ATOM 9834 C CA . LYS A 1 23 ? 10.780 8.571 5.658 1.00 9.77 180 LYS A CA 6
ATOM 9835 C C . LYS A 1 23 ? 10.081 8.563 7.014 1.00 9.52 180 LYS A C 6
ATOM 9836 O O . LYS A 1 23 ? 10.613 8.050 7.997 1.00 9.52 180 LYS A O 6
ATOM 9855 N N . GLN A 1 24 ? 8.876 9.112 7.044 1.00 9.38 181 GLN A N 6
ATOM 9856 C CA . GLN A 1 24 ? 8.084 9.164 8.263 1.00 9.25 181 GLN A CA 6
ATOM 9857 C C . GLN A 1 24 ? 7.666 7.761 8.690 1.00 8.64 181 GLN A C 6
ATOM 9858 O O . GLN A 1 24 ? 7.473 7.489 9.876 1.00 8.66 181 GLN A O 6
ATOM 9872 N N . LEU A 1 25 ? 7.508 6.880 7.710 1.00 8.14 182 LEU A N 6
ATOM 9873 C CA . LEU A 1 25 ? 7.102 5.507 7.968 1.00 7.55 182 LEU A CA 6
ATOM 9874 C C . LEU A 1 25 ? 8.306 4.568 8.098 1.00 7.61 182 LEU A C 6
ATOM 9875 O O . LEU A 1 25 ? 8.195 3.491 8.678 1.00 7.33 182 LEU A O 6
ATOM 9891 N N . LEU A 1 26 ? 9.447 4.980 7.561 1.00 8.04 183 LEU A N 6
ATOM 9892 C CA . LEU A 1 26 ? 10.672 4.176 7.629 1.00 8.24 183 LEU A CA 6
ATOM 9893 C C . LEU A 1 26 ? 11.105 3.963 9.076 1.00 8.55 183 LEU A C 6
ATOM 9894 O O . LEU A 1 26 ? 11.721 2.950 9.416 1.00 8.54 183 LEU A O 6
ATOM 9910 N N . GLN A 1 27 ? 10.752 4.918 9.924 1.00 8.87 184 GLN A N 6
ATOM 9911 C CA . GLN A 1 27 ? 11.098 4.878 11.339 1.00 9.25 184 GLN A CA 6
ATOM 9912 C C . GLN A 1 27 ? 10.230 3.887 12.113 1.00 8.85 184 GLN A C 6
ATOM 9913 O O . GLN A 1 27 ? 10.415 3.694 13.312 1.00 9.14 184 GLN A O 6
ATOM 9927 N N . ARG A 1 28 ? 9.276 3.268 11.431 1.00 8.24 185 ARG A N 6
ATOM 9928 C CA . ARG A 1 28 ? 8.399 2.297 12.073 1.00 7.89 185 ARG A CA 6
ATOM 9929 C C . ARG A 1 28 ? 9.093 0.946 12.189 1.00 7.66 185 ARG A C 6
ATOM 9930 O O . ARG A 1 28 ? 8.734 0.127 13.030 1.00 7.54 185 ARG A O 6
ATOM 9951 N N . ILE A 1 29 ? 10.083 0.721 11.336 1.00 7.69 186 ILE A N 6
ATOM 9952 C CA . ILE A 1 29 ? 10.831 -0.530 11.347 1.00 7.57 186 ILE A CA 6
ATOM 9953 C C . ILE A 1 29 ? 12.293 -0.265 11.700 1.00 8.20 186 ILE A C 6
ATOM 9954 O O . ILE A 1 29 ? 13.120 -0.029 10.817 1.00 8.43 186 ILE A O 6
ATOM 9970 N N . PRO A 1 30 ? 12.622 -0.257 13.002 1.00 8.55 187 PRO A N 6
ATOM 9971 C CA . PRO A 1 30 ? 13.982 -0.020 13.480 1.00 9.18 187 PRO A CA 6
ATOM 9972 C C . PRO A 1 30 ? 14.835 -1.292 13.474 1.00 9.19 187 PRO A C 6
ATOM 9973 O O . PRO A 1 30 ? 14.356 -2.373 13.118 1.00 8.73 187 PRO A O 6
ATOM 9984 N N . ASN A 1 31 ? 16.108 -1.130 13.855 1.00 9.77 188 ASN A N 6
ATOM 9985 C CA . ASN A 1 31 ? 17.102 -2.218 13.920 1.00 9.94 188 ASN A CA 6
ATOM 9986 C C . ASN A 1 31 ? 17.521 -2.703 12.524 1.00 9.83 188 ASN A C 6
ATOM 9987 O O . ASN A 1 31 ? 18.603 -3.273 12.348 1.00 9.99 188 ASN A O 6
ATOM 9998 N N . ILE A 1 32 ? 16.694 -2.441 11.524 1.00 9.66 189 ILE A N 6
ATOM 9999 C CA . ILE A 1 32 ? 16.999 -2.855 10.164 1.00 9.64 189 ILE A CA 6
ATOM 10000 C C . ILE A 1 32 ? 16.724 -1.716 9.193 1.00 9.96 189 ILE A C 6
ATOM 10001 O O . ILE A 1 32 ? 15.597 -1.226 9.101 1.00 9.97 189 ILE A O 6
ATOM 10017 N N . PRO A 1 33 ? 17.754 -1.262 8.468 1.00 10.38 190 PRO A N 6
ATOM 10018 C CA . PRO A 1 33 ? 17.624 -0.200 7.496 1.00 10.85 190 PRO A CA 6
ATOM 10019 C C . PRO A 1 33 ? 17.456 -0.747 6.081 1.00 10.73 190 PRO A C 6
ATOM 10020 O O . PRO A 1 33 ? 18.372 -1.370 5.534 1.00 11.03 190 PRO A O 6
ATOM 10031 N N . PRO A 1 34 ? 16.285 -0.549 5.467 1.00 10.37 191 PRO A N 6
ATOM 10032 C CA . PRO A 1 34 ? 16.034 -1.032 4.108 1.00 10.30 191 PRO A CA 6
ATOM 10033 C C . PRO A 1 34 ? 17.015 -0.419 3.100 1.00 10.68 191 PRO A C 6
ATOM 10034 O O . PRO A 1 34 ? 17.524 -1.114 2.215 1.00 10.94 191 PRO A O 6
ATOM 10045 N N . ASN A 1 35 ? 17.271 0.891 3.264 1.00 10.83 192 ASN A N 6
ATOM 10046 C CA . ASN A 1 35 ? 18.188 1.663 2.403 1.00 11.33 192 ASN A CA 6
ATOM 10047 C C . ASN A 1 35 ? 17.705 1.729 0.960 1.00 11.24 192 ASN A C 6
ATOM 10048 O O . ASN A 1 35 ? 18.440 2.146 0.059 1.00 11.75 192 ASN A O 6
ATOM 10059 N N . ILE A 1 36 ? 16.458 1.349 0.746 1.00 10.63 193 ILE A N 6
ATOM 10060 C CA . ILE A 1 36 ? 15.886 1.378 -0.585 1.00 10.51 193 ILE A CA 6
ATOM 10061 C C . ILE A 1 36 ? 14.510 2.009 -0.536 1.00 9.90 193 ILE A C 6
ATOM 10062 O O . ILE A 1 36 ? 13.726 1.743 0.374 1.00 9.52 193 ILE A O 6
ATOM 10078 N N . ASN A 1 37 ? 14.224 2.851 -1.507 1.00 9.87 194 ASN A N 6
ATOM 10079 C CA . ASN A 1 37 ? 12.938 3.522 -1.571 1.00 9.35 194 ASN A CA 6
ATOM 10080 C C . ASN A 1 37 ? 11.993 2.827 -2.560 1.00 8.86 194 ASN A C 6
ATOM 10081 O O . ASN A 1 37 ? 11.707 3.348 -3.635 1.00 8.57 194 ASN A O 6
ATOM 10092 N N . THR A 1 38 ? 11.556 1.614 -2.221 1.00 8.88 195 THR A N 6
ATOM 10093 C CA . THR A 1 38 ? 10.618 0.861 -3.059 1.00 8.49 195 THR A CA 6
ATOM 10094 C C . THR A 1 38 ? 10.028 -0.302 -2.266 1.00 7.92 195 THR A C 6
ATOM 10095 O O . THR A 1 38 ? 10.760 -1.018 -1.592 1.00 8.08 195 THR A O 6
ATOM 10106 N N . TRP A 1 39 ? 8.720 -0.506 -2.383 1.00 7.29 196 TRP A N 6
ATOM 10107 C CA . TRP A 1 39 ? 8.034 -1.582 -1.664 1.00 6.73 196 TRP A CA 6
ATOM 10108 C C . TRP A 1 39 ? 8.479 -2.960 -2.138 1.00 7.00 196 TRP A C 6
ATOM 10109 O O . TRP A 1 39 ? 8.577 -3.894 -1.347 1.00 6.84 196 TRP A O 6
ATOM 10130 N N . GLN A 1 40 ? 8.761 -3.076 -3.427 1.00 7.47 197 GLN A N 6
ATOM 10131 C CA . GLN A 1 40 ? 9.179 -4.348 -4.002 1.00 7.85 197 GLN A CA 6
ATOM 10132 C C . GLN A 1 40 ? 10.561 -4.768 -3.495 1.00 8.27 197 GLN A C 6
ATOM 10133 O O . GLN A 1 40 ? 10.837 -5.955 -3.333 1.00 8.37 197 GLN A O 6
ATOM 10147 N N . GLN A 1 41 ? 11.420 -3.793 -3.244 1.00 8.57 198 GLN A N 6
ATOM 10148 C CA . GLN A 1 41 ? 12.771 -4.076 -2.780 1.00 9.03 198 GLN A CA 6
ATOM 10149 C C . GLN A 1 41 ? 12.837 -4.221 -1.260 1.00 8.61 198 GLN A C 6
ATOM 10150 O O . GLN A 1 41 ? 13.605 -5.032 -0.747 1.00 8.82 198 GLN A O 6
ATOM 10164 N N . VAL A 1 42 ? 12.029 -3.450 -0.538 1.00 8.07 199 VAL A N 6
ATOM 10165 C CA . VAL A 1 42 ? 12.033 -3.517 0.923 1.00 7.70 199 VAL A CA 6
ATOM 10166 C C . VAL A 1 42 ? 11.462 -4.850 1.418 1.00 7.32 199 VAL A C 6
ATOM 10167 O O . VAL A 1 42 ? 11.800 -5.312 2.507 1.00 7.31 199 VAL A O 6
ATOM 10180 N N . THR A 1 43 ? 10.610 -5.471 0.610 1.00 7.10 200 THR A N 6
ATOM 10181 C CA . THR A 1 43 ? 10.012 -6.747 0.975 1.00 6.83 200 THR A CA 6
ATOM 10182 C C . THR A 1 43 ? 10.975 -7.904 0.707 1.00 7.39 200 THR A C 6
ATOM 10183 O O . THR A 1 43 ? 10.851 -8.981 1.293 1.00 7.30 200 THR A O 6
ATOM 10194 N N . ALA A 1 44 ? 11.950 -7.664 -0.168 1.00 8.02 201 ALA A N 6
ATOM 10195 C CA . ALA A 1 44 ? 12.936 -8.678 -0.524 1.00 8.63 201 ALA A CA 6
ATOM 10196 C C . ALA A 1 44 ? 13.774 -9.076 0.684 1.00 8.64 201 ALA A C 6
ATOM 10197 O O . ALA A 1 44 ? 14.317 -10.177 0.742 1.00 8.93 201 ALA A O 6
ATOM 10204 N N . LEU A 1 45 ? 13.854 -8.179 1.658 1.00 8.38 202 LEU A N 6
ATOM 10205 C CA . LEU A 1 45 ? 14.620 -8.424 2.872 1.00 8.45 202 LEU A CA 6
ATOM 10206 C C . LEU A 1 45 ? 14.039 -9.600 3.660 1.00 8.04 202 LEU A C 6
ATOM 10207 O O . LEU A 1 45 ? 14.742 -10.239 4.447 1.00 8.27 202 LEU A O 6
ATOM 10223 N N . ALA A 1 46 ? 12.760 -9.890 3.440 1.00 7.51 203 ALA A N 6
ATOM 10224 C CA . ALA A 1 46 ? 12.104 -11.002 4.113 1.00 7.19 203 ALA A CA 6
ATOM 10225 C C . ALA A 1 46 ? 12.643 -12.315 3.565 1.00 7.64 203 ALA A C 6
ATOM 10226 O O . ALA A 1 46 ? 12.836 -13.280 4.303 1.00 7.71 203 ALA A O 6
ATOM 10233 N N . GLN A 1 47 ? 12.917 -12.324 2.264 1.00 8.03 204 GLN A N 6
ATOM 10234 C CA . GLN A 1 47 ? 13.450 -13.499 1.590 1.00 8.56 204 GLN A CA 6
ATOM 10235 C C . GLN A 1 47 ? 14.938 -13.644 1.881 1.00 9.11 204 GLN A C 6
ATOM 10236 O O . GLN A 1 47 ? 15.518 -14.713 1.708 1.00 9.51 204 GLN A O 6
ATOM 10250 N N . GLN A 1 48 ? 15.548 -12.556 2.332 1.00 9.17 205 GLN A N 6
ATOM 10251 C CA . GLN A 1 48 ? 16.964 -12.554 2.663 1.00 9.72 205 GLN A CA 6
ATOM 10252 C C . GLN A 1 48 ? 17.172 -12.977 4.111 1.00 9.52 205 GLN A C 6
ATOM 10253 O O . GLN A 1 48 ? 18.294 -12.960 4.616 1.00 9.93 205 GLN A O 6
ATOM 10267 N N . LYS A 1 49 ? 16.068 -13.341 4.772 1.00 8.93 206 LYS A N 6
ATOM 10268 C CA . LYS A 1 49 ? 16.089 -13.789 6.165 1.00 8.75 206 LYS A CA 6
ATOM 10269 C C . LYS A 1 49 ? 16.516 -12.670 7.114 1.00 8.72 206 LYS A C 6
ATOM 10270 O O . LYS A 1 49 ? 16.958 -12.931 8.230 1.00 8.89 206 LYS A O 6
ATOM 10289 N N . LEU A 1 50 ? 16.362 -11.428 6.677 1.00 8.58 207 LEU A N 6
ATOM 10290 C CA . LEU A 1 50 ? 16.736 -10.284 7.499 1.00 8.66 207 LEU A CA 6
ATOM 10291 C C . LEU A 1 50 ? 15.580 -9.882 8.406 1.00 8.06 207 LEU A C 6
ATOM 10292 O O . LEU A 1 50 ? 15.780 -9.520 9.565 1.00 8.10 207 LEU A O 6
ATOM 10308 N N . LEU A 1 51 ? 14.372 -9.962 7.874 1.00 7.59 208 LEU A N 6
ATOM 10309 C CA . LEU A 1 51 ? 13.178 -9.602 8.626 1.00 7.05 208 LEU A CA 6
ATOM 10310 C C . LEU A 1 51 ? 12.571 -10.822 9.297 1.00 6.95 208 LEU A C 6
ATOM 10311 O O . LEU A 1 51 ? 12.309 -11.834 8.642 1.00 6.96 208 LEU A O 6
ATOM 10327 N N . THR A 1 52 ? 12.355 -10.722 10.598 1.00 6.97 209 THR A N 6
ATOM 10328 C CA . THR A 1 52 ? 11.759 -11.807 11.355 1.00 7.00 209 THR A CA 6
ATOM 10329 C C . THR A 1 52 ? 10.239 -11.671 11.305 1.00 6.57 209 THR A C 6
ATOM 10330 O O . THR A 1 52 ? 9.734 -10.609 10.929 1.00 6.24 209 THR A O 6
ATOM 10341 N N . PRO A 1 53 ? 9.482 -12.733 11.646 1.00 6.66 210 PRO A N 6
ATOM 10342 C CA . PRO A 1 53 ? 8.013 -12.694 11.652 1.00 6.45 210 PRO A CA 6
ATOM 10343 C C . PRO A 1 53 ? 7.460 -11.467 12.378 1.00 6.38 210 PRO A C 6
ATOM 10344 O O . PRO A 1 53 ? 6.470 -10.873 11.953 1.00 6.16 210 PRO A O 6
ATOM 10355 N N . GLN A 1 54 ? 8.126 -11.080 13.458 1.00 6.66 211 GLN A N 6
ATOM 10356 C CA . GLN A 1 54 ? 7.709 -9.929 14.247 1.00 6.77 211 GLN A CA 6
ATOM 10357 C C . GLN A 1 54 ? 7.870 -8.626 13.467 1.00 6.45 211 GLN A C 6
ATOM 10358 O O . GLN A 1 54 ? 7.047 -7.719 13.586 1.00 6.38 211 GLN A O 6
ATOM 10372 N N . ASP A 1 55 ? 8.923 -8.540 12.662 1.00 6.37 212 ASP A N 6
ATOM 10373 C CA . ASP A 1 55 ? 9.190 -7.336 11.881 1.00 6.18 212 ASP A CA 6
ATOM 10374 C C . ASP A 1 55 ? 8.198 -7.200 10.738 1.00 5.63 212 ASP A C 6
ATOM 10375 O O . ASP A 1 55 ? 7.660 -6.120 10.500 1.00 5.44 212 ASP A O 6
ATOM 10384 N N . MET A 1 56 ? 7.936 -8.302 10.048 1.00 5.47 213 MET A N 6
ATOM 10385 C CA . MET A 1 56 ? 7.005 -8.289 8.924 1.00 5.06 213 MET A CA 6
ATOM 10386 C C . MET A 1 56 ? 5.580 -8.015 9.402 1.00 4.94 213 MET A C 6
ATOM 10387 O O . MET A 1 56 ? 4.762 -7.468 8.666 1.00 4.64 213 MET A O 6
ATOM 10401 N N . GLU A 1 57 ? 5.299 -8.384 10.647 1.00 5.29 214 GLU A N 6
ATOM 10402 C CA . GLU A 1 57 ? 3.981 -8.177 11.227 1.00 5.44 214 GLU A CA 6
ATOM 10403 C C . GLU A 1 57 ? 3.765 -6.705 11.555 1.00 5.41 214 GLU A C 6
ATOM 10404 O O . GLU A 1 57 ? 2.665 -6.175 11.397 1.00 5.42 214 GLU A O 6
ATOM 10416 N N . ALA A 1 58 ? 4.827 -6.047 11.998 1.00 5.51 215 ALA A N 6
ATOM 10417 C CA . ALA A 1 58 ? 4.765 -4.632 12.349 1.00 5.66 215 ALA A CA 6
ATOM 10418 C C . ALA A 1 58 ? 4.752 -3.757 11.101 1.00 5.27 215 ALA A C 6
ATOM 10419 O O . ALA A 1 58 ? 4.183 -2.661 11.100 1.00 5.33 215 ALA A O 6
ATOM 10426 N N . ALA A 1 59 ? 5.359 -4.260 10.032 1.00 4.95 216 ALA A N 6
ATOM 10427 C CA . ALA A 1 59 ? 5.431 -3.540 8.769 1.00 4.66 216 ALA A CA 6
ATOM 10428 C C . ALA A 1 59 ? 4.048 -3.396 8.151 1.00 4.31 216 ALA A C 6
ATOM 10429 O O . ALA A 1 59 ? 3.813 -2.516 7.322 1.00 4.17 216 ALA A O 6
ATOM 10436 N N . LYS A 1 60 ? 3.132 -4.263 8.564 1.00 4.31 217 LYS A N 6
ATOM 10437 C CA . LYS A 1 60 ? 1.769 -4.239 8.051 1.00 4.20 217 LYS A CA 6
ATOM 10438 C C . LYS A 1 60 ? 1.090 -2.900 8.344 1.00 4.42 217 LYS A C 6
ATOM 10439 O O . LYS A 1 60 ? 0.331 -2.388 7.519 1.00 4.34 217 LYS A O 6
ATOM 10458 N N . GLU A 1 61 ? 1.375 -2.320 9.519 1.00 0.00 218 GLU A N 6
ATOM 10459 C CA . GLU A 1 61 ? 0.787 -1.031 9.874 1.00 0.00 218 GLU A CA 6
ATOM 10460 C C . GLU A 1 61 ? 1.285 0.061 8.959 1.00 0.00 218 GLU A C 6
ATOM 10461 O O . GLU A 1 61 ? 0.579 1.039 8.702 1.00 0.00 218 GLU A O 6
ATOM 10473 N N . VAL A 1 62 ? 2.503 -0.103 8.455 1.00 4.99 219 VAL A N 6
ATOM 10474 C CA . VAL A 1 62 ? 3.114 0.871 7.561 1.00 5.07 219 VAL A CA 6
ATOM 10475 C C . VAL A 1 62 ? 2.293 1.034 6.282 1.00 4.71 219 VAL A C 6
ATOM 10476 O O . VAL A 1 62 ? 1.978 2.152 5.879 1.00 4.89 219 VAL A O 6
ATOM 10489 N N . TYR A 1 63 ? 1.935 -0.089 5.666 1.00 4.28 220 TYR A N 6
ATOM 10490 C CA . TYR A 1 63 ? 1.158 -0.079 4.427 1.00 4.00 220 TYR A CA 6
ATOM 10491 C C . TYR A 1 63 ? -0.186 0.619 4.631 1.00 4.14 220 TYR A C 6
ATOM 10492 O O . TYR A 1 63 ? -0.624 1.405 3.790 1.00 4.18 220 TYR A O 6
ATOM 10510 N N . LYS A 1 64 ? -0.818 0.343 5.765 1.00 4.37 221 LYS A N 6
ATOM 10511 C CA . LYS A 1 64 ? -2.117 0.927 6.083 1.00 4.73 221 LYS A CA 6
ATOM 10512 C C . LYS A 1 64 ? -2.040 2.447 6.207 1.00 5.09 221 LYS A C 6
ATOM 10513 O O . LYS A 1 64 ? -2.923 3.159 5.741 1.00 5.27 221 LYS A O 6
ATOM 10532 N N . ILE A 1 65 ? -0.987 2.944 6.839 1.00 5.30 222 ILE A N 6
ATOM 10533 C CA . ILE A 1 65 ? -0.818 4.384 7.012 1.00 5.78 222 ILE A CA 6
ATOM 10534 C C . ILE A 1 65 ? -0.396 5.035 5.692 1.00 5.68 222 ILE A C 6
ATOM 10535 O O . ILE A 1 65 ? -0.795 6.159 5.379 1.00 6.01 222 ILE A O 6
ATOM 10551 N N . HIS A 1 66 ? 0.391 4.299 4.916 1.00 5.31 223 HIS A N 6
ATOM 10552 C CA . HIS A 1 66 ? 0.885 4.774 3.627 1.00 5.36 223 HIS A CA 6
ATOM 10553 C C . HIS A 1 66 ? -0.268 5.088 2.674 1.00 5.26 223 HIS A C 6
ATOM 10554 O O . HIS A 1 66 ? -0.359 6.193 2.134 1.00 5.59 223 HIS A O 6
ATOM 10568 N N . GLN A 1 67 ? -1.163 4.125 2.492 1.00 4.91 224 GLN A N 6
ATOM 10569 C CA . GLN A 1 67 ? -2.299 4.296 1.590 1.00 4.90 224 GLN A CA 6
ATOM 10570 C C . GLN A 1 67 ? -3.262 5.369 2.094 1.00 5.38 224 GLN A C 6
ATOM 10571 O O . GLN A 1 67 ? -4.002 5.967 1.311 1.00 5.57 224 GLN A O 6
ATOM 10585 N N . GLN A 1 68 ? -3.241 5.625 3.396 1.00 5.66 225 GLN A N 6
ATOM 10586 C CA . GLN A 1 68 ? -4.121 6.630 3.980 1.00 6.22 225 GLN A CA 6
ATOM 10587 C C . GLN A 1 68 ? -3.671 8.031 3.582 1.00 6.53 225 GLN A C 6
ATOM 10588 O O . GLN A 1 68 ? -4.497 8.911 3.331 1.00 6.88 225 GLN A O 6
ATOM 10602 N N . LEU A 1 69 ? -2.362 8.226 3.509 1.00 6.49 226 LEU A N 6
ATOM 10603 C CA . LEU A 1 69 ? -1.804 9.519 3.141 1.00 6.92 226 LEU A CA 6
ATOM 10604 C C . LEU A 1 69 ? -1.987 9.788 1.652 1.00 6.85 226 LEU A C 6
ATOM 10605 O O . LEU A 1 69 ? -2.314 10.907 1.252 1.00 7.28 226 LEU A O 6
ATOM 10621 N N . LEU A 1 70 ? -1.797 8.756 0.838 1.00 6.38 227 LEU A N 6
ATOM 10622 C CA . LEU A 1 70 ? -1.931 8.894 -0.609 1.00 6.38 227 LEU A CA 6
ATOM 10623 C C . LEU A 1 70 ? -3.358 9.261 -1.004 1.00 6.51 227 LEU A C 6
ATOM 10624 O O . LEU A 1 70 ? -3.560 10.086 -1.895 1.00 6.81 227 LEU A O 6
ATOM 10640 N N . PHE A 1 71 ? -4.343 8.662 -0.341 1.00 6.38 228 PHE A N 6
ATOM 10641 C CA . PHE A 1 71 ? -5.743 8.950 -0.641 1.00 6.62 228 PHE A CA 6
ATOM 10642 C C . PHE A 1 71 ? -6.043 10.428 -0.412 1.00 7.17 228 PHE A C 6
ATOM 10643 O O . PHE A 1 71 ? -6.677 11.082 -1.242 1.00 7.44 228 PHE A O 6
ATOM 10660 N N . LYS A 1 72 ? -5.557 10.953 0.704 1.00 7.38 229 LYS A N 6
ATOM 10661 C CA . LYS A 1 72 ? -5.766 12.355 1.048 1.00 7.96 229 LYS A CA 6
ATOM 10662 C C . LYS A 1 72 ? -5.085 13.266 0.034 1.00 8.17 229 LYS A C 6
ATOM 10663 O O . LYS A 1 72 ? -5.649 14.280 -0.378 1.00 8.60 229 LYS A O 6
ATOM 10682 N N . ALA A 1 73 ? -3.880 12.882 -0.377 1.00 7.94 230 ALA A N 6
ATOM 10683 C CA . ALA A 1 73 ? -3.105 13.655 -1.339 1.00 8.24 230 ALA A CA 6
ATOM 10684 C C . ALA A 1 73 ? -3.789 13.708 -2.703 1.00 8.26 230 ALA A C 6
ATOM 10685 O O . ALA A 1 73 ? -3.562 14.633 -3.488 1.00 8.69 230 ALA A O 6
ATOM 10692 N N . ARG A 1 74 ? -4.618 12.712 -2.991 1.00 7.86 231 ARG A N 6
ATOM 10693 C CA . ARG A 1 74 ? -5.325 12.662 -4.266 1.00 7.92 231 ARG A CA 6
ATOM 10694 C C . ARG A 1 74 ? -6.435 13.704 -4.301 1.00 8.29 231 ARG A C 6
ATOM 10695 O O . ARG A 1 74 ? -6.660 14.349 -5.326 1.00 8.56 231 ARG A O 6
ATOM 10716 N N . LEU A 1 75 ? -7.115 13.882 -3.178 1.00 8.38 232 LEU A N 6
ATOM 10717 C CA . LEU A 1 75 ? -8.195 14.855 -3.097 1.00 8.81 232 LEU A CA 6
ATOM 10718 C C . LEU A 1 75 ? -7.650 16.249 -2.802 1.00 9.30 232 LEU A C 6
ATOM 10719 O O . LEU A 1 75 ? -8.008 17.220 -3.470 1.00 9.67 232 LEU A O 6
ATOM 10735 N N . GLN A 1 76 ? -6.766 16.343 -1.817 1.00 9.34 233 GLN A N 6
ATOM 10736 C CA . GLN A 1 76 ? -6.180 17.621 -1.440 1.00 9.87 233 GLN A CA 6
ATOM 10737 C C . GLN A 1 76 ? -4.704 17.667 -1.809 1.00 9.87 233 GLN A C 6
ATOM 10738 O O . GLN A 1 76 ? -3.884 16.956 -1.229 1.00 9.75 233 GLN A O 6
ATOM 10752 N N . GLN A 1 77 ? -4.374 18.507 -2.778 1.00 10.20 234 GLN A N 6
ATOM 10753 C CA . GLN A 1 77 ? -2.999 18.652 -3.227 1.00 10.43 234 GLN A CA 6
ATOM 10754 C C . GLN A 1 77 ? -2.248 19.598 -2.303 1.00 10.93 234 GLN A C 6
ATOM 10755 O O . GLN A 1 77 ? -1.167 19.280 -1.807 1.00 11.18 234 GLN A O 6
ATOM 10769 N N . GLN A 1 78 ? -2.835 20.761 -2.069 1.00 11.20 235 GLN A N 6
ATOM 10770 C CA . GLN A 1 78 ? -2.241 21.755 -1.195 1.00 11.76 235 GLN A CA 6
ATOM 10771 C C . GLN A 1 78 ? -3.009 21.784 0.116 1.00 11.96 235 GLN A C 6
ATOM 10772 O O . GLN A 1 78 ? -4.232 21.621 0.132 1.00 12.27 235 GLN A O 6
ATOM 10786 N N . GLN A 1 79 ? -2.302 21.982 1.211 1.00 11.97 236 GLN A N 6
ATOM 10787 C CA . GLN A 1 79 ? -2.932 22.019 2.517 1.00 12.36 236 GLN A CA 6
ATOM 10788 C C . GLN A 1 79 ? -2.465 23.232 3.308 1.00 12.79 236 GLN A C 6
ATOM 10789 O O . GLN A 1 79 ? -1.289 23.605 3.260 1.00 12.91 236 GLN A O 6
ATOM 10803 N N . ALA A 1 80 ? -3.397 23.854 4.015 1.00 13.20 237 ALA A N 6
ATOM 10804 C CA . ALA A 1 80 ? -3.096 25.019 4.833 1.00 13.80 237 ALA A CA 6
ATOM 10805 C C . ALA A 1 80 ? -2.388 24.596 6.109 1.00 14.33 237 ALA A C 6
ATOM 10806 O O . ALA A 1 80 ? -1.399 25.206 6.516 1.00 14.81 237 ALA A O 6
ATOM 10813 N N . GLN A 1 81 ? -2.895 23.542 6.733 1.00 14.40 238 GLN A N 6
ATOM 10814 C CA . GLN A 1 81 ? -2.312 23.028 7.960 1.00 15.05 238 GLN A CA 6
ATOM 10815 C C . GLN A 1 81 ? -2.338 21.509 7.956 1.00 15.31 238 GLN A C 6
ATOM 10816 O O . GLN A 1 81 ? -3.430 20.937 7.764 1.00 15.61 238 GLN A O 6
ATOM 10831 N N . SER B 2 1 ? 30.086 -10.177 -23.379 1.00 35.36 101 SER B N 6
ATOM 10832 C CA . SER B 2 1 ? 31.250 -10.762 -24.065 1.00 34.91 101 SER B CA 6
ATOM 10833 C C . SER B 2 1 ? 30.895 -11.098 -25.508 1.00 34.43 101 SER B C 6
ATOM 10834 O O . SER B 2 1 ? 29.804 -11.598 -25.787 1.00 34.37 101 SER B O 6
ATOM 10844 N N . THR B 2 2 ? 31.808 -10.817 -26.424 1.00 34.15 102 THR B N 6
ATOM 10845 C CA . THR B 2 2 ? 31.582 -11.089 -27.834 1.00 33.76 102 THR B CA 6
ATOM 10846 C C . THR B 2 2 ? 31.897 -12.549 -28.166 1.00 33.28 102 THR B C 6
ATOM 10847 O O . THR B 2 2 ? 32.818 -12.845 -28.930 1.00 33.22 102 THR B O 6
ATOM 10858 N N . ASP B 2 3 ? 31.121 -13.455 -27.588 1.00 33.03 103 ASP B N 6
ATOM 10859 C CA . ASP B 2 3 ? 31.310 -14.882 -27.802 1.00 32.64 103 ASP B CA 6
ATOM 10860 C C . ASP B 2 3 ? 30.075 -15.501 -28.447 1.00 32.11 103 ASP B C 6
ATOM 10861 O O . ASP B 2 3 ? 28.996 -14.906 -28.448 1.00 31.91 103 ASP B O 6
ATOM 10870 N N . SER B 2 4 ? 30.245 -16.687 -29.011 1.00 31.97 104 SER B N 6
ATOM 10871 C CA . SER B 2 4 ? 29.148 -17.398 -29.647 1.00 31.54 104 SER B CA 6
ATOM 10872 C C . SER B 2 4 ? 28.925 -18.749 -28.965 1.00 31.14 104 SER B C 6
ATOM 10873 O O . SER B 2 4 ? 28.872 -19.788 -29.624 1.00 31.23 104 SER B O 6
ATOM 10881 N N . THR B 2 5 ? 28.817 -18.736 -27.638 1.00 30.79 105 THR B N 6
ATOM 10882 C CA . THR B 2 5 ? 28.596 -19.963 -26.886 1.00 30.46 105 THR B CA 6
ATOM 10883 C C . THR B 2 5 ? 27.199 -20.520 -27.169 1.00 29.85 105 THR B C 6
ATOM 10884 O O . THR B 2 5 ? 26.194 -19.849 -26.928 1.00 29.61 105 THR B O 6
ATOM 10895 N N . PRO B 2 6 ? 27.113 -21.749 -27.711 1.00 29.68 106 PRO B N 6
ATOM 10896 C CA . PRO B 2 6 ? 25.837 -22.376 -28.036 1.00 29.20 106 PRO B CA 6
ATOM 10897 C C . PRO B 2 6 ? 25.183 -23.059 -26.839 1.00 28.60 106 PRO B C 6
ATOM 10898 O O . PRO B 2 6 ? 24.031 -23.490 -26.907 1.00 28.39 106 PRO B O 6
ATOM 10909 N N . MET B 2 7 ? 25.919 -23.167 -25.748 1.00 28.40 107 MET B N 6
ATOM 10910 C CA . MET B 2 7 ? 25.403 -23.806 -24.549 1.00 27.90 107 MET B CA 6
ATOM 10911 C C . MET B 2 7 ? 24.682 -22.795 -23.665 1.00 27.40 107 MET B C 6
ATOM 10912 O O . MET B 2 7 ? 25.271 -21.798 -23.232 1.00 27.53 107 MET B O 6
ATOM 10926 N N . PHE B 2 8 ? 23.411 -23.049 -23.403 1.00 26.90 108 PHE B N 6
ATOM 10927 C CA . PHE B 2 8 ? 22.616 -22.170 -22.565 1.00 26.45 108 PHE B CA 6
ATOM 10928 C C . PHE B 2 8 ? 21.995 -22.951 -21.412 1.00 25.50 108 PHE B C 6
ATOM 10929 O O . PHE B 2 8 ? 21.281 -23.936 -21.624 1.00 25.24 108 PHE B O 6
ATOM 10946 N N . GLU B 2 9 ? 22.302 -22.534 -20.195 1.00 25.08 109 GLU B N 6
ATOM 10947 C CA . GLU B 2 9 ? 21.771 -23.179 -19.006 1.00 24.24 109 GLU B CA 6
ATOM 10948 C C . GLU B 2 9 ? 20.394 -22.625 -18.667 1.00 23.47 109 GLU B C 6
ATOM 10949 O O . GLU B 2 9 ? 20.082 -21.480 -18.993 1.00 23.64 109 GLU B O 6
ATOM 10961 N N . TYR B 2 10 ? 19.573 -23.441 -18.023 1.00 22.72 110 TYR B N 6
ATOM 10962 C CA . TYR B 2 10 ? 18.235 -23.027 -17.632 1.00 22.00 110 TYR B CA 6
ATOM 10963 C C . TYR B 2 10 ? 18.266 -22.397 -16.245 1.00 21.09 110 TYR B C 6
ATOM 10964 O O . TYR B 2 10 ? 19.251 -22.529 -15.519 1.00 20.78 110 TYR B O 6
ATOM 10982 N N . GLU B 2 11 ? 17.189 -21.720 -15.881 1.00 20.77 111 GLU B N 6
ATOM 10983 C CA . GLU B 2 11 ? 17.097 -21.073 -14.581 1.00 19.99 111 GLU B CA 6
ATOM 10984 C C . GLU B 2 11 ? 15.798 -21.446 -13.883 1.00 19.16 111 GLU B C 6
ATOM 10985 O O . GLU B 2 11 ? 14.772 -21.652 -14.531 1.00 19.28 111 GLU B O 6
ATOM 10997 N N . ASN B 2 12 ? 15.857 -21.538 -12.564 1.00 18.42 112 ASN B N 6
ATOM 10998 C CA . ASN B 2 12 ? 14.691 -21.881 -11.760 1.00 17.65 112 ASN B CA 6
ATOM 10999 C C . ASN B 2 12 ? 13.834 -20.644 -11.515 1.00 16.89 112 ASN B C 6
ATOM 11000 O O . ASN B 2 12 ? 14.296 -19.654 -10.942 1.00 16.78 112 ASN B O 6
ATOM 11011 N N . LEU B 2 13 ? 12.588 -20.702 -11.957 1.00 16.49 113 LEU B N 6
ATOM 11012 C CA . LEU B 2 13 ? 11.671 -19.590 -11.792 1.00 15.86 113 LEU B CA 6
ATOM 11013 C C . LEU B 2 13 ? 10.799 -19.788 -10.557 1.00 15.11 113 LEU B C 6
ATOM 11014 O O . LEU B 2 13 ? 9.995 -20.720 -10.492 1.00 15.28 113 LEU B O 6
ATOM 11030 N N . GLU B 2 14 ? 10.968 -18.913 -9.577 1.00 14.37 114 GLU B N 6
ATOM 11031 C CA . GLU B 2 14 ? 10.196 -18.978 -8.352 1.00 13.68 114 GLU B CA 6
ATOM 11032 C C . GLU B 2 14 ? 9.494 -17.652 -8.097 1.00 13.12 114 GLU B C 6
ATOM 11033 O O . GLU B 2 14 ? 10.139 -16.607 -7.993 1.00 13.03 114 GLU B O 6
ATOM 11045 N N . ASP B 2 15 ? 8.175 -17.699 -8.005 1.00 12.91 115 ASP B N 6
ATOM 11046 C CA . ASP B 2 15 ? 7.379 -16.502 -7.762 1.00 12.53 115 ASP B CA 6
ATOM 11047 C C . ASP B 2 15 ? 6.505 -16.702 -6.530 1.00 11.84 115 ASP B C 6
ATOM 11048 O O . ASP B 2 15 ? 5.490 -16.029 -6.345 1.00 11.73 115 ASP B O 6
ATOM 11057 N N . ASN B 2 16 ? 6.926 -17.624 -5.670 1.00 11.51 116 ASN B N 6
ATOM 11058 C CA . ASN B 2 16 ? 6.195 -17.932 -4.442 1.00 10.99 116 ASN B CA 6
ATOM 11059 C C . ASN B 2 16 ? 6.221 -16.745 -3.479 1.00 10.00 116 ASN B C 6
ATOM 11060 O O . ASN B 2 16 ? 5.507 -16.723 -2.477 1.00 9.54 116 ASN B O 6
ATOM 11071 N N . SER B 2 17 ? 7.038 -15.752 -3.803 1.00 9.85 117 SER B N 6
ATOM 11072 C CA . SER B 2 17 ? 7.173 -14.554 -2.989 1.00 9.09 117 SER B CA 6
ATOM 11073 C C . SER B 2 17 ? 5.851 -13.783 -2.908 1.00 8.48 117 SER B C 6
ATOM 11074 O O . SER B 2 17 ? 5.686 -12.915 -2.049 1.00 7.94 117 SER B O 6
ATOM 11082 N N . LYS B 2 18 ? 4.913 -14.116 -3.798 1.00 8.71 118 LYS B N 6
ATOM 11083 C CA . LYS B 2 18 ? 3.604 -13.468 -3.823 1.00 8.32 118 LYS B CA 6
ATOM 11084 C C . LYS B 2 18 ? 2.872 -13.679 -2.501 1.00 7.50 118 LYS B C 6
ATOM 11085 O O . LYS B 2 18 ? 2.058 -12.848 -2.090 1.00 7.07 118 LYS B O 6
ATOM 11104 N N . GLU B 2 19 ? 3.175 -14.788 -1.835 1.00 7.48 119 GLU B N 6
ATOM 11105 C CA . GLU B 2 19 ? 2.562 -15.093 -0.551 1.00 6.99 119 GLU B CA 6
ATOM 11106 C C . GLU B 2 19 ? 2.983 -14.049 0.477 1.00 6.13 119 GLU B C 6
ATOM 11107 O O . GLU B 2 19 ? 2.167 -13.563 1.254 1.00 5.77 119 GLU B O 6
ATOM 11119 N N . TRP B 2 20 ? 4.261 -13.683 0.438 1.00 6.01 120 TRP B N 6
ATOM 11120 C CA . TRP B 2 20 ? 4.814 -12.689 1.354 1.00 5.38 120 TRP B CA 6
ATOM 11121 C C . TRP B 2 20 ? 4.204 -11.315 1.090 1.00 4.90 120 TRP B C 6
ATOM 11122 O O . TRP B 2 20 ? 3.892 -10.574 2.022 1.00 4.43 120 TRP B O 6
ATOM 11143 N N . THR B 2 21 ? 4.023 -10.992 -0.182 1.00 5.33 121 THR B N 6
ATOM 11144 C CA . THR B 2 21 ? 3.457 -9.709 -0.578 1.00 5.34 121 THR B CA 6
ATOM 11145 C C . THR B 2 21 ? 1.999 -9.586 -0.134 1.00 5.03 121 THR B C 6
ATOM 11146 O O . THR B 2 21 ? 1.511 -8.485 0.122 1.00 5.08 121 THR B O 6
ATOM 11157 N N . SER B 2 22 ? 1.323 -10.726 -0.014 1.00 5.01 122 SER B N 6
ATOM 11158 C CA . SER B 2 22 ? -0.079 -10.760 0.393 1.00 4.99 122 SER B CA 6
ATOM 11159 C C . SER B 2 22 ? -0.265 -10.224 1.812 1.00 4.55 122 SER B C 6
ATOM 11160 O O . SER B 2 22 ? -1.360 -9.808 2.188 1.00 4.76 122 SER B O 6
ATOM 11168 N N . LEU B 2 23 ? 0.809 -10.219 2.594 1.00 4.24 123 LEU B N 6
ATOM 11169 C CA . LEU B 2 23 ? 0.747 -9.741 3.971 1.00 4.22 123 LEU B CA 6
ATOM 11170 C C . LEU B 2 23 ? 0.731 -8.216 4.028 1.00 4.10 123 LEU B C 6
ATOM 11171 O O . LEU B 2 23 ? 0.384 -7.627 5.050 1.00 4.50 123 LEU B O 6
ATOM 11187 N N . PHE B 2 24 ? 1.088 -7.575 2.925 1.00 4.01 124 PHE B N 6
ATOM 11188 C CA . PHE B 2 24 ? 1.130 -6.120 2.879 1.00 4.44 124 PHE B CA 6
ATOM 11189 C C . PHE B 2 24 ? 0.131 -5.564 1.875 1.00 4.95 124 PHE B C 6
ATOM 11190 O O . PHE B 2 24 ? -0.607 -4.632 2.183 1.00 5.55 124 PHE B O 6
ATOM 11207 N N . ASP B 2 25 ? 0.106 -6.152 0.684 1.00 4.98 125 ASP B N 6
ATOM 11208 C CA . ASP B 2 25 ? -0.790 -5.714 -0.387 1.00 5.65 125 ASP B CA 6
ATOM 11209 C C . ASP B 2 25 ? -2.252 -5.751 0.054 1.00 5.72 125 ASP B C 6
ATOM 11210 O O . ASP B 2 25 ? -2.809 -6.821 0.297 1.00 6.24 125 ASP B O 6
ATOM 11219 N N . ASN B 2 26 ? -2.854 -4.572 0.168 1.00 5.46 126 ASN B N 6
ATOM 11220 C CA . ASN B 2 26 ? -4.254 -4.450 0.571 1.00 5.77 126 ASN B CA 6
ATOM 11221 C C . ASN B 2 26 ? -4.773 -3.044 0.299 1.00 5.90 126 ASN B C 6
ATOM 11222 O O . ASN B 2 26 ? -4.811 -2.192 1.190 1.00 6.04 126 ASN B O 6
ATOM 11233 N N . ASP B 2 27 ? -5.149 -2.794 -0.941 1.00 6.22 127 ASP B N 6
ATOM 11234 C CA . ASP B 2 27 ? -5.682 -1.497 -1.328 1.00 6.72 127 ASP B CA 6
ATOM 11235 C C . ASP B 2 27 ? -7.042 -1.682 -1.982 1.00 7.18 127 ASP B C 6
ATOM 11236 O O . ASP B 2 27 ? -7.299 -2.719 -2.598 1.00 7.47 127 ASP B O 6
ATOM 11245 N N . ILE B 2 28 ? -7.917 -0.699 -1.837 1.00 7.53 128 ILE B N 6
ATOM 11246 C CA . ILE B 2 28 ? -9.254 -0.793 -2.407 1.00 8.22 128 ILE B CA 6
ATOM 11247 C C . ILE B 2 28 ? -9.595 0.425 -3.262 1.00 8.70 128 ILE B C 6
ATOM 11248 O O . ILE B 2 28 ? -9.407 1.568 -2.843 1.00 8.87 128 ILE B O 6
ATOM 11264 N N . PRO B 2 29 ? -10.099 0.186 -4.482 1.00 9.15 129 PRO B N 6
ATOM 11265 C CA . PRO B 2 29 ? -10.479 1.251 -5.402 1.00 9.85 129 PRO B CA 6
ATOM 11266 C C . PRO B 2 29 ? -11.877 1.790 -5.110 1.00 10.63 129 PRO B C 6
ATOM 11267 O O . PRO B 2 29 ? -12.864 1.357 -5.706 1.00 11.00 129 PRO B O 6
ATOM 11278 N N . VAL B 2 30 ? -11.959 2.727 -4.181 1.00 11.05 130 VAL B N 6
ATOM 11279 C CA . VAL B 2 30 ? -13.231 3.324 -3.808 1.00 11.95 130 VAL B CA 6
ATOM 11280 C C . VAL B 2 30 ? -13.430 4.673 -4.496 1.00 12.59 130 VAL B C 6
ATOM 11281 O O . VAL B 2 30 ? -12.615 5.583 -4.346 1.00 12.77 130 VAL B O 6
ATOM 11294 N N . THR B 2 31 ? -14.509 4.790 -5.260 1.00 13.10 131 THR B N 6
ATOM 11295 C CA . THR B 2 31 ? -14.811 6.020 -5.978 1.00 13.88 131 THR B CA 6
ATOM 11296 C C . THR B 2 31 ? -16.307 6.312 -5.959 1.00 14.63 131 THR B C 6
ATOM 11297 O O . THR B 2 31 ? -17.112 5.458 -5.583 1.00 14.78 131 THR B O 6
ATOM 11308 N N . THR B 2 32 ? -16.669 7.521 -6.363 1.00 15.25 132 THR B N 6
ATOM 11309 C CA . THR B 2 32 ? -18.059 7.937 -6.413 1.00 16.11 132 THR B CA 6
ATOM 11310 C C . THR B 2 32 ? -18.658 7.661 -7.789 1.00 16.43 132 THR B C 6
ATOM 11311 O O . THR B 2 32 ? -17.933 7.593 -8.784 1.00 16.63 132 THR B O 6
ATOM 11322 N N . ASP B 2 33 ? -19.973 7.507 -7.847 1.00 16.62 133 ASP B N 6
ATOM 11323 C CA . ASP B 2 33 ? -20.653 7.237 -9.110 1.00 17.09 133 ASP B CA 6
ATOM 11324 C C . ASP B 2 33 ? -21.057 8.541 -9.796 1.00 18.05 133 ASP B C 6
ATOM 11325 O O . ASP B 2 33 ? -21.236 9.574 -9.141 1.00 18.48 133 ASP B O 6
ATOM 11334 N N . ASP B 2 34 ? -21.182 8.494 -11.114 1.00 18.48 134 ASP B N 6
ATOM 11335 C CA . ASP B 2 34 ? -21.560 9.665 -11.891 1.00 19.48 134 ASP B CA 6
ATOM 11336 C C . ASP B 2 34 ? -22.498 9.267 -13.020 1.00 20.00 134 ASP B C 6
ATOM 11337 O O . ASP B 2 34 ? -22.074 8.497 -13.903 1.00 20.13 134 ASP B O 6
ATOM 11347 N N . GLN A 1 1 ? -19.652 -8.418 -4.771 1.00 14.62 158 GLN A N 7
ATOM 11348 C CA . GLN A 1 1 ? -18.423 -8.558 -3.955 1.00 14.18 158 GLN A CA 7
ATOM 11349 C C . GLN A 1 1 ? -18.241 -7.347 -3.049 1.00 13.66 158 GLN A C 7
ATOM 11350 O O . GLN A 1 1 ? -18.728 -6.256 -3.352 1.00 13.66 158 GLN A O 7
ATOM 11366 N N . ARG A 1 2 ? -17.541 -7.540 -1.936 1.00 13.39 159 ARG A N 7
ATOM 11367 C CA . ARG A 1 2 ? -17.291 -6.451 -1.001 1.00 13.07 159 ARG A CA 7
ATOM 11368 C C . ARG A 1 2 ? -16.113 -5.619 -1.488 1.00 12.59 159 ARG A C 7
ATOM 11369 O O . ARG A 1 2 ? -16.149 -4.389 -1.466 1.00 12.86 159 ARG A O 7
ATOM 11390 N N . ARG A 1 3 ? -15.074 -6.310 -1.931 1.00 12.05 160 ARG A N 7
ATOM 11391 C CA . ARG A 1 3 ? -13.875 -5.670 -2.453 1.00 11.74 160 ARG A CA 7
ATOM 11392 C C . ARG A 1 3 ? -13.547 -6.267 -3.814 1.00 11.04 160 ARG A C 7
ATOM 11393 O O . ARG A 1 3 ? -13.218 -7.448 -3.914 1.00 10.84 160 ARG A O 7
ATOM 11414 N N . GLN A 1 4 ? -13.642 -5.460 -4.860 1.00 10.86 161 GLN A N 7
ATOM 11415 C CA . GLN A 1 4 ? -13.375 -5.941 -6.208 1.00 10.36 161 GLN A CA 7
ATOM 11416 C C . GLN A 1 4 ? -12.455 -4.989 -6.967 1.00 9.86 161 GLN A C 7
ATOM 11417 O O . GLN A 1 4 ? -12.071 -3.936 -6.455 1.00 10.18 161 GLN A O 7
ATOM 11431 N N . LEU A 1 5 ? -12.122 -5.361 -8.197 1.00 9.29 162 LEU A N 7
ATOM 11432 C CA . LEU A 1 5 ? -11.235 -4.561 -9.030 1.00 8.96 162 LEU A CA 7
ATOM 11433 C C . LEU A 1 5 ? -11.991 -3.442 -9.722 1.00 8.97 162 LEU A C 7
ATOM 11434 O O . LEU A 1 5 ? -12.222 -3.476 -10.931 1.00 9.41 162 LEU A O 7
ATOM 11450 N N . THR A 1 6 ? -12.384 -2.463 -8.943 1.00 8.60 163 THR A N 7
ATOM 11451 C CA . THR A 1 6 ? -13.100 -1.313 -9.462 1.00 8.65 163 THR A CA 7
ATOM 11452 C C . THR A 1 6 ? -12.125 -0.384 -10.173 1.00 8.24 163 THR A C 7
ATOM 11453 O O . THR A 1 6 ? -10.956 -0.329 -9.802 1.00 7.76 163 THR A O 7
ATOM 11464 N N . PRO A 1 7 ? -12.579 0.347 -11.204 1.00 8.51 164 PRO A N 7
ATOM 11465 C CA . PRO A 1 7 ? -11.722 1.278 -11.951 1.00 8.32 164 PRO A CA 7
ATOM 11466 C C . PRO A 1 7 ? -10.960 2.229 -11.027 1.00 7.84 164 PRO A C 7
ATOM 11467 O O . PRO A 1 7 ? -9.824 2.613 -11.308 1.00 7.58 164 PRO A O 7
ATOM 11478 N N . GLN A 1 8 ? -11.592 2.581 -9.914 1.00 7.83 165 GLN A N 7
ATOM 11479 C CA . GLN A 1 8 ? -10.991 3.479 -8.940 1.00 7.51 165 GLN A CA 7
ATOM 11480 C C . GLN A 1 8 ? -9.896 2.777 -8.135 1.00 6.97 165 GLN A C 7
ATOM 11481 O O . GLN A 1 8 ? -8.785 3.290 -8.007 1.00 6.65 165 GLN A O 7
ATOM 11495 N N . GLN A 1 9 ? -10.203 1.592 -7.617 1.00 6.95 166 GLN A N 7
ATOM 11496 C CA . GLN A 1 9 ? -9.251 0.844 -6.803 1.00 6.50 166 GLN A CA 7
ATOM 11497 C C . GLN A 1 9 ? -8.129 0.261 -7.655 1.00 6.28 166 GLN A C 7
ATOM 11498 O O . GLN A 1 9 ? -7.008 0.081 -7.174 1.00 5.88 166 GLN A O 7
ATOM 11512 N N . GLN A 1 10 ? -8.438 -0.032 -8.916 1.00 6.66 167 GLN A N 7
ATOM 11513 C CA . GLN A 1 10 ? -7.453 -0.584 -9.847 1.00 6.68 167 GLN A CA 7
ATOM 11514 C C . GLN A 1 10 ? -6.203 0.295 -9.916 1.00 6.51 167 GLN A C 7
ATOM 11515 O O . GLN A 1 10 ? -5.078 -0.201 -9.942 1.00 6.41 167 GLN A O 7
ATOM 11529 N N . GLN A 1 11 ? -6.416 1.602 -9.923 1.00 6.59 168 GLN A N 7
ATOM 11530 C CA . GLN A 1 11 ? -5.322 2.558 -10.015 1.00 6.60 168 GLN A CA 7
ATOM 11531 C C . GLN A 1 11 ? -4.686 2.826 -8.657 1.00 6.15 168 GLN A C 7
ATOM 11532 O O . GLN A 1 11 ? -3.553 3.302 -8.582 1.00 6.21 168 GLN A O 7
ATOM 11546 N N . LEU A 1 12 ? -5.408 2.529 -7.587 1.00 5.81 169 LEU A N 7
ATOM 11547 C CA . LEU A 1 12 ? -4.894 2.750 -6.246 1.00 5.44 169 LEU A CA 7
ATOM 11548 C C . LEU A 1 12 ? -3.836 1.709 -5.920 1.00 5.18 169 LEU A C 7
ATOM 11549 O O . LEU A 1 12 ? -2.739 2.038 -5.470 1.00 5.07 169 LEU A O 7
ATOM 11565 N N . VAL A 1 13 ? -4.168 0.454 -6.184 1.00 5.20 170 VAL A N 7
ATOM 11566 C CA . VAL A 1 13 ? -3.261 -0.651 -5.914 1.00 5.06 170 VAL A CA 7
ATOM 11567 C C . VAL A 1 13 ? -2.069 -0.634 -6.869 1.00 5.34 170 VAL A C 7
ATOM 11568 O O . VAL A 1 13 ? -0.934 -0.886 -6.463 1.00 5.28 170 VAL A O 7
ATOM 11581 N N . ASN A 1 14 ? -2.336 -0.303 -8.125 1.00 5.77 171 ASN A N 7
ATOM 11582 C CA . ASN A 1 14 ? -1.305 -0.265 -9.163 1.00 6.24 171 ASN A CA 7
ATOM 11583 C C . ASN A 1 14 ? -0.183 0.714 -8.817 1.00 6.25 171 ASN A C 7
ATOM 11584 O O . ASN A 1 14 ? 0.990 0.469 -9.113 1.00 6.59 171 ASN A O 7
ATOM 11595 N N . GLN A 1 15 ? -0.545 1.821 -8.187 1.00 6.00 172 GLN A N 7
ATOM 11596 C CA . GLN A 1 15 ? 0.430 2.837 -7.822 1.00 6.13 172 GLN A CA 7
ATOM 11597 C C . GLN A 1 15 ? 1.068 2.552 -6.466 1.00 5.80 172 GLN A C 7
ATOM 11598 O O . GLN A 1 15 ? 2.143 3.069 -6.160 1.00 6.06 172 GLN A O 7
ATOM 11612 N N . MET A 1 16 ? 0.407 1.739 -5.655 1.00 5.33 173 MET A N 7
ATOM 11613 C CA . MET A 1 16 ? 0.916 1.418 -4.323 1.00 5.03 173 MET A CA 7
ATOM 11614 C C . MET A 1 16 ? 1.974 0.324 -4.373 1.00 5.21 173 MET A C 7
ATOM 11615 O O . MET A 1 16 ? 2.717 0.131 -3.413 1.00 5.01 173 MET A O 7
ATOM 11629 N N . LYS A 1 17 ? 2.047 -0.384 -5.492 1.00 5.68 174 LYS A N 7
ATOM 11630 C CA . LYS A 1 17 ? 3.013 -1.468 -5.638 1.00 6.02 174 LYS A CA 7
ATOM 11631 C C . LYS A 1 17 ? 4.428 -0.924 -5.668 1.00 6.49 174 LYS A C 7
ATOM 11632 O O . LYS A 1 17 ? 5.244 -1.228 -4.800 1.00 6.55 174 LYS A O 7
ATOM 11651 N N . VAL A 1 18 ? 4.724 -0.126 -6.675 1.00 6.90 175 VAL A N 7
ATOM 11652 C CA . VAL A 1 18 ? 6.033 0.462 -6.782 1.00 7.46 175 VAL A CA 7
ATOM 11653 C C . VAL A 1 18 ? 5.978 1.887 -6.264 1.00 7.44 175 VAL A C 7
ATOM 11654 O O . VAL A 1 18 ? 5.885 2.846 -7.031 1.00 7.78 175 VAL A O 7
ATOM 11667 N N . ALA A 1 19 ? 6.024 2.007 -4.955 1.00 7.10 176 ALA A N 7
ATOM 11668 C CA . ALA A 1 19 ? 5.993 3.303 -4.300 1.00 7.14 176 ALA A CA 7
ATOM 11669 C C . ALA A 1 19 ? 6.944 3.310 -3.112 1.00 7.24 176 ALA A C 7
ATOM 11670 O O . ALA A 1 19 ? 7.092 2.300 -2.426 1.00 6.92 176 ALA A O 7
ATOM 11677 N N . PRO A 1 20 ? 7.646 4.427 -2.892 1.00 7.75 177 PRO A N 7
ATOM 11678 C CA . PRO A 1 20 ? 8.574 4.564 -1.776 1.00 7.96 177 PRO A CA 7
ATOM 11679 C C . PRO A 1 20 ? 7.883 4.993 -0.486 1.00 7.58 177 PRO A C 7
ATOM 11680 O O . PRO A 1 20 ? 6.862 5.682 -0.510 1.00 7.42 177 PRO A O 7
ATOM 11691 N N . ILE A 1 21 ? 8.443 4.570 0.636 1.00 7.53 178 ILE A N 7
ATOM 11692 C CA . ILE A 1 21 ? 7.907 4.917 1.942 1.00 7.29 178 ILE A CA 7
ATOM 11693 C C . ILE A 1 21 ? 8.545 6.211 2.440 1.00 7.90 178 ILE A C 7
ATOM 11694 O O . ILE A 1 21 ? 9.770 6.346 2.422 1.00 8.45 178 ILE A O 7
ATOM 11710 N N . PRO A 1 22 ? 7.728 7.192 2.861 1.00 7.89 179 PRO A N 7
ATOM 11711 C CA . PRO A 1 22 ? 8.231 8.472 3.374 1.00 8.51 179 PRO A CA 7
ATOM 11712 C C . PRO A 1 22 ? 9.015 8.291 4.673 1.00 8.75 179 PRO A C 7
ATOM 11713 O O . PRO A 1 22 ? 8.820 7.316 5.397 1.00 8.38 179 PRO A O 7
ATOM 11724 N N . LYS A 1 23 ? 9.877 9.251 4.974 1.00 9.42 180 LYS A N 7
ATOM 11725 C CA . LYS A 1 23 ? 10.715 9.196 6.169 1.00 9.77 180 LYS A CA 7
ATOM 11726 C C . LYS A 1 23 ? 9.883 9.106 7.443 1.00 9.52 180 LYS A C 7
ATOM 11727 O O . LYS A 1 23 ? 10.273 8.428 8.391 1.00 9.52 180 LYS A O 7
ATOM 11746 N N . GLN A 1 24 ? 8.733 9.768 7.456 1.00 9.38 181 GLN A N 7
ATOM 11747 C CA . GLN A 1 24 ? 7.853 9.749 8.625 1.00 9.25 181 GLN A CA 7
ATOM 11748 C C . GLN A 1 24 ? 7.384 8.329 8.919 1.00 8.64 181 GLN A C 7
ATOM 11749 O O . GLN A 1 24 ? 7.128 7.967 10.068 1.00 8.66 181 GLN A O 7
ATOM 11763 N N . LEU A 1 25 ? 7.258 7.526 7.874 1.00 8.14 182 LEU A N 7
ATOM 11764 C CA . LEU A 1 25 ? 6.825 6.149 8.030 1.00 7.55 182 LEU A CA 7
ATOM 11765 C C . LEU A 1 25 ? 8.023 5.204 8.143 1.00 7.61 182 LEU A C 7
ATOM 11766 O O . LEU A 1 25 ? 7.952 4.187 8.829 1.00 7.33 182 LEU A O 7
ATOM 11782 N N . LEU A 1 26 ? 9.126 5.556 7.482 1.00 8.04 183 LEU A N 7
ATOM 11783 C CA . LEU A 1 26 ? 10.341 4.737 7.509 1.00 8.24 183 LEU A CA 7
ATOM 11784 C C . LEU A 1 26 ? 10.933 4.670 8.910 1.00 8.55 183 LEU A C 7
ATOM 11785 O O . LEU A 1 26 ? 11.473 3.644 9.322 1.00 8.54 183 LEU A O 7
ATOM 11801 N N . GLN A 1 27 ? 10.814 5.767 9.647 1.00 8.87 184 GLN A N 7
ATOM 11802 C CA . GLN A 1 27 ? 11.345 5.843 11.003 1.00 9.25 184 GLN A CA 7
ATOM 11803 C C . GLN A 1 27 ? 10.524 5.003 11.976 1.00 8.85 184 GLN A C 7
ATOM 11804 O O . GLN A 1 27 ? 10.837 4.934 13.165 1.00 9.14 184 GLN A O 7
ATOM 11818 N N . ARG A 1 28 ? 9.466 4.384 11.470 1.00 8.24 185 ARG A N 7
ATOM 11819 C CA . ARG A 1 28 ? 8.609 3.548 12.296 1.00 7.89 185 ARG A CA 7
ATOM 11820 C C . ARG A 1 28 ? 9.043 2.089 12.221 1.00 7.66 185 ARG A C 7
ATOM 11821 O O . ARG A 1 28 ? 8.448 1.227 12.867 1.00 7.54 185 ARG A O 7
ATOM 11842 N N . ILE A 1 29 ? 10.068 1.818 11.424 1.00 7.69 186 ILE A N 7
ATOM 11843 C CA . ILE A 1 29 ? 10.585 0.462 11.278 1.00 7.57 186 ILE A CA 7
ATOM 11844 C C . ILE A 1 29 ? 12.033 0.408 11.755 1.00 8.20 186 ILE A C 7
ATOM 11845 O O . ILE A 1 29 ? 12.958 0.634 10.977 1.00 8.43 186 ILE A O 7
ATOM 11861 N N . PRO A 1 30 ? 12.248 0.142 13.052 1.00 8.55 187 PRO A N 7
ATOM 11862 C CA . PRO A 1 30 ? 13.578 0.070 13.634 1.00 9.18 187 PRO A CA 7
ATOM 11863 C C . PRO A 1 30 ? 14.136 -1.353 13.662 1.00 9.19 187 PRO A C 7
ATOM 11864 O O . PRO A 1 30 ? 13.547 -2.273 13.087 1.00 8.73 187 PRO A O 7
ATOM 11875 N N . ASN A 1 31 ? 15.296 -1.506 14.308 1.00 9.77 188 ASN A N 7
ATOM 11876 C CA . ASN A 1 31 ? 15.989 -2.795 14.460 1.00 9.94 188 ASN A CA 7
ATOM 11877 C C . ASN A 1 31 ? 16.697 -3.230 13.168 1.00 9.83 188 ASN A C 7
ATOM 11878 O O . ASN A 1 31 ? 17.675 -3.981 13.211 1.00 9.99 188 ASN A O 7
ATOM 11889 N N . ILE A 1 32 ? 16.259 -2.708 12.032 1.00 9.66 189 ILE A N 7
ATOM 11890 C CA . ILE A 1 32 ? 16.857 -3.058 10.756 1.00 9.64 189 ILE A CA 7
ATOM 11891 C C . ILE A 1 32 ? 17.011 -1.832 9.863 1.00 9.96 189 ILE A C 7
ATOM 11892 O O . ILE A 1 32 ? 16.171 -0.926 9.893 1.00 9.97 189 ILE A O 7
ATOM 11908 N N . PRO A 1 33 ? 18.098 -1.766 9.081 1.00 10.38 190 PRO A N 7
ATOM 11909 C CA . PRO A 1 33 ? 18.339 -0.668 8.162 1.00 10.85 190 PRO A CA 7
ATOM 11910 C C . PRO A 1 33 ? 17.756 -0.965 6.783 1.00 10.73 190 PRO A C 7
ATOM 11911 O O . PRO A 1 33 ? 18.176 -1.911 6.112 1.00 11.03 190 PRO A O 7
ATOM 11922 N N . PRO A 1 34 ? 16.775 -0.169 6.342 1.00 10.37 191 PRO A N 7
ATOM 11923 C CA . PRO A 1 34 ? 16.140 -0.366 5.039 1.00 10.30 191 PRO A CA 7
ATOM 11924 C C . PRO A 1 34 ? 17.118 -0.128 3.887 1.00 10.68 191 PRO A C 7
ATOM 11925 O O . PRO A 1 34 ? 17.277 -0.987 3.015 1.00 10.94 191 PRO A O 7
ATOM 11936 N N . ASN A 1 35 ? 17.809 1.015 3.926 1.00 10.83 192 ASN A N 7
ATOM 11937 C CA . ASN A 1 35 ? 18.792 1.395 2.898 1.00 11.33 192 ASN A CA 7
ATOM 11938 C C . ASN A 1 35 ? 18.150 1.569 1.525 1.00 11.24 192 ASN A C 7
ATOM 11939 O O . ASN A 1 35 ? 18.847 1.677 0.513 1.00 11.75 192 ASN A O 7
ATOM 11950 N N . ILE A 1 36 ? 16.828 1.632 1.498 1.00 10.63 193 ILE A N 7
ATOM 11951 C CA . ILE A 1 36 ? 16.090 1.811 0.257 1.00 10.51 193 ILE A CA 7
ATOM 11952 C C . ILE A 1 36 ? 14.789 2.529 0.545 1.00 9.90 193 ILE A C 7
ATOM 11953 O O . ILE A 1 36 ? 14.441 2.743 1.710 1.00 9.52 193 ILE A O 7
ATOM 11969 N N . ASN A 1 37 ? 14.072 2.905 -0.498 1.00 9.87 194 ASN A N 7
ATOM 11970 C CA . ASN A 1 37 ? 12.824 3.632 -0.314 1.00 9.35 194 ASN A CA 7
ATOM 11971 C C . ASN A 1 37 ? 11.636 2.953 -0.991 1.00 8.86 194 ASN A C 7
ATOM 11972 O O . ASN A 1 37 ? 10.549 2.910 -0.420 1.00 8.57 194 ASN A O 7
ATOM 11983 N N . THR A 1 38 ? 11.841 2.399 -2.182 1.00 8.88 195 THR A N 7
ATOM 11984 C CA . THR A 1 38 ? 10.749 1.773 -2.926 1.00 8.49 195 THR A CA 7
ATOM 11985 C C . THR A 1 38 ? 10.329 0.438 -2.317 1.00 7.92 195 THR A C 7
ATOM 11986 O O . THR A 1 38 ? 11.177 -0.393 -1.998 1.00 8.08 195 THR A O 7
ATOM 11997 N N . TRP A 1 39 ? 9.010 0.232 -2.213 1.00 7.29 196 TRP A N 7
ATOM 11998 C CA . TRP A 1 39 ? 8.439 -0.992 -1.643 1.00 6.73 196 TRP A CA 7
ATOM 11999 C C . TRP A 1 39 ? 9.006 -2.255 -2.290 1.00 7.00 196 TRP A C 7
ATOM 12000 O O . TRP A 1 39 ? 9.303 -3.230 -1.600 1.00 6.84 196 TRP A O 7
ATOM 12021 N N . GLN A 1 40 ? 9.155 -2.225 -3.610 1.00 7.47 197 GLN A N 7
ATOM 12022 C CA . GLN A 1 40 ? 9.691 -3.363 -4.358 1.00 7.85 197 GLN A CA 7
ATOM 12023 C C . GLN A 1 40 ? 11.096 -3.723 -3.883 1.00 8.27 197 GLN A C 7
ATOM 12024 O O . GLN A 1 40 ? 11.492 -4.889 -3.891 1.00 8.37 197 GLN A O 7
ATOM 12038 N N . GLN A 1 41 ? 11.845 -2.712 -3.470 1.00 8.57 198 GLN A N 7
ATOM 12039 C CA . GLN A 1 41 ? 13.200 -2.912 -2.977 1.00 9.03 198 GLN A CA 7
ATOM 12040 C C . GLN A 1 41 ? 13.168 -3.237 -1.489 1.00 8.61 198 GLN A C 7
ATOM 12041 O O . GLN A 1 41 ? 14.072 -3.877 -0.957 1.00 8.82 198 GLN A O 7
ATOM 12055 N N . VAL A 1 42 ? 12.105 -2.798 -0.824 1.00 8.07 199 VAL A N 7
ATOM 12056 C CA . VAL A 1 42 ? 11.929 -3.046 0.602 1.00 7.70 199 VAL A CA 7
ATOM 12057 C C . VAL A 1 42 ? 11.652 -4.531 0.843 1.00 7.32 199 VAL A C 7
ATOM 12058 O O . VAL A 1 42 ? 12.001 -5.082 1.886 1.00 7.31 199 VAL A O 7
ATOM 12071 N N . THR A 1 43 ? 11.047 -5.178 -0.143 1.00 7.10 200 THR A N 7
ATOM 12072 C CA . THR A 1 43 ? 10.728 -6.594 -0.052 1.00 6.83 200 THR A CA 7
ATOM 12073 C C . THR A 1 43 ? 11.949 -7.459 -0.353 1.00 7.39 200 THR A C 7
ATOM 12074 O O . THR A 1 43 ? 11.985 -8.641 -0.008 1.00 7.30 200 THR A O 7
ATOM 12085 N N . ALA A 1 44 ? 12.949 -6.862 -0.997 1.00 8.02 201 ALA A N 7
ATOM 12086 C CA . ALA A 1 44 ? 14.169 -7.576 -1.364 1.00 8.63 201 ALA A CA 7
ATOM 12087 C C . ALA A 1 44 ? 14.867 -8.182 -0.148 1.00 8.64 201 ALA A C 7
ATOM 12088 O O . ALA A 1 44 ? 15.402 -9.289 -0.222 1.00 8.93 201 ALA A O 7
ATOM 12095 N N . LEU A 1 45 ? 14.860 -7.471 0.974 1.00 8.38 202 LEU A N 7
ATOM 12096 C CA . LEU A 1 45 ? 15.509 -7.971 2.186 1.00 8.45 202 LEU A CA 7
ATOM 12097 C C . LEU A 1 45 ? 14.744 -9.152 2.780 1.00 8.04 202 LEU A C 7
ATOM 12098 O O . LEU A 1 45 ? 15.300 -9.953 3.535 1.00 8.27 202 LEU A O 7
ATOM 12114 N N . ALA A 1 46 ? 13.474 -9.278 2.419 1.00 7.51 203 ALA A N 7
ATOM 12115 C CA . ALA A 1 46 ? 12.652 -10.374 2.910 1.00 7.19 203 ALA A CA 7
ATOM 12116 C C . ALA A 1 46 ? 13.059 -11.685 2.246 1.00 7.64 203 ALA A C 7
ATOM 12117 O O . ALA A 1 46 ? 12.819 -12.766 2.784 1.00 7.71 203 ALA A O 7
ATOM 12124 N N . GLN A 1 47 ? 13.708 -11.575 1.087 1.00 8.03 204 GLN A N 7
ATOM 12125 C CA . GLN A 1 47 ? 14.165 -12.740 0.335 1.00 8.56 204 GLN A CA 7
ATOM 12126 C C . GLN A 1 47 ? 15.342 -13.409 1.037 1.00 9.11 204 GLN A C 7
ATOM 12127 O O . GLN A 1 47 ? 15.734 -14.524 0.698 1.00 9.51 204 GLN A O 7
ATOM 12141 N N . GLN A 1 48 ? 15.912 -12.712 2.014 1.00 9.17 205 GLN A N 7
ATOM 12142 C CA . GLN A 1 48 ? 17.033 -13.235 2.782 1.00 9.72 205 GLN A CA 7
ATOM 12143 C C . GLN A 1 48 ? 16.518 -14.031 3.976 1.00 9.52 205 GLN A C 7
ATOM 12144 O O . GLN A 1 48 ? 17.278 -14.393 4.873 1.00 9.93 205 GLN A O 7
ATOM 12158 N N . LYS A 1 49 ? 15.206 -14.279 3.974 1.00 8.93 206 LYS A N 7
ATOM 12159 C CA . LYS A 1 49 ? 14.543 -15.028 5.039 1.00 8.75 206 LYS A CA 7
ATOM 12160 C C . LYS A 1 49 ? 14.619 -14.273 6.362 1.00 8.72 206 LYS A C 7
ATOM 12161 O O . LYS A 1 49 ? 14.579 -14.870 7.437 1.00 8.89 206 LYS A O 7
ATOM 12180 N N . LEU A 1 50 ? 14.708 -12.951 6.277 1.00 8.58 207 LEU A N 7
ATOM 12181 C CA . LEU A 1 50 ? 14.783 -12.116 7.468 1.00 8.66 207 LEU A CA 7
ATOM 12182 C C . LEU A 1 50 ? 13.397 -11.620 7.856 1.00 8.06 207 LEU A C 7
ATOM 12183 O O . LEU A 1 50 ? 13.239 -10.851 8.804 1.00 8.10 207 LEU A O 7
ATOM 12199 N N . LEU A 1 51 ? 12.393 -12.064 7.110 1.00 7.59 208 LEU A N 7
ATOM 12200 C CA . LEU A 1 51 ? 11.021 -11.669 7.363 1.00 7.05 208 LEU A CA 7
ATOM 12201 C C . LEU A 1 51 ? 10.272 -12.743 8.148 1.00 6.95 208 LEU A C 7
ATOM 12202 O O . LEU A 1 51 ? 9.845 -13.756 7.590 1.00 6.96 208 LEU A O 7
ATOM 12218 N N . THR A 1 52 ? 10.135 -12.522 9.443 1.00 6.97 209 THR A N 7
ATOM 12219 C CA . THR A 1 52 ? 9.422 -13.443 10.310 1.00 7.00 209 THR A CA 7
ATOM 12220 C C . THR A 1 52 ? 8.034 -12.876 10.602 1.00 6.57 209 THR A C 7
ATOM 12221 O O . THR A 1 52 ? 7.789 -11.697 10.336 1.00 6.24 209 THR A O 7
ATOM 12232 N N . PRO A 1 53 ? 7.094 -13.693 11.118 1.00 6.66 210 PRO A N 7
ATOM 12233 C CA . PRO A 1 53 ? 5.743 -13.227 11.462 1.00 6.45 210 PRO A CA 7
ATOM 12234 C C . PRO A 1 53 ? 5.777 -11.968 12.329 1.00 6.38 210 PRO A C 7
ATOM 12235 O O . PRO A 1 53 ? 4.885 -11.122 12.258 1.00 6.16 210 PRO A O 7
ATOM 12246 N N . GLN A 1 54 ? 6.838 -11.842 13.122 1.00 6.66 211 GLN A N 7
ATOM 12247 C CA . GLN A 1 54 ? 7.020 -10.698 14.003 1.00 6.77 211 GLN A CA 7
ATOM 12248 C C . GLN A 1 54 ? 7.181 -9.411 13.198 1.00 6.45 211 GLN A C 7
ATOM 12249 O O . GLN A 1 54 ? 6.566 -8.390 13.506 1.00 6.38 211 GLN A O 7
ATOM 12263 N N . ASP A 1 55 ? 7.997 -9.481 12.152 1.00 6.37 212 ASP A N 7
ATOM 12264 C CA . ASP A 1 55 ? 8.263 -8.323 11.299 1.00 6.18 212 ASP A CA 7
ATOM 12265 C C . ASP A 1 55 ? 7.056 -8.013 10.431 1.00 5.63 212 ASP A C 7
ATOM 12266 O O . ASP A 1 55 ? 6.756 -6.852 10.162 1.00 5.44 212 ASP A O 7
ATOM 12275 N N . MET A 1 56 ? 6.358 -9.056 10.000 1.00 5.47 213 MET A N 7
ATOM 12276 C CA . MET A 1 56 ? 5.177 -8.884 9.159 1.00 5.06 213 MET A CA 7
ATOM 12277 C C . MET A 1 56 ? 4.128 -8.050 9.885 1.00 4.94 213 MET A C 7
ATOM 12278 O O . MET A 1 56 ? 3.478 -7.193 9.288 1.00 4.64 213 MET A O 7
ATOM 12292 N N . GLU A 1 57 ? 3.996 -8.290 11.183 1.00 5.29 214 GLU A N 7
ATOM 12293 C CA . GLU A 1 57 ? 3.046 -7.564 12.011 1.00 5.44 214 GLU A CA 7
ATOM 12294 C C . GLU A 1 57 ? 3.420 -6.085 12.106 1.00 5.41 214 GLU A C 7
ATOM 12295 O O . GLU A 1 57 ? 2.562 -5.228 12.310 1.00 5.42 214 GLU A O 7
ATOM 12307 N N . ALA A 1 58 ? 4.701 -5.792 11.942 1.00 5.51 215 ALA A N 7
ATOM 12308 C CA . ALA A 1 58 ? 5.186 -4.420 12.016 1.00 5.66 215 ALA A CA 7
ATOM 12309 C C . ALA A 1 58 ? 5.148 -3.746 10.647 1.00 5.27 215 ALA A C 7
ATOM 12310 O O . ALA A 1 58 ? 4.932 -2.540 10.546 1.00 5.33 215 ALA A O 7
ATOM 12317 N N . ALA A 1 59 ? 5.338 -4.531 9.598 1.00 4.95 216 ALA A N 7
ATOM 12318 C CA . ALA A 1 59 ? 5.340 -4.009 8.239 1.00 4.66 216 ALA A CA 7
ATOM 12319 C C . ALA A 1 59 ? 3.930 -3.642 7.804 1.00 4.31 216 ALA A C 7
ATOM 12320 O O . ALA A 1 59 ? 3.723 -2.660 7.087 1.00 4.17 216 ALA A O 7
ATOM 12327 N N . LYS A 1 60 ? 2.960 -4.423 8.261 1.00 4.31 217 LYS A N 7
ATOM 12328 C CA . LYS A 1 60 ? 1.566 -4.182 7.923 1.00 4.20 217 LYS A CA 7
ATOM 12329 C C . LYS A 1 60 ? 1.082 -2.863 8.533 1.00 4.42 217 LYS A C 7
ATOM 12330 O O . LYS A 1 60 ? 0.089 -2.287 8.088 1.00 4.34 217 LYS A O 7
ATOM 12349 N N . GLU A 1 61 ? 1.779 -2.410 9.570 1.00 0.00 218 GLU A N 7
ATOM 12350 C CA . GLU A 1 61 ? 1.471 -1.148 10.236 1.00 0.00 218 GLU A CA 7
ATOM 12351 C C . GLU A 1 61 ? 1.691 0.021 9.306 1.00 0.00 218 GLU A C 7
ATOM 12352 O O . GLU A 1 61 ? 0.832 0.872 9.121 1.00 0.00 218 GLU A O 7
ATOM 12364 N N . VAL A 1 62 ? 2.897 0.046 8.748 1.00 4.99 219 VAL A N 7
ATOM 12365 C CA . VAL A 1 62 ? 3.321 1.113 7.853 1.00 5.07 219 VAL A CA 7
ATOM 12366 C C . VAL A 1 62 ? 2.399 1.249 6.646 1.00 4.71 219 VAL A C 7
ATOM 12367 O O . VAL A 1 62 ? 1.985 2.356 6.301 1.00 4.89 219 VAL A O 7
ATOM 12380 N N . TYR A 1 63 ? 2.066 0.122 6.025 1.00 4.28 220 TYR A N 7
ATOM 12381 C CA . TYR A 1 63 ? 1.209 0.128 4.843 1.00 4.00 220 TYR A CA 7
ATOM 12382 C C . TYR A 1 63 ? -0.143 0.784 5.126 1.00 4.14 220 TYR A C 7
ATOM 12383 O O . TYR A 1 63 ? -0.666 1.513 4.287 1.00 4.18 220 TYR A O 7
ATOM 12401 N N . LYS A 1 64 ? -0.694 0.533 6.307 1.00 4.37 221 LYS A N 7
ATOM 12402 C CA . LYS A 1 64 ? -1.985 1.102 6.684 1.00 4.73 221 LYS A CA 7
ATOM 12403 C C . LYS A 1 64 ? -1.959 2.624 6.624 1.00 5.09 221 LYS A C 7
ATOM 12404 O O . LYS A 1 64 ? -2.864 3.251 6.080 1.00 5.27 221 LYS A O 7
ATOM 12423 N N . ILE A 1 65 ? -0.911 3.213 7.177 1.00 5.30 222 ILE A N 7
ATOM 12424 C CA . ILE A 1 65 ? -0.770 4.662 7.195 1.00 5.78 222 ILE A CA 7
ATOM 12425 C C . ILE A 1 65 ? -0.342 5.188 5.825 1.00 5.68 222 ILE A C 7
ATOM 12426 O O . ILE A 1 65 ? -0.726 6.286 5.417 1.00 6.01 222 ILE A O 7
ATOM 12442 N N . HIS A 1 66 ? 0.436 4.381 5.111 1.00 5.31 223 HIS A N 7
ATOM 12443 C CA . HIS A 1 66 ? 0.933 4.746 3.787 1.00 5.36 223 HIS A CA 7
ATOM 12444 C C . HIS A 1 66 ? -0.204 4.798 2.766 1.00 5.26 223 HIS A C 7
ATOM 12445 O O . HIS A 1 66 ? -0.375 5.793 2.060 1.00 5.59 223 HIS A O 7
ATOM 12459 N N . GLN A 1 67 ? -0.992 3.732 2.713 1.00 4.91 224 GLN A N 7
ATOM 12460 C CA . GLN A 1 67 ? -2.105 3.639 1.776 1.00 4.90 224 GLN A CA 7
ATOM 12461 C C . GLN A 1 67 ? -3.162 4.709 2.041 1.00 5.38 224 GLN A C 7
ATOM 12462 O O . GLN A 1 67 ? -3.765 5.245 1.109 1.00 5.57 224 GLN A O 7
ATOM 12476 N N . GLN A 1 68 ? -3.364 5.050 3.308 1.00 5.66 225 GLN A N 7
ATOM 12477 C CA . GLN A 1 68 ? -4.377 6.041 3.659 1.00 6.22 225 GLN A CA 7
ATOM 12478 C C . GLN A 1 68 ? -3.937 7.445 3.263 1.00 6.53 225 GLN A C 7
ATOM 12479 O O . GLN A 1 68 ? -4.770 8.314 3.003 1.00 6.88 225 GLN A O 7
ATOM 12493 N N . LEU A 1 69 ? -2.629 7.656 3.182 1.00 6.49 226 LEU A N 7
ATOM 12494 C CA . LEU A 1 69 ? -2.089 8.957 2.807 1.00 6.92 226 LEU A CA 7
ATOM 12495 C C . LEU A 1 69 ? -2.408 9.259 1.343 1.00 6.85 226 LEU A C 7
ATOM 12496 O O . LEU A 1 69 ? -2.570 10.417 0.950 1.00 7.28 226 LEU A O 7
ATOM 12512 N N . LEU A 1 70 ? -2.499 8.204 0.544 1.00 6.38 227 LEU A N 7
ATOM 12513 C CA . LEU A 1 70 ? -2.808 8.345 -0.871 1.00 6.38 227 LEU A CA 7
ATOM 12514 C C . LEU A 1 70 ? -4.316 8.389 -1.089 1.00 6.51 227 LEU A C 7
ATOM 12515 O O . LEU A 1 70 ? -4.804 9.120 -1.954 1.00 6.81 227 LEU A O 7
ATOM 12531 N N . PHE A 1 71 ? -5.050 7.610 -0.300 1.00 6.38 228 PHE A N 7
ATOM 12532 C CA . PHE A 1 71 ? -6.503 7.560 -0.408 1.00 6.62 228 PHE A CA 7
ATOM 12533 C C . PHE A 1 71 ? -7.119 8.918 -0.084 1.00 7.17 228 PHE A C 7
ATOM 12534 O O . PHE A 1 71 ? -7.957 9.428 -0.834 1.00 7.44 228 PHE A O 7
ATOM 12551 N N . LYS A 1 72 ? -6.691 9.508 1.029 1.00 7.38 229 LYS A N 7
ATOM 12552 C CA . LYS A 1 72 ? -7.202 10.808 1.451 1.00 7.96 229 LYS A CA 7
ATOM 12553 C C . LYS A 1 72 ? -6.909 11.874 0.400 1.00 8.17 229 LYS A C 7
ATOM 12554 O O . LYS A 1 72 ? -7.709 12.783 0.182 1.00 8.60 229 LYS A O 7
ATOM 12573 N N . ALA A 1 73 ? -5.762 11.746 -0.258 1.00 7.94 230 ALA A N 7
ATOM 12574 C CA . ALA A 1 73 ? -5.355 12.695 -1.285 1.00 8.24 230 ALA A CA 7
ATOM 12575 C C . ALA A 1 73 ? -6.324 12.693 -2.462 1.00 8.26 230 ALA A C 7
ATOM 12576 O O . ALA A 1 73 ? -6.509 13.715 -3.127 1.00 8.69 230 ALA A O 7
ATOM 12583 N N . ARG A 1 74 ? -6.938 11.546 -2.716 1.00 7.86 231 ARG A N 7
ATOM 12584 C CA . ARG A 1 74 ? -7.885 11.421 -3.813 1.00 7.92 231 ARG A CA 7
ATOM 12585 C C . ARG A 1 74 ? -9.267 11.918 -3.408 1.00 8.29 231 ARG A C 7
ATOM 12586 O O . ARG A 1 74 ? -10.031 12.398 -4.246 1.00 8.56 231 ARG A O 7
ATOM 12607 N N . LEU A 1 75 ? -9.585 11.794 -2.128 1.00 8.38 232 LEU A N 7
ATOM 12608 C CA . LEU A 1 75 ? -10.877 12.229 -1.618 1.00 8.81 232 LEU A CA 7
ATOM 12609 C C . LEU A 1 75 ? -10.891 13.743 -1.447 1.00 9.30 232 LEU A C 7
ATOM 12610 O O . LEU A 1 75 ? -11.854 14.415 -1.822 1.00 9.67 232 LEU A O 7
ATOM 12626 N N . GLN A 1 76 ? -9.818 14.272 -0.876 1.00 9.34 233 GLN A N 7
ATOM 12627 C CA . GLN A 1 76 ? -9.696 15.704 -0.662 1.00 9.87 233 GLN A CA 7
ATOM 12628 C C . GLN A 1 76 ? -9.403 16.418 -1.976 1.00 9.87 233 GLN A C 7
ATOM 12629 O O . GLN A 1 76 ? -8.304 16.309 -2.526 1.00 9.75 233 GLN A O 7
ATOM 12643 N N . GLN A 1 77 ? -10.395 17.138 -2.476 1.00 10.20 234 GLN A N 7
ATOM 12644 C CA . GLN A 1 77 ? -10.254 17.872 -3.726 1.00 10.43 234 GLN A CA 7
ATOM 12645 C C . GLN A 1 77 ? -10.014 19.351 -3.458 1.00 10.93 234 GLN A C 7
ATOM 12646 O O . GLN A 1 77 ? -9.706 20.116 -4.372 1.00 11.18 234 GLN A O 7
ATOM 12660 N N . GLN A 1 78 ? -10.148 19.737 -2.197 1.00 11.20 235 GLN A N 7
ATOM 12661 C CA . GLN A 1 78 ? -9.953 21.119 -1.785 1.00 11.76 235 GLN A CA 7
ATOM 12662 C C . GLN A 1 78 ? -8.526 21.329 -1.297 1.00 11.96 235 GLN A C 7
ATOM 12663 O O . GLN A 1 78 ? -7.845 22.268 -1.706 1.00 12.27 235 GLN A O 7
ATOM 12677 N N . GLN A 1 79 ? -8.074 20.440 -0.426 1.00 11.97 236 GLN A N 7
ATOM 12678 C CA . GLN A 1 79 ? -6.732 20.526 0.128 1.00 12.36 236 GLN A CA 7
ATOM 12679 C C . GLN A 1 79 ? -5.840 19.416 -0.426 1.00 12.79 236 GLN A C 7
ATOM 12680 O O . GLN A 1 79 ? -6.311 18.518 -1.133 1.00 12.91 236 GLN A O 7
ATOM 12694 N N . ALA A 1 80 ? -4.556 19.485 -0.104 1.00 13.20 237 ALA A N 7
ATOM 12695 C CA . ALA A 1 80 ? -3.596 18.496 -0.566 1.00 13.80 237 ALA A CA 7
ATOM 12696 C C . ALA A 1 80 ? -3.127 17.618 0.586 1.00 14.33 237 ALA A C 7
ATOM 12697 O O . ALA A 1 80 ? -2.789 18.115 1.663 1.00 14.81 237 ALA A O 7
ATOM 12704 N N . GLN A 1 81 ? -3.116 16.313 0.364 1.00 14.40 238 GLN A N 7
ATOM 12705 C CA . GLN A 1 81 ? -2.684 15.370 1.382 1.00 15.05 238 GLN A CA 7
ATOM 12706 C C . GLN A 1 81 ? -1.370 14.727 0.983 1.00 15.31 238 GLN A C 7
ATOM 12707 O O . GLN A 1 81 ? -1.082 14.675 -0.229 1.00 15.61 238 GLN A O 7
ATOM 12722 N N . SER B 2 1 ? -10.198 -9.745 -20.492 1.00 35.36 101 SER B N 7
ATOM 12723 C CA . SER B 2 1 ? -9.236 -10.746 -20.993 1.00 34.91 101 SER B CA 7
ATOM 12724 C C . SER B 2 1 ? -8.845 -10.431 -22.433 1.00 34.43 101 SER B C 7
ATOM 12725 O O . SER B 2 1 ? -9.710 -10.276 -23.295 1.00 34.37 101 SER B O 7
ATOM 12735 N N . THR B 2 2 ? -7.545 -10.336 -22.685 1.00 34.15 102 THR B N 7
ATOM 12736 C CA . THR B 2 2 ? -7.040 -10.039 -24.013 1.00 33.76 102 THR B CA 7
ATOM 12737 C C . THR B 2 2 ? -7.287 -11.201 -24.974 1.00 33.28 102 THR B C 7
ATOM 12738 O O . THR B 2 2 ? -7.570 -10.993 -26.156 1.00 33.22 102 THR B O 7
ATOM 12749 N N . ASP B 2 3 ? -7.183 -12.418 -24.455 1.00 33.03 103 ASP B N 7
ATOM 12750 C CA . ASP B 2 3 ? -7.404 -13.624 -25.248 1.00 32.64 103 ASP B CA 7
ATOM 12751 C C . ASP B 2 3 ? -7.914 -14.751 -24.361 1.00 32.11 103 ASP B C 7
ATOM 12752 O O . ASP B 2 3 ? -7.242 -15.168 -23.414 1.00 31.91 103 ASP B O 7
ATOM 12761 N N . SER B 2 4 ? -9.112 -15.223 -24.656 1.00 31.97 104 SER B N 7
ATOM 12762 C CA . SER B 2 4 ? -9.713 -16.304 -23.898 1.00 31.54 104 SER B CA 7
ATOM 12763 C C . SER B 2 4 ? -9.364 -17.644 -24.543 1.00 31.14 104 SER B C 7
ATOM 12764 O O . SER B 2 4 ? -10.190 -18.263 -25.214 1.00 31.23 104 SER B O 7
ATOM 12772 N N . THR B 2 5 ? -8.122 -18.068 -24.361 1.00 30.79 105 THR B N 7
ATOM 12773 C CA . THR B 2 5 ? -7.648 -19.324 -24.925 1.00 30.46 105 THR B CA 7
ATOM 12774 C C . THR B 2 5 ? -8.294 -20.541 -24.246 1.00 29.85 105 THR B C 7
ATOM 12775 O O . THR B 2 5 ? -8.925 -21.354 -24.919 1.00 29.61 105 THR B O 7
ATOM 12786 N N . PRO B 2 6 ? -8.171 -20.687 -22.906 1.00 29.68 106 PRO B N 7
ATOM 12787 C CA . PRO B 2 6 ? -8.752 -21.822 -22.194 1.00 29.20 106 PRO B CA 7
ATOM 12788 C C . PRO B 2 6 ? -10.221 -21.611 -21.856 1.00 28.60 106 PRO B C 7
ATOM 12789 O O . PRO B 2 6 ? -10.730 -20.490 -21.913 1.00 28.39 106 PRO B O 7
ATOM 12800 N N . MET B 2 7 ? -10.896 -22.691 -21.512 1.00 28.40 107 MET B N 7
ATOM 12801 C CA . MET B 2 7 ? -12.302 -22.635 -21.146 1.00 27.90 107 MET B CA 7
ATOM 12802 C C . MET B 2 7 ? -12.512 -23.297 -19.790 1.00 27.40 107 MET B C 7
ATOM 12803 O O . MET B 2 7 ? -13.191 -22.756 -18.922 1.00 27.53 107 MET B O 7
ATOM 12817 N N . PHE B 2 8 ? -11.910 -24.466 -19.612 1.00 26.90 108 PHE B N 7
ATOM 12818 C CA . PHE B 2 8 ? -12.027 -25.206 -18.362 1.00 26.45 108 PHE B CA 7
ATOM 12819 C C . PHE B 2 8 ? -10.651 -25.563 -17.815 1.00 25.50 108 PHE B C 7
ATOM 12820 O O . PHE B 2 8 ? -10.521 -26.052 -16.692 1.00 25.24 108 PHE B O 7
ATOM 12837 N N . GLU B 2 9 ? -9.625 -25.321 -18.621 1.00 25.08 109 GLU B N 7
ATOM 12838 C CA . GLU B 2 9 ? -8.255 -25.612 -18.227 1.00 24.24 109 GLU B CA 7
ATOM 12839 C C . GLU B 2 9 ? -7.724 -24.533 -17.289 1.00 23.47 109 GLU B C 7
ATOM 12840 O O . GLU B 2 9 ? -7.216 -23.500 -17.732 1.00 23.64 109 GLU B O 7
ATOM 12852 N N . TYR B 2 10 ? -7.878 -24.768 -15.997 1.00 22.72 110 TYR B N 7
ATOM 12853 C CA . TYR B 2 10 ? -7.414 -23.836 -14.981 1.00 22.00 110 TYR B CA 7
ATOM 12854 C C . TYR B 2 10 ? -6.461 -24.539 -14.025 1.00 21.09 110 TYR B C 7
ATOM 12855 O O . TYR B 2 10 ? -6.793 -25.583 -13.458 1.00 20.78 110 TYR B O 7
ATOM 12873 N N . GLU B 2 11 ? -5.276 -23.975 -13.853 1.00 20.77 111 GLU B N 7
ATOM 12874 C CA . GLU B 2 11 ? -4.275 -24.561 -12.976 1.00 19.99 111 GLU B CA 7
ATOM 12875 C C . GLU B 2 11 ? -3.726 -23.518 -12.007 1.00 19.16 111 GLU B C 7
ATOM 12876 O O . GLU B 2 11 ? -3.611 -22.337 -12.345 1.00 19.28 111 GLU B O 7
ATOM 12888 N N . ASN B 2 12 ? -3.387 -23.965 -10.807 1.00 18.42 112 ASN B N 7
ATOM 12889 C CA . ASN B 2 12 ? -2.852 -23.090 -9.773 1.00 17.65 112 ASN B CA 7
ATOM 12890 C C . ASN B 2 12 ? -1.341 -23.274 -9.679 1.00 16.89 112 ASN B C 7
ATOM 12891 O O . ASN B 2 12 ? -0.834 -24.377 -9.898 1.00 16.78 112 ASN B O 7
ATOM 12902 N N . LEU B 2 13 ? -0.622 -22.202 -9.364 1.00 16.49 113 LEU B N 7
ATOM 12903 C CA . LEU B 2 13 ? 0.831 -22.266 -9.266 1.00 15.86 113 LEU B CA 7
ATOM 12904 C C . LEU B 2 13 ? 1.375 -21.180 -8.344 1.00 15.11 113 LEU B C 7
ATOM 12905 O O . LEU B 2 13 ? 0.635 -20.288 -7.922 1.00 15.28 113 LEU B O 7
ATOM 12921 N N . GLU B 2 14 ? 2.673 -21.285 -8.041 1.00 14.37 114 GLU B N 7
ATOM 12922 C CA . GLU B 2 14 ? 3.382 -20.337 -7.182 1.00 13.68 114 GLU B CA 7
ATOM 12923 C C . GLU B 2 14 ? 2.762 -20.250 -5.793 1.00 13.12 114 GLU B C 7
ATOM 12924 O O . GLU B 2 14 ? 1.964 -19.357 -5.505 1.00 13.03 114 GLU B O 7
ATOM 12936 N N . ASP B 2 15 ? 3.141 -21.179 -4.932 1.00 12.91 115 ASP B N 7
ATOM 12937 C CA . ASP B 2 15 ? 2.635 -21.201 -3.567 1.00 12.53 115 ASP B CA 7
ATOM 12938 C C . ASP B 2 15 ? 3.642 -20.540 -2.634 1.00 11.84 115 ASP B C 7
ATOM 12939 O O . ASP B 2 15 ? 3.422 -20.432 -1.427 1.00 11.73 115 ASP B O 7
ATOM 12948 N N . ASN B 2 16 ? 4.737 -20.070 -3.219 1.00 11.51 116 ASN B N 7
ATOM 12949 C CA . ASN B 2 16 ? 5.799 -19.424 -2.461 1.00 10.99 116 ASN B CA 7
ATOM 12950 C C . ASN B 2 16 ? 5.541 -17.928 -2.329 1.00 10.00 116 ASN B C 7
ATOM 12951 O O . ASN B 2 16 ? 5.725 -17.350 -1.264 1.00 9.54 116 ASN B O 7
ATOM 12962 N N . SER B 2 17 ? 5.103 -17.307 -3.413 1.00 9.85 117 SER B N 7
ATOM 12963 C CA . SER B 2 17 ? 4.826 -15.877 -3.418 1.00 9.09 117 SER B CA 7
ATOM 12964 C C . SER B 2 17 ? 3.359 -15.594 -3.104 1.00 8.48 117 SER B C 7
ATOM 12965 O O . SER B 2 17 ? 2.789 -14.609 -3.575 1.00 7.94 117 SER B O 7
ATOM 12973 N N . LYS B 2 18 ? 2.757 -16.444 -2.286 1.00 8.71 118 LYS B N 7
ATOM 12974 C CA . LYS B 2 18 ? 1.357 -16.284 -1.923 1.00 8.32 118 LYS B CA 7
ATOM 12975 C C . LYS B 2 18 ? 1.191 -15.269 -0.799 1.00 7.50 118 LYS B C 7
ATOM 12976 O O . LYS B 2 18 ? 0.502 -14.262 -0.963 1.00 7.07 118 LYS B O 7
ATOM 12995 N N . GLU B 2 19 ? 1.852 -15.514 0.326 1.00 7.48 119 GLU B N 7
ATOM 12996 C CA . GLU B 2 19 ? 1.749 -14.629 1.480 1.00 6.99 119 GLU B CA 7
ATOM 12997 C C . GLU B 2 19 ? 2.480 -13.308 1.251 1.00 6.13 119 GLU B C 7
ATOM 12998 O O . GLU B 2 19 ? 2.298 -12.351 2.005 1.00 5.77 119 GLU B O 7
ATOM 13010 N N . TRP B 2 20 ? 3.287 -13.251 0.200 1.00 6.01 120 TRP B N 7
ATOM 13011 C CA . TRP B 2 20 ? 4.031 -12.042 -0.121 1.00 5.38 120 TRP B CA 7
ATOM 13012 C C . TRP B 2 20 ? 3.077 -10.895 -0.445 1.00 4.90 120 TRP B C 7
ATOM 13013 O O . TRP B 2 20 ? 3.326 -9.750 -0.081 1.00 4.43 120 TRP B O 7
ATOM 13034 N N . THR B 2 21 ? 1.967 -11.211 -1.102 1.00 5.33 121 THR B N 7
ATOM 13035 C CA . THR B 2 21 ? 0.994 -10.192 -1.451 1.00 5.34 121 THR B CA 7
ATOM 13036 C C . THR B 2 21 ? -0.071 -10.063 -0.362 1.00 5.03 121 THR B C 7
ATOM 13037 O O . THR B 2 21 ? -0.861 -9.117 -0.364 1.00 5.08 121 THR B O 7
ATOM 13048 N N . SER B 2 22 ? -0.086 -11.013 0.570 1.00 5.01 122 SER B N 7
ATOM 13049 C CA . SER B 2 22 ? -1.043 -10.981 1.669 1.00 4.99 122 SER B CA 7
ATOM 13050 C C . SER B 2 22 ? -0.685 -9.855 2.628 1.00 4.55 122 SER B C 7
ATOM 13051 O O . SER B 2 22 ? -1.558 -9.236 3.234 1.00 4.76 122 SER B O 7
ATOM 13059 N N . LEU B 2 23 ? 0.612 -9.590 2.746 1.00 4.24 123 LEU B N 7
ATOM 13060 C CA . LEU B 2 23 ? 1.101 -8.528 3.612 1.00 4.22 123 LEU B CA 7
ATOM 13061 C C . LEU B 2 23 ? 0.761 -7.176 2.995 1.00 4.10 123 LEU B C 7
ATOM 13062 O O . LEU B 2 23 ? 0.669 -6.165 3.687 1.00 4.50 123 LEU B O 7
ATOM 13078 N N . PHE B 2 24 ? 0.569 -7.186 1.681 1.00 4.01 124 PHE B N 7
ATOM 13079 C CA . PHE B 2 24 ? 0.220 -5.988 0.941 1.00 4.44 124 PHE B CA 7
ATOM 13080 C C . PHE B 2 24 ? -1.233 -5.622 1.219 1.00 4.95 124 PHE B C 7
ATOM 13081 O O . PHE B 2 24 ? -1.541 -4.497 1.606 1.00 5.55 124 PHE B O 7
ATOM 13098 N N . ASP B 2 25 ? -2.128 -6.587 1.040 1.00 4.98 125 ASP B N 7
ATOM 13099 C CA . ASP B 2 25 ? -3.545 -6.358 1.288 1.00 5.65 125 ASP B CA 7
ATOM 13100 C C . ASP B 2 25 ? -3.851 -6.551 2.768 1.00 5.72 125 ASP B C 7
ATOM 13101 O O . ASP B 2 25 ? -4.356 -7.595 3.184 1.00 6.24 125 ASP B O 7
ATOM 13110 N N . ASN B 2 26 ? -3.511 -5.550 3.565 1.00 5.46 126 ASN B N 7
ATOM 13111 C CA . ASN B 2 26 ? -3.743 -5.600 5.000 1.00 5.77 126 ASN B CA 7
ATOM 13112 C C . ASN B 2 26 ? -4.086 -4.207 5.522 1.00 5.90 126 ASN B C 7
ATOM 13113 O O . ASN B 2 26 ? -3.326 -3.609 6.288 1.00 6.04 126 ASN B O 7
ATOM 13124 N N . ASP B 2 27 ? -5.233 -3.696 5.090 1.00 6.22 127 ASP B N 7
ATOM 13125 C CA . ASP B 2 27 ? -5.684 -2.363 5.490 1.00 6.72 127 ASP B CA 7
ATOM 13126 C C . ASP B 2 27 ? -6.581 -2.428 6.724 1.00 7.18 127 ASP B C 7
ATOM 13127 O O . ASP B 2 27 ? -6.221 -1.927 7.792 1.00 7.47 127 ASP B O 7
ATOM 13136 N N . ILE B 2 28 ? -7.749 -3.046 6.583 1.00 7.53 128 ILE B N 7
ATOM 13137 C CA . ILE B 2 28 ? -8.678 -3.166 7.701 1.00 8.22 128 ILE B CA 7
ATOM 13138 C C . ILE B 2 28 ? -8.875 -4.626 8.088 1.00 8.70 128 ILE B C 7
ATOM 13139 O O . ILE B 2 28 ? -9.448 -5.403 7.324 1.00 8.87 128 ILE B O 7
ATOM 13155 N N . PRO B 2 29 ? -8.393 -5.023 9.279 1.00 9.15 129 PRO B N 7
ATOM 13156 C CA . PRO B 2 29 ? -8.534 -6.398 9.766 1.00 9.85 129 PRO B CA 7
ATOM 13157 C C . PRO B 2 29 ? -9.978 -6.727 10.138 1.00 10.63 129 PRO B C 7
ATOM 13158 O O . PRO B 2 29 ? -10.424 -7.869 10.005 1.00 11.00 129 PRO B O 7
ATOM 13169 N N . VAL B 2 30 ? -10.697 -5.712 10.608 1.00 11.05 130 VAL B N 7
ATOM 13170 C CA . VAL B 2 30 ? -12.092 -5.856 10.998 1.00 11.95 130 VAL B CA 7
ATOM 13171 C C . VAL B 2 30 ? -12.899 -4.664 10.492 1.00 12.59 130 VAL B C 7
ATOM 13172 O O . VAL B 2 30 ? -12.734 -3.544 10.974 1.00 12.77 130 VAL B O 7
ATOM 13185 N N . THR B 2 31 ? -13.745 -4.898 9.505 1.00 13.10 131 THR B N 7
ATOM 13186 C CA . THR B 2 31 ? -14.559 -3.829 8.940 1.00 13.88 131 THR B CA 7
ATOM 13187 C C . THR B 2 31 ? -16.007 -3.929 9.415 1.00 14.63 131 THR B C 7
ATOM 13188 O O . THR B 2 31 ? -16.692 -4.926 9.168 1.00 14.78 131 THR B O 7
ATOM 13199 N N . THR B 2 32 ? -16.462 -2.901 10.111 1.00 15.25 132 THR B N 7
ATOM 13200 C CA . THR B 2 32 ? -17.826 -2.859 10.609 1.00 16.11 132 THR B CA 7
ATOM 13201 C C . THR B 2 32 ? -18.757 -2.235 9.576 1.00 16.43 132 THR B C 7
ATOM 13202 O O . THR B 2 32 ? -18.300 -1.639 8.598 1.00 16.63 132 THR B O 7
ATOM 13213 N N . ASP B 2 33 ? -20.053 -2.394 9.776 1.00 16.62 133 ASP B N 7
ATOM 13214 C CA . ASP B 2 33 ? -21.037 -1.820 8.871 1.00 17.09 133 ASP B CA 7
ATOM 13215 C C . ASP B 2 33 ? -21.531 -0.501 9.449 1.00 18.05 133 ASP B C 7
ATOM 13216 O O . ASP B 2 33 ? -21.380 -0.254 10.646 1.00 18.48 133 ASP B O 7
ATOM 13225 N N . ASP B 2 34 ? -22.098 0.351 8.612 1.00 18.48 134 ASP B N 7
ATOM 13226 C CA . ASP B 2 34 ? -22.599 1.639 9.072 1.00 19.48 134 ASP B CA 7
ATOM 13227 C C . ASP B 2 34 ? -23.839 2.029 8.293 1.00 20.00 134 ASP B C 7
ATOM 13228 O O . ASP B 2 34 ? -23.701 2.450 7.127 1.00 20.13 134 ASP B O 7
ATOM 13238 N N . GLN A 1 1 ? -18.779 -14.182 -13.962 1.00 14.62 158 GLN A N 8
ATOM 13239 C CA . GLN A 1 1 ? -17.735 -13.380 -13.284 1.00 14.18 158 GLN A CA 8
ATOM 13240 C C . GLN A 1 1 ? -17.832 -13.569 -11.776 1.00 13.66 158 GLN A C 8
ATOM 13241 O O . GLN A 1 1 ? -18.862 -13.263 -11.171 1.00 13.66 158 GLN A O 8
ATOM 13257 N N . ARG A 1 2 ? -16.757 -14.072 -11.178 1.00 13.39 159 ARG A N 8
ATOM 13258 C CA . ARG A 1 2 ? -16.723 -14.316 -9.740 1.00 13.07 159 ARG A CA 8
ATOM 13259 C C . ARG A 1 2 ? -16.187 -13.104 -8.979 1.00 12.59 159 ARG A C 8
ATOM 13260 O O . ARG A 1 2 ? -16.899 -12.500 -8.171 1.00 12.86 159 ARG A O 8
ATOM 13281 N N . ARG A 1 3 ? -14.939 -12.749 -9.236 1.00 12.05 160 ARG A N 8
ATOM 13282 C CA . ARG A 1 3 ? -14.319 -11.619 -8.563 1.00 11.74 160 ARG A CA 8
ATOM 13283 C C . ARG A 1 3 ? -14.515 -10.345 -9.376 1.00 11.04 160 ARG A C 8
ATOM 13284 O O . ARG A 1 3 ? -14.411 -10.361 -10.605 1.00 10.84 160 ARG A O 8
ATOM 13305 N N . GLN A 1 4 ? -14.817 -9.252 -8.692 1.00 10.86 161 GLN A N 8
ATOM 13306 C CA . GLN A 1 4 ? -15.017 -7.976 -9.353 1.00 10.36 161 GLN A CA 8
ATOM 13307 C C . GLN A 1 4 ? -13.753 -7.133 -9.236 1.00 9.86 161 GLN A C 8
ATOM 13308 O O . GLN A 1 4 ? -12.976 -7.291 -8.288 1.00 10.18 161 GLN A O 8
ATOM 13322 N N . LEU A 1 5 ? -13.546 -6.253 -10.200 1.00 9.29 162 LEU A N 8
ATOM 13323 C CA . LEU A 1 5 ? -12.376 -5.395 -10.210 1.00 8.96 162 LEU A CA 8
ATOM 13324 C C . LEU A 1 5 ? -12.760 -3.994 -10.644 1.00 8.97 162 LEU A C 8
ATOM 13325 O O . LEU A 1 5 ? -12.822 -3.692 -11.838 1.00 9.41 162 LEU A O 8
ATOM 13341 N N . THR A 1 6 ? -13.046 -3.153 -9.676 1.00 8.60 163 THR A N 8
ATOM 13342 C CA . THR A 1 6 ? -13.417 -1.787 -9.955 1.00 8.65 163 THR A CA 8
ATOM 13343 C C . THR A 1 6 ? -12.201 -1.001 -10.437 1.00 8.24 163 THR A C 8
ATOM 13344 O O . THR A 1 6 ? -11.121 -1.094 -9.850 1.00 7.76 163 THR A O 8
ATOM 13355 N N . PRO A 1 7 ? -12.361 -0.216 -11.514 1.00 8.51 164 PRO A N 8
ATOM 13356 C CA . PRO A 1 7 ? -11.267 0.578 -12.088 1.00 8.32 164 PRO A CA 8
ATOM 13357 C C . PRO A 1 7 ? -10.682 1.578 -11.093 1.00 7.84 164 PRO A C 8
ATOM 13358 O O . PRO A 1 7 ? -9.462 1.703 -10.972 1.00 7.58 164 PRO A O 8
ATOM 13369 N N . GLN A 1 8 ? -11.556 2.261 -10.366 1.00 7.83 165 GLN A N 8
ATOM 13370 C CA . GLN A 1 8 ? -11.137 3.259 -9.389 1.00 7.51 165 GLN A CA 8
ATOM 13371 C C . GLN A 1 8 ? -10.332 2.629 -8.256 1.00 6.97 165 GLN A C 8
ATOM 13372 O O . GLN A 1 8 ? -9.439 3.261 -7.688 1.00 6.65 165 GLN A O 8
ATOM 13386 N N . GLN A 1 9 ? -10.645 1.378 -7.936 1.00 6.95 166 GLN A N 8
ATOM 13387 C CA . GLN A 1 9 ? -9.956 0.670 -6.869 1.00 6.50 166 GLN A CA 8
ATOM 13388 C C . GLN A 1 9 ? -8.657 0.056 -7.379 1.00 6.28 166 GLN A C 8
ATOM 13389 O O . GLN A 1 9 ? -7.615 0.157 -6.732 1.00 5.88 166 GLN A O 8
ATOM 13403 N N . GLN A 1 10 ? -8.728 -0.571 -8.550 1.00 6.66 167 GLN A N 8
ATOM 13404 C CA . GLN A 1 10 ? -7.573 -1.206 -9.159 1.00 6.68 167 GLN A CA 8
ATOM 13405 C C . GLN A 1 10 ? -6.426 -0.218 -9.354 1.00 6.51 167 GLN A C 8
ATOM 13406 O O . GLN A 1 10 ? -5.259 -0.563 -9.170 1.00 6.41 167 GLN A O 8
ATOM 13420 N N . GLN A 1 11 ? -6.766 1.015 -9.712 1.00 6.59 168 GLN A N 8
ATOM 13421 C CA . GLN A 1 11 ? -5.762 2.046 -9.939 1.00 6.60 168 GLN A CA 8
ATOM 13422 C C . GLN A 1 11 ? -4.959 2.346 -8.680 1.00 6.15 168 GLN A C 8
ATOM 13423 O O . GLN A 1 11 ? -3.779 2.686 -8.759 1.00 6.21 168 GLN A O 8
ATOM 13437 N N . LEU A 1 12 ? -5.585 2.198 -7.518 1.00 5.81 169 LEU A N 8
ATOM 13438 C CA . LEU A 1 12 ? -4.912 2.464 -6.256 1.00 5.44 169 LEU A CA 8
ATOM 13439 C C . LEU A 1 12 ? -3.878 1.381 -5.990 1.00 5.18 169 LEU A C 8
ATOM 13440 O O . LEU A 1 12 ? -2.790 1.647 -5.479 1.00 5.07 169 LEU A O 8
ATOM 13456 N N . VAL A 1 13 ? -4.222 0.160 -6.379 1.00 5.20 170 VAL A N 8
ATOM 13457 C CA . VAL A 1 13 ? -3.340 -0.981 -6.207 1.00 5.06 170 VAL A CA 8
ATOM 13458 C C . VAL A 1 13 ? -2.095 -0.825 -7.074 1.00 5.34 170 VAL A C 8
ATOM 13459 O O . VAL A 1 13 ? -0.989 -1.193 -6.678 1.00 5.28 170 VAL A O 8
ATOM 13472 N N . ASN A 1 14 ? -2.291 -0.252 -8.254 1.00 5.77 171 ASN A N 8
ATOM 13473 C CA . ASN A 1 14 ? -1.206 -0.034 -9.206 1.00 6.24 171 ASN A CA 8
ATOM 13474 C C . ASN A 1 14 ? -0.217 1.002 -8.683 1.00 6.25 171 ASN A C 8
ATOM 13475 O O . ASN A 1 14 ? 0.967 0.974 -9.020 1.00 6.59 171 ASN A O 8
ATOM 13486 N N . GLN A 1 15 ? -0.706 1.917 -7.856 1.00 6.00 172 GLN A N 8
ATOM 13487 C CA . GLN A 1 15 ? 0.134 2.967 -7.290 1.00 6.13 172 GLN A CA 8
ATOM 13488 C C . GLN A 1 15 ? 0.898 2.447 -6.082 1.00 5.80 172 GLN A C 8
ATOM 13489 O O . GLN A 1 15 ? 2.039 2.838 -5.840 1.00 6.06 172 GLN A O 8
ATOM 13503 N N . MET A 1 16 ? 0.265 1.544 -5.340 1.00 5.33 173 MET A N 8
ATOM 13504 C CA . MET A 1 16 ? 0.855 0.976 -4.133 1.00 5.03 173 MET A CA 8
ATOM 13505 C C . MET A 1 16 ? 1.848 -0.142 -4.438 1.00 5.21 173 MET A C 8
ATOM 13506 O O . MET A 1 16 ? 2.108 -0.992 -3.590 1.00 5.01 173 MET A O 8
ATOM 13520 N N . LYS A 1 17 ? 2.407 -0.142 -5.639 1.00 5.68 174 LYS A N 8
ATOM 13521 C CA . LYS A 1 17 ? 3.369 -1.168 -6.016 1.00 6.02 174 LYS A CA 8
ATOM 13522 C C . LYS A 1 17 ? 4.795 -0.626 -5.975 1.00 6.49 174 LYS A C 8
ATOM 13523 O O . LYS A 1 17 ? 5.583 -0.995 -5.106 1.00 6.55 174 LYS A O 8
ATOM 13542 N N . VAL A 1 18 ? 5.126 0.259 -6.901 1.00 6.90 175 VAL A N 8
ATOM 13543 C CA . VAL A 1 18 ? 6.461 0.828 -6.945 1.00 7.46 175 VAL A CA 8
ATOM 13544 C C . VAL A 1 18 ? 6.458 2.203 -6.300 1.00 7.44 175 VAL A C 8
ATOM 13545 O O . VAL A 1 18 ? 6.362 3.231 -6.976 1.00 7.78 175 VAL A O 8
ATOM 13558 N N . ALA A 1 19 ? 6.549 2.205 -4.984 1.00 7.10 176 ALA A N 8
ATOM 13559 C CA . ALA A 1 19 ? 6.560 3.436 -4.217 1.00 7.14 176 ALA A CA 8
ATOM 13560 C C . ALA A 1 19 ? 7.480 3.312 -3.006 1.00 7.24 176 ALA A C 8
ATOM 13561 O O . ALA A 1 19 ? 7.611 2.230 -2.434 1.00 6.92 176 ALA A O 8
ATOM 13568 N N . PRO A 1 20 ? 8.180 4.394 -2.645 1.00 7.75 177 PRO A N 8
ATOM 13569 C CA . PRO A 1 20 ? 9.065 4.410 -1.486 1.00 7.96 177 PRO A CA 8
ATOM 13570 C C . PRO A 1 20 ? 8.337 4.713 -0.181 1.00 7.58 177 PRO A C 8
ATOM 13571 O O . PRO A 1 20 ? 7.384 5.493 -0.149 1.00 7.42 177 PRO A O 8
ATOM 13582 N N . ILE A 1 21 ? 8.807 4.092 0.891 1.00 7.53 178 ILE A N 8
ATOM 13583 C CA . ILE A 1 21 ? 8.236 4.275 2.211 1.00 7.29 178 ILE A CA 8
ATOM 13584 C C . ILE A 1 21 ? 8.545 5.673 2.731 1.00 7.90 178 ILE A C 8
ATOM 13585 O O . ILE A 1 21 ? 9.702 6.104 2.704 1.00 8.45 178 ILE A O 8
ATOM 13601 N N . PRO A 1 22 ? 7.518 6.415 3.164 1.00 7.89 179 PRO A N 8
ATOM 13602 C CA . PRO A 1 22 ? 7.691 7.761 3.712 1.00 8.51 179 PRO A CA 8
ATOM 13603 C C . PRO A 1 22 ? 8.634 7.779 4.909 1.00 8.75 179 PRO A C 8
ATOM 13604 O O . PRO A 1 22 ? 8.776 6.783 5.620 1.00 8.38 179 PRO A O 8
ATOM 13615 N N . LYS A 1 23 ? 9.246 8.927 5.137 1.00 9.42 180 LYS A N 8
ATOM 13616 C CA . LYS A 1 23 ? 10.192 9.103 6.236 1.00 9.77 180 LYS A CA 8
ATOM 13617 C C . LYS A 1 23 ? 9.542 8.772 7.577 1.00 9.52 180 LYS A C 8
ATOM 13618 O O . LYS A 1 23 ? 10.109 8.048 8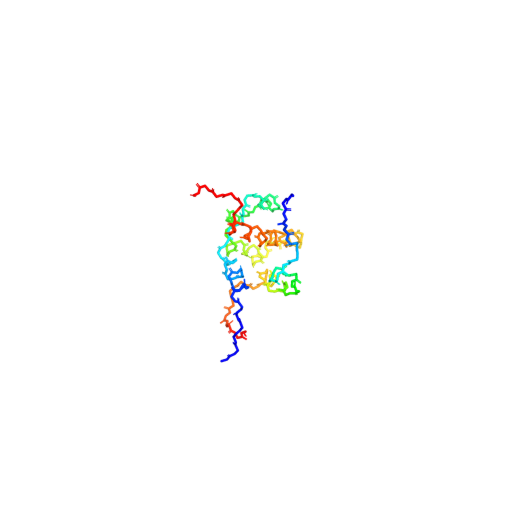.395 1.00 9.52 180 LYS A O 8
ATOM 13637 N N . GLN A 1 24 ? 8.340 9.296 7.776 1.00 9.38 181 GLN A N 8
ATOM 13638 C CA . GLN A 1 24 ? 7.586 9.084 9.010 1.00 9.25 181 GLN A CA 8
ATOM 13639 C C . GLN A 1 24 ? 7.259 7.609 9.228 1.00 8.64 181 GLN A C 8
ATOM 13640 O O . GLN A 1 24 ? 7.087 7.160 10.363 1.00 8.66 181 GLN A O 8
ATOM 13654 N N . LEU A 1 25 ? 7.182 6.852 8.143 1.00 8.14 182 LEU A N 8
ATOM 13655 C CA . LEU A 1 25 ? 6.852 5.439 8.225 1.00 7.55 182 LEU A CA 8
ATOM 13656 C C . LEU A 1 25 ? 8.098 4.569 8.332 1.00 7.61 182 LEU A C 8
ATOM 13657 O O . LEU A 1 25 ? 8.031 3.442 8.818 1.00 7.33 182 LEU A O 8
ATOM 13673 N N . LEU A 1 26 ? 9.233 5.089 7.889 1.00 8.04 183 LEU A N 8
ATOM 13674 C CA . LEU A 1 26 ? 10.487 4.346 7.956 1.00 8.24 183 LEU A CA 8
ATOM 13675 C C . LEU A 1 26 ? 10.911 4.158 9.407 1.00 8.55 183 LEU A C 8
ATOM 13676 O O . LEU A 1 26 ? 11.565 3.177 9.757 1.00 8.54 183 LEU A O 8
ATOM 13692 N N . GLN A 1 27 ? 10.498 5.095 10.250 1.00 8.87 184 GLN A N 8
ATOM 13693 C CA . GLN A 1 27 ? 10.820 5.053 11.670 1.00 9.25 184 GLN A CA 8
ATOM 13694 C C . GLN A 1 27 ? 9.928 4.047 12.392 1.00 8.85 184 GLN A C 8
ATOM 13695 O O . GLN A 1 27 ? 10.068 3.820 13.594 1.00 9.14 184 GLN A O 8
ATOM 13709 N N . ARG A 1 28 ? 9.002 3.452 11.652 1.00 8.24 185 ARG A N 8
ATOM 13710 C CA . ARG A 1 28 ? 8.094 2.469 12.207 1.00 7.89 185 ARG A CA 8
ATOM 13711 C C . ARG A 1 28 ? 8.697 1.070 12.155 1.00 7.66 185 ARG A C 8
ATOM 13712 O O . ARG A 1 28 ? 8.328 0.205 12.944 1.00 7.54 185 ARG A O 8
ATOM 13733 N N . ILE A 1 29 ? 9.634 0.857 11.241 1.00 7.69 186 ILE A N 8
ATOM 13734 C CA . ILE A 1 29 ? 10.262 -0.450 11.090 1.00 7.57 186 ILE A CA 8
ATOM 13735 C C . ILE A 1 29 ? 11.687 -0.442 11.647 1.00 8.20 186 ILE A C 8
ATOM 13736 O O . ILE A 1 29 ? 12.610 0.070 11.014 1.00 8.43 186 ILE A O 8
ATOM 13752 N N . PRO A 1 30 ? 11.870 -0.985 12.862 1.00 8.55 187 PRO A N 8
ATOM 13753 C CA . PRO A 1 30 ? 13.162 -1.065 13.520 1.00 9.18 187 PRO A CA 8
ATOM 13754 C C . PRO A 1 30 ? 13.817 -2.438 13.329 1.00 9.19 187 PRO A C 8
ATOM 13755 O O . PRO A 1 30 ? 13.492 -3.158 12.386 1.00 8.73 187 PRO A O 8
ATOM 13766 N N . ASN A 1 31 ? 14.765 -2.753 14.214 1.00 9.77 188 ASN A N 8
ATOM 13767 C CA . ASN A 1 31 ? 15.481 -4.041 14.236 1.00 9.94 188 ASN A CA 8
ATOM 13768 C C . ASN A 1 31 ? 16.460 -4.231 13.080 1.00 9.83 188 ASN A C 8
ATOM 13769 O O . ASN A 1 31 ? 17.415 -4.996 13.209 1.00 9.99 188 ASN A O 8
ATOM 13780 N N . ILE A 1 32 ? 16.264 -3.529 11.977 1.00 9.66 189 ILE A N 8
ATOM 13781 C CA . ILE A 1 32 ? 17.143 -3.673 10.824 1.00 9.64 189 ILE A CA 8
ATOM 13782 C C . ILE A 1 32 ? 17.204 -2.404 10.001 1.00 9.96 189 ILE A C 8
ATOM 13783 O O . ILE A 1 32 ? 16.248 -1.625 9.976 1.00 9.97 189 ILE A O 8
ATOM 13799 N N . PRO A 1 33 ? 18.340 -2.173 9.326 1.00 10.38 190 PRO A N 8
ATOM 13800 C CA . PRO A 1 33 ? 18.506 -1.028 8.449 1.00 10.85 190 PRO A CA 8
ATOM 13801 C C . PRO A 1 33 ? 17.906 -1.326 7.083 1.00 10.73 190 PRO A C 8
ATOM 13802 O O . PRO A 1 33 ? 18.267 -2.316 6.449 1.00 11.03 190 PRO A O 8
ATOM 13813 N N . PRO A 1 34 ? 16.966 -0.499 6.621 1.00 10.37 191 PRO A N 8
ATOM 13814 C CA . PRO A 1 34 ? 16.312 -0.708 5.325 1.00 10.30 191 PRO A CA 8
ATOM 13815 C C . PRO A 1 34 ? 17.287 -0.657 4.135 1.00 10.68 191 PRO A C 8
ATOM 13816 O O . PRO A 1 34 ? 17.275 -1.543 3.280 1.00 10.94 191 PRO A O 8
ATOM 13827 N N . ASN A 1 35 ? 18.136 0.377 4.106 1.00 10.83 192 ASN A N 8
ATOM 13828 C CA . ASN A 1 35 ? 19.131 0.586 3.036 1.00 11.33 192 ASN A CA 8
ATOM 13829 C C . ASN A 1 35 ? 18.473 0.902 1.698 1.00 11.24 192 ASN A C 8
ATOM 13830 O O . ASN A 1 35 ? 19.133 0.935 0.657 1.00 11.75 192 ASN A O 8
ATOM 13841 N N . ILE A 1 36 ? 17.180 1.198 1.743 1.00 10.63 193 ILE A N 8
ATOM 13842 C CA . ILE A 1 36 ? 16.418 1.538 0.551 1.00 10.51 193 ILE A CA 8
ATOM 13843 C C . ILE A 1 36 ? 15.141 2.258 0.926 1.00 9.90 193 ILE A C 8
ATOM 13844 O O . ILE A 1 36 ? 14.893 2.533 2.107 1.00 9.52 193 ILE A O 8
ATOM 13860 N N . ASN A 1 37 ? 14.327 2.554 -0.071 1.00 9.87 194 ASN A N 8
ATOM 13861 C CA . ASN A 1 37 ? 13.087 3.270 0.167 1.00 9.35 194 ASN A CA 8
ATOM 13862 C C . ASN A 1 37 ? 11.913 2.661 -0.596 1.00 8.86 194 ASN A C 8
ATOM 13863 O O . ASN A 1 37 ? 10.815 2.553 -0.057 1.00 8.57 194 ASN A O 8
ATOM 13874 N N . THR A 1 38 ? 12.147 2.237 -1.834 1.00 8.88 195 THR A N 8
ATOM 13875 C CA . THR A 1 38 ? 11.081 1.679 -2.662 1.00 8.49 195 THR A CA 8
ATOM 13876 C C . THR A 1 38 ? 10.667 0.287 -2.188 1.00 7.92 195 THR A C 8
ATOM 13877 O O . THR A 1 38 ? 11.520 -0.555 -1.931 1.00 8.08 195 THR A O 8
ATOM 13888 N N . TRP A 1 39 ? 9.348 0.054 -2.123 1.00 7.29 196 TRP A N 8
ATOM 13889 C CA . TRP A 1 39 ? 8.789 -1.228 -1.669 1.00 6.73 196 TRP A CA 8
ATOM 13890 C C . TRP A 1 39 ? 9.345 -2.410 -2.464 1.00 7.00 196 TRP A C 8
ATOM 13891 O O . TRP A 1 39 ? 9.615 -3.473 -1.903 1.00 6.84 196 TRP A O 8
ATOM 13912 N N . GLN A 1 40 ? 9.522 -2.213 -3.766 1.00 7.47 197 GLN A N 8
ATOM 13913 C CA . GLN A 1 40 ? 10.061 -3.253 -4.634 1.00 7.85 197 GLN A CA 8
ATOM 13914 C C . GLN A 1 40 ? 11.481 -3.613 -4.209 1.00 8.27 197 GLN A C 8
ATOM 13915 O O . GLN A 1 40 ? 11.947 -4.729 -4.426 1.00 8.37 197 GLN A O 8
ATOM 13929 N N . GLN A 1 41 ? 12.179 -2.640 -3.642 1.00 8.57 198 GLN A N 8
ATOM 13930 C CA . GLN A 1 41 ? 13.536 -2.848 -3.163 1.00 9.03 198 GLN A CA 8
ATOM 13931 C C . GLN A 1 41 ? 13.524 -3.317 -1.704 1.00 8.61 198 GLN A C 8
ATOM 13932 O O . GLN A 1 41 ? 14.463 -3.955 -1.242 1.00 8.82 198 GLN A O 8
ATOM 13946 N N . VAL A 1 42 ? 12.446 -2.997 -0.991 1.00 8.07 199 VAL A N 8
ATOM 13947 C CA . VAL A 1 42 ? 12.303 -3.376 0.415 1.00 7.70 199 VAL A CA 8
ATOM 13948 C C . VAL A 1 42 ? 12.268 -4.898 0.558 1.00 7.32 199 VAL A C 8
ATOM 13949 O O . VAL A 1 42 ? 12.659 -5.455 1.582 1.00 7.31 199 VAL A O 8
ATOM 13962 N N . THR A 1 43 ? 11.835 -5.567 -0.495 1.00 7.10 200 THR A N 8
ATOM 13963 C CA . THR A 1 43 ? 11.760 -7.015 -0.511 1.00 6.83 200 THR A CA 8
ATOM 13964 C C . THR A 1 43 ? 13.154 -7.641 -0.552 1.00 7.39 200 THR A C 8
ATOM 13965 O O . THR A 1 43 ? 13.328 -8.813 -0.225 1.00 7.30 200 THR A O 8
ATOM 13976 N N . ALA A 1 44 ? 14.150 -6.849 -0.947 1.00 8.02 201 ALA A N 8
ATOM 13977 C CA . ALA A 1 44 ? 15.524 -7.333 -1.044 1.00 8.63 201 ALA A CA 8
ATOM 13978 C C . ALA A 1 44 ? 16.077 -7.779 0.312 1.00 8.64 201 ALA A C 8
ATOM 13979 O O . ALA A 1 44 ? 16.751 -8.805 0.401 1.00 8.93 201 ALA A O 8
ATOM 13986 N N . LEU A 1 45 ? 15.780 -7.027 1.373 1.00 8.38 202 LEU A N 8
ATOM 13987 C CA . LEU A 1 45 ? 16.267 -7.383 2.705 1.00 8.45 202 LEU A CA 8
ATOM 13988 C C . LEU A 1 45 ? 15.616 -8.678 3.180 1.00 8.04 202 LEU A C 8
ATOM 13989 O O . LEU A 1 45 ? 16.137 -9.368 4.063 1.00 8.27 202 LEU A O 8
ATOM 14005 N N . ALA A 1 46 ? 14.482 -9.012 2.582 1.00 7.51 203 ALA A N 8
ATOM 14006 C CA . ALA A 1 46 ? 13.778 -10.234 2.921 1.00 7.19 203 ALA A CA 8
ATOM 14007 C C . ALA A 1 46 ? 14.473 -11.419 2.262 1.00 7.64 203 ALA A C 8
ATOM 14008 O O . ALA A 1 46 ? 14.396 -12.548 2.746 1.00 7.71 203 ALA A O 8
ATOM 14015 N N . GLN A 1 47 ? 15.158 -11.146 1.153 1.00 8.03 204 GLN A N 8
ATOM 14016 C CA . GLN A 1 47 ? 15.915 -12.167 0.436 1.00 8.56 204 GLN A CA 8
ATOM 14017 C C . GLN A 1 47 ? 17.176 -12.486 1.228 1.00 9.11 204 GLN A C 8
ATOM 14018 O O . GLN A 1 47 ? 17.683 -13.609 1.215 1.00 9.51 204 GLN A O 8
ATOM 14032 N N . GLN A 1 48 ? 17.667 -11.468 1.928 1.00 9.17 205 GLN A N 8
ATOM 14033 C CA . GLN A 1 48 ? 18.854 -11.592 2.760 1.00 9.72 205 GLN A CA 8
ATOM 14034 C C . GLN A 1 48 ? 18.488 -12.235 4.093 1.00 9.52 205 GLN A C 8
ATOM 14035 O O . GLN A 1 48 ? 19.356 -12.522 4.919 1.00 9.93 205 GLN A O 8
ATOM 14049 N N . LYS A 1 49 ? 17.185 -12.439 4.287 1.00 8.93 206 LYS A N 8
ATOM 14050 C CA . LYS A 1 49 ? 16.638 -13.051 5.497 1.00 8.75 206 LYS A CA 8
ATOM 14051 C C . LYS A 1 49 ? 16.919 -12.206 6.737 1.00 8.72 206 LYS A C 8
ATOM 14052 O O . LYS A 1 49 ? 17.290 -12.730 7.793 1.00 8.89 206 LYS A O 8
ATOM 14071 N N . LEU A 1 50 ? 16.731 -10.902 6.611 1.00 8.58 207 LEU A N 8
ATOM 14072 C CA . LEU A 1 50 ? 16.960 -9.990 7.726 1.00 8.66 207 LEU A CA 8
ATOM 14073 C C . LEU A 1 50 ? 15.641 -9.634 8.405 1.00 8.06 207 LEU A C 8
ATOM 14074 O O . LEU A 1 50 ? 15.609 -8.905 9.395 1.00 8.10 207 LEU A O 8
ATOM 14090 N N . LEU A 1 51 ? 14.558 -10.173 7.872 1.00 7.59 208 LEU A N 8
ATOM 14091 C CA . LEU A 1 51 ? 13.224 -9.916 8.402 1.00 7.05 208 LEU A CA 8
ATOM 14092 C C . LEU A 1 51 ? 12.842 -10.962 9.435 1.00 6.95 208 LEU A C 8
ATOM 14093 O O . LEU A 1 51 ? 13.097 -12.155 9.256 1.00 6.96 208 LEU A O 8
ATOM 14109 N N . THR A 1 52 ? 12.250 -10.506 10.519 1.00 6.97 209 THR A N 8
ATOM 14110 C CA . THR A 1 52 ? 11.813 -11.381 11.586 1.00 7.00 209 THR A CA 8
ATOM 14111 C C . THR A 1 52 ? 10.296 -11.290 11.719 1.00 6.57 209 THR A C 8
ATOM 14112 O O . THR A 1 52 ? 9.690 -10.333 11.230 1.00 6.24 209 THR A O 8
ATOM 14123 N N . PRO A 1 53 ? 9.650 -12.282 12.363 1.00 6.66 210 PRO A N 8
ATOM 14124 C CA . PRO A 1 53 ? 8.190 -12.288 12.562 1.00 6.45 210 PRO A CA 8
ATOM 14125 C C . PRO A 1 53 ? 7.691 -11.018 13.252 1.00 6.38 210 PRO A C 8
ATOM 14126 O O . PRO A 1 53 ? 6.505 -10.686 13.190 1.00 6.16 210 PRO A O 8
ATOM 14137 N N . GLN A 1 54 ? 8.613 -10.308 13.888 1.00 6.66 211 GLN A N 8
ATOM 14138 C CA . GLN A 1 54 ? 8.291 -9.077 14.591 1.00 6.77 211 GLN A CA 8
ATOM 14139 C C . GLN A 1 54 ? 8.035 -7.945 13.601 1.00 6.45 211 GLN A C 8
ATOM 14140 O O . GLN A 1 54 ? 6.989 -7.296 13.641 1.00 6.38 211 GLN A O 8
ATOM 14154 N N . ASP A 1 55 ? 8.984 -7.740 12.688 1.00 6.37 212 ASP A N 8
ATOM 14155 C CA . ASP A 1 55 ? 8.880 -6.676 11.696 1.00 6.18 212 ASP A CA 8
ATOM 14156 C C . ASP A 1 55 ? 7.781 -6.983 10.689 1.00 5.63 212 ASP A C 8
ATOM 14157 O O . ASP A 1 55 ? 7.186 -6.074 10.113 1.00 5.44 212 ASP A O 8
ATOM 14166 N N . MET A 1 56 ? 7.508 -8.269 10.490 1.00 5.47 213 MET A N 8
ATOM 14167 C CA . MET A 1 56 ? 6.470 -8.697 9.554 1.00 5.06 213 MET A CA 8
ATOM 14168 C C . MET A 1 56 ? 5.106 -8.147 9.961 1.00 4.94 213 MET A C 8
ATOM 14169 O O . MET A 1 56 ? 4.292 -7.783 9.112 1.00 4.64 213 MET A O 8
ATOM 14183 N N . GLU A 1 57 ? 4.873 -8.076 11.267 1.00 5.29 214 GLU A N 8
ATOM 14184 C CA . GLU A 1 57 ? 3.612 -7.579 11.802 1.00 5.44 214 GLU A CA 8
ATOM 14185 C C . GLU A 1 57 ? 3.568 -6.054 11.805 1.00 5.41 214 GLU A C 8
ATOM 14186 O O . GLU A 1 57 ? 2.492 -5.454 11.825 1.00 5.42 214 GLU A O 8
ATOM 14198 N N . ALA A 1 58 ? 4.731 -5.427 11.788 1.00 5.51 215 ALA A N 8
ATOM 14199 C CA . ALA A 1 58 ? 4.802 -3.974 11.798 1.00 5.66 215 ALA A CA 8
ATOM 14200 C C . ALA A 1 58 ? 4.716 -3.397 10.386 1.00 5.27 215 ALA A C 8
ATOM 14201 O O . ALA A 1 58 ? 4.086 -2.362 10.167 1.00 5.33 215 ALA A O 8
ATOM 14208 N N . ALA A 1 59 ? 5.315 -4.092 9.424 1.00 4.95 216 ALA A N 8
ATOM 14209 C CA . ALA A 1 59 ? 5.331 -3.636 8.040 1.00 4.66 216 ALA A CA 8
ATOM 14210 C C . ALA A 1 59 ? 3.945 -3.710 7.417 1.00 4.31 216 ALA A C 8
ATOM 14211 O O . ALA A 1 59 ? 3.588 -2.889 6.570 1.00 4.17 216 ALA A O 8
ATOM 14218 N N . LYS A 1 60 ? 3.155 -4.684 7.857 1.00 4.31 217 LYS A N 8
ATOM 14219 C CA . LYS A 1 60 ? 1.811 -4.857 7.327 1.00 4.20 217 LYS A CA 8
ATOM 14220 C C . LYS A 1 60 ? 0.923 -3.665 7.692 1.00 4.42 217 LYS A C 8
ATOM 14221 O O . LYS A 1 60 ? -0.058 -3.372 7.007 1.00 4.34 217 LYS A O 8
ATOM 14240 N N . GLU A 1 61 ? 1.276 -3.004 8.770 1.00 0.00 218 GLU A N 8
ATOM 14241 C CA . GLU A 1 61 ? 0.535 -1.826 9.214 1.00 0.00 218 GLU A CA 8
ATOM 14242 C C . GLU A 1 61 ? 1.009 -0.587 8.495 1.00 0.00 218 GLU A C 8
ATOM 14243 O O . GLU A 1 61 ? 0.217 0.253 8.070 1.00 0.00 218 GLU A O 8
ATOM 14255 N N . VAL A 1 62 ? 2.330 -0.500 8.310 1.00 4.99 219 VAL A N 8
ATOM 14256 C CA . VAL A 1 62 ? 2.958 0.618 7.608 1.00 5.07 219 VAL A CA 8
ATOM 14257 C C . VAL A 1 62 ? 2.358 0.790 6.213 1.00 4.71 219 VAL A C 8
ATOM 14258 O O . VAL A 1 62 ? 2.062 1.906 5.783 1.00 4.89 219 VAL A O 8
ATOM 14271 N N . TYR A 1 63 ? 2.171 -0.332 5.529 1.00 4.28 220 TYR A N 8
ATOM 14272 C CA . TYR A 1 63 ? 1.603 -0.345 4.184 1.00 4.00 220 TYR A CA 8
ATOM 14273 C C . TYR A 1 63 ? 0.223 0.317 4.161 1.00 4.14 220 TYR A C 8
ATOM 14274 O O . TYR A 1 63 ? -0.119 1.032 3.221 1.00 4.18 220 TYR A O 8
ATOM 14292 N N . LYS A 1 64 ? -0.552 0.090 5.217 1.00 4.37 221 LYS A N 8
ATOM 14293 C CA . LYS A 1 64 ? -1.898 0.645 5.318 1.00 4.73 221 LYS A CA 8
ATOM 14294 C C . LYS A 1 64 ? -1.864 2.144 5.585 1.00 5.09 221 LYS A C 8
ATOM 14295 O O . LYS A 1 64 ? -2.722 2.890 5.107 1.00 5.27 221 LYS A O 8
ATOM 14314 N N . ILE A 1 65 ? -0.875 2.587 6.353 1.00 5.30 222 ILE A N 8
ATOM 14315 C CA . ILE A 1 65 ? -0.738 4.003 6.664 1.00 5.78 222 ILE A CA 8
ATOM 14316 C C . ILE A 1 65 ? -0.268 4.760 5.426 1.00 5.68 222 ILE A C 8
ATOM 14317 O O . ILE A 1 65 ? -0.667 5.902 5.191 1.00 6.01 222 ILE A O 8
ATOM 14333 N N . HIS A 1 66 ? 0.566 4.104 4.627 1.00 5.31 223 HIS A N 8
ATOM 14334 C CA . HIS A 1 66 ? 1.089 4.690 3.396 1.00 5.36 223 HIS A CA 8
ATOM 14335 C C . HIS A 1 66 ? -0.062 5.046 2.457 1.00 5.26 223 HIS A C 8
ATOM 14336 O O . HIS A 1 66 ? -0.095 6.132 1.873 1.00 5.59 223 HIS A O 8
ATOM 14350 N N . GLN A 1 67 ? -1.015 4.128 2.346 1.00 4.91 224 GLN A N 8
ATOM 14351 C CA . GLN A 1 67 ? -2.186 4.322 1.498 1.00 4.90 224 GLN A CA 8
ATOM 14352 C C . GLN A 1 67 ? -3.005 5.524 1.973 1.00 5.38 224 GLN A C 8
ATOM 14353 O O . GLN A 1 67 ? -3.591 6.254 1.172 1.00 5.57 224 GLN A O 8
ATOM 14367 N N . GLN A 1 68 ? -3.009 5.735 3.283 1.00 5.66 225 GLN A N 8
ATOM 14368 C CA . GLN A 1 68 ? -3.748 6.836 3.887 1.00 6.22 225 GLN A CA 8
ATOM 14369 C C . GLN A 1 68 ? -3.176 8.186 3.451 1.00 6.53 225 GLN A C 8
ATOM 14370 O O . GLN A 1 68 ? -3.923 9.135 3.207 1.00 6.88 225 GLN A O 8
ATOM 14384 N N . LEU A 1 69 ? -1.852 8.263 3.346 1.00 6.49 226 LEU A N 8
ATOM 14385 C CA . LEU A 1 69 ? -1.191 9.500 2.931 1.00 6.92 226 LEU A CA 8
ATOM 14386 C C . LEU A 1 69 ? -1.554 9.840 1.490 1.00 6.85 226 LEU A C 8
ATOM 14387 O O . LEU A 1 69 ? -1.811 10.998 1.160 1.00 7.28 226 LEU A O 8
ATOM 14403 N N . LEU A 1 70 ? -1.587 8.817 0.645 1.00 6.38 227 LEU A N 8
ATOM 14404 C CA . LEU A 1 70 ? -1.915 8.992 -0.766 1.00 6.38 227 LEU A CA 8
ATOM 14405 C C . LEU A 1 70 ? -3.328 9.548 -0.930 1.00 6.51 227 LEU A C 8
ATOM 14406 O O . LEU A 1 70 ? -3.577 10.393 -1.788 1.00 6.81 227 LEU A O 8
ATOM 14422 N N . PHE A 1 71 ? -4.241 9.071 -0.091 1.00 6.38 228 PHE A N 8
ATOM 14423 C CA . PHE A 1 71 ? -5.628 9.515 -0.127 1.00 6.62 228 PHE A CA 8
ATOM 14424 C C . PHE A 1 71 ? -5.719 11.013 0.161 1.00 7.17 228 PHE A C 8
ATOM 14425 O O . PHE A 1 71 ? -6.327 11.768 -0.600 1.00 7.44 228 PHE A O 8
ATOM 14442 N N . LYS A 1 72 ? -5.090 11.437 1.251 1.00 7.38 229 LYS A N 8
ATOM 14443 C CA . LYS A 1 72 ? -5.099 12.840 1.647 1.00 7.96 229 LYS A CA 8
ATOM 14444 C C . LYS A 1 72 ? -4.420 13.711 0.594 1.00 8.17 229 LYS A C 8
ATOM 14445 O O . LYS A 1 72 ? -4.862 14.826 0.322 1.00 8.60 229 LYS A O 8
ATOM 14464 N N . ALA A 1 73 ? -3.353 13.185 0.002 1.00 7.94 230 ALA A N 8
ATOM 14465 C CA . ALA A 1 73 ? -2.601 13.903 -1.019 1.00 8.24 230 ALA A CA 8
ATOM 14466 C C . ALA A 1 73 ? -3.472 14.260 -2.217 1.00 8.26 230 ALA A C 8
ATOM 14467 O O . ALA A 1 73 ? -3.323 15.331 -2.807 1.00 8.69 230 ALA A O 8
ATOM 14474 N N . ARG A 1 74 ? -4.382 13.365 -2.572 1.00 7.86 231 ARG A N 8
ATOM 14475 C CA . ARG A 1 74 ? -5.255 13.596 -3.711 1.00 7.92 231 ARG A CA 8
ATOM 14476 C C . ARG A 1 74 ? -6.457 14.459 -3.334 1.00 8.29 231 ARG A C 8
ATOM 14477 O O . ARG A 1 74 ? -7.061 15.105 -4.194 1.00 8.56 231 ARG A O 8
ATOM 14498 N N . LEU A 1 75 ? -6.792 14.480 -2.052 1.00 8.38 232 LEU A N 8
ATOM 14499 C CA . LEU A 1 75 ? -7.922 15.266 -1.568 1.00 8.81 232 LEU A CA 8
ATOM 14500 C C . LEU A 1 75 ? -7.523 16.725 -1.327 1.00 9.30 232 LEU A C 8
ATOM 14501 O O . LEU A 1 75 ? -8.265 17.642 -1.674 1.00 9.67 232 LEU A O 8
ATOM 14517 N N . GLN A 1 76 ? -6.349 16.927 -0.733 1.00 9.34 233 GLN A N 8
ATOM 14518 C CA . GLN A 1 76 ? -5.854 18.271 -0.442 1.00 9.87 233 GLN A CA 8
ATOM 14519 C C . GLN A 1 76 ? -5.515 19.020 -1.720 1.00 9.87 233 GLN A C 8
ATOM 14520 O O . GLN A 1 76 ? -4.791 18.512 -2.579 1.00 9.75 233 GLN A O 8
ATOM 14534 N N . GLN A 1 77 ? -6.053 20.222 -1.842 1.00 10.20 234 GLN A N 8
ATOM 14535 C CA . GLN A 1 77 ? -5.818 21.053 -3.014 1.00 10.43 234 GLN A CA 8
ATOM 14536 C C . GLN A 1 77 ? -4.860 22.200 -2.697 1.00 10.93 234 GLN A C 8
ATOM 14537 O O . GLN A 1 77 ? -4.219 22.749 -3.591 1.00 11.18 234 GLN A O 8
ATOM 14551 N N . GLN A 1 78 ? -4.765 22.563 -1.426 1.00 11.20 235 GLN A N 8
ATOM 14552 C CA . GLN A 1 78 ? -3.884 23.646 -1.013 1.00 11.76 235 GLN A CA 8
ATOM 14553 C C . GLN A 1 78 ? -2.480 23.127 -0.739 1.00 11.96 235 GLN A C 8
ATOM 14554 O O . GLN A 1 78 ? -1.511 23.560 -1.367 1.00 12.27 235 GLN A O 8
ATOM 14568 N N . GLN A 1 79 ? -2.375 22.186 0.184 1.00 11.97 236 GLN A N 8
ATOM 14569 C CA . GLN A 1 79 ? -1.087 21.619 0.543 1.00 12.36 236 GLN A CA 8
ATOM 14570 C C . GLN A 1 79 ? -1.073 20.119 0.294 1.00 12.79 236 GLN A C 8
ATOM 14571 O O . GLN A 1 79 ? -1.621 19.345 1.077 1.00 12.91 236 GLN A O 8
ATOM 14585 N N . ALA A 1 80 ? -0.458 19.720 -0.810 1.00 13.20 237 ALA A N 8
ATOM 14586 C CA . ALA A 1 80 ? -0.362 18.315 -1.166 1.00 13.80 237 ALA A CA 8
ATOM 14587 C C . ALA A 1 80 ? 0.494 17.562 -0.154 1.00 14.33 237 ALA A C 8
ATOM 14588 O O . ALA A 1 80 ? 1.594 18.003 0.191 1.00 14.81 237 ALA A O 8
ATOM 14595 N N . GLN A 1 81 ? -0.014 16.434 0.315 1.00 14.40 238 GLN A N 8
ATOM 14596 C CA . GLN A 1 81 ? 0.694 15.622 1.291 1.00 15.05 238 GLN A CA 8
ATOM 14597 C C . GLN A 1 81 ? 1.904 14.955 0.651 1.00 15.31 238 GLN A C 8
ATOM 14598 O O . GLN A 1 81 ? 3.032 15.180 1.140 1.00 15.61 238 GLN A O 8
ATOM 14613 N N . SER B 2 1 ? 45.801 -6.933 -8.112 1.00 35.36 101 SER B N 8
ATOM 14614 C CA . SER B 2 1 ? 47.155 -7.462 -8.373 1.00 34.91 101 SER B CA 8
ATOM 14615 C C . SER B 2 1 ? 47.323 -7.822 -9.843 1.00 34.43 101 SER B C 8
ATOM 14616 O O . SER B 2 1 ? 46.359 -8.208 -10.512 1.00 34.37 101 SER B O 8
ATOM 14626 N N . THR B 2 2 ? 48.539 -7.682 -10.346 1.00 34.15 102 THR B N 8
ATOM 14627 C CA . THR B 2 2 ? 48.844 -8.008 -11.726 1.00 33.76 102 THR B CA 8
ATOM 14628 C C . THR B 2 2 ? 49.141 -9.500 -11.860 1.00 33.28 102 THR B C 8
ATOM 14629 O O . THR B 2 2 ? 50.264 -9.903 -12.171 1.00 33.22 102 THR B O 8
ATOM 14640 N N . ASP B 2 3 ? 48.132 -10.315 -11.599 1.00 33.03 103 ASP B N 8
ATOM 14641 C CA . ASP B 2 3 ? 48.274 -11.762 -11.679 1.00 32.64 103 ASP B CA 8
ATOM 14642 C C . ASP B 2 3 ? 47.214 -12.339 -12.603 1.00 32.11 103 ASP B C 8
ATOM 14643 O O . ASP B 2 3 ? 46.438 -11.595 -13.203 1.00 31.91 103 ASP B O 8
ATOM 14652 N N . SER B 2 4 ? 47.197 -13.655 -12.742 1.00 31.97 104 SER B N 8
ATOM 14653 C CA . SER B 2 4 ? 46.224 -14.312 -13.603 1.00 31.54 104 SER B CA 8
ATOM 14654 C C . SER B 2 4 ? 45.764 -15.630 -12.987 1.00 31.14 104 SER B C 8
ATOM 14655 O O . SER B 2 4 ? 46.492 -16.623 -13.003 1.00 31.23 104 SER B O 8
ATOM 14663 N N . THR B 2 5 ? 44.561 -15.627 -12.430 1.00 30.79 105 THR B N 8
ATOM 14664 C CA . THR B 2 5 ? 44.000 -16.818 -11.809 1.00 30.46 105 THR B CA 8
ATOM 14665 C C . THR B 2 5 ? 43.414 -17.759 -12.866 1.00 29.85 105 THR B C 8
ATOM 14666 O O . THR B 2 5 ? 42.440 -17.417 -13.534 1.00 29.61 105 THR B O 8
ATOM 14677 N N . PRO B 2 6 ? 44.014 -18.953 -13.041 1.00 29.68 106 PRO B N 8
ATOM 14678 C CA . PRO B 2 6 ? 43.546 -19.942 -14.023 1.00 29.20 106 PRO B CA 8
ATOM 14679 C C . PRO B 2 6 ? 42.196 -20.549 -13.650 1.00 28.60 106 PRO B C 8
ATOM 14680 O O . PRO B 2 6 ? 41.427 -20.964 -14.517 1.00 28.39 106 PRO B O 8
ATOM 14691 N N . MET B 2 7 ? 41.914 -20.607 -12.358 1.00 28.40 107 MET B N 8
ATOM 14692 C CA . MET B 2 7 ? 40.658 -21.167 -11.877 1.00 27.90 107 MET B CA 8
ATOM 14693 C C . MET B 2 7 ? 39.606 -20.077 -11.728 1.00 27.40 107 MET B C 8
ATOM 14694 O O . MET B 2 7 ? 39.741 -19.179 -10.896 1.00 27.53 107 MET B O 8
ATOM 14708 N N . PHE B 2 8 ? 38.563 -20.162 -12.539 1.00 26.90 108 PHE B N 8
ATOM 14709 C CA . PHE B 2 8 ? 37.484 -19.186 -12.513 1.00 26.45 108 PHE B CA 8
ATOM 14710 C C . PHE B 2 8 ? 36.254 -19.758 -11.827 1.00 25.50 108 PHE B C 8
ATOM 14711 O O . PHE B 2 8 ? 35.911 -20.929 -12.012 1.00 25.24 108 PHE B O 8
ATOM 14728 N N . GLU B 2 9 ? 35.593 -18.922 -11.043 1.00 25.08 109 GLU B N 8
ATOM 14729 C CA . GLU B 2 9 ? 34.403 -19.325 -10.313 1.00 24.24 109 GLU B CA 8
ATOM 14730 C C . GLU B 2 9 ? 33.162 -19.223 -11.190 1.00 23.47 109 GLU B C 8
ATOM 14731 O O . GLU B 2 9 ? 33.215 -18.716 -12.311 1.00 23.64 109 GLU B O 8
ATOM 14743 N N . TYR B 2 10 ? 32.049 -19.714 -10.672 1.00 22.72 110 TYR B N 8
ATOM 14744 C CA . TYR B 2 10 ? 30.786 -19.665 -11.387 1.00 22.00 110 TYR B CA 8
ATOM 14745 C C . TYR B 2 10 ? 29.745 -18.965 -10.524 1.00 21.09 110 TYR B C 8
ATOM 14746 O O . TYR B 2 10 ? 29.892 -18.900 -9.304 1.00 20.78 110 TYR B O 8
ATOM 14764 N N . GLU B 2 11 ? 28.706 -18.438 -11.146 1.00 20.77 111 GLU B N 8
ATOM 14765 C CA . GLU B 2 11 ? 27.664 -17.740 -10.412 1.00 19.99 111 GLU B CA 8
ATOM 14766 C C . GLU B 2 11 ? 26.354 -18.517 -10.449 1.00 19.16 111 GLU B C 8
ATOM 14767 O O . GLU B 2 11 ? 26.266 -19.584 -11.061 1.00 19.28 111 GLU B O 8
ATOM 14779 N N . ASN B 2 12 ? 25.344 -17.978 -9.786 1.00 18.42 112 ASN B N 8
ATOM 14780 C CA . ASN B 2 12 ? 24.038 -18.606 -9.731 1.00 17.65 112 ASN B CA 8
ATOM 14781 C C . ASN B 2 12 ? 22.961 -17.614 -10.150 1.00 16.89 112 ASN B C 8
ATOM 14782 O O . ASN B 2 12 ? 23.163 -16.398 -10.075 1.00 16.78 112 ASN B O 8
ATOM 14793 N N . LEU B 2 13 ? 21.831 -18.131 -10.601 1.00 16.49 113 LEU B N 8
ATOM 14794 C CA . LEU B 2 13 ? 20.723 -17.292 -11.029 1.00 15.86 113 LEU B CA 8
ATOM 14795 C C . LEU B 2 13 ? 19.508 -17.540 -10.140 1.00 15.11 113 LEU B C 8
ATOM 14796 O O . LEU B 2 13 ? 19.203 -18.683 -9.802 1.00 15.28 113 LEU B O 8
ATOM 14812 N N . GLU B 2 14 ? 18.826 -16.471 -9.757 1.00 14.37 114 GLU B N 8
ATOM 14813 C CA . GLU B 2 14 ? 17.655 -16.588 -8.900 1.00 13.68 114 GLU B CA 8
ATOM 14814 C C . GLU B 2 14 ? 16.374 -16.252 -9.662 1.00 13.12 114 GLU B C 8
ATOM 14815 O O . GLU B 2 14 ? 16.360 -15.359 -10.509 1.00 13.03 114 GLU B O 8
ATOM 14827 N N . ASP B 2 15 ? 15.309 -16.982 -9.356 1.00 12.91 115 ASP B N 8
ATOM 14828 C CA . ASP B 2 15 ? 14.017 -16.768 -10.001 1.00 12.53 115 ASP B CA 8
ATOM 14829 C C . ASP B 2 15 ? 12.879 -17.206 -9.077 1.00 11.84 115 ASP B C 8
ATOM 14830 O O . ASP B 2 15 ? 11.719 -17.279 -9.481 1.00 11.73 115 ASP B O 8
ATOM 14839 N N . ASN B 2 16 ? 13.214 -17.476 -7.824 1.00 11.51 116 ASN B N 8
ATOM 14840 C CA . ASN B 2 16 ? 12.221 -17.910 -6.849 1.00 10.99 116 ASN B CA 8
ATOM 14841 C C . ASN B 2 16 ? 11.831 -16.747 -5.942 1.00 10.00 116 ASN B C 8
ATOM 14842 O O . ASN B 2 16 ? 11.176 -16.925 -4.919 1.00 9.54 116 ASN B O 8
ATOM 14853 N N . SER B 2 17 ? 12.214 -15.548 -6.342 1.00 9.85 117 SER B N 8
ATOM 14854 C CA . SER B 2 17 ? 11.917 -14.359 -5.566 1.00 9.09 117 SER B CA 8
ATOM 14855 C C . SER B 2 17 ? 10.578 -13.744 -5.973 1.00 8.48 117 SER B C 8
ATOM 14856 O O . SER B 2 17 ? 10.351 -12.548 -5.787 1.00 7.94 117 SER B O 8
ATOM 14864 N N . LYS B 2 18 ? 9.684 -14.569 -6.504 1.00 8.71 118 LYS B N 8
ATOM 14865 C CA . LYS B 2 18 ? 8.378 -14.092 -6.932 1.00 8.32 118 LYS B CA 8
ATOM 14866 C C . LYS B 2 18 ? 7.390 -14.129 -5.772 1.00 7.50 118 LYS B C 8
ATOM 14867 O O . LYS B 2 18 ? 6.519 -13.269 -5.657 1.00 7.07 118 LYS B O 8
ATOM 14886 N N . GLU B 2 19 ? 7.543 -15.120 -4.899 1.00 7.48 119 GLU B N 8
ATOM 14887 C CA . GLU B 2 19 ? 6.655 -15.266 -3.750 1.00 6.99 119 GLU B CA 8
ATOM 14888 C C . GLU B 2 19 ? 6.935 -14.198 -2.694 1.00 6.13 119 GLU B C 8
ATOM 14889 O O . GLU B 2 19 ? 6.103 -13.936 -1.825 1.00 5.77 119 GLU B O 8
ATOM 14901 N N . TRP B 2 20 ? 8.102 -13.577 -2.783 1.00 6.01 120 TRP B N 8
ATOM 14902 C CA . TRP B 2 20 ? 8.495 -12.546 -1.833 1.00 5.38 120 TRP B CA 8
ATOM 14903 C C . TRP B 2 20 ? 7.632 -11.297 -1.995 1.00 4.90 120 TRP B C 8
ATOM 14904 O O . TRP B 2 20 ? 7.259 -10.660 -1.011 1.00 4.43 120 TRP B O 8
ATOM 14925 N N . THR B 2 21 ? 7.295 -10.968 -3.236 1.00 5.33 121 THR B N 8
ATOM 14926 C CA . THR B 2 21 ? 6.483 -9.793 -3.518 1.00 5.34 121 THR B CA 8
ATOM 14927 C C . THR B 2 21 ? 5.042 -9.990 -3.051 1.00 5.03 121 THR B C 8
ATOM 14928 O O . THR B 2 21 ? 4.313 -9.022 -2.826 1.00 5.08 121 THR B O 8
ATOM 14939 N N . SER B 2 22 ? 4.641 -11.246 -2.892 1.00 5.01 122 SER B N 8
ATOM 14940 C CA . SER B 2 22 ? 3.295 -11.568 -2.441 1.00 4.99 122 SER B CA 8
ATOM 14941 C C . SER B 2 22 ? 3.167 -11.391 -0.929 1.00 4.55 122 SER B C 8
ATOM 14942 O O . SER B 2 22 ? 2.062 -11.297 -0.395 1.00 4.76 122 SER B O 8
ATOM 14950 N N . LEU B 2 23 ? 4.300 -11.338 -0.241 1.00 4.24 123 LEU B N 8
ATOM 14951 C CA . LEU B 2 23 ? 4.306 -11.172 1.207 1.00 4.22 123 LEU B CA 8
ATOM 14952 C C . LEU B 2 23 ? 3.913 -9.743 1.578 1.00 4.10 123 LEU B C 8
ATOM 14953 O O . LEU B 2 23 ? 3.120 -9.521 2.492 1.00 4.50 123 LEU B O 8
ATOM 14969 N N . PHE B 2 24 ? 4.455 -8.778 0.847 1.00 4.01 124 PHE B N 8
ATOM 14970 C CA . PHE B 2 24 ? 4.174 -7.373 1.108 1.00 4.44 124 PHE B CA 8
ATOM 14971 C C . PHE B 2 24 ? 2.976 -6.888 0.300 1.00 4.95 124 PHE B C 8
ATOM 14972 O O . PHE B 2 24 ? 2.631 -5.711 0.327 1.00 5.55 124 PHE B O 8
ATOM 14989 N N . ASP B 2 25 ? 2.338 -7.806 -0.412 1.00 4.98 125 ASP B N 8
ATOM 14990 C CA . ASP B 2 25 ? 1.179 -7.467 -1.232 1.00 5.65 125 ASP B CA 8
ATOM 14991 C C . ASP B 2 25 ? -0.005 -7.071 -0.350 1.00 5.72 125 ASP B C 8
ATOM 14992 O O . ASP B 2 25 ? -0.396 -7.816 0.551 1.00 6.24 125 ASP B O 8
ATOM 15001 N N . ASN B 2 26 ? -0.561 -5.895 -0.607 1.00 5.46 126 ASN B N 8
ATOM 15002 C CA . ASN B 2 26 ? -1.685 -5.382 0.172 1.00 5.77 126 ASN B CA 8
ATOM 15003 C C . ASN B 2 26 ? -2.783 -4.831 -0.735 1.00 5.90 126 ASN B C 8
ATOM 15004 O O . ASN B 2 26 ? -2.495 -4.245 -1.780 1.00 6.04 126 ASN B O 8
ATOM 15015 N N . ASP B 2 27 ? -4.034 -5.032 -0.329 1.00 6.22 127 ASP B N 8
ATOM 15016 C CA . ASP B 2 27 ? -5.191 -4.555 -1.088 1.00 6.72 127 ASP B CA 8
ATOM 15017 C C . ASP B 2 27 ? -6.357 -4.264 -0.150 1.00 7.18 127 ASP B C 8
ATOM 15018 O O . ASP B 2 27 ? -7.062 -5.178 0.280 1.00 7.47 127 ASP B O 8
ATOM 15027 N N . ILE B 2 28 ? -6.538 -2.993 0.191 1.00 7.53 128 ILE B N 8
ATOM 15028 C CA . ILE B 2 28 ? -7.628 -2.588 1.070 1.00 8.22 128 ILE B CA 8
ATOM 15029 C C . ILE B 2 28 ? -8.297 -1.313 0.555 1.00 8.70 128 ILE B C 8
ATOM 15030 O O . ILE B 2 28 ? -8.111 -0.228 1.108 1.00 8.87 128 ILE B O 8
ATOM 15046 N N . PRO B 2 29 ? -9.092 -1.425 -0.521 1.00 9.15 129 PRO B N 8
ATOM 15047 C CA . PRO B 2 29 ? -9.785 -0.288 -1.125 1.00 9.85 129 PRO B CA 8
ATOM 15048 C C . PRO B 2 29 ? -11.050 0.093 -0.359 1.00 10.63 129 PRO B C 8
ATOM 15049 O O . PRO B 2 29 ? -12.164 -0.005 -0.880 1.00 11.00 129 PRO B O 8
ATOM 15060 N N . VAL B 2 30 ? -10.873 0.520 0.881 1.00 11.05 130 VAL B N 8
ATOM 15061 C CA . VAL B 2 30 ? -11.992 0.924 1.722 1.00 11.95 130 VAL B CA 8
ATOM 15062 C C . VAL B 2 30 ? -12.295 2.406 1.543 1.00 12.59 130 VAL B C 8
ATOM 15063 O O . VAL B 2 30 ? -11.403 3.249 1.648 1.00 12.77 130 VAL B O 8
ATOM 15076 N N . THR B 2 31 ? -13.550 2.717 1.254 1.00 13.10 131 THR B N 8
ATOM 15077 C CA . THR B 2 31 ? -13.964 4.096 1.056 1.00 13.88 131 THR B CA 8
ATOM 15078 C C . THR B 2 31 ? -14.816 4.590 2.224 1.00 14.63 131 THR B C 8
ATOM 15079 O O . THR B 2 31 ? -14.417 5.498 2.952 1.00 14.78 131 THR B O 8
ATOM 15090 N N . THR B 2 32 ? -15.979 3.984 2.406 1.00 15.25 132 THR B N 8
ATOM 15091 C CA . THR B 2 32 ? -16.880 4.376 3.476 1.00 16.11 132 THR B CA 8
ATOM 15092 C C . THR B 2 32 ? -17.501 3.149 4.130 1.00 16.43 132 THR B C 8
ATOM 15093 O O . THR B 2 32 ? -18.185 2.364 3.471 1.00 16.63 132 THR B O 8
ATOM 15104 N N . ASP B 2 33 ? -17.271 2.989 5.423 1.00 16.62 133 ASP B N 8
ATOM 15105 C CA . ASP B 2 33 ? -17.802 1.848 6.157 1.00 17.09 133 ASP B CA 8
ATOM 15106 C C . ASP B 2 33 ? -18.703 2.314 7.290 1.00 18.05 133 ASP B C 8
ATOM 15107 O O . ASP B 2 33 ? -18.222 2.825 8.302 1.00 18.48 133 ASP B O 8
ATOM 15116 N N . ASP B 2 34 ? -20.006 2.159 7.111 1.00 18.48 134 ASP B N 8
ATOM 15117 C CA . ASP B 2 34 ? -20.974 2.558 8.127 1.00 19.48 134 ASP B CA 8
ATOM 15118 C C . ASP B 2 34 ? -22.299 1.842 7.914 1.00 20.00 134 ASP B C 8
ATOM 15119 O O . ASP B 2 34 ? -22.859 1.945 6.801 1.00 20.13 134 ASP B O 8
ATOM 15129 N N . GLN A 1 1 ? -12.221 -3.830 -14.569 1.00 14.62 158 GLN A N 9
ATOM 15130 C CA . GLN A 1 1 ? -11.609 -4.928 -15.346 1.00 14.18 158 GLN A CA 9
ATOM 15131 C C . GLN A 1 1 ? -12.704 -5.822 -15.928 1.00 13.66 158 GLN A C 9
ATOM 15132 O O . GLN A 1 1 ? -13.796 -5.344 -16.230 1.00 13.66 158 GLN A O 9
ATOM 15148 N N . ARG A 1 2 ? -12.426 -7.117 -16.078 1.00 13.39 159 ARG A N 9
ATOM 15149 C CA . ARG A 1 2 ? -13.406 -8.041 -16.641 1.00 13.07 159 ARG A CA 9
ATOM 15150 C C . ARG A 1 2 ? -13.894 -9.051 -15.604 1.00 12.59 159 ARG A C 9
ATOM 15151 O O . ARG A 1 2 ? -14.860 -9.778 -15.841 1.00 12.86 159 ARG A O 9
ATOM 15172 N N . ARG A 1 3 ? -13.217 -9.112 -14.461 1.00 12.05 160 ARG A N 9
ATOM 15173 C CA . ARG A 1 3 ? -13.600 -10.043 -13.403 1.00 11.74 160 ARG A CA 9
ATOM 15174 C C . ARG A 1 3 ? -13.450 -9.407 -12.030 1.00 11.04 160 ARG A C 9
ATOM 15175 O O . ARG A 1 3 ? -14.414 -9.307 -11.271 1.00 10.84 160 ARG A O 9
ATOM 15196 N N . GLN A 1 4 ? -12.236 -8.983 -11.717 1.00 10.86 161 GLN A N 9
ATOM 15197 C CA . GLN A 1 4 ? -11.949 -8.365 -10.434 1.00 10.36 161 GLN A CA 9
ATOM 15198 C C . GLN A 1 4 ? -11.205 -7.057 -10.642 1.00 9.86 161 GLN A C 9
ATOM 15199 O O . GLN A 1 4 ? -10.647 -6.834 -11.713 1.00 10.18 161 GLN A O 9
ATOM 15213 N N . LEU A 1 5 ? -11.196 -6.219 -9.605 1.00 9.29 162 LEU A N 9
ATOM 15214 C CA . LEU A 1 5 ? -10.525 -4.915 -9.632 1.00 8.96 162 LEU A CA 9
ATOM 15215 C C . LEU A 1 5 ? -11.284 -3.906 -10.491 1.00 8.97 162 LEU A C 9
ATOM 15216 O O . LEU A 1 5 ? -11.292 -3.987 -11.722 1.00 9.41 162 LEU A O 9
ATOM 15232 N N . THR A 1 6 ? -11.918 -2.951 -9.826 1.00 8.60 163 THR A N 9
ATOM 15233 C CA . THR A 1 6 ? -12.676 -1.910 -10.498 1.00 8.65 163 THR A CA 9
ATOM 15234 C C . THR A 1 6 ? -11.747 -0.758 -10.877 1.00 8.24 163 THR A C 9
ATOM 15235 O O . THR A 1 6 ? -10.671 -0.633 -10.303 1.00 7.76 163 THR A O 9
ATOM 15246 N N . PRO A 1 7 ? -12.142 0.096 -11.842 1.00 8.51 164 PRO A N 9
ATOM 15247 C CA . PRO A 1 7 ? -11.325 1.237 -12.297 1.00 8.32 164 PRO A CA 9
ATOM 15248 C C . PRO A 1 7 ? -10.766 2.092 -11.158 1.00 7.84 164 PRO A C 9
ATOM 15249 O O . PRO A 1 7 ? -9.620 2.546 -11.216 1.00 7.58 164 PRO A O 9
ATOM 15260 N N . GLN A 1 8 ? -11.570 2.304 -10.124 1.00 7.83 165 GLN A N 9
ATOM 15261 C CA . GLN A 1 8 ? -11.152 3.114 -8.987 1.00 7.51 165 GLN A CA 9
ATOM 15262 C C . GLN A 1 8 ? -10.128 2.378 -8.129 1.00 6.97 165 GLN A C 9
ATOM 15263 O O . GLN A 1 8 ? -9.121 2.955 -7.721 1.00 6.65 165 GLN A O 9
ATOM 15277 N N . GLN A 1 9 ? -10.377 1.101 -7.873 1.00 6.95 166 GLN A N 9
ATOM 15278 C CA . GLN A 1 9 ? -9.486 0.302 -7.041 1.00 6.50 166 GLN A CA 9
ATOM 15279 C C . GLN A 1 9 ? -8.226 -0.069 -7.805 1.00 6.28 166 GLN A C 9
ATOM 15280 O O . GLN A 1 9 ? -7.138 -0.153 -7.230 1.00 5.88 166 GLN A O 9
ATOM 15294 N N . GLN A 1 10 ? -8.379 -0.290 -9.102 1.00 6.66 167 GLN A N 9
ATOM 15295 C CA . GLN A 1 10 ? -7.258 -0.634 -9.960 1.00 6.68 167 GLN A CA 9
ATOM 15296 C C . GLN A 1 10 ? -6.190 0.457 -9.913 1.00 6.51 167 GLN A C 9
ATOM 15297 O O . GLN A 1 10 ? -4.996 0.173 -9.971 1.00 6.41 167 GLN A O 9
ATOM 15311 N N . GLN A 1 11 ? -6.627 1.705 -9.791 1.00 6.59 168 GLN A N 9
ATOM 15312 C CA . GLN A 1 11 ? -5.704 2.833 -9.729 1.00 6.60 168 GLN A CA 9
ATOM 15313 C C . GLN A 1 11 ? -5.080 2.967 -8.343 1.00 6.15 168 GLN A C 9
ATOM 15314 O O . GLN A 1 11 ? -4.002 3.540 -8.194 1.00 6.21 168 GLN A O 9
ATOM 15328 N N . LEU A 1 12 ? -5.741 2.412 -7.334 1.00 5.81 169 LEU A N 9
ATOM 15329 C CA . LEU A 1 12 ? -5.241 2.488 -5.970 1.00 5.44 169 LEU A CA 9
ATOM 15330 C C . LEU A 1 12 ? -4.051 1.559 -5.802 1.00 5.18 169 LEU A C 9
ATOM 15331 O O . LEU A 1 12 ? -3.038 1.927 -5.206 1.00 5.07 169 LEU A O 9
ATOM 15347 N N . VAL A 1 13 ? -4.176 0.357 -6.349 1.00 5.20 170 VAL A N 9
ATOM 15348 C CA . VAL A 1 13 ? -3.108 -0.622 -6.263 1.00 5.06 170 VAL A CA 9
ATOM 15349 C C . VAL A 1 13 ? -1.999 -0.309 -7.260 1.00 5.34 170 VAL A C 9
ATOM 15350 O O . VAL A 1 13 ? -0.831 -0.625 -7.025 1.00 5.28 170 VAL A O 9
ATOM 15363 N N . ASN A 1 14 ? -2.373 0.323 -8.366 1.00 5.77 171 ASN A N 9
ATOM 15364 C CA . ASN A 1 14 ? -1.422 0.691 -9.409 1.00 6.24 171 ASN A CA 9
ATOM 15365 C C . ASN A 1 14 ? -0.430 1.738 -8.910 1.00 6.25 171 ASN A C 9
ATOM 15366 O O . ASN A 1 14 ? 0.739 1.732 -9.289 1.00 6.59 171 ASN A O 9
ATOM 15377 N N . GLN A 1 15 ? -0.898 2.633 -8.048 1.00 6.00 172 GLN A N 9
ATOM 15378 C CA . GLN A 1 15 ? -0.039 3.680 -7.511 1.00 6.13 172 GLN A CA 9
ATOM 15379 C C . GLN A 1 15 ? 0.815 3.141 -6.370 1.00 5.80 172 GLN A C 9
ATOM 15380 O O . GLN A 1 15 ? 1.853 3.707 -6.031 1.00 6.06 172 GLN A O 9
ATOM 15394 N N . MET A 1 16 ? 0.375 2.032 -5.795 1.00 5.33 173 MET A N 9
ATOM 15395 C CA . MET A 1 16 ? 1.086 1.405 -4.690 1.00 5.03 173 MET A CA 9
ATOM 15396 C C . MET A 1 16 ? 2.076 0.359 -5.198 1.00 5.21 173 MET A C 9
ATOM 15397 O O . MET A 1 16 ? 2.561 -0.475 -4.435 1.00 5.01 173 MET A O 9
ATOM 15411 N N . LYS A 1 17 ? 2.361 0.399 -6.493 1.00 5.68 174 LYS A N 9
ATOM 15412 C CA . LYS A 1 17 ? 3.293 -0.540 -7.099 1.00 6.02 174 LYS A CA 9
ATOM 15413 C C . LYS A 1 17 ? 4.729 -0.106 -6.839 1.00 6.49 174 LYS A C 9
ATOM 15414 O O . LYS A 1 17 ? 5.535 -0.868 -6.303 1.00 6.55 174 LYS A O 9
ATOM 15433 N N . VAL A 1 18 ? 5.045 1.121 -7.220 1.00 6.90 175 VAL A N 9
ATOM 15434 C CA . VAL A 1 18 ? 6.379 1.663 -7.017 1.00 7.46 175 VAL A CA 9
ATOM 15435 C C . VAL A 1 18 ? 6.304 2.973 -6.249 1.00 7.44 175 VAL A C 9
ATOM 15436 O O . VAL A 1 18 ? 6.302 4.054 -6.835 1.00 7.78 175 VAL A O 9
ATOM 15449 N N . ALA A 1 19 ? 6.234 2.866 -4.936 1.00 7.10 176 ALA A N 9
ATOM 15450 C CA . ALA A 1 19 ? 6.162 4.036 -4.079 1.00 7.14 176 ALA A CA 9
ATOM 15451 C C . ALA A 1 19 ? 7.182 3.941 -2.948 1.00 7.24 176 ALA A C 9
ATOM 15452 O O . ALA A 1 19 ? 7.367 2.873 -2.369 1.00 6.92 176 ALA A O 9
ATOM 15459 N N . PRO A 1 20 ? 7.914 5.032 -2.669 1.00 7.75 177 PRO A N 9
ATOM 15460 C CA . PRO A 1 20 ? 8.890 5.074 -1.585 1.00 7.96 177 PRO A CA 9
ATOM 15461 C C . PRO A 1 20 ? 8.241 5.425 -0.247 1.00 7.58 177 PRO A C 9
ATOM 15462 O O . PRO A 1 20 ? 7.346 6.274 -0.180 1.00 7.42 177 PRO A O 9
ATOM 15473 N N . ILE A 1 21 ? 8.696 4.769 0.805 1.00 7.53 178 ILE A N 9
ATOM 15474 C CA . ILE A 1 21 ? 8.188 4.997 2.150 1.00 7.29 178 ILE A CA 9
ATOM 15475 C C . ILE A 1 21 ? 8.657 6.349 2.683 1.00 7.90 178 ILE A C 9
ATOM 15476 O O . ILE A 1 21 ? 9.858 6.638 2.679 1.00 8.45 178 ILE A O 9
ATOM 15492 N N . PRO A 1 22 ? 7.715 7.211 3.116 1.00 7.89 179 PRO A N 9
ATOM 15493 C CA . PRO A 1 22 ? 8.041 8.534 3.661 1.00 8.51 179 PRO A CA 9
ATOM 15494 C C . PRO A 1 22 ? 8.883 8.460 4.927 1.00 8.75 179 PRO A C 9
ATOM 15495 O O . PRO A 1 22 ? 8.918 7.436 5.611 1.00 8.38 179 PRO A O 9
ATOM 15506 N N . LYS A 1 23 ? 9.518 9.578 5.250 1.00 9.42 180 LYS A N 9
ATOM 15507 C CA . LYS A 1 23 ? 10.386 9.680 6.425 1.00 9.77 180 LYS A CA 9
ATOM 15508 C C . LYS A 1 23 ? 9.613 9.412 7.712 1.00 9.52 180 LYS A C 9
ATOM 15509 O O . LYS A 1 23 ? 10.142 8.837 8.664 1.00 9.52 180 LYS A O 9
ATOM 15528 N N . GLN A 1 24 ? 8.360 9.839 7.733 1.00 9.38 181 GLN A N 9
ATOM 15529 C CA . GLN A 1 24 ? 7.499 9.661 8.897 1.00 9.25 181 GLN A CA 9
ATOM 15530 C C . GLN A 1 24 ? 7.253 8.182 9.175 1.00 8.64 181 GLN A C 9
ATOM 15531 O O . GLN A 1 24 ? 7.255 7.743 10.326 1.00 8.66 181 GLN A O 9
ATOM 15545 N N . LEU A 1 25 ? 7.071 7.411 8.116 1.00 8.14 182 LEU A N 9
ATOM 15546 C CA . LEU A 1 25 ? 6.798 5.989 8.249 1.00 7.55 182 LEU A CA 9
ATOM 15547 C C . LEU A 1 25 ? 8.083 5.196 8.475 1.00 7.61 182 LEU A C 9
ATOM 15548 O O . LEU A 1 25 ? 8.066 4.159 9.134 1.00 7.33 182 LEU A O 9
ATOM 15564 N N . LEU A 1 26 ? 9.192 5.695 7.939 1.00 8.04 183 LEU A N 9
ATOM 15565 C CA . LEU A 1 26 ? 10.489 5.035 8.099 1.00 8.24 183 LEU A CA 9
ATOM 15566 C C . LEU A 1 26 ? 10.875 4.955 9.573 1.00 8.55 183 LEU A C 9
ATOM 15567 O O . LEU A 1 26 ? 11.607 4.062 9.990 1.00 8.54 183 LEU A O 9
ATOM 15583 N N . GLN A 1 27 ? 10.358 5.893 10.357 1.00 8.87 184 GLN A N 9
ATOM 15584 C CA . GLN A 1 27 ? 10.632 5.945 11.790 1.00 9.25 184 GLN A CA 9
ATOM 15585 C C . GLN A 1 27 ? 9.959 4.797 12.537 1.00 8.85 184 GLN A C 9
ATOM 15586 O O . GLN A 1 27 ? 10.203 4.592 13.727 1.00 9.14 184 GLN A O 9
ATOM 15600 N N . ARG A 1 28 ? 9.105 4.059 11.841 1.00 8.24 185 ARG A N 9
ATOM 15601 C CA . ARG A 1 28 ? 8.407 2.930 12.439 1.00 7.89 185 ARG A CA 9
ATOM 15602 C C . ARG A 1 28 ? 9.209 1.650 12.244 1.00 7.66 185 ARG A C 9
ATOM 15603 O O . ARG A 1 28 ? 9.125 0.723 13.050 1.00 7.54 185 ARG A O 9
ATOM 15624 N N . ILE A 1 29 ? 9.992 1.609 11.174 1.00 7.69 186 ILE A N 9
ATOM 15625 C CA . ILE A 1 29 ? 10.817 0.453 10.866 1.00 7.57 186 ILE A CA 9
ATOM 15626 C C . ILE A 1 29 ? 12.289 0.856 10.815 1.00 8.20 186 ILE A C 9
ATOM 15627 O O . ILE A 1 29 ? 12.828 1.164 9.751 1.00 8.43 186 ILE A O 9
ATOM 15643 N N . PRO A 1 30 ? 12.959 0.865 11.971 1.00 8.55 187 PRO A N 9
ATOM 15644 C CA . PRO A 1 30 ? 14.357 1.245 12.073 1.00 9.18 187 PRO A CA 9
ATOM 15645 C C . PRO A 1 30 ? 15.305 0.076 11.833 1.00 9.19 187 PRO A C 9
ATOM 15646 O O . PRO A 1 30 ? 14.891 -1.084 11.847 1.00 8.73 187 PRO A O 9
ATOM 15657 N N . ASN A 1 31 ? 16.575 0.400 11.608 1.00 9.77 188 ASN A N 9
ATOM 15658 C CA . ASN A 1 31 ? 17.621 -0.596 11.385 1.00 9.94 188 ASN A CA 9
ATOM 15659 C C . ASN A 1 31 ? 17.324 -1.457 10.168 1.00 9.83 188 ASN A C 9
ATOM 15660 O O . ASN A 1 31 ? 17.137 -2.670 10.282 1.00 9.99 188 ASN A O 9
ATOM 15671 N N . ILE A 1 32 ? 17.266 -0.827 9.001 1.00 9.66 189 ILE A N 9
ATOM 15672 C CA . ILE A 1 32 ? 17.010 -1.560 7.771 1.00 9.64 189 ILE A CA 9
ATOM 15673 C C . ILE A 1 32 ? 18.289 -1.657 6.939 1.00 9.96 189 ILE A C 9
ATOM 15674 O O . ILE A 1 32 ? 18.830 -0.641 6.501 1.00 9.97 189 ILE A O 9
ATOM 15690 N N . PRO A 1 33 ? 18.777 -2.885 6.704 1.00 10.38 190 PRO A N 9
ATOM 15691 C CA . PRO A 1 33 ? 20.006 -3.125 5.923 1.00 10.85 190 PRO A CA 9
ATOM 15692 C C . PRO A 1 33 ? 19.995 -2.529 4.500 1.00 10.73 190 PRO A C 9
ATOM 15693 O O . PRO A 1 33 ? 20.928 -1.806 4.147 1.00 11.03 190 PRO A O 9
ATOM 15704 N N . PRO A 1 34 ? 18.959 -2.791 3.657 1.00 10.37 191 PRO A N 9
ATOM 15705 C CA . PRO A 1 34 ? 18.922 -2.254 2.290 1.00 10.30 191 PRO A CA 9
ATOM 15706 C C . PRO A 1 34 ? 18.904 -0.730 2.258 1.00 10.68 191 PRO A C 9
ATOM 15707 O O . PRO A 1 34 ? 19.474 -0.119 1.355 1.00 10.94 191 PRO A O 9
ATOM 15718 N N . ASN A 1 35 ? 18.240 -0.130 3.248 1.00 10.83 192 ASN A N 9
ATOM 15719 C CA . ASN A 1 35 ? 18.133 1.324 3.353 1.00 11.33 192 ASN A CA 9
ATOM 15720 C C . ASN A 1 35 ? 17.457 1.915 2.114 1.00 11.24 192 ASN A C 9
ATOM 15721 O O . ASN A 1 35 ? 17.713 3.055 1.724 1.00 11.75 192 ASN A O 9
ATOM 15732 N N . ILE A 1 36 ? 16.589 1.124 1.501 1.00 10.63 193 ILE A N 9
ATOM 15733 C CA . ILE A 1 36 ? 15.863 1.553 0.318 1.00 10.51 193 ILE A CA 9
ATOM 15734 C C . ILE A 1 36 ? 14.467 2.003 0.726 1.00 9.90 193 ILE A C 9
ATOM 15735 O O . ILE A 1 36 ? 13.945 1.544 1.739 1.00 9.52 193 ILE A O 9
ATOM 15751 N N . ASN A 1 37 ? 13.861 2.892 -0.049 1.00 9.87 194 ASN A N 9
ATOM 15752 C CA . ASN A 1 37 ? 12.540 3.412 0.293 1.00 9.35 194 ASN A CA 9
ATOM 15753 C C . ASN A 1 37 ? 11.436 2.856 -0.607 1.00 8.86 194 ASN A C 9
ATOM 15754 O O . ASN A 1 37 ? 10.277 2.810 -0.207 1.00 8.57 194 ASN A O 9
ATOM 15765 N N . THR A 1 38 ? 11.786 2.414 -1.807 1.00 8.88 195 THR A N 9
ATOM 15766 C CA . THR A 1 38 ? 10.785 1.906 -2.738 1.00 8.49 195 THR A CA 9
ATOM 15767 C C . THR A 1 38 ? 10.267 0.548 -2.289 1.00 7.92 195 THR A C 9
ATOM 15768 O O . THR A 1 38 ? 11.048 -0.366 -2.025 1.00 8.08 195 THR A O 9
ATOM 15779 N N . TRP A 1 39 ? 8.945 0.408 -2.278 1.00 7.29 196 TRP A N 9
ATOM 15780 C CA . TRP A 1 39 ? 8.283 -0.813 -1.829 1.00 6.73 196 TRP A CA 9
ATOM 15781 C C . TRP A 1 39 ? 8.788 -2.067 -2.534 1.00 7.00 196 TRP A C 9
ATOM 15782 O O . TRP A 1 39 ? 8.966 -3.100 -1.898 1.00 6.84 196 TRP A O 9
ATOM 15803 N N . GLN A 1 40 ? 9.030 -1.975 -3.835 1.00 7.47 197 GLN A N 9
ATOM 15804 C CA . GLN A 1 40 ? 9.505 -3.123 -4.605 1.00 7.85 197 GLN A CA 9
ATOM 15805 C C . GLN A 1 40 ? 10.811 -3.674 -4.039 1.00 8.27 197 GLN A C 9
ATOM 15806 O O . GLN A 1 40 ? 10.997 -4.887 -3.954 1.00 8.37 197 GLN A O 9
ATOM 15820 N N . GLN A 1 41 ? 11.703 -2.783 -3.649 1.00 8.57 198 GLN A N 9
ATOM 15821 C CA . GLN A 1 41 ? 12.994 -3.180 -3.105 1.00 9.03 198 GLN A CA 9
ATOM 15822 C C . GLN A 1 41 ? 12.909 -3.424 -1.596 1.00 8.61 198 GLN A C 9
ATOM 15823 O O . GLN A 1 41 ? 13.709 -4.170 -1.037 1.00 8.82 198 GLN A O 9
ATOM 15837 N N . VAL A 1 42 ? 11.928 -2.805 -0.948 1.00 8.07 199 VAL A N 9
ATOM 15838 C CA . VAL A 1 42 ? 11.738 -2.963 0.492 1.00 7.70 199 VAL A CA 9
ATOM 15839 C C . VAL A 1 42 ? 11.118 -4.328 0.819 1.00 7.32 199 VAL A C 9
ATOM 15840 O O . VAL A 1 42 ? 11.531 -5.006 1.765 1.00 7.31 199 VAL A O 9
ATOM 15853 N N . THR A 1 43 ? 10.152 -4.744 0.004 1.00 7.10 200 THR A N 9
ATOM 15854 C CA . THR A 1 43 ? 9.451 -6.010 0.201 1.00 6.83 200 THR A CA 9
ATOM 15855 C C . THR A 1 43 ? 10.364 -7.209 -0.030 1.00 7.39 200 THR A C 9
ATOM 15856 O O . THR A 1 43 ? 10.045 -8.328 0.381 1.00 7.30 200 THR A O 9
ATOM 15867 N N . ALA A 1 44 ? 11.488 -6.973 -0.699 1.00 8.02 201 ALA A N 9
ATOM 15868 C CA . ALA A 1 44 ? 12.449 -8.033 -0.993 1.00 8.63 201 ALA A CA 9
ATOM 15869 C C . ALA A 1 44 ? 12.861 -8.775 0.280 1.00 8.64 201 ALA A C 9
ATOM 15870 O O . ALA A 1 44 ? 13.107 -9.980 0.253 1.00 8.93 201 ALA A O 9
ATOM 15877 N N . LEU A 1 45 ? 12.898 -8.053 1.394 1.00 8.38 202 LEU A N 9
ATOM 15878 C CA . LEU A 1 45 ? 13.269 -8.634 2.680 1.00 8.45 202 LEU A CA 9
ATOM 15879 C C . LEU A 1 45 ? 12.285 -9.728 3.096 1.00 8.04 202 LEU A C 9
ATOM 15880 O O . LEU A 1 45 ? 12.667 -10.707 3.742 1.00 8.27 202 LEU A O 9
ATOM 15896 N N . ALA A 1 46 ? 11.024 -9.566 2.715 1.00 7.51 203 ALA A N 9
ATOM 15897 C CA . ALA A 1 46 ? 9.993 -10.538 3.050 1.00 7.19 203 ALA A CA 9
ATOM 15898 C C . ALA A 1 46 ? 10.115 -11.770 2.169 1.00 7.64 203 ALA A C 9
ATOM 15899 O O . ALA A 1 46 ? 9.946 -12.896 2.633 1.00 7.71 203 ALA A O 9
ATOM 15906 N N . GLN A 1 47 ? 10.441 -11.550 0.900 1.00 8.03 204 GLN A N 9
ATOM 15907 C CA . GLN A 1 47 ? 10.592 -12.640 -0.057 1.00 8.56 204 GLN A CA 9
ATOM 15908 C C . GLN A 1 47 ? 11.826 -13.471 0.274 1.00 9.11 204 GLN A C 9
ATOM 15909 O O . GLN A 1 47 ? 11.901 -14.655 -0.054 1.00 9.51 204 GLN A O 9
ATOM 15923 N N . GLN A 1 48 ? 12.803 -12.837 0.914 1.00 9.17 205 GLN A N 9
ATOM 15924 C CA . GLN A 1 48 ? 14.026 -13.524 1.312 1.00 9.72 205 GLN A CA 9
ATOM 15925 C C . GLN A 1 48 ? 13.876 -14.081 2.725 1.00 9.52 205 GLN A C 9
ATOM 15926 O O . GLN A 1 48 ? 14.763 -14.768 3.232 1.00 9.93 205 GLN A O 9
ATOM 15940 N N . LYS A 1 49 ? 12.735 -13.765 3.348 1.00 8.93 206 LYS A N 9
ATOM 15941 C CA . LYS A 1 49 ? 12.420 -14.211 4.706 1.00 8.75 206 LYS A CA 9
ATOM 15942 C C . LYS A 1 49 ? 13.480 -13.750 5.705 1.00 8.72 206 LYS A C 9
ATOM 15943 O O . LYS A 1 49 ? 13.867 -14.489 6.617 1.00 8.89 206 LYS A O 9
ATOM 15962 N N . LEU A 1 50 ? 13.931 -12.514 5.533 1.00 8.58 207 LEU A N 9
ATOM 15963 C CA . LEU A 1 50 ? 14.939 -11.928 6.409 1.00 8.66 207 LEU A CA 9
ATOM 15964 C C . LEU A 1 50 ? 14.277 -11.097 7.501 1.00 8.06 207 LEU A C 9
ATOM 15965 O O . LEU A 1 50 ? 14.924 -10.311 8.192 1.00 8.10 207 LEU A O 9
ATOM 15981 N N . LEU A 1 51 ? 12.975 -11.283 7.645 1.00 7.59 208 LEU A N 9
ATOM 15982 C CA . LEU A 1 51 ? 12.193 -10.585 8.652 1.00 7.05 208 LEU A CA 9
ATOM 15983 C C . LEU A 1 51 ? 11.633 -11.589 9.645 1.00 6.95 208 LEU A C 9
ATOM 15984 O O . LEU A 1 51 ? 11.008 -12.580 9.255 1.00 6.96 208 LEU A O 9
ATOM 16000 N N . THR A 1 52 ? 11.871 -11.344 10.920 1.00 6.97 209 THR A N 9
ATOM 16001 C CA . THR A 1 52 ? 11.379 -12.228 11.960 1.00 7.00 209 THR A CA 9
ATOM 16002 C C . THR A 1 52 ? 9.878 -12.003 12.153 1.00 6.57 209 THR A C 9
ATOM 16003 O O . THR A 1 52 ? 9.340 -11.009 11.659 1.00 6.24 209 THR A O 9
ATOM 16014 N N . PRO A 1 53 ? 9.171 -12.924 12.841 1.00 6.66 210 PRO A N 9
ATOM 16015 C CA . PRO A 1 53 ? 7.727 -12.783 13.085 1.00 6.45 210 PRO A CA 9
ATOM 16016 C C . PRO A 1 53 ? 7.359 -11.397 13.626 1.00 6.38 210 PRO A C 9
ATOM 16017 O O . PRO A 1 53 ? 6.330 -10.827 13.262 1.00 6.16 210 PRO A O 9
ATOM 16028 N N . GLN A 1 54 ? 8.224 -10.857 14.478 1.00 6.66 211 GLN A N 9
ATOM 16029 C CA . GLN A 1 54 ? 8.006 -9.542 15.066 1.00 6.77 211 GLN A CA 9
ATOM 16030 C C . GLN A 1 54 ? 8.112 -8.440 14.011 1.00 6.45 211 GLN A C 9
ATOM 16031 O O . GLN A 1 54 ? 7.294 -7.515 13.986 1.00 6.38 211 GLN A O 9
ATOM 16045 N N . ASP A 1 55 ? 9.106 -8.551 13.133 1.00 6.37 212 ASP A N 9
ATOM 16046 C CA . ASP A 1 55 ? 9.327 -7.547 12.097 1.00 6.18 212 ASP A CA 9
ATOM 16047 C C . ASP A 1 55 ? 8.195 -7.557 11.079 1.00 5.63 212 ASP A C 9
ATOM 16048 O O . ASP A 1 55 ? 7.801 -6.512 10.566 1.00 5.44 212 ASP A O 9
ATOM 16057 N N . MET A 1 56 ? 7.670 -8.748 10.808 1.00 5.47 213 MET A N 9
ATOM 16058 C CA . MET A 1 56 ? 6.580 -8.912 9.848 1.00 5.06 213 MET A CA 9
ATOM 16059 C C . MET A 1 56 ? 5.375 -8.060 10.230 1.00 4.94 213 MET A C 9
ATOM 16060 O O . MET A 1 56 ? 4.756 -7.427 9.375 1.00 4.64 213 MET A O 9
ATOM 16074 N N . GLU A 1 57 ? 5.054 -8.038 11.520 1.00 5.29 214 GLU A N 9
ATOM 16075 C CA . GLU A 1 57 ? 3.926 -7.257 12.015 1.00 5.44 214 GLU A CA 9
ATOM 16076 C C . GLU A 1 57 ? 4.165 -5.765 11.816 1.00 5.41 214 GLU A C 9
ATOM 16077 O O . GLU A 1 57 ? 3.280 -5.034 11.367 1.00 5.42 214 GLU A O 9
ATOM 16089 N N . ALA A 1 58 ? 5.376 -5.324 12.124 1.00 5.51 215 ALA A N 9
ATOM 16090 C CA . ALA A 1 58 ? 5.738 -3.919 12.003 1.00 5.66 215 ALA A CA 9
ATOM 16091 C C . ALA A 1 58 ? 5.745 -3.455 10.547 1.00 5.27 215 ALA A C 9
ATOM 16092 O O . ALA A 1 58 ? 5.390 -2.314 10.246 1.00 5.33 215 ALA A O 9
ATOM 16099 N N . ALA A 1 59 ? 6.131 -4.347 9.646 1.00 4.95 216 ALA A N 9
ATOM 16100 C CA . ALA A 1 59 ? 6.199 -4.021 8.230 1.00 4.66 216 ALA A CA 9
ATOM 16101 C C . ALA A 1 59 ? 4.803 -3.848 7.651 1.00 4.31 216 ALA A C 9
ATOM 16102 O O . ALA A 1 59 ? 4.587 -3.033 6.752 1.00 4.17 216 ALA A O 9
ATOM 16109 N N . LYS A 1 60 ? 3.856 -4.613 8.181 1.00 4.31 217 LYS A N 9
ATOM 16110 C CA . LYS A 1 60 ? 2.478 -4.545 7.715 1.00 4.20 217 LYS A CA 9
ATOM 16111 C C . LYS A 1 60 ? 1.833 -3.222 8.105 1.00 4.42 217 LYS A C 9
ATOM 16112 O O . LYS A 1 60 ? 1.007 -2.686 7.364 1.00 4.34 217 LYS A O 9
ATOM 16131 N N . GLU A 1 61 ? 2.224 -2.702 9.259 1.00 0.00 218 GLU A N 9
ATOM 16132 C CA . GLU A 1 61 ? 1.699 -1.426 9.735 1.00 0.00 218 GLU A CA 9
ATOM 16133 C C . GLU A 1 61 ? 2.050 -0.308 8.783 1.00 0.00 218 GLU A C 9
ATOM 16134 O O . GLU A 1 61 ? 1.205 0.501 8.412 1.00 0.00 218 GLU A O 9
ATOM 16146 N N . VAL A 1 62 ? 3.315 -0.287 8.371 1.00 4.99 219 VAL A N 9
ATOM 16147 C CA . VAL A 1 62 ? 3.813 0.725 7.447 1.00 5.07 219 VAL A CA 9
ATOM 16148 C C . VAL A 1 62 ? 3.008 0.722 6.151 1.00 4.71 219 VAL A C 9
ATOM 16149 O O . VAL A 1 62 ? 2.603 1.777 5.658 1.00 4.89 219 VAL A O 9
ATOM 16162 N N . TYR A 1 63 ? 2.766 -0.471 5.621 1.00 4.28 220 TYR A N 9
ATOM 16163 C CA . TYR A 1 63 ? 2.008 -0.630 4.382 1.00 4.00 220 TYR A CA 9
ATOM 16164 C C . TYR A 1 63 ? 0.603 -0.038 4.517 1.00 4.14 220 TYR A C 9
ATOM 16165 O O . TYR A 1 63 ? 0.147 0.705 3.644 1.00 4.18 220 TYR A O 9
ATOM 16183 N N . LYS A 1 64 ? -0.063 -0.349 5.623 1.00 4.37 221 LYS A N 9
ATOM 16184 C CA . LYS A 1 64 ? -1.416 0.138 5.871 1.00 4.73 221 LYS A CA 9
ATOM 16185 C C . LYS A 1 64 ? -1.451 1.662 5.985 1.00 5.09 221 LYS A C 9
ATOM 16186 O O . LYS A 1 64 ? -2.281 2.320 5.355 1.00 5.27 221 LYS A O 9
ATOM 16205 N N . ILE A 1 65 ? -0.539 2.216 6.779 1.00 5.30 222 ILE A N 9
ATOM 16206 C CA . ILE A 1 65 ? -0.465 3.662 6.984 1.00 5.78 222 ILE A CA 9
ATOM 16207 C C . ILE A 1 65 ? -0.205 4.400 5.669 1.00 5.68 222 ILE A C 9
ATOM 16208 O O . ILE A 1 65 ? -0.855 5.406 5.371 1.00 6.01 222 ILE A O 9
ATOM 16224 N N . HIS A 1 66 ? 0.726 3.883 4.878 1.00 5.31 223 HIS A N 9
ATOM 16225 C CA . HIS A 1 66 ? 1.076 4.500 3.602 1.00 5.36 223 HIS A CA 9
ATOM 16226 C C . HIS A 1 66 ? -0.121 4.523 2.652 1.00 5.26 223 HIS A C 9
ATOM 16227 O O . HIS A 1 66 ? -0.313 5.484 1.904 1.00 5.59 223 HIS A O 9
ATOM 16241 N N . GLN A 1 67 ? -0.929 3.468 2.698 1.00 4.91 224 GLN A N 9
ATOM 16242 C CA . GLN A 1 67 ? -2.109 3.362 1.845 1.00 4.90 224 GLN A CA 9
ATOM 16243 C C . GLN A 1 67 ? -3.083 4.508 2.105 1.00 5.38 224 GLN A C 9
ATOM 16244 O O . GLN A 1 67 ? -3.735 5.000 1.183 1.00 5.57 224 GLN A O 9
ATOM 16258 N N . GLN A 1 68 ? -3.165 4.937 3.359 1.00 5.66 225 GLN A N 9
ATOM 16259 C CA . GLN A 1 68 ? -4.072 6.016 3.736 1.00 6.22 225 GLN A CA 9
ATOM 16260 C C . GLN A 1 68 ? -3.513 7.369 3.312 1.00 6.53 225 GLN A C 9
ATOM 16261 O O . GLN A 1 68 ? -4.251 8.235 2.839 1.00 6.88 225 GLN A O 9
ATOM 16275 N N . LEU A 1 69 ? -2.209 7.538 3.469 1.00 6.49 226 LEU A N 9
ATOM 16276 C CA . LEU A 1 69 ? -1.545 8.785 3.110 1.00 6.92 226 LEU A CA 9
ATOM 16277 C C . LEU A 1 69 ? -1.663 9.053 1.609 1.00 6.85 226 LEU A C 9
ATOM 16278 O O . LEU A 1 69 ? -1.990 10.164 1.192 1.00 7.28 226 LEU A O 9
ATOM 16294 N N . LEU A 1 70 ? -1.416 8.021 0.806 1.00 6.38 227 LEU A N 9
ATOM 16295 C CA . LEU A 1 70 ? -1.487 8.145 -0.646 1.00 6.38 227 LEU A CA 9
ATOM 16296 C C . LEU A 1 70 ? -2.900 8.493 -1.107 1.00 6.51 227 LEU A C 9
ATOM 16297 O O . LEU A 1 70 ? -3.084 9.169 -2.119 1.00 6.81 227 LEU A O 9
ATOM 16313 N N . PHE A 1 71 ? -3.891 8.035 -0.355 1.00 6.38 228 PHE A N 9
ATOM 16314 C CA . PHE A 1 71 ? -5.284 8.301 -0.687 1.00 6.62 228 PHE A CA 9
ATOM 16315 C C . PHE A 1 71 ? -5.595 9.791 -0.571 1.00 7.17 228 PHE A C 9
ATOM 16316 O O . PHE A 1 71 ? -6.186 10.387 -1.473 1.00 7.44 228 PHE A O 9
ATOM 16333 N N . LYS A 1 72 ? -5.169 10.389 0.535 1.00 7.38 229 LYS A N 9
ATOM 16334 C CA . LYS A 1 72 ? -5.399 11.810 0.781 1.00 7.96 229 LYS A CA 9
ATOM 16335 C C . LYS A 1 72 ? -4.621 12.669 -0.213 1.00 8.17 229 LYS A C 9
ATOM 16336 O O . LYS A 1 72 ? -5.053 13.767 -0.579 1.00 8.60 229 LYS A O 9
ATOM 16355 N N . ALA A 1 73 ? -3.477 12.161 -0.654 1.00 7.94 230 ALA A N 9
ATOM 16356 C CA . ALA A 1 73 ? -2.633 12.876 -1.605 1.00 8.24 230 ALA A CA 9
ATOM 16357 C C . ALA A 1 73 ? -3.313 13.001 -2.969 1.00 8.26 230 ALA A C 9
ATOM 16358 O O . ALA A 1 73 ? -3.066 13.954 -3.712 1.00 8.69 230 ALA A O 9
ATOM 16365 N N . ARG A 1 74 ? -4.173 12.040 -3.291 1.00 7.86 231 ARG A N 9
ATOM 16366 C CA . ARG A 1 74 ? -4.884 12.052 -4.564 1.00 7.92 231 ARG A CA 9
ATOM 16367 C C . ARG A 1 74 ? -6.090 12.981 -4.500 1.00 8.29 231 ARG A C 9
ATOM 16368 O O . ARG A 1 74 ? -6.537 13.504 -5.523 1.00 8.56 231 ARG A O 9
ATOM 16389 N N . LEU A 1 75 ? -6.610 13.186 -3.295 1.00 8.38 232 LEU A N 9
ATOM 16390 C CA . LEU A 1 75 ? -7.763 14.054 -3.095 1.00 8.81 232 LEU A CA 9
ATOM 16391 C C . LEU A 1 75 ? -7.335 15.513 -3.134 1.00 9.30 232 LEU A C 9
ATOM 16392 O O . LEU A 1 75 ? -7.951 16.324 -3.825 1.00 9.67 232 LEU A O 9
ATOM 16408 N N . GLN A 1 76 ? -6.272 15.822 -2.387 1.00 9.34 233 GLN A N 9
ATOM 16409 C CA . GLN A 1 76 ? -5.714 17.175 -2.301 1.00 9.87 233 GLN A CA 9
ATOM 16410 C C . GLN A 1 76 ? -6.676 18.146 -1.623 1.00 9.87 233 GLN A C 9
ATOM 16411 O O . GLN A 1 76 ? -7.762 18.431 -2.130 1.00 9.75 233 GLN A O 9
ATOM 16425 N N . GLN A 1 77 ? -6.265 18.659 -0.472 1.00 10.20 234 GLN A N 9
ATOM 16426 C CA . GLN A 1 77 ? -7.085 19.591 0.293 1.00 10.43 234 GLN A CA 9
ATOM 16427 C C . GLN A 1 77 ? -6.888 21.018 -0.207 1.00 10.93 234 GLN A C 9
ATOM 16428 O O . GLN A 1 77 ? -7.649 21.925 0.140 1.00 11.18 234 GLN A O 9
ATOM 16442 N N . GLN A 1 78 ? -5.855 21.209 -1.013 1.00 11.20 235 GLN A N 9
ATOM 16443 C CA . GLN A 1 78 ? -5.545 22.518 -1.569 1.00 11.76 235 GLN A CA 9
ATOM 16444 C C . GLN A 1 78 ? -5.424 22.446 -3.085 1.00 11.96 235 GLN A C 9
ATOM 16445 O O . GLN A 1 78 ? -4.871 21.492 -3.627 1.00 12.27 235 GLN A O 9
ATOM 16459 N N . GLN A 1 79 ? -5.949 23.458 -3.759 1.00 11.97 236 GLN A N 9
ATOM 16460 C CA . GLN A 1 79 ? -5.907 23.520 -5.213 1.00 12.36 236 GLN A CA 9
ATOM 16461 C C . GLN A 1 79 ? -5.327 24.858 -5.666 1.00 12.79 236 GLN A C 9
ATOM 16462 O O . GLN A 1 79 ? -5.646 25.903 -5.096 1.00 12.91 236 GLN A O 9
ATOM 16476 N N . ALA A 1 80 ? -4.468 24.822 -6.677 1.00 13.20 237 ALA A N 9
ATOM 16477 C CA . ALA A 1 80 ? -3.845 26.036 -7.188 1.00 13.80 237 ALA A CA 9
ATOM 16478 C C . ALA A 1 80 ? -4.505 26.522 -8.478 1.00 14.33 237 ALA A C 9
ATOM 16479 O O . ALA A 1 80 ? -4.187 27.604 -8.974 1.00 14.81 237 ALA A O 9
ATOM 16486 N N . GLN A 1 81 ? -5.425 25.732 -9.010 1.00 14.40 238 GLN A N 9
ATOM 16487 C CA . GLN A 1 81 ? -6.112 26.095 -10.243 1.00 15.05 238 GLN A CA 9
ATOM 16488 C C . GLN A 1 81 ? -7.380 26.871 -9.941 1.00 15.31 238 GLN A C 9
ATOM 16489 O O . GLN A 1 81 ? -7.536 27.989 -10.480 1.00 15.61 238 GLN A O 9
ATOM 16504 N N . SER B 2 1 ? -11.499 -10.906 23.427 1.00 35.36 101 SER B N 9
ATOM 16505 C CA . SER B 2 1 ? -12.796 -10.329 23.829 1.00 34.91 101 SER B CA 9
ATOM 16506 C C . SER B 2 1 ? -13.325 -11.016 25.084 1.00 34.43 101 SER B C 9
ATOM 16507 O O . SER B 2 1 ? -13.123 -12.215 25.275 1.00 34.37 101 SER B O 9
ATOM 16517 N N . THR B 2 2 ? -13.986 -10.253 25.942 1.00 34.15 102 THR B N 9
ATOM 16518 C CA . THR B 2 2 ? -14.531 -10.789 27.175 1.00 33.76 102 THR B CA 9
ATOM 16519 C C . THR B 2 2 ? -15.891 -11.445 26.939 1.00 33.28 102 THR B C 9
ATOM 16520 O O . THR B 2 2 ? -16.127 -12.581 27.360 1.00 33.22 102 THR B O 9
ATOM 16531 N N . ASP B 2 3 ? -16.776 -10.734 26.250 1.00 33.03 103 ASP B N 9
ATOM 16532 C CA . ASP B 2 3 ? -18.112 -11.245 25.953 1.00 32.64 103 ASP B CA 9
ATOM 16533 C C . ASP B 2 3 ? -18.071 -12.144 24.728 1.00 32.11 103 ASP B C 9
ATOM 16534 O O . ASP B 2 3 ? -18.303 -11.691 23.605 1.00 31.91 103 ASP B O 9
ATOM 16543 N N . SER B 2 4 ? -17.760 -13.412 24.938 1.00 31.97 104 SER B N 9
ATOM 16544 C CA . SER B 2 4 ? -17.697 -14.372 23.847 1.00 31.54 104 SER B CA 9
ATOM 16545 C C . SER B 2 4 ? -19.055 -15.041 23.649 1.00 31.14 104 SER B C 9
ATOM 16546 O O . SER B 2 4 ? -19.162 -16.263 23.570 1.00 31.23 104 SER B O 9
ATOM 16554 N N . THR B 2 5 ? -20.090 -14.220 23.585 1.00 30.79 105 THR B N 9
ATOM 16555 C CA . THR B 2 5 ? -21.448 -14.703 23.400 1.00 30.46 105 THR B CA 9
ATOM 16556 C C . THR B 2 5 ? -21.822 -14.834 21.912 1.00 29.85 105 THR B C 9
ATOM 16557 O O . THR B 2 5 ? -22.296 -15.890 21.490 1.00 29.61 105 THR B O 9
ATOM 16568 N N . PRO B 2 6 ? -21.624 -13.776 21.090 1.00 29.68 106 PRO B N 9
ATOM 16569 C CA . PRO B 2 6 ? -21.955 -13.835 19.660 1.00 29.20 106 PRO B CA 9
ATOM 16570 C C . PRO B 2 6 ? -21.108 -14.858 18.904 1.00 28.60 106 PRO B C 9
ATOM 16571 O O . PRO B 2 6 ? -19.876 -14.822 18.955 1.00 28.39 106 PRO B O 9
ATOM 16582 N N . MET B 2 7 ? -21.779 -15.772 18.216 1.00 28.40 107 MET B N 9
ATOM 16583 C CA . MET B 2 7 ? -21.103 -16.813 17.452 1.00 27.90 107 MET B CA 9
ATOM 16584 C C . MET B 2 7 ? -22.044 -17.402 16.401 1.00 27.40 107 MET B C 9
ATOM 16585 O O . MET B 2 7 ? -21.909 -18.562 16.005 1.00 27.53 107 MET B O 9
ATOM 16599 N N . PHE B 2 8 ? -22.986 -16.588 15.937 1.00 26.90 108 PHE B N 9
ATOM 16600 C CA . PHE B 2 8 ? -23.954 -17.030 14.938 1.00 26.45 108 PHE B CA 9
ATOM 16601 C C . PHE B 2 8 ? -24.120 -15.979 13.845 1.00 25.50 108 PHE B C 9
ATOM 16602 O O . PHE B 2 8 ? -25.129 -15.952 13.139 1.00 25.24 108 PHE B O 9
ATOM 16619 N N . GLU B 2 9 ? -23.117 -15.124 13.706 1.00 25.08 109 GLU B N 9
ATOM 16620 C CA . GLU B 2 9 ? -23.134 -14.058 12.713 1.00 24.24 109 GLU B CA 9
ATOM 16621 C C . GLU B 2 9 ? -23.163 -14.629 11.296 1.00 23.47 109 GLU B C 9
ATOM 16622 O O . GLU B 2 9 ? -22.169 -15.180 10.814 1.00 23.64 109 GLU B O 9
ATOM 16634 N N . TYR B 2 10 ? -24.305 -14.506 10.637 1.00 22.72 110 TYR B N 9
ATOM 16635 C CA . TYR B 2 10 ? -24.454 -15.004 9.282 1.00 22.00 110 TYR B CA 9
ATOM 16636 C C . TYR B 2 10 ? -23.985 -13.953 8.284 1.00 21.09 110 TYR B C 9
ATOM 16637 O O . TYR B 2 10 ? -23.084 -14.207 7.482 1.00 20.78 110 TYR B O 9
ATOM 16655 N N . GLU B 2 11 ? -24.600 -12.779 8.341 1.00 20.77 111 GLU B N 9
ATOM 16656 C CA . GLU B 2 11 ? -24.252 -11.686 7.450 1.00 19.99 111 GLU B CA 9
ATOM 16657 C C . GLU B 2 11 ? -22.846 -11.179 7.747 1.00 19.16 111 GLU B C 9
ATOM 16658 O O . GLU B 2 11 ? -22.595 -10.568 8.790 1.00 19.28 111 GLU B O 9
ATOM 16670 N N . ASN B 2 12 ? -21.932 -11.449 6.826 1.00 18.42 112 ASN B N 9
ATOM 16671 C CA . ASN B 2 12 ? -20.547 -11.033 6.969 1.00 17.65 112 ASN B CA 9
ATOM 16672 C C . ASN B 2 12 ? -20.172 -10.095 5.834 1.00 16.89 112 ASN B C 9
ATOM 16673 O O . ASN B 2 12 ? -20.781 -10.138 4.763 1.00 16.78 112 ASN B O 9
ATOM 16684 N N . LEU B 2 13 ? -19.175 -9.254 6.059 1.00 16.49 113 LEU B N 9
ATOM 16685 C CA . LEU B 2 13 ? -18.748 -8.303 5.042 1.00 15.86 113 LEU B CA 9
ATOM 16686 C C . LEU B 2 13 ? -17.252 -8.023 5.137 1.00 15.11 113 LEU B C 9
ATOM 16687 O O . LEU B 2 13 ? -16.600 -8.416 6.107 1.00 15.28 113 LEU B O 9
ATOM 16703 N N . GLU B 2 14 ? -16.734 -7.342 4.112 1.00 14.37 114 GLU B N 9
ATOM 16704 C CA . GLU B 2 14 ? -15.322 -6.957 4.016 1.00 13.68 114 GLU B CA 9
ATOM 16705 C C . GLU B 2 14 ? -14.405 -8.163 3.805 1.00 13.12 114 GLU B C 9
ATOM 16706 O O . GLU B 2 14 ? -14.376 -9.102 4.604 1.00 13.03 114 GLU B O 9
ATOM 16718 N N . ASP B 2 15 ? -13.641 -8.105 2.723 1.00 12.91 115 ASP B N 9
ATOM 16719 C CA . ASP B 2 15 ? -12.696 -9.154 2.369 1.00 12.53 115 ASP B CA 9
ATOM 16720 C C . ASP B 2 15 ? -11.550 -8.549 1.558 1.00 11.84 115 ASP B C 9
ATOM 16721 O O . ASP B 2 15 ? -10.715 -9.259 0.996 1.00 11.73 115 ASP B O 9
ATOM 16730 N N . ASN B 2 16 ? -11.494 -7.221 1.529 1.00 11.51 116 ASN B N 9
ATOM 16731 C CA . ASN B 2 16 ? -10.475 -6.517 0.758 1.00 10.99 116 ASN B CA 9
ATOM 16732 C C . ASN B 2 16 ? -9.210 -6.286 1.574 1.00 10.00 116 ASN B C 9
ATOM 16733 O O . ASN B 2 16 ? -8.105 -6.359 1.039 1.00 9.54 116 ASN B O 9
ATOM 16744 N N . SER B 2 17 ? -9.366 -6.016 2.868 1.00 9.85 117 SER B N 9
ATOM 16745 C CA . SER B 2 17 ? -8.215 -5.768 3.738 1.00 9.09 117 SER B CA 9
ATOM 16746 C C . SER B 2 17 ? -7.299 -6.990 3.809 1.00 8.48 117 SER B C 9
ATOM 16747 O O . SER B 2 17 ? -6.107 -6.874 4.101 1.00 7.94 117 SER B O 9
ATOM 16755 N N . LYS B 2 18 ? -7.865 -8.161 3.530 1.00 8.71 118 LYS B N 9
ATOM 16756 C CA . LYS B 2 18 ? -7.109 -9.407 3.550 1.00 8.32 118 LYS B CA 9
ATOM 16757 C C . LYS B 2 18 ? -5.985 -9.358 2.519 1.00 7.50 118 LYS B C 9
ATOM 16758 O O . LYS B 2 18 ? -4.882 -9.854 2.756 1.00 7.07 118 LYS B O 9
ATOM 16777 N N . GLU B 2 19 ? -6.269 -8.717 1.391 1.00 7.48 119 GLU B N 9
ATOM 16778 C CA . GLU B 2 19 ? -5.314 -8.606 0.293 1.00 6.99 119 GLU B CA 9
ATOM 16779 C C . GLU B 2 19 ? -4.064 -7.827 0.683 1.00 6.13 119 GLU B C 9
ATOM 16780 O O . GLU B 2 19 ? -2.961 -8.178 0.268 1.00 5.77 119 GLU B O 9
ATOM 16792 N N . TRP B 2 20 ? -4.238 -6.779 1.478 1.00 6.01 120 TRP B N 9
ATOM 16793 C CA . TRP B 2 20 ? -3.115 -5.952 1.904 1.00 5.38 120 TRP B CA 9
ATOM 16794 C C . TRP B 2 20 ? -2.207 -6.721 2.857 1.00 4.90 120 TRP B C 9
ATOM 16795 O O . TRP B 2 20 ? -0.983 -6.632 2.781 1.00 4.43 120 TRP B O 9
ATOM 16816 N N . THR B 2 21 ? -2.823 -7.486 3.744 1.00 5.33 121 THR B N 9
ATOM 16817 C CA . THR B 2 21 ? -2.088 -8.269 4.728 1.00 5.34 121 THR B CA 9
ATOM 16818 C C . THR B 2 21 ? -1.351 -9.448 4.086 1.00 5.03 121 THR B C 9
ATOM 16819 O O . THR B 2 21 ? -0.387 -9.971 4.644 1.00 5.08 121 THR B O 9
ATOM 16830 N N . SER B 2 22 ? -1.789 -9.835 2.898 1.00 5.01 122 SER B N 9
ATOM 16831 C CA . SER B 2 22 ? -1.191 -10.955 2.176 1.00 4.99 122 SER B CA 9
ATOM 16832 C C . SER B 2 22 ? 0.072 -10.531 1.415 1.00 4.55 122 SER B C 9
ATOM 16833 O O . SER B 2 22 ? 0.391 -11.097 0.369 1.00 4.76 122 SER B O 9
ATOM 16841 N N . LEU B 2 23 ? 0.789 -9.543 1.938 1.00 4.24 123 LEU B N 9
ATOM 16842 C CA . LEU B 2 23 ? 1.994 -9.054 1.278 1.00 4.22 123 LEU B CA 9
ATOM 16843 C C . LEU B 2 23 ? 3.274 -9.461 2.011 1.00 4.10 123 LEU B C 9
ATOM 16844 O O . LEU B 2 23 ? 4.349 -9.487 1.410 1.00 4.50 123 LEU B O 9
ATOM 16860 N N . PHE B 2 24 ? 3.179 -9.803 3.292 1.00 4.01 124 PHE B N 9
ATOM 16861 C CA . PHE B 2 24 ? 4.380 -10.166 4.038 1.00 4.44 124 PHE B CA 9
ATOM 16862 C C . PHE B 2 24 ? 4.336 -11.600 4.561 1.00 4.95 124 PHE B C 9
ATOM 16863 O O . PHE B 2 24 ? 4.890 -12.511 3.939 1.00 5.55 124 PHE B O 9
ATOM 16880 N N . ASP B 2 25 ? 3.643 -11.809 5.673 1.00 4.98 125 ASP B N 9
ATOM 16881 C CA . ASP B 2 25 ? 3.547 -13.133 6.284 1.00 5.65 125 ASP B CA 9
ATOM 16882 C C . ASP B 2 25 ? 2.279 -13.853 5.841 1.00 5.72 125 ASP B C 9
ATOM 16883 O O . ASP B 2 25 ? 1.457 -14.279 6.652 1.00 6.24 125 ASP B O 9
ATOM 16892 N N . ASN B 2 26 ? 2.135 -13.994 4.535 1.00 5.46 126 ASN B N 9
ATOM 16893 C CA . ASN B 2 26 ? 0.979 -14.673 3.965 1.00 5.77 126 ASN B CA 9
ATOM 16894 C C . ASN B 2 26 ? 1.194 -16.181 3.986 1.00 5.90 126 ASN B C 9
ATOM 16895 O O . ASN B 2 26 ? 0.247 -16.962 3.872 1.00 6.04 126 ASN B O 9
ATOM 16906 N N . ASP B 2 27 ? 2.451 -16.580 4.138 1.00 6.22 127 ASP B N 9
ATOM 16907 C CA . ASP B 2 27 ? 2.808 -17.993 4.177 1.00 6.72 127 ASP B CA 9
ATOM 16908 C C . ASP B 2 27 ? 2.345 -18.638 5.479 1.00 7.18 127 ASP B C 9
ATOM 16909 O O . ASP B 2 27 ? 1.439 -19.471 5.480 1.00 7.47 127 ASP B O 9
ATOM 16918 N N . ILE B 2 28 ? 2.962 -18.243 6.586 1.00 7.53 128 ILE B N 9
ATOM 16919 C CA . ILE B 2 28 ? 2.611 -18.792 7.891 1.00 8.22 128 ILE B CA 9
ATOM 16920 C C . ILE B 2 28 ? 1.980 -17.723 8.782 1.00 8.70 128 ILE B C 9
ATOM 16921 O O . ILE B 2 28 ? 2.684 -16.928 9.406 1.00 8.87 128 ILE B O 9
ATOM 16937 N N . PRO B 2 29 ? 0.638 -17.675 8.835 1.00 9.15 129 PRO B N 9
ATOM 16938 C CA . PRO B 2 29 ? -0.086 -16.706 9.662 1.00 9.85 129 PRO B CA 9
ATOM 16939 C C . PRO B 2 29 ? -0.049 -17.067 11.147 1.00 10.63 129 PRO B C 9
ATOM 16940 O O . PRO B 2 29 ? -0.171 -16.199 12.009 1.00 11.00 129 PRO B O 9
ATOM 16951 N N . VAL B 2 30 ? 0.110 -18.352 11.439 1.00 11.05 130 VAL B N 9
ATOM 16952 C CA . VAL B 2 30 ? 0.168 -18.827 12.817 1.00 11.95 130 VAL B CA 9
ATOM 16953 C C . VAL B 2 30 ? 1.120 -20.010 12.930 1.00 12.59 130 VAL B C 9
ATOM 16954 O O . VAL B 2 30 ? 0.937 -21.025 12.261 1.00 12.77 130 VAL B O 9
ATOM 16967 N N . THR B 2 31 ? 2.137 -19.876 13.765 1.00 13.10 131 THR B N 9
ATOM 16968 C CA . THR B 2 31 ? 3.109 -20.938 13.957 1.00 13.88 131 THR B CA 9
ATOM 16969 C C . THR B 2 31 ? 2.940 -21.577 15.329 1.00 14.63 131 THR B C 9
ATOM 16970 O O . THR B 2 31 ? 2.989 -20.888 16.351 1.00 14.78 131 THR B O 9
ATOM 16981 N N . THR B 2 32 ? 2.730 -22.884 15.350 1.00 15.25 132 THR B N 9
ATOM 16982 C CA . THR B 2 32 ? 2.561 -23.605 16.599 1.00 16.11 132 THR B CA 9
ATOM 16983 C C . THR B 2 32 ? 3.861 -24.298 16.998 1.00 16.43 132 THR B C 9
ATOM 16984 O O . THR B 2 32 ? 4.865 -24.210 16.289 1.00 16.63 132 THR B O 9
ATOM 16995 N N . ASP B 2 33 ? 3.835 -24.973 18.137 1.00 16.62 133 ASP B N 9
ATOM 16996 C CA . ASP B 2 33 ? 5.004 -25.689 18.626 1.00 17.09 133 ASP B CA 9
ATOM 16997 C C . ASP B 2 33 ? 5.217 -26.958 17.813 1.00 18.05 133 ASP B C 9
ATOM 16998 O O . ASP B 2 33 ? 4.268 -27.680 17.504 1.00 18.48 133 ASP B O 9
ATOM 17007 N N . ASP B 2 34 ? 6.459 -27.212 17.450 1.00 18.48 134 ASP B N 9
ATOM 17008 C CA . ASP B 2 34 ? 6.795 -28.387 16.663 1.00 19.48 134 ASP B CA 9
ATOM 17009 C C . ASP B 2 34 ? 7.241 -29.523 17.565 1.00 20.00 134 ASP B C 9
ATOM 17010 O O . ASP B 2 34 ? 8.306 -29.390 18.202 1.00 20.13 134 ASP B O 9
ATOM 17020 N N . GLN A 1 1 ? -1.320 -12.526 -10.127 1.00 14.62 158 GLN A N 10
ATOM 17021 C CA . GLN A 1 1 ? -1.578 -11.349 -9.266 1.00 14.18 158 GLN A CA 10
ATOM 17022 C C . GLN A 1 1 ? -3.082 -11.192 -9.034 1.00 13.66 158 GLN A C 10
ATOM 17023 O O . GLN A 1 1 ? -3.793 -12.179 -8.836 1.00 13.66 158 GLN A O 10
ATOM 17039 N N . ARG A 1 2 ? -3.566 -9.955 -9.060 1.00 13.39 159 ARG A N 10
ATOM 17040 C CA . ARG A 1 2 ? -4.983 -9.680 -8.853 1.00 13.07 159 ARG A CA 10
ATOM 17041 C C . ARG A 1 2 ? -5.802 -10.157 -10.050 1.00 12.59 159 ARG A C 10
ATOM 17042 O O . ARG A 1 2 ? -5.476 -9.859 -11.200 1.00 12.86 159 ARG A O 10
ATOM 17063 N N . ARG A 1 3 ? -6.866 -10.896 -9.775 1.00 12.05 160 ARG A N 10
ATOM 17064 C CA . ARG A 1 3 ? -7.727 -11.422 -10.828 1.00 11.74 160 ARG A CA 10
ATOM 17065 C C . ARG A 1 3 ? -8.961 -10.541 -10.999 1.00 11.04 160 ARG A C 10
ATOM 17066 O O . ARG A 1 3 ? -10.065 -11.046 -11.212 1.00 10.84 160 ARG A O 10
ATOM 17087 N N . GLN A 1 4 ? -8.753 -9.226 -10.910 1.00 10.86 161 GLN A N 10
ATOM 17088 C CA . GLN A 1 4 ? -9.821 -8.230 -11.039 1.00 10.36 161 GLN A CA 10
ATOM 17089 C C . GLN A 1 4 ? -10.803 -8.319 -9.877 1.00 9.86 161 GLN A C 10
ATOM 17090 O O . GLN A 1 4 ? -11.604 -9.251 -9.783 1.00 10.18 161 GLN A O 10
ATOM 17104 N N . LEU A 1 5 ? -10.739 -7.339 -8.997 1.00 9.29 162 LEU A N 10
ATOM 17105 C CA . LEU A 1 5 ? -11.607 -7.296 -7.838 1.00 8.96 162 LEU A CA 10
ATOM 17106 C C . LEU A 1 5 ? -12.614 -6.155 -7.954 1.00 8.97 162 LEU A C 10
ATOM 17107 O O . LEU A 1 5 ? -13.771 -6.371 -8.318 1.00 9.41 162 LEU A O 10
ATOM 17123 N N . THR A 1 6 ? -12.169 -4.943 -7.651 1.00 8.60 163 THR A N 10
ATOM 17124 C CA . THR A 1 6 ? -13.027 -3.773 -7.714 1.00 8.65 163 THR A CA 10
ATOM 17125 C C . THR A 1 6 ? -12.301 -2.622 -8.398 1.00 8.24 163 THR A C 10
ATOM 17126 O O . THR A 1 6 ? -11.141 -2.352 -8.093 1.00 7.76 163 THR A O 10
ATOM 17137 N N . PRO A 1 7 ? -12.968 -1.919 -9.320 1.00 8.51 164 PRO A N 10
ATOM 17138 C CA . PRO A 1 7 ? -12.361 -0.793 -10.036 1.00 8.32 164 PRO A CA 10
ATOM 17139 C C . PRO A 1 7 ? -11.992 0.355 -9.103 1.00 7.84 164 PRO A C 10
ATOM 17140 O O . PRO A 1 7 ? -10.982 1.027 -9.300 1.00 7.58 164 PRO A O 10
ATOM 17151 N N . GLN A 1 8 ? -12.797 0.547 -8.068 1.00 7.83 165 GLN A N 10
ATOM 17152 C CA . GLN A 1 8 ? -12.577 1.623 -7.110 1.00 7.51 165 GLN A CA 10
ATOM 17153 C C . GLN A 1 8 ? -11.326 1.386 -6.261 1.00 6.97 165 GLN A C 10
ATOM 17154 O O . GLN A 1 8 ? -10.520 2.297 -6.070 1.00 6.65 165 GLN A O 10
ATOM 17168 N N . GLN A 1 9 ? -11.150 0.162 -5.775 1.00 6.95 166 GLN A N 10
ATOM 17169 C CA . GLN A 1 9 ? -10.004 -0.156 -4.935 1.00 6.50 166 GLN A CA 10
ATOM 17170 C C . GLN A 1 9 ? -8.752 -0.370 -5.774 1.00 6.28 166 GLN A C 10
ATOM 17171 O O . GLN A 1 9 ? -7.657 0.032 -5.376 1.00 5.88 166 GLN A O 10
ATOM 17185 N N . GLN A 1 10 ? -8.913 -0.991 -6.939 1.00 6.66 167 GLN A N 10
ATOM 17186 C CA . GLN A 1 10 ? -7.780 -1.245 -7.827 1.00 6.68 167 GLN A CA 10
ATOM 17187 C C . GLN A 1 10 ? -7.090 0.054 -8.234 1.00 6.51 167 GLN A C 10
ATOM 17188 O O . GLN A 1 10 ? -5.889 0.066 -8.501 1.00 6.41 167 GLN A O 10
ATOM 17202 N N . GLN A 1 11 ? -7.849 1.147 -8.267 1.00 6.59 168 GLN A N 10
ATOM 17203 C CA . GLN A 1 11 ? -7.304 2.449 -8.634 1.00 6.60 168 GLN A CA 10
ATOM 17204 C C . GLN A 1 11 ? -6.374 2.976 -7.548 1.00 6.15 168 GLN A C 10
ATOM 17205 O O . GLN A 1 11 ? -5.390 3.650 -7.838 1.00 6.21 168 GLN A O 10
ATOM 17219 N N . LEU A 1 12 ? -6.681 2.647 -6.300 1.00 5.81 169 LEU A N 10
ATOM 17220 C CA . LEU A 1 12 ? -5.883 3.106 -5.173 1.00 5.44 169 LEU A CA 10
ATOM 17221 C C . LEU A 1 12 ? -4.647 2.230 -5.003 1.00 5.18 169 LEU A C 10
ATOM 17222 O O . LEU A 1 12 ? -3.540 2.727 -4.798 1.00 5.07 169 LEU A O 10
ATOM 17238 N N . VAL A 1 13 ? -4.841 0.919 -5.115 1.00 5.20 170 VAL A N 10
ATOM 17239 C CA . VAL A 1 13 ? -3.741 -0.030 -4.967 1.00 5.06 170 VAL A CA 10
ATOM 17240 C C . VAL A 1 13 ? -2.758 0.079 -6.132 1.00 5.34 170 VAL A C 10
ATOM 17241 O O . VAL A 1 13 ? -1.598 -0.313 -6.016 1.00 5.28 170 VAL A O 10
ATOM 17254 N N . ASN A 1 14 ? -3.222 0.624 -7.252 1.00 5.77 171 ASN A N 10
ATOM 17255 C CA . ASN A 1 14 ? -2.379 0.781 -8.437 1.00 6.24 171 ASN A CA 10
ATOM 17256 C C . ASN A 1 14 ? -1.140 1.613 -8.124 1.00 6.25 171 ASN A C 10
ATOM 17257 O O . ASN A 1 14 ? -0.063 1.364 -8.664 1.00 6.59 171 ASN A O 10
ATOM 17268 N N . GLN A 1 15 ? -1.289 2.589 -7.234 1.00 6.00 172 GLN A N 10
ATOM 17269 C CA . GLN A 1 15 ? -0.169 3.439 -6.847 1.00 6.13 172 GLN A CA 10
ATOM 17270 C C . GLN A 1 15 ? 0.667 2.754 -5.770 1.00 5.80 172 GLN A C 10
ATOM 17271 O O . GLN A 1 15 ? 1.843 3.066 -5.595 1.00 6.06 172 GLN A O 10
ATOM 17285 N N . MET A 1 16 ? 0.059 1.800 -5.075 1.00 5.33 173 MET A N 10
ATOM 17286 C CA . MET A 1 16 ? 0.734 1.072 -4.001 1.00 5.03 173 MET A CA 10
ATOM 17287 C C . MET A 1 16 ? 1.568 -0.087 -4.541 1.00 5.21 173 MET A C 10
ATOM 17288 O O . MET A 1 16 ? 2.139 -0.863 -3.776 1.00 5.01 173 MET A O 10
ATOM 17302 N N . LYS A 1 17 ? 1.628 -0.206 -5.858 1.00 5.68 174 LYS A N 10
ATOM 17303 C CA . LYS A 1 17 ? 2.398 -1.268 -6.486 1.00 6.02 174 LYS A CA 10
ATOM 17304 C C . LYS A 1 17 ? 3.837 -0.810 -6.689 1.00 6.49 174 LYS A C 10
ATOM 17305 O O . LYS A 1 17 ? 4.779 -1.596 -6.584 1.00 6.55 174 LYS A O 10
ATOM 17324 N N . VAL A 1 18 ? 3.986 0.474 -6.978 1.00 6.90 175 VAL A N 10
ATOM 17325 C CA . VAL A 1 18 ? 5.293 1.074 -7.188 1.00 7.46 175 VAL A CA 10
ATOM 17326 C C . VAL A 1 18 ? 5.356 2.432 -6.509 1.00 7.44 175 VAL A C 10
ATOM 17327 O O . VAL A 1 18 ? 5.139 3.472 -7.133 1.00 7.78 175 VAL A O 10
ATOM 17340 N N . ALA A 1 19 ? 5.642 2.410 -5.225 1.00 7.10 176 ALA A N 10
ATOM 17341 C CA . ALA A 1 19 ? 5.734 3.632 -4.447 1.00 7.14 176 ALA A CA 10
ATOM 17342 C C . ALA A 1 19 ? 6.695 3.462 -3.284 1.00 7.24 176 ALA A C 10
ATOM 17343 O O . ALA A 1 19 ? 6.693 2.430 -2.615 1.00 6.92 176 ALA A O 10
ATOM 17350 N N . PRO A 1 20 ? 7.562 4.453 -3.057 1.00 7.75 177 PRO A N 10
ATOM 17351 C CA . PRO A 1 20 ? 8.513 4.424 -1.954 1.00 7.96 177 PRO A CA 10
ATOM 17352 C C . PRO A 1 20 ? 7.888 4.891 -0.643 1.00 7.58 177 PRO A C 10
ATOM 17353 O O . PRO A 1 20 ? 7.056 5.807 -0.614 1.00 7.42 177 PRO A O 10
ATOM 17364 N N . ILE A 1 21 ? 8.297 4.245 0.428 1.00 7.53 178 ILE A N 10
ATOM 17365 C CA . ILE A 1 21 ? 7.811 4.540 1.761 1.00 7.29 178 ILE A CA 10
ATOM 17366 C C . ILE A 1 21 ? 8.470 5.798 2.312 1.00 7.90 178 ILE A C 10
ATOM 17367 O O . ILE A 1 21 ? 9.696 5.902 2.333 1.00 8.45 178 ILE A O 10
ATOM 17383 N N . PRO A 1 22 ? 7.666 6.783 2.731 1.00 7.89 179 PRO A N 10
ATOM 17384 C CA . PRO A 1 22 ? 8.178 8.018 3.318 1.00 8.51 179 PRO A CA 10
ATOM 17385 C C . PRO A 1 22 ? 8.951 7.752 4.602 1.00 8.75 179 PRO A C 10
ATOM 17386 O O . PRO A 1 22 ? 8.777 6.712 5.247 1.00 8.38 179 PRO A O 10
ATOM 17397 N N . LYS A 1 23 ? 9.767 8.714 4.987 1.00 9.42 180 LYS A N 10
ATOM 17398 C CA . LYS A 1 23 ? 10.587 8.594 6.187 1.00 9.77 180 LYS A CA 10
ATOM 17399 C C . LYS A 1 23 ? 9.714 8.410 7.421 1.00 9.52 180 LYS A C 10
ATOM 17400 O O . LYS A 1 23 ? 10.065 7.656 8.330 1.00 9.52 180 LYS A O 10
ATOM 17419 N N . GLN A 1 24 ? 8.565 9.084 7.426 1.00 9.38 181 GLN A N 10
ATOM 17420 C CA . GLN A 1 24 ? 7.621 9.007 8.541 1.00 9.25 181 GLN A CA 10
ATOM 17421 C C . GLN A 1 24 ? 7.213 7.564 8.825 1.00 8.64 181 GLN A C 10
ATOM 17422 O O . GLN A 1 24 ? 7.146 7.142 9.978 1.00 8.66 181 GLN A O 10
ATOM 17436 N N . LEU A 1 25 ? 6.963 6.804 7.768 1.00 8.14 182 LEU A N 10
ATOM 17437 C CA . LEU A 1 25 ? 6.539 5.419 7.912 1.00 7.55 182 LEU A CA 10
ATOM 17438 C C . LEU A 1 25 ? 7.731 4.480 8.085 1.00 7.61 182 LEU A C 10
ATOM 17439 O O . LEU A 1 25 ? 7.616 3.438 8.725 1.00 7.33 182 LEU A O 10
ATOM 17455 N N . LEU A 1 26 ? 8.873 4.850 7.515 1.00 8.04 183 LEU A N 10
ATOM 17456 C CA . LEU A 1 26 ? 10.083 4.036 7.630 1.00 8.24 183 LEU A CA 10
ATOM 17457 C C . LEU A 1 26 ? 10.545 3.972 9.085 1.00 8.55 183 LEU A C 10
ATOM 17458 O O . LEU A 1 26 ? 11.101 2.968 9.536 1.00 8.54 183 LEU A O 10
ATOM 17474 N N . GLN A 1 27 ? 10.284 5.050 9.820 1.00 8.87 184 GLN A N 10
ATOM 17475 C CA . GLN A 1 27 ? 10.651 5.141 11.231 1.00 9.25 184 GLN A CA 10
ATOM 17476 C C . GLN A 1 27 ? 9.750 4.262 12.097 1.00 8.85 184 GLN A C 10
ATOM 17477 O O . GLN A 1 27 ? 9.942 4.162 13.308 1.00 9.14 184 GLN A O 10
ATOM 17491 N N . ARG A 1 28 ? 8.760 3.636 11.477 1.00 8.24 185 ARG A N 10
ATOM 17492 C CA . ARG A 1 28 ? 7.837 2.769 12.196 1.00 7.89 185 ARG A CA 10
ATOM 17493 C C . ARG A 1 28 ? 8.301 1.321 12.164 1.00 7.66 185 ARG A C 10
ATOM 17494 O O . ARG A 1 28 ? 7.774 0.479 12.887 1.00 7.54 185 ARG A O 10
ATOM 17515 N N . ILE A 1 29 ? 9.282 1.030 11.320 1.00 7.69 186 ILE A N 10
ATOM 17516 C CA . ILE A 1 29 ? 9.791 -0.329 11.199 1.00 7.57 186 ILE A CA 10
ATOM 17517 C C . ILE A 1 29 ? 11.238 -0.411 11.679 1.00 8.20 186 ILE A C 10
ATOM 17518 O O . ILE A 1 29 ? 12.165 -0.108 10.928 1.00 8.43 186 ILE A O 10
ATOM 17534 N N . PRO A 1 30 ? 11.447 -0.775 12.952 1.00 8.55 187 PRO A N 10
ATOM 17535 C CA . PRO A 1 30 ? 12.771 -0.916 13.537 1.00 9.18 187 PRO A CA 10
ATOM 17536 C C . PRO A 1 30 ? 13.275 -2.362 13.459 1.00 9.19 187 PRO A C 10
ATOM 17537 O O . PRO A 1 30 ? 12.689 -3.185 12.754 1.00 8.73 187 PRO A O 10
ATOM 17548 N N . ASN A 1 31 ? 14.375 -2.645 14.165 1.00 9.77 188 ASN A N 10
ATOM 17549 C CA . ASN A 1 31 ? 15.002 -3.983 14.221 1.00 9.94 188 ASN A CA 10
ATOM 17550 C C . ASN A 1 31 ? 15.722 -4.344 12.914 1.00 9.83 188 ASN A C 10
ATOM 17551 O O . ASN A 1 31 ? 16.650 -5.157 12.911 1.00 9.99 188 ASN A O 10
ATOM 17562 N N . ILE A 1 32 ? 15.337 -3.704 11.824 1.00 9.66 189 ILE A N 10
ATOM 17563 C CA . ILE A 1 32 ? 15.949 -3.964 10.529 1.00 9.64 189 ILE A CA 10
ATOM 17564 C C . ILE A 1 32 ? 15.990 -2.698 9.696 1.00 9.96 189 ILE A C 10
ATOM 17565 O O . ILE A 1 32 ? 14.964 -2.054 9.474 1.00 9.97 189 ILE A O 10
ATOM 17581 N N . PRO A 1 33 ? 17.183 -2.315 9.235 1.00 10.38 190 PRO A N 10
ATOM 17582 C CA . PRO A 1 33 ? 17.360 -1.125 8.409 1.00 10.85 190 PRO A CA 10
ATOM 17583 C C . PRO A 1 33 ? 16.861 -1.372 6.992 1.00 10.73 190 PRO A C 10
ATOM 17584 O O . PRO A 1 33 ? 17.288 -2.319 6.332 1.00 11.03 190 PRO A O 10
ATOM 17595 N N . PRO A 1 34 ? 15.922 -0.550 6.520 1.00 10.37 191 PRO A N 10
ATOM 17596 C CA . PRO A 1 34 ? 15.372 -0.688 5.169 1.00 10.30 191 PRO A CA 10
ATOM 17597 C C . PRO A 1 34 ? 16.445 -0.505 4.082 1.00 10.68 191 PRO A C 10
ATOM 17598 O O . PRO A 1 34 ? 16.484 -1.254 3.103 1.00 10.94 191 PRO A O 10
ATOM 17609 N N . ASN A 1 35 ? 17.309 0.497 4.287 1.00 10.83 192 ASN A N 10
ATOM 17610 C CA . ASN A 1 35 ? 18.408 0.849 3.368 1.00 11.33 192 ASN A CA 10
ATOM 17611 C C . ASN A 1 35 ? 17.878 1.405 2.053 1.00 11.24 192 ASN A C 10
ATOM 17612 O O . ASN A 1 35 ? 18.645 1.726 1.142 1.00 11.75 192 ASN A O 10
ATOM 17623 N N . ILE A 1 36 ? 16.579 1.602 2.001 1.00 10.63 193 ILE A N 10
ATOM 17624 C CA . ILE A 1 36 ? 15.914 2.147 0.829 1.00 10.51 193 ILE A CA 10
ATOM 17625 C C . ILE A 1 36 ? 14.518 2.588 1.206 1.00 9.90 193 ILE A C 10
ATOM 17626 O O . ILE A 1 36 ? 14.159 2.613 2.389 1.00 9.52 193 ILE A O 10
ATOM 17642 N N . ASN A 1 37 ? 13.737 2.932 0.205 1.00 9.87 194 ASN A N 10
ATOM 17643 C CA . ASN A 1 37 ? 12.372 3.360 0.433 1.00 9.35 194 ASN A CA 10
ATOM 17644 C C . ASN A 1 37 ? 11.400 2.734 -0.571 1.00 8.86 194 ASN A C 10
ATOM 17645 O O . ASN A 1 37 ? 10.210 2.654 -0.301 1.00 8.57 194 ASN A O 10
ATOM 17656 N N . THR A 1 38 ? 11.892 2.237 -1.701 1.00 8.88 195 THR A N 10
ATOM 17657 C CA . THR A 1 38 ? 11.011 1.640 -2.699 1.00 8.49 195 THR A CA 10
ATOM 17658 C C . THR A 1 38 ? 10.514 0.273 -2.235 1.00 7.92 195 THR A C 10
ATOM 17659 O O . THR A 1 38 ? 11.314 -0.575 -1.852 1.00 8.08 195 THR A O 10
ATOM 17670 N N . TRP A 1 39 ? 9.204 0.039 -2.360 1.00 7.29 196 TRP A N 10
ATOM 17671 C CA . TRP A 1 39 ? 8.581 -1.210 -1.900 1.00 6.73 196 TRP A CA 10
ATOM 17672 C C . TRP A 1 39 ? 9.163 -2.449 -2.572 1.00 7.00 196 TRP A C 10
ATOM 17673 O O . TRP A 1 39 ? 9.388 -3.462 -1.910 1.00 6.84 196 TRP A O 10
ATOM 17694 N N . GLN A 1 40 ? 9.416 -2.364 -3.869 1.00 7.47 197 GLN A N 10
ATOM 17695 C CA . GLN A 1 40 ? 9.964 -3.495 -4.614 1.00 7.85 197 GLN A CA 10
ATOM 17696 C C . GLN A 1 40 ? 11.313 -3.927 -4.041 1.00 8.27 197 GLN A C 10
ATOM 17697 O O . GLN A 1 40 ? 11.678 -5.103 -4.096 1.00 8.37 197 GLN A O 10
ATOM 17711 N N . GLN A 1 41 ? 12.063 -2.962 -3.529 1.00 8.57 198 GLN A N 10
ATOM 17712 C CA . GLN A 1 41 ? 13.368 -3.230 -2.943 1.00 9.03 198 GLN A CA 10
ATOM 17713 C C . GLN A 1 41 ? 13.250 -3.542 -1.448 1.00 8.61 198 GLN A C 10
ATOM 17714 O O . GLN A 1 41 ? 14.068 -4.277 -0.897 1.00 8.82 198 GLN A O 10
ATOM 17728 N N . VAL A 1 42 ? 12.230 -2.979 -0.795 1.00 8.07 199 VAL A N 10
ATOM 17729 C CA . VAL A 1 42 ? 12.019 -3.189 0.640 1.00 7.70 199 VAL A CA 10
ATOM 17730 C C . VAL A 1 42 ? 11.756 -4.669 0.942 1.00 7.32 199 VAL A C 10
ATOM 17731 O O . VAL A 1 42 ? 12.155 -5.184 1.986 1.00 7.31 199 VAL A O 10
ATOM 17744 N N . THR A 1 43 ? 11.121 -5.354 -0.000 1.00 7.10 200 THR A N 10
ATOM 17745 C CA . THR A 1 43 ? 10.794 -6.765 0.161 1.00 6.83 200 THR A CA 10
ATOM 17746 C C . THR A 1 43 ? 12.044 -7.642 0.276 1.00 7.39 200 THR A C 10
ATOM 17747 O O . THR A 1 43 ? 11.977 -8.768 0.779 1.00 7.30 200 THR A O 10
ATOM 17758 N N . ALA A 1 44 ? 13.184 -7.120 -0.172 1.00 8.02 201 ALA A N 10
ATOM 17759 C CA . ALA A 1 44 ? 14.444 -7.859 -0.121 1.00 8.63 201 ALA A CA 10
ATOM 17760 C C . ALA A 1 44 ? 14.829 -8.206 1.312 1.00 8.64 201 ALA A C 10
ATOM 17761 O O . ALA A 1 44 ? 15.511 -9.200 1.551 1.00 8.93 201 ALA A O 10
ATOM 17768 N N . LEU A 1 45 ? 14.375 -7.395 2.262 1.00 8.38 202 LEU A N 10
ATOM 17769 C CA . LEU A 1 45 ? 14.664 -7.623 3.672 1.00 8.45 202 LEU A CA 10
ATOM 17770 C C . LEU A 1 45 ? 14.148 -8.989 4.110 1.00 8.04 202 LEU A C 10
ATOM 17771 O O . LEU A 1 45 ? 14.781 -9.684 4.910 1.00 8.27 202 LEU A O 10
ATOM 17787 N N . ALA A 1 46 ? 13.006 -9.376 3.565 1.00 7.51 203 ALA A N 10
ATOM 17788 C CA . ALA A 1 46 ? 12.400 -10.658 3.887 1.00 7.19 203 ALA A CA 10
ATOM 17789 C C . ALA A 1 46 ? 13.079 -11.783 3.117 1.00 7.64 203 ALA A C 10
ATOM 17790 O O . ALA A 1 46 ? 13.221 -12.898 3.619 1.00 7.71 203 ALA A O 10
ATOM 17797 N N . GLN A 1 47 ? 13.514 -11.474 1.902 1.00 8.03 204 GLN A N 10
ATOM 17798 C CA . GLN A 1 47 ? 14.175 -12.453 1.047 1.00 8.56 204 GLN A CA 10
ATOM 17799 C C . GLN A 1 47 ? 15.572 -12.791 1.564 1.00 9.11 204 GLN A C 10
ATOM 17800 O O . GLN A 1 47 ? 16.060 -13.906 1.375 1.00 9.51 204 GLN A O 10
ATOM 17814 N N . GLN A 1 48 ? 16.214 -11.827 2.214 1.00 9.17 205 GLN A N 10
ATOM 17815 C CA . GLN A 1 48 ? 17.553 -12.035 2.755 1.00 9.72 205 GLN A CA 10
ATOM 17816 C C . GLN A 1 48 ? 17.486 -12.606 4.168 1.00 9.52 205 GLN A C 10
ATOM 17817 O O . GLN A 1 48 ? 18.498 -12.673 4.866 1.00 9.93 205 GLN A O 10
ATOM 17831 N N . LYS A 1 49 ? 16.282 -13.003 4.583 1.00 8.93 206 LYS A N 10
ATOM 17832 C CA . LYS A 1 49 ? 16.050 -13.590 5.906 1.00 8.75 206 LYS A CA 10
ATOM 17833 C C . LYS A 1 49 ? 16.422 -12.628 7.036 1.00 8.72 206 LYS A C 10
ATOM 17834 O O . LYS A 1 49 ? 16.784 -13.054 8.137 1.00 8.89 206 LYS A O 10
ATOM 17853 N N . LEU A 1 50 ? 16.322 -11.334 6.765 1.00 8.58 207 LEU A N 10
ATOM 17854 C CA . LEU A 1 50 ? 16.636 -10.323 7.766 1.00 8.66 207 LEU A CA 10
ATOM 17855 C C . LEU A 1 50 ? 15.375 -9.954 8.535 1.00 8.06 207 LEU A C 10
ATOM 17856 O O . LEU A 1 50 ? 15.429 -9.618 9.716 1.00 8.10 207 LEU A O 10
ATOM 17872 N N . LEU A 1 51 ? 14.249 -10.017 7.839 1.00 7.59 208 LEU A N 10
ATOM 17873 C CA . LEU A 1 51 ? 12.952 -9.700 8.414 1.00 7.05 208 LEU A CA 10
ATOM 17874 C C . LEU A 1 51 ? 12.301 -10.966 8.950 1.00 6.95 208 LEU A C 10
ATOM 17875 O O . LEU A 1 51 ? 11.981 -11.880 8.189 1.00 6.96 208 LEU A O 10
ATOM 17891 N N . THR A 1 52 ? 12.120 -11.023 10.260 1.00 6.97 209 THR A N 10
ATOM 17892 C CA . THR A 1 52 ? 11.511 -12.182 10.891 1.00 7.00 209 THR A CA 10
ATOM 17893 C C . THR A 1 52 ? 9.991 -12.123 10.750 1.00 6.57 209 THR A C 10
ATOM 17894 O O . THR A 1 52 ? 9.430 -11.048 10.519 1.00 6.24 209 THR A O 10
ATOM 17905 N N . PRO A 1 53 ? 9.297 -13.273 10.869 1.00 6.66 210 PRO A N 10
ATOM 17906 C CA . PRO A 1 53 ? 7.832 -13.333 10.776 1.00 6.45 210 PRO A CA 10
ATOM 17907 C C . PRO A 1 53 ? 7.147 -12.370 11.749 1.00 6.38 210 PRO A C 10
ATOM 17908 O O . PRO A 1 53 ? 5.988 -12.002 11.564 1.00 6.16 210 PRO A O 10
ATOM 17919 N N . GLN A 1 54 ? 7.881 -11.955 12.777 1.00 6.66 211 GLN A N 10
ATOM 17920 C CA . GLN A 1 54 ? 7.364 -11.024 13.768 1.00 6.77 211 GLN A CA 10
ATOM 17921 C C . GLN A 1 54 ? 7.279 -9.619 13.183 1.00 6.45 211 GLN A C 10
ATOM 17922 O O . GLN A 1 54 ? 6.295 -8.909 13.390 1.00 6.38 211 GLN A O 10
ATOM 17936 N N . ASP A 1 55 ? 8.301 -9.231 12.422 1.00 6.37 212 ASP A N 10
ATOM 17937 C CA . ASP A 1 55 ? 8.348 -7.904 11.818 1.00 6.18 212 ASP A CA 10
ATOM 17938 C C . ASP A 1 55 ? 7.373 -7.837 10.655 1.00 5.63 212 ASP A C 10
ATOM 17939 O O . ASP A 1 55 ? 6.915 -6.765 10.261 1.00 5.44 212 ASP A O 10
ATOM 17948 N N . MET A 1 56 ? 7.052 -9.007 10.120 1.00 5.47 213 MET A N 10
ATOM 17949 C CA . MET A 1 56 ? 6.134 -9.131 8.999 1.00 5.06 213 MET A CA 10
ATOM 17950 C C . MET A 1 56 ? 4.770 -8.531 9.321 1.00 4.94 213 MET A C 10
ATOM 17951 O O . MET A 1 56 ? 4.086 -8.018 8.437 1.00 4.64 213 MET A O 10
ATOM 17965 N N . GLU A 1 57 ? 4.382 -8.595 10.585 1.00 5.29 214 GLU A N 10
ATOM 17966 C CA . GLU A 1 57 ? 3.092 -8.072 11.017 1.00 5.44 214 GLU A CA 10
ATOM 17967 C C . GLU A 1 57 ? 3.154 -6.559 11.210 1.00 5.41 214 GLU A C 10
ATOM 17968 O O . GLU A 1 57 ? 2.139 -5.869 11.132 1.00 5.42 214 GLU A O 10
ATOM 17980 N N . ALA A 1 58 ? 4.357 -6.049 11.432 1.00 5.51 215 ALA A N 10
ATOM 17981 C CA . ALA A 1 58 ? 4.561 -4.623 11.644 1.00 5.66 215 ALA A CA 10
ATOM 17982 C C . ALA A 1 58 ? 4.524 -3.861 10.325 1.00 5.27 215 ALA A C 10
ATOM 17983 O O . ALA A 1 58 ? 3.972 -2.761 10.240 1.00 5.33 215 ALA A O 10
ATOM 17990 N N . ALA A 1 59 ? 5.094 -4.464 9.291 1.00 4.95 216 ALA A N 10
ATOM 17991 C CA . ALA A 1 59 ? 5.130 -3.851 7.970 1.00 4.66 216 ALA A CA 10
ATOM 17992 C C . ALA A 1 59 ? 3.733 -3.805 7.367 1.00 4.31 216 ALA A C 10
ATOM 17993 O O . ALA A 1 59 ? 3.439 -2.976 6.504 1.00 4.17 216 ALA A O 10
ATOM 18000 N N . LYS A 1 60 ? 2.870 -4.690 7.848 1.00 4.31 217 LYS A N 10
ATOM 18001 C CA . LYS A 1 60 ? 1.497 -4.760 7.373 1.00 4.20 217 LYS A CA 10
ATOM 18002 C C . LYS A 1 60 ? 0.716 -3.512 7.776 1.00 4.42 217 LYS A C 10
ATOM 18003 O O . LYS A 1 60 ? -0.298 -3.177 7.159 1.00 4.34 217 LYS A O 10
ATOM 18022 N N . GLU A 1 61 ? 1.188 -2.829 8.817 1.00 0.00 218 GLU A N 10
ATOM 18023 C CA . GLU A 1 61 ? 0.541 -1.606 9.283 1.00 0.00 218 GLU A CA 10
ATOM 18024 C C . GLU A 1 61 ? 0.908 -0.433 8.407 1.00 0.00 218 GLU A C 10
ATOM 18025 O O . GLU A 1 61 ? 0.064 0.403 8.081 1.00 0.00 218 GLU A O 10
ATOM 18037 N N . VAL A 1 62 ? 2.179 -0.368 8.028 1.00 4.99 219 VAL A N 10
ATOM 18038 C CA . VAL A 1 62 ? 2.686 0.713 7.193 1.00 5.07 219 VAL A CA 10
ATOM 18039 C C . VAL A 1 62 ? 1.952 0.765 5.854 1.00 4.71 219 VAL A C 10
ATOM 18040 O O . VAL A 1 62 ? 1.607 1.841 5.367 1.00 4.89 219 VAL A O 10
ATOM 18053 N N . TYR A 1 63 ? 1.684 -0.407 5.290 1.00 4.28 220 TYR A N 10
ATOM 18054 C CA . TYR A 1 63 ? 0.990 -0.518 4.007 1.00 4.00 220 TYR A CA 10
ATOM 18055 C C . TYR A 1 63 ? -0.412 0.097 4.068 1.00 4.14 220 TYR A C 10
ATOM 18056 O O . TYR A 1 63 ? -0.969 0.502 3.046 1.00 4.18 220 TYR A O 10
ATOM 18074 N N . LYS A 1 64 ? -0.980 0.160 5.265 1.00 4.37 221 LYS A N 10
ATOM 18075 C CA . LYS A 1 64 ? -2.312 0.726 5.450 1.00 4.73 221 LYS A CA 10
ATOM 18076 C C . LYS A 1 64 ? -2.239 2.248 5.504 1.00 5.09 221 LYS A C 10
ATOM 18077 O O . LYS A 1 64 ? -2.958 2.943 4.789 1.00 5.27 221 LYS A O 10
ATOM 18096 N N . ILE A 1 65 ? -1.343 2.753 6.345 1.00 5.30 222 ILE A N 10
ATOM 18097 C CA . ILE A 1 65 ? -1.164 4.192 6.514 1.00 5.78 222 ILE A CA 10
ATOM 18098 C C . ILE A 1 65 ? -0.622 4.832 5.233 1.00 5.68 222 ILE A C 10
ATOM 18099 O O . ILE A 1 65 ? -0.942 5.979 4.913 1.00 6.01 222 ILE A O 10
ATOM 18115 N N . HIS A 1 66 ? 0.182 4.072 4.497 1.00 5.31 223 HIS A N 10
ATOM 18116 C CA . HIS A 1 66 ? 0.770 4.540 3.245 1.00 5.36 223 HIS A CA 10
ATOM 18117 C C . HIS A 1 66 ? -0.323 4.939 2.253 1.00 5.26 223 HIS A C 10
ATOM 18118 O O . HIS A 1 66 ? -0.229 5.974 1.592 1.00 5.59 223 HIS A O 10
ATOM 18132 N N . GLN A 1 67 ? -1.368 4.120 2.182 1.00 4.91 224 GLN A N 10
ATOM 18133 C CA . GLN A 1 67 ? -2.491 4.370 1.285 1.00 4.90 224 GLN A CA 10
ATOM 18134 C C . GLN A 1 67 ? -3.181 5.685 1.629 1.00 5.38 224 GLN A C 10
ATOM 18135 O O . GLN A 1 67 ? -3.565 6.450 0.744 1.00 5.57 224 GLN A O 10
ATOM 18149 N N . GLN A 1 68 ? -3.309 5.947 2.923 1.00 5.66 225 GLN A N 10
ATOM 18150 C CA . GLN A 1 68 ? -3.962 7.160 3.399 1.00 6.22 225 GLN A CA 10
ATOM 18151 C C . GLN A 1 68 ? -3.136 8.391 3.043 1.00 6.53 225 GLN A C 10
ATOM 18152 O O . GLN A 1 68 ? -3.680 9.458 2.751 1.00 6.88 225 GLN A O 10
ATOM 18166 N N . LEU A 1 69 ? -1.822 8.236 3.069 1.00 6.49 226 LEU A N 10
ATOM 18167 C CA . LEU A 1 69 ? -0.925 9.334 2.751 1.00 6.92 226 LEU A CA 10
ATOM 18168 C C . LEU A 1 69 ? -0.923 9.610 1.253 1.00 6.85 226 LEU A C 10
ATOM 18169 O O . LEU A 1 69 ? -0.913 10.765 0.827 1.00 7.28 226 LEU A O 10
ATOM 18185 N N . LEU A 1 70 ? -0.937 8.549 0.453 1.00 6.38 227 LEU A N 10
ATOM 18186 C CA . LEU A 1 70 ? -0.947 8.696 -0.997 1.00 6.38 227 LEU A CA 10
ATOM 18187 C C . LEU A 1 70 ? -2.198 9.440 -1.445 1.00 6.51 227 LEU A C 10
ATOM 18188 O O . LEU A 1 70 ? -2.154 10.231 -2.388 1.00 6.81 227 LEU A O 10
ATOM 18204 N N . PHE A 1 71 ? -3.304 9.190 -0.750 1.00 6.38 228 PHE A N 10
ATOM 18205 C CA . PHE A 1 71 ? -4.576 9.835 -1.054 1.00 6.62 228 PHE A CA 10
ATOM 18206 C C . PHE A 1 71 ? -4.440 11.355 -0.967 1.00 7.17 228 PHE A C 10
ATOM 18207 O O . PHE A 1 71 ? -5.039 12.093 -1.750 1.00 7.44 228 PHE A O 10
ATOM 18224 N N . LYS A 1 72 ? -3.629 11.810 -0.018 1.00 7.38 229 LYS A N 10
ATOM 18225 C CA . LYS A 1 72 ? -3.404 13.236 0.183 1.00 7.96 229 LYS A CA 10
ATOM 18226 C C . LYS A 1 72 ? -2.593 13.814 -0.970 1.00 8.17 229 LYS A C 10
ATOM 18227 O O . LYS A 1 72 ? -2.905 14.888 -1.489 1.00 8.60 229 LYS A O 10
ATOM 18246 N N . ALA A 1 73 ? -1.561 13.082 -1.374 1.00 7.94 230 ALA A N 10
ATOM 18247 C CA . ALA A 1 73 ? -0.698 13.507 -2.470 1.00 8.24 230 ALA A CA 10
ATOM 18248 C C . ALA A 1 73 ? -1.462 13.522 -3.789 1.00 8.26 230 ALA A C 10
ATOM 18249 O O . ALA A 1 73 ? -1.209 14.357 -4.658 1.00 8.69 230 ALA A O 10
ATOM 18256 N N . ARG A 1 74 ? -2.398 12.591 -3.933 1.00 7.86 231 ARG A N 10
ATOM 18257 C CA . ARG A 1 74 ? -3.206 12.512 -5.142 1.00 7.92 231 ARG A CA 10
ATOM 18258 C C . ARG A 1 74 ? -4.074 13.754 -5.274 1.00 8.29 231 ARG A C 10
ATOM 18259 O O . ARG A 1 74 ? -4.375 14.201 -6.381 1.00 8.56 231 ARG A O 10
ATOM 18280 N N . LEU A 1 75 ? -4.462 14.313 -4.137 1.00 8.38 232 LEU A N 10
ATOM 18281 C CA . LEU A 1 75 ? -5.292 15.505 -4.112 1.00 8.81 232 LEU A CA 10
ATOM 18282 C C . LEU A 1 75 ? -4.451 16.757 -4.342 1.00 9.30 232 LEU A C 10
ATOM 18283 O O . LEU A 1 75 ? -4.766 17.577 -5.205 1.00 9.67 232 LEU A O 10
ATOM 18299 N N . GLN A 1 76 ? -3.379 16.902 -3.568 1.00 9.34 233 GLN A N 10
ATOM 18300 C CA . GLN A 1 76 ? -2.507 18.066 -3.690 1.00 9.87 233 GLN A CA 10
ATOM 18301 C C . GLN A 1 76 ? -1.038 17.672 -3.636 1.00 9.87 233 GLN A C 10
ATOM 18302 O O . GLN A 1 76 ? -0.569 17.118 -2.639 1.00 9.75 233 GLN A O 10
ATOM 18316 N N . GLN A 1 77 ? -0.315 17.978 -4.703 1.00 10.20 234 GLN A N 10
ATOM 18317 C CA . GLN A 1 77 ? 1.109 17.672 -4.780 1.00 10.43 234 GLN A CA 10
ATOM 18318 C C . GLN A 1 77 ? 1.930 18.857 -4.281 1.00 10.93 234 GLN A C 10
ATOM 18319 O O . GLN A 1 77 ? 2.894 18.690 -3.533 1.00 11.18 234 GLN A O 10
ATOM 18333 N N . GLN A 1 78 ? 1.528 20.054 -4.691 1.00 11.20 235 GLN A N 10
ATOM 18334 C CA . GLN A 1 78 ? 2.221 21.274 -4.294 1.00 11.76 235 GLN A CA 10
ATOM 18335 C C . GLN A 1 78 ? 1.230 22.300 -3.754 1.00 11.96 235 GLN A C 10
ATOM 18336 O O . GLN A 1 78 ? 1.549 23.484 -3.640 1.00 12.27 235 GLN A O 10
ATOM 18350 N N . GLN A 1 79 ? 0.027 21.821 -3.430 1.00 11.97 236 GLN A N 10
ATOM 18351 C CA . GLN A 1 79 ? -1.043 22.661 -2.893 1.00 12.36 236 GLN A CA 10
ATOM 18352 C C . GLN A 1 79 ? -1.484 23.708 -3.908 1.00 12.79 236 GLN A C 10
ATOM 18353 O O . GLN A 1 79 ? -0.889 24.782 -4.016 1.00 12.91 236 GLN A O 10
ATOM 18367 N N . ALA A 1 80 ? -2.520 23.378 -4.664 1.00 13.20 237 ALA A N 10
ATOM 18368 C CA . ALA A 1 80 ? -3.048 24.283 -5.672 1.00 13.80 237 ALA A CA 10
ATOM 18369 C C . ALA A 1 80 ? -3.755 25.466 -5.025 1.00 14.33 237 ALA A C 10
ATOM 18370 O O . ALA A 1 80 ? -4.837 25.321 -4.452 1.00 14.81 237 ALA A O 10
ATOM 18377 N N . GLN A 1 81 ? -3.120 26.622 -5.096 1.00 14.40 238 GLN A N 10
ATOM 18378 C CA . GLN A 1 81 ? -3.670 27.844 -4.534 1.00 15.05 238 GLN A CA 10
ATOM 18379 C C . GLN A 1 81 ? -3.757 28.901 -5.621 1.00 15.31 238 GLN A C 10
ATOM 18380 O O . GLN A 1 81 ? -2.727 29.153 -6.277 1.00 15.61 238 GLN A O 10
ATOM 18395 N N . SER B 2 1 ? -39.394 -4.693 7.185 1.00 35.36 101 SER B N 10
ATOM 18396 C CA . SER B 2 1 ? -38.765 -5.977 6.817 1.00 34.91 101 SER B CA 10
ATOM 18397 C C . SER B 2 1 ? -37.250 -5.903 6.993 1.00 34.43 101 SER B C 10
ATOM 18398 O O . SER B 2 1 ? -36.556 -5.247 6.214 1.00 34.37 101 SER B O 10
ATOM 18408 N N . THR B 2 2 ? -36.738 -6.564 8.023 1.00 34.15 102 THR B N 10
ATOM 18409 C CA . THR B 2 2 ? -35.307 -6.564 8.292 1.00 33.76 102 THR B CA 10
ATOM 18410 C C . THR B 2 2 ? -34.588 -7.582 7.405 1.00 33.28 102 THR B C 10
ATOM 18411 O O . THR B 2 2 ? -33.455 -7.363 6.974 1.00 33.22 102 THR B O 10
ATOM 18422 N N . ASP B 2 3 ? -35.262 -8.690 7.126 1.00 33.03 103 ASP B N 10
ATOM 18423 C CA . ASP B 2 3 ? -34.701 -9.739 6.281 1.00 32.64 103 ASP B CA 10
ATOM 18424 C C . ASP B 2 3 ? -34.832 -9.332 4.821 1.00 32.11 103 ASP B C 10
ATOM 18425 O O . ASP B 2 3 ? -35.939 -9.109 4.331 1.00 31.91 103 ASP B O 10
ATOM 18434 N N . SER B 2 4 ? -33.708 -9.202 4.134 1.00 31.97 104 SER B N 10
ATOM 18435 C CA . SER B 2 4 ? -33.717 -8.799 2.739 1.00 31.54 104 SER B CA 10
ATOM 18436 C C . SER B 2 4 ? -32.556 -9.423 1.969 1.00 31.14 104 SER B C 10
ATOM 18437 O O . SER B 2 4 ? -31.423 -8.946 2.038 1.00 31.23 104 SER B O 10
ATOM 18445 N N . THR B 2 5 ? -32.872 -10.488 1.234 1.00 30.79 105 THR B N 10
ATOM 18446 C CA . THR B 2 5 ? -31.908 -11.228 0.410 1.00 30.46 105 THR B CA 10
ATOM 18447 C C . THR B 2 5 ? -30.596 -11.514 1.141 1.00 29.85 105 THR B C 10
ATOM 18448 O O . THR B 2 5 ? -29.584 -10.848 0.906 1.00 29.61 105 THR B O 10
ATOM 18459 N N . PRO B 2 6 ? -30.603 -12.501 2.050 1.00 29.68 106 PRO B N 10
ATOM 18460 C CA . PRO B 2 6 ? -29.415 -12.889 2.807 1.00 29.20 106 PRO B CA 10
ATOM 18461 C C . PRO B 2 6 ? -28.399 -13.608 1.929 1.00 28.60 106 PRO B C 10
ATOM 18462 O O . PRO B 2 6 ? -28.760 -14.466 1.122 1.00 28.39 106 PRO B O 10
ATOM 18473 N N . MET B 2 7 ? -27.137 -13.247 2.079 1.00 28.40 107 MET B N 10
ATOM 18474 C CA . MET B 2 7 ? -26.076 -13.866 1.299 1.00 27.90 107 MET B CA 10
ATOM 18475 C C . MET B 2 7 ? -25.510 -15.067 2.039 1.00 27.40 107 MET B C 10
ATOM 18476 O O . MET B 2 7 ? -25.597 -15.152 3.268 1.00 27.53 107 MET B O 10
ATOM 18490 N N . PHE B 2 8 ? -24.941 -15.998 1.290 1.00 26.90 108 PHE B N 10
ATOM 18491 C CA . PHE B 2 8 ? -24.366 -17.202 1.873 1.00 26.45 108 PHE B CA 10
ATOM 18492 C C . PHE B 2 8 ? -22.857 -17.241 1.646 1.00 25.50 108 PHE B C 10
ATOM 18493 O O . PHE B 2 8 ? -22.097 -17.659 2.523 1.00 25.24 108 PHE B O 10
ATOM 18510 N N . GLU B 2 9 ? -22.431 -16.789 0.472 1.00 25.08 109 GLU B N 10
ATOM 18511 C CA . GLU B 2 9 ? -21.019 -16.772 0.118 1.00 24.24 109 GLU B CA 10
ATOM 18512 C C . GLU B 2 9 ? -20.324 -15.553 0.705 1.00 23.47 109 GLU B C 10
ATOM 18513 O O . GLU B 2 9 ? -20.633 -14.415 0.340 1.00 23.64 109 GLU B O 10
ATOM 18525 N N . TYR B 2 10 ? -19.393 -15.791 1.616 1.00 22.72 110 TYR B N 10
ATOM 18526 C CA . TYR B 2 10 ? -18.646 -14.712 2.241 1.00 22.00 110 TYR B CA 10
ATOM 18527 C C . TYR B 2 10 ? -17.152 -14.998 2.166 1.00 21.09 110 TYR B C 10
ATOM 18528 O O . TYR B 2 10 ? -16.640 -15.875 2.861 1.00 20.78 110 TYR B O 10
ATOM 18546 N N . GLU B 2 11 ? -16.467 -14.262 1.305 1.00 20.77 111 GLU B N 10
ATOM 18547 C CA . GLU B 2 11 ? -15.033 -14.422 1.116 1.00 19.99 111 GLU B CA 10
ATOM 18548 C C . GLU B 2 11 ? -14.272 -13.752 2.253 1.00 19.16 111 GLU B C 10
ATOM 18549 O O . GLU B 2 11 ? -14.135 -12.525 2.281 1.00 19.28 111 GLU B O 10
ATOM 18561 N N . ASN B 2 12 ? -13.795 -14.558 3.190 1.00 18.42 112 ASN B N 10
ATOM 18562 C CA . ASN B 2 12 ? -13.051 -14.056 4.338 1.00 17.65 112 ASN B CA 10
ATOM 18563 C C . ASN B 2 12 ? -12.456 -15.224 5.112 1.00 16.89 112 ASN B C 10
ATOM 18564 O O . ASN B 2 12 ? -12.780 -16.384 4.835 1.00 16.78 112 ASN B O 10
ATOM 18575 N N . LEU B 2 13 ? -11.597 -14.910 6.074 1.00 16.49 113 LEU B N 10
ATOM 18576 C CA . LEU B 2 13 ? -10.949 -15.909 6.916 1.00 15.86 113 LEU B CA 10
ATOM 18577 C C . LEU B 2 13 ? -10.061 -16.844 6.100 1.00 15.11 113 LEU B C 10
ATOM 18578 O O . LEU B 2 13 ? -10.371 -18.026 5.924 1.00 15.28 113 LEU B O 10
ATOM 18594 N N . GLU B 2 14 ? -8.959 -16.311 5.594 1.00 14.37 114 GLU B N 10
ATOM 18595 C CA . GLU B 2 14 ? -8.026 -17.110 4.818 1.00 13.68 114 GLU B CA 10
ATOM 18596 C C . GLU B 2 14 ? -6.589 -16.749 5.169 1.00 13.12 114 GLU B C 10
ATOM 18597 O O . GLU B 2 14 ? -6.264 -15.582 5.386 1.00 13.03 114 GLU B O 10
ATOM 18609 N N . ASP B 2 15 ? -5.736 -17.759 5.219 1.00 12.91 115 ASP B N 10
ATOM 18610 C CA . ASP B 2 15 ? -4.331 -17.577 5.564 1.00 12.53 115 ASP B CA 10
ATOM 18611 C C . ASP B 2 15 ? -3.518 -17.195 4.326 1.00 11.84 115 ASP B C 10
ATOM 18612 O O . ASP B 2 15 ? -2.491 -17.802 4.027 1.00 11.73 115 ASP B O 10
ATOM 18621 N N . ASN B 2 16 ? -3.990 -16.193 3.600 1.00 11.51 116 ASN B N 10
ATOM 18622 C CA . ASN B 2 16 ? -3.319 -15.748 2.380 1.00 10.99 116 ASN B CA 10
ATOM 18623 C C . ASN B 2 16 ? -2.320 -14.625 2.646 1.00 10.00 116 ASN B C 10
ATOM 18624 O O . ASN B 2 16 ? -1.739 -14.072 1.709 1.00 9.54 116 ASN B O 10
ATOM 18635 N N . SER B 2 17 ? -2.105 -14.302 3.914 1.00 9.85 117 SER B N 10
ATOM 18636 C CA . SER B 2 17 ? -1.175 -13.243 4.292 1.00 9.09 117 SER B CA 10
ATOM 18637 C C . SER B 2 17 ? 0.272 -13.635 3.992 1.00 8.48 117 SER B C 10
ATOM 18638 O O . SER B 2 17 ? 1.171 -12.793 4.000 1.00 7.94 117 SER B O 10
ATOM 18646 N N . LYS B 2 18 ? 0.483 -14.914 3.719 1.00 8.71 118 LYS B N 10
ATOM 18647 C CA . LYS B 2 18 ? 1.810 -15.440 3.420 1.00 8.32 118 LYS B CA 10
ATOM 18648 C C . LYS B 2 18 ? 2.322 -14.933 2.072 1.00 7.50 118 LYS B C 10
ATOM 18649 O O . LYS B 2 18 ? 3.526 -14.932 1.815 1.00 7.07 118 LYS B O 10
ATOM 18668 N N . GLU B 2 19 ? 1.409 -14.479 1.224 1.00 7.48 119 GLU B N 10
ATOM 18669 C CA . GLU B 2 19 ? 1.775 -13.984 -0.099 1.00 6.99 119 GLU B CA 10
ATOM 18670 C C . GLU B 2 19 ? 1.899 -12.463 -0.113 1.00 6.13 119 GLU B C 10
ATOM 18671 O O . GLU B 2 19 ? 1.792 -11.836 -1.166 1.00 5.77 119 GLU B O 10
ATOM 18683 N N . TRP B 2 20 ? 2.136 -11.877 1.055 1.00 6.01 120 TRP B N 10
ATOM 18684 C CA . TRP B 2 20 ? 2.274 -10.430 1.179 1.00 5.38 120 TRP B CA 10
ATOM 18685 C C . TRP B 2 20 ? 3.488 -9.932 0.396 1.00 4.90 120 TRP B C 10
ATOM 18686 O O . TRP B 2 20 ? 3.399 -8.968 -0.364 1.00 4.43 120 TRP B O 10
ATOM 18707 N N . THR B 2 21 ? 4.616 -10.606 0.582 1.00 5.33 121 THR B N 10
ATOM 18708 C CA . THR B 2 21 ? 5.855 -10.248 -0.095 1.00 5.34 121 THR B CA 10
ATOM 18709 C C . THR B 2 21 ? 5.743 -10.447 -1.607 1.00 5.03 121 THR B C 10
ATOM 18710 O O . THR B 2 21 ? 6.314 -9.687 -2.392 1.00 5.08 121 THR B O 10
ATOM 18721 N N . SER B 2 22 ? 4.976 -11.460 -2.000 1.00 5.01 122 SER B N 10
ATOM 18722 C CA . SER B 2 22 ? 4.781 -11.802 -3.408 1.00 4.99 122 SER B CA 10
ATOM 18723 C C . SER B 2 22 ? 4.063 -10.697 -4.183 1.00 4.55 122 SER B C 10
ATOM 18724 O O . SER B 2 22 ? 4.124 -10.658 -5.413 1.00 4.76 122 SER B O 10
ATOM 18732 N N . LEU B 2 23 ? 3.388 -9.799 -3.468 1.00 4.24 123 LEU B N 10
ATOM 18733 C CA . LEU B 2 23 ? 2.667 -8.701 -4.106 1.00 4.22 123 LEU B CA 10
ATOM 18734 C C . LEU B 2 23 ? 3.642 -7.713 -4.735 1.00 4.10 123 LEU B C 10
ATOM 18735 O O . LEU B 2 23 ? 3.328 -7.066 -5.735 1.00 4.50 123 LEU B O 10
ATOM 18751 N N . PHE B 2 24 ? 4.827 -7.610 -4.157 1.00 4.01 124 PHE B N 10
ATOM 18752 C CA . PHE B 2 24 ? 5.835 -6.689 -4.656 1.00 4.44 124 PHE B CA 10
ATOM 18753 C C . PHE B 2 24 ? 6.882 -7.415 -5.490 1.00 4.95 124 PHE B C 10
ATOM 18754 O O . PHE B 2 24 ? 7.111 -7.068 -6.648 1.00 5.55 124 PHE B O 10
ATOM 18771 N N . ASP B 2 25 ? 7.516 -8.421 -4.900 1.00 4.98 125 ASP B N 10
ATOM 18772 C CA . ASP B 2 25 ? 8.549 -9.178 -5.594 1.00 5.65 125 ASP B CA 10
ATOM 18773 C C . ASP B 2 25 ? 8.405 -10.667 -5.317 1.00 5.72 125 ASP B C 10
ATOM 18774 O O . ASP B 2 25 ? 8.241 -11.080 -4.171 1.00 6.24 125 ASP B O 10
ATOM 18783 N N . ASN B 2 26 ? 8.462 -11.463 -6.369 1.00 5.46 126 ASN B N 10
ATOM 18784 C CA . ASN B 2 26 ? 8.343 -12.907 -6.246 1.00 5.77 126 ASN B CA 10
ATOM 18785 C C . ASN B 2 26 ? 9.496 -13.593 -6.966 1.00 5.90 126 ASN B C 10
ATOM 18786 O O . ASN B 2 26 ? 9.469 -14.802 -7.199 1.00 6.04 126 ASN B O 10
ATOM 18797 N N . ASP B 2 27 ? 10.515 -12.814 -7.308 1.00 6.22 127 ASP B N 10
ATOM 18798 C CA . ASP B 2 27 ? 11.679 -13.348 -8.003 1.00 6.72 127 ASP B CA 10
ATOM 18799 C C . ASP B 2 27 ? 12.712 -13.847 -7.002 1.00 7.18 127 ASP B C 10
ATOM 18800 O O . ASP B 2 27 ? 13.205 -13.082 -6.171 1.00 7.47 127 ASP B O 10
ATOM 18809 N N . ILE B 2 28 ? 13.029 -15.132 -7.079 1.00 7.53 128 ILE B N 10
ATOM 18810 C CA . ILE B 2 28 ? 13.998 -15.733 -6.176 1.00 8.22 128 ILE B CA 10
ATOM 18811 C C . ILE B 2 28 ? 15.052 -16.527 -6.953 1.00 8.70 128 ILE B C 10
ATOM 18812 O O . ILE B 2 28 ? 14.737 -17.505 -7.636 1.00 8.87 128 ILE B O 10
ATOM 18828 N N . PRO B 2 29 ? 16.315 -16.091 -6.885 1.00 9.15 129 PRO B N 10
ATOM 18829 C CA . PRO B 2 29 ? 17.421 -16.765 -7.571 1.00 9.85 129 PRO B CA 10
ATOM 18830 C C . PRO B 2 29 ? 17.826 -18.062 -6.875 1.00 10.63 129 PRO B C 10
ATOM 18831 O O . PRO B 2 29 ? 18.172 -18.064 -5.691 1.00 11.00 129 PRO B O 10
ATOM 18842 N N . VAL B 2 30 ? 17.767 -19.166 -7.605 1.00 11.05 130 VAL B N 10
ATOM 18843 C CA . VAL B 2 30 ? 18.130 -20.465 -7.052 1.00 11.95 130 VAL B CA 10
ATOM 18844 C C . VAL B 2 30 ? 19.179 -21.147 -7.923 1.00 12.59 130 VAL B C 10
ATOM 18845 O O . VAL B 2 30 ? 18.905 -21.522 -9.064 1.00 12.77 130 VAL B O 10
ATOM 18858 N N . THR B 2 31 ? 20.377 -21.291 -7.388 1.00 13.10 131 THR B N 10
ATOM 18859 C CA . THR B 2 31 ? 21.461 -21.934 -8.106 1.00 13.88 131 THR B CA 10
ATOM 18860 C C . THR B 2 31 ? 21.465 -23.433 -7.829 1.00 14.63 131 THR B C 10
ATOM 18861 O O . THR B 2 31 ? 21.456 -23.858 -6.672 1.00 14.78 131 THR B O 10
ATOM 18872 N N . THR B 2 32 ? 21.454 -24.233 -8.886 1.00 15.25 132 THR B N 10
ATOM 18873 C CA . THR B 2 32 ? 21.451 -25.679 -8.734 1.00 16.11 132 THR B CA 10
ATOM 18874 C C . THR B 2 32 ? 22.823 -26.266 -9.045 1.00 16.43 132 THR B C 10
ATOM 18875 O O . THR B 2 32 ? 23.146 -26.544 -10.202 1.00 16.63 132 THR B O 10
ATOM 18886 N N . ASP B 2 33 ? 23.631 -26.442 -8.011 1.00 16.62 133 ASP B N 10
ATOM 18887 C CA . ASP B 2 33 ? 24.965 -26.999 -8.176 1.00 17.09 133 ASP B CA 10
ATOM 18888 C C . ASP B 2 33 ? 24.902 -28.515 -8.085 1.00 18.05 133 ASP B C 10
ATOM 18889 O O . ASP B 2 33 ? 24.271 -29.067 -7.179 1.00 18.48 133 ASP B O 10
ATOM 18898 N N . ASP B 2 34 ? 25.531 -29.187 -9.031 1.00 18.48 134 ASP B N 10
ATOM 18899 C CA . ASP B 2 34 ? 25.543 -30.636 -9.049 1.00 19.48 134 ASP B CA 10
ATOM 18900 C C . ASP B 2 34 ? 26.920 -31.144 -9.428 1.00 20.00 134 ASP B C 10
ATOM 18901 O O . ASP B 2 34 ? 27.559 -31.816 -8.598 1.00 20.13 134 ASP B O 10
ATOM 18911 N N . GLN A 1 1 ? -17.096 -5.921 -23.693 1.00 14.62 158 GLN A N 11
ATOM 18912 C CA . GLN A 1 1 ? -18.233 -6.601 -23.030 1.00 14.18 158 GLN A CA 11
ATOM 18913 C C . GLN A 1 1 ? -17.764 -7.420 -21.830 1.00 13.66 158 GLN A C 11
ATOM 18914 O O . GLN A 1 1 ? -18.553 -7.745 -20.945 1.00 13.66 158 GLN A O 11
ATOM 18930 N N . ARG A 1 2 ? -16.477 -7.746 -21.795 1.00 13.39 159 ARG A N 11
ATOM 18931 C CA . ARG A 1 2 ? -15.921 -8.531 -20.701 1.00 13.07 159 ARG A CA 11
ATOM 18932 C C . ARG A 1 2 ? -14.666 -7.858 -20.149 1.00 12.59 159 ARG A C 11
ATOM 18933 O O . ARG A 1 2 ? -13.544 -8.187 -20.539 1.00 12.86 159 ARG A O 11
ATOM 18954 N N . ARG A 1 3 ? -14.862 -6.896 -19.260 1.00 12.05 160 ARG A N 11
ATOM 18955 C CA . ARG A 1 3 ? -13.751 -6.182 -18.655 1.00 11.74 160 ARG A CA 11
ATOM 18956 C C . ARG A 1 3 ? -13.985 -5.996 -17.161 1.00 11.04 160 ARG A C 11
ATOM 18957 O O . ARG A 1 3 ? -14.910 -5.298 -16.749 1.00 10.84 160 ARG A O 11
ATOM 18978 N N . GLN A 1 4 ? -13.150 -6.632 -16.355 1.00 10.86 161 GLN A N 11
ATOM 18979 C CA . GLN A 1 4 ? -13.257 -6.528 -14.908 1.00 10.36 161 GLN A CA 11
ATOM 18980 C C . GLN A 1 4 ? -12.302 -5.452 -14.395 1.00 9.86 161 GLN A C 11
ATOM 18981 O O . GLN A 1 4 ? -11.392 -5.039 -15.120 1.00 10.18 161 GLN A O 11
ATOM 18995 N N . LEU A 1 5 ? -12.539 -4.991 -13.160 1.00 9.29 162 LEU A N 11
ATOM 18996 C CA . LEU A 1 5 ? -11.721 -3.965 -12.516 1.00 8.96 162 LEU A CA 11
ATOM 18997 C C . LEU A 1 5 ? -11.987 -2.591 -13.120 1.00 8.97 162 LEU A C 11
ATOM 18998 O O . LEU A 1 5 ? -11.811 -2.371 -14.319 1.00 9.41 162 LEU A O 11
ATOM 19014 N N . THR A 1 6 ? -12.438 -1.678 -12.281 1.00 8.60 163 THR A N 11
ATOM 19015 C CA . THR A 1 6 ? -12.730 -0.326 -12.718 1.00 8.65 163 THR A CA 11
ATOM 19016 C C . THR A 1 6 ? -11.444 0.487 -12.840 1.00 8.24 163 THR A C 11
ATOM 19017 O O . THR A 1 6 ? -10.544 0.363 -12.008 1.00 7.76 163 THR A O 11
ATOM 19028 N N . PRO A 1 7 ? -11.339 1.331 -13.881 1.00 8.51 164 PRO A N 11
ATOM 19029 C CA . PRO A 1 7 ? -10.153 2.167 -14.103 1.00 8.32 164 PRO A CA 11
ATOM 19030 C C . PRO A 1 7 ? -9.934 3.160 -12.965 1.00 7.84 164 PRO A C 11
ATOM 19031 O O . PRO A 1 7 ? -8.822 3.635 -12.750 1.00 7.58 164 PRO A O 11
ATOM 19042 N N . GLN A 1 8 ? -11.006 3.463 -12.238 1.00 7.83 165 GLN A N 11
ATOM 19043 C CA . GLN A 1 8 ? -10.937 4.394 -11.122 1.00 7.51 165 GLN A CA 11
ATOM 19044 C C . GLN A 1 8 ? -10.292 3.735 -9.908 1.00 6.97 165 GLN A C 11
ATOM 19045 O O . GLN A 1 8 ? -9.399 4.306 -9.284 1.00 6.65 165 GLN A O 11
ATOM 19059 N N . GLN A 1 9 ? -10.728 2.519 -9.590 1.00 6.95 166 GLN A N 11
ATOM 19060 C CA . GLN A 1 9 ? -10.187 1.793 -8.451 1.00 6.50 166 GLN A CA 11
ATOM 19061 C C . GLN A 1 9 ? -8.753 1.391 -8.731 1.00 6.28 166 GLN A C 11
ATOM 19062 O O . GLN A 1 9 ? -7.890 1.449 -7.854 1.00 5.88 166 GLN A O 11
ATOM 19076 N N . GLN A 1 10 ? -8.504 1.000 -9.969 1.00 6.66 167 GLN A N 11
ATOM 19077 C CA . GLN A 1 10 ? -7.173 0.582 -10.380 1.00 6.68 167 GLN A CA 11
ATOM 19078 C C . GLN A 1 10 ? -6.164 1.724 -10.273 1.00 6.51 167 GLN A C 11
ATOM 19079 O O . GLN A 1 10 ? -4.984 1.488 -10.019 1.00 6.41 167 GLN A O 11
ATOM 19093 N N . GLN A 1 11 ? -6.639 2.952 -10.447 1.00 6.59 168 GLN A N 11
ATOM 19094 C CA . GLN A 1 11 ? -5.782 4.130 -10.373 1.00 6.60 168 GLN A CA 11
ATOM 19095 C C . GLN A 1 11 ? -5.073 4.225 -9.026 1.00 6.15 168 GLN A C 11
ATOM 19096 O O . GLN A 1 11 ? -3.912 4.628 -8.948 1.00 6.21 168 GLN A O 11
ATOM 19110 N N . LEU A 1 12 ? -5.784 3.892 -7.960 1.00 5.81 169 LEU A N 11
ATOM 19111 C CA . LEU A 1 12 ? -5.206 3.946 -6.626 1.00 5.44 169 LEU A CA 11
ATOM 19112 C C . LEU A 1 12 ? -4.471 2.652 -6.283 1.00 5.18 169 LEU A C 11
ATOM 19113 O O . LEU A 1 12 ? -3.400 2.680 -5.677 1.00 5.07 169 LEU A O 11
ATOM 19129 N N . VAL A 1 13 ? -5.042 1.528 -6.693 1.00 5.20 170 VAL A N 11
ATOM 19130 C CA . VAL A 1 13 ? -4.471 0.217 -6.403 1.00 5.06 170 VAL A CA 11
ATOM 19131 C C . VAL A 1 13 ? -3.120 0.003 -7.088 1.00 5.34 170 VAL A C 11
ATOM 19132 O O . VAL A 1 13 ? -2.183 -0.521 -6.482 1.00 5.28 170 VAL A O 11
ATOM 19145 N N . ASN A 1 14 ? -3.016 0.433 -8.335 1.00 5.77 171 ASN A N 11
ATOM 19146 C CA . ASN A 1 14 ? -1.787 0.254 -9.105 1.00 6.24 171 ASN A CA 11
ATOM 19147 C C . ASN A 1 14 ? -0.612 1.009 -8.487 1.00 6.25 171 ASN A C 11
ATOM 19148 O O . ASN A 1 14 ? 0.537 0.576 -8.581 1.00 6.59 171 ASN A O 11
ATOM 19159 N N . GLN A 1 15 ? -0.911 2.124 -7.838 1.00 6.00 172 GLN A N 11
ATOM 19160 C CA . GLN A 1 15 ? 0.110 2.948 -7.211 1.00 6.13 172 GLN A CA 11
ATOM 19161 C C . GLN A 1 15 ? 0.568 2.341 -5.890 1.00 5.80 172 GLN A C 11
ATOM 19162 O O . GLN A 1 15 ? 1.635 2.681 -5.380 1.00 6.06 172 GLN A O 11
ATOM 19176 N N . MET A 1 16 ? -0.247 1.441 -5.344 1.00 5.33 173 MET A N 11
ATOM 19177 C CA . MET A 1 16 ? 0.063 0.786 -4.077 1.00 5.03 173 MET A CA 11
ATOM 19178 C C . MET A 1 16 ? 0.991 -0.413 -4.275 1.00 5.21 173 MET A C 11
ATOM 19179 O O . MET A 1 16 ? 1.219 -1.188 -3.348 1.00 5.01 173 MET A O 11
ATOM 19193 N N . LYS A 1 17 ? 1.514 -0.580 -5.482 1.00 5.68 174 LYS A N 11
ATOM 19194 C CA . LYS A 1 17 ? 2.411 -1.694 -5.765 1.00 6.02 174 LYS A CA 11
ATOM 19195 C C . LYS A 1 17 ? 3.862 -1.237 -5.740 1.00 6.49 174 LYS A C 11
ATOM 19196 O O . LYS A 1 17 ? 4.615 -1.570 -4.823 1.00 6.55 174 LYS A O 11
ATOM 19215 N N . VAL A 1 18 ? 4.255 -0.475 -6.746 1.00 6.90 175 VAL A N 11
ATOM 19216 C CA . VAL A 1 18 ? 5.614 0.031 -6.812 1.00 7.46 175 VAL A CA 11
ATOM 19217 C C . VAL A 1 18 ? 5.651 1.458 -6.308 1.00 7.44 175 VAL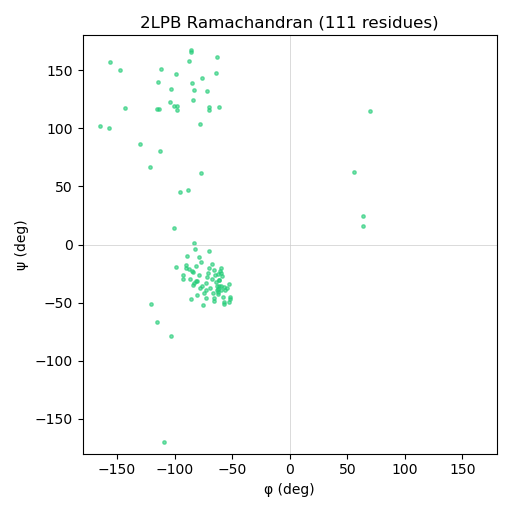 A C 11
ATOM 19218 O O . VAL A 1 18 ? 5.614 2.422 -7.079 1.00 7.78 175 VAL A O 11
ATOM 19231 N N . ALA A 1 19 ? 5.725 1.579 -5.006 1.00 7.10 176 ALA A N 11
ATOM 19232 C CA . ALA A 1 19 ? 5.763 2.875 -4.363 1.00 7.14 176 ALA A CA 11
ATOM 19233 C C . ALA A 1 19 ? 6.823 2.896 -3.272 1.00 7.24 176 ALA A C 11
ATOM 19234 O O . ALA A 1 19 ? 7.069 1.876 -2.623 1.00 6.92 176 ALA A O 11
ATOM 19241 N N . PRO A 1 20 ? 7.507 4.031 -3.098 1.00 7.75 177 PRO A N 11
ATOM 19242 C CA . PRO A 1 20 ? 8.533 4.194 -2.079 1.00 7.96 177 PRO A CA 11
ATOM 19243 C C . PRO A 1 20 ? 7.956 4.596 -0.726 1.00 7.58 177 PRO A C 11
ATOM 19244 O O . PRO A 1 20 ? 6.944 5.298 -0.647 1.00 7.42 177 PRO A O 11
ATOM 19255 N N . ILE A 1 21 ? 8.603 4.147 0.334 1.00 7.53 178 ILE A N 11
ATOM 19256 C CA . ILE A 1 21 ? 8.176 4.470 1.683 1.00 7.29 178 ILE A CA 11
ATOM 19257 C C . ILE A 1 21 ? 8.773 5.805 2.120 1.00 7.90 178 ILE A C 11
ATOM 19258 O O . ILE A 1 21 ? 9.990 5.997 2.058 1.00 8.45 178 ILE A O 11
ATOM 19274 N N . PRO A 1 22 ? 7.922 6.756 2.537 1.00 7.89 179 PRO A N 11
ATOM 19275 C CA . PRO A 1 22 ? 8.373 8.074 2.986 1.00 8.51 179 PRO A CA 11
ATOM 19276 C C . PRO A 1 22 ? 9.144 8.004 4.302 1.00 8.75 179 PRO A C 11
ATOM 19277 O O . PRO A 1 22 ? 9.012 7.036 5.057 1.00 8.38 179 PRO A O 11
ATOM 19288 N N . LYS A 1 23 ? 9.928 9.045 4.575 1.00 9.42 180 LYS A N 11
ATOM 19289 C CA . LYS A 1 23 ? 10.742 9.122 5.790 1.00 9.77 180 LYS A CA 11
ATOM 19290 C C . LYS A 1 23 ? 9.912 8.883 7.047 1.00 9.52 180 LYS A C 11
ATOM 19291 O O . LYS A 1 23 ? 10.329 8.150 7.944 1.00 9.52 180 LYS A O 11
ATOM 19310 N N . GLN A 1 24 ? 8.730 9.489 7.093 1.00 9.38 181 GLN A N 11
ATOM 19311 C CA . GLN A 1 24 ? 7.836 9.356 8.241 1.00 9.25 181 GLN A CA 11
ATOM 19312 C C . GLN A 1 24 ? 7.524 7.895 8.551 1.00 8.64 181 GLN A C 11
ATOM 19313 O O . GLN A 1 24 ? 7.411 7.508 9.715 1.00 8.66 181 GLN A O 11
ATOM 19327 N N . LEU A 1 25 ? 7.396 7.085 7.512 1.00 8.14 182 LEU A N 11
ATOM 19328 C CA . LEU A 1 25 ? 7.073 5.678 7.688 1.00 7.55 182 LEU A CA 11
ATOM 19329 C C . LEU A 1 25 ? 8.327 4.817 7.805 1.00 7.61 182 LEU A C 11
ATOM 19330 O O . LEU A 1 25 ? 8.285 3.732 8.380 1.00 7.33 182 LEU A O 11
ATOM 19346 N N . LEU A 1 26 ? 9.439 5.302 7.269 1.00 8.04 183 LEU A N 11
ATOM 19347 C CA . LEU A 1 26 ? 10.700 4.570 7.343 1.00 8.24 183 LEU A CA 11
ATOM 19348 C C . LEU A 1 26 ? 11.163 4.470 8.794 1.00 8.55 183 LEU A C 11
ATOM 19349 O O . LEU A 1 26 ? 11.782 3.491 9.200 1.00 8.54 183 LEU A O 11
ATOM 19365 N N . GLN A 1 27 ? 10.811 5.483 9.575 1.00 8.87 184 GLN A N 11
ATOM 19366 C CA . GLN A 1 27 ? 11.175 5.549 10.984 1.00 9.25 184 GLN A CA 11
ATOM 19367 C C . GLN A 1 27 ? 10.297 4.636 11.838 1.00 8.85 184 GLN A C 11
ATOM 19368 O O . GLN A 1 27 ? 10.494 4.537 13.050 1.00 9.14 184 GLN A O 11
ATOM 19382 N N . ARG A 1 28 ? 9.324 3.981 11.209 1.00 8.24 185 ARG A N 11
ATOM 19383 C CA . ARG A 1 28 ? 8.418 3.088 11.924 1.00 7.89 185 ARG A CA 11
ATOM 19384 C C . ARG A 1 28 ? 9.083 1.755 12.234 1.00 7.66 185 ARG A C 11
ATOM 19385 O O . ARG A 1 28 ? 8.726 1.088 13.202 1.00 7.54 185 ARG A O 11
ATOM 19406 N N . ILE A 1 29 ? 10.049 1.371 11.414 1.00 7.69 186 ILE A N 11
ATOM 19407 C CA . ILE A 1 29 ? 10.750 0.110 11.604 1.00 7.57 186 ILE A CA 11
ATOM 19408 C C . ILE A 1 29 ? 12.180 0.369 12.067 1.00 8.20 186 ILE A C 11
ATOM 19409 O O . ILE A 1 29 ? 13.050 0.700 11.264 1.00 8.43 186 ILE A O 11
ATOM 19425 N N . PRO A 1 30 ? 12.434 0.241 13.379 1.00 8.55 187 PRO A N 11
ATOM 19426 C CA . PRO A 1 30 ? 13.747 0.459 13.956 1.00 9.18 187 PRO A CA 11
ATOM 19427 C C . PRO A 1 30 ? 14.578 -0.825 14.021 1.00 9.19 187 PRO A C 11
ATOM 19428 O O . PRO A 1 30 ? 14.058 -1.924 13.798 1.00 8.73 187 PRO A O 11
ATOM 19439 N N . ASN A 1 31 ? 15.874 -0.655 14.298 1.00 9.77 188 ASN A N 11
ATOM 19440 C CA . ASN A 1 31 ? 16.845 -1.757 14.413 1.00 9.94 188 ASN A CA 11
ATOM 19441 C C . ASN A 1 31 ? 17.213 -2.342 13.047 1.00 9.83 188 ASN A C 11
ATOM 19442 O O . ASN A 1 31 ? 18.273 -2.947 12.886 1.00 9.99 188 ASN A O 11
ATOM 19453 N N . ILE A 1 32 ? 16.367 -2.128 12.050 1.00 9.66 189 ILE A N 11
ATOM 19454 C CA . ILE A 1 32 ? 16.631 -2.644 10.714 1.00 9.64 189 ILE A CA 11
ATOM 19455 C C . ILE A 1 32 ? 16.525 -1.526 9.690 1.00 9.96 189 ILE A C 11
ATOM 19456 O O . ILE A 1 32 ? 15.473 -0.903 9.557 1.00 9.97 189 ILE A O 11
ATOM 19472 N N . PRO A 1 33 ? 17.609 -1.250 8.955 1.00 10.38 190 PRO A N 11
ATOM 19473 C CA . PRO A 1 33 ? 17.625 -0.217 7.935 1.00 10.85 190 PRO A CA 11
ATOM 19474 C C . PRO A 1 33 ? 17.294 -0.774 6.553 1.00 10.73 190 PRO A C 11
ATOM 19475 O O . PRO A 1 33 ? 18.043 -1.589 6.010 1.00 11.03 190 PRO A O 11
ATOM 19486 N N . PRO A 1 34 ? 16.154 -0.369 5.978 1.00 10.37 191 PRO A N 11
ATOM 19487 C CA . PRO A 1 34 ? 15.750 -0.815 4.644 1.00 10.30 191 PRO A CA 11
ATOM 19488 C C . PRO A 1 34 ? 16.801 -0.457 3.579 1.00 10.68 191 PRO A C 11
ATOM 19489 O O . PRO A 1 34 ? 17.123 -1.269 2.708 1.00 10.94 191 PRO A O 11
ATOM 19500 N N . ASN A 1 35 ? 17.336 0.769 3.683 1.00 10.83 192 ASN A N 11
ATOM 19501 C CA . ASN A 1 35 ? 18.359 1.297 2.760 1.00 11.33 192 ASN A CA 11
ATOM 19502 C C . ASN A 1 35 ? 17.836 1.401 1.334 1.00 11.24 192 ASN A C 11
ATOM 19503 O O . ASN A 1 35 ? 18.599 1.637 0.391 1.00 11.75 192 ASN A O 11
ATOM 19514 N N . ILE A 1 36 ? 16.529 1.281 1.190 1.00 10.63 193 ILE A N 11
ATOM 19515 C CA . ILE A 1 36 ? 15.889 1.370 -0.114 1.00 10.51 193 ILE A CA 11
ATOM 19516 C C . ILE A 1 36 ? 14.597 2.150 0.035 1.00 9.90 193 ILE A C 11
ATOM 19517 O O . ILE A 1 36 ? 14.146 2.392 1.157 1.00 9.52 193 ILE A O 11
ATOM 19533 N N . ASN A 1 37 ? 14.011 2.559 -1.071 1.00 9.87 194 ASN A N 11
ATOM 19534 C CA . ASN A 1 37 ? 12.775 3.315 -1.014 1.00 9.35 194 ASN A CA 11
ATOM 19535 C C . ASN A 1 37 ? 11.573 2.526 -1.555 1.00 8.86 194 ASN A C 11
ATOM 19536 O O . ASN A 1 37 ? 10.515 2.526 -0.936 1.00 8.57 194 ASN A O 11
ATOM 19547 N N . THR A 1 38 ? 11.744 1.817 -2.671 1.00 8.88 195 THR A N 11
ATOM 19548 C CA . THR A 1 38 ? 10.636 1.085 -3.277 1.00 8.49 195 THR A CA 11
ATOM 19549 C C . THR A 1 38 ? 10.261 -0.176 -2.490 1.00 7.92 195 THR A C 11
ATOM 19550 O O . THR A 1 38 ? 11.126 -0.959 -2.088 1.00 8.08 195 THR A O 11
ATOM 19561 N N . TRP A 1 39 ? 8.947 -0.367 -2.329 1.00 7.29 196 TRP A N 11
ATOM 19562 C CA . TRP A 1 39 ? 8.372 -1.498 -1.590 1.00 6.73 196 TRP A CA 11
ATOM 19563 C C . TRP A 1 39 ? 8.880 -2.859 -2.070 1.00 7.00 196 TRP A C 11
ATOM 19564 O O . TRP A 1 39 ? 9.171 -3.734 -1.256 1.00 6.84 196 TRP A O 11
ATOM 19585 N N . GLN A 1 40 ? 8.976 -3.037 -3.379 1.00 7.47 197 GLN A N 11
ATOM 19586 C CA . GLN A 1 40 ? 9.414 -4.310 -3.945 1.00 7.85 197 GLN A CA 11
ATOM 19587 C C . GLN A 1 40 ? 10.839 -4.667 -3.531 1.00 8.27 197 GLN A C 11
ATOM 19588 O O . GLN A 1 40 ? 11.151 -5.839 -3.316 1.00 8.37 197 GLN A O 11
ATOM 19602 N N . GLN A 1 41 ? 11.701 -3.671 -3.413 1.00 8.57 198 GLN A N 11
ATOM 19603 C CA . GLN A 1 41 ? 13.093 -3.917 -3.047 1.00 9.03 198 GLN A CA 11
ATOM 19604 C C . GLN A 1 41 ? 13.302 -3.971 -1.535 1.00 8.61 198 GLN A C 11
ATOM 19605 O O . GLN A 1 41 ? 14.068 -4.795 -1.044 1.00 8.82 198 GLN A O 11
ATOM 19619 N N . VAL A 1 42 ? 12.618 -3.103 -0.798 1.00 8.07 199 VAL A N 11
ATOM 19620 C CA . VAL A 1 42 ? 12.765 -3.052 0.661 1.00 7.70 199 VAL A CA 11
ATOM 19621 C C . VAL A 1 42 ? 12.338 -4.357 1.333 1.00 7.32 199 VAL A C 11
ATOM 19622 O O . VAL A 1 42 ? 12.817 -4.694 2.415 1.00 7.31 199 VAL A O 11
ATOM 19635 N N . THR A 1 43 ? 11.447 -5.091 0.688 1.00 7.10 200 THR A N 11
ATOM 19636 C CA . THR A 1 43 ? 10.952 -6.339 1.235 1.00 6.83 200 THR A CA 11
ATOM 19637 C C . THR A 1 43 ? 11.916 -7.503 0.995 1.00 7.39 200 THR A C 11
ATOM 19638 O O . THR A 1 43 ? 11.843 -8.521 1.677 1.00 7.30 200 THR A O 11
ATOM 19649 N N . ALA A 1 44 ? 12.824 -7.349 0.032 1.00 8.02 201 ALA A N 11
ATOM 19650 C CA . ALA A 1 44 ? 13.791 -8.402 -0.285 1.00 8.63 201 ALA A CA 11
ATOM 19651 C C . ALA A 1 44 ? 14.663 -8.744 0.925 1.00 8.64 201 ALA A C 11
ATOM 19652 O O . ALA A 1 44 ? 15.176 -9.858 1.043 1.00 8.93 201 ALA A O 11
ATOM 19659 N N . LEU A 1 45 ? 14.799 -7.780 1.829 1.00 8.38 202 LEU A N 11
ATOM 19660 C CA . LEU A 1 45 ? 15.600 -7.947 3.042 1.00 8.45 202 LEU A CA 11
ATOM 19661 C C . LEU A 1 45 ? 15.004 -9.005 3.972 1.00 8.04 202 LEU A C 11
ATOM 19662 O O . LEU A 1 45 ? 15.697 -9.547 4.835 1.00 8.27 202 LEU A O 11
ATOM 19678 N N . ALA A 1 46 ? 13.722 -9.299 3.777 1.00 7.51 203 ALA A N 11
ATOM 19679 C CA . ALA A 1 46 ? 13.010 -10.277 4.595 1.00 7.19 203 ALA A CA 11
ATOM 19680 C C . ALA A 1 46 ? 13.710 -11.636 4.593 1.00 7.64 203 ALA A C 11
ATOM 19681 O O . ALA A 1 46 ? 13.942 -12.227 5.641 1.00 7.71 203 ALA A O 11
ATOM 19688 N N . GLN A 1 47 ? 14.054 -12.112 3.403 1.00 8.03 204 GLN A N 11
ATOM 19689 C CA . GLN A 1 47 ? 14.705 -13.405 3.255 1.00 8.56 204 GLN A CA 11
ATOM 19690 C C . GLN A 1 47 ? 16.218 -13.303 3.397 1.00 9.11 204 GLN A C 11
ATOM 19691 O O . GLN A 1 47 ? 16.918 -14.312 3.395 1.00 9.51 204 GLN A O 11
ATOM 19705 N N . GLN A 1 48 ? 16.725 -12.080 3.515 1.00 9.17 205 GLN A N 11
ATOM 19706 C CA . GLN A 1 48 ? 18.164 -11.849 3.641 1.00 9.72 205 GLN A CA 11
ATOM 19707 C C . GLN A 1 48 ? 18.625 -11.978 5.092 1.00 9.52 205 GLN A C 11
ATOM 19708 O O . GLN A 1 48 ? 19.661 -11.423 5.468 1.00 9.93 205 GLN A O 11
ATOM 19722 N N . LYS A 1 49 ? 17.853 -12.712 5.894 1.00 8.93 206 LYS A N 11
ATOM 19723 C CA . LYS A 1 49 ? 18.165 -12.933 7.307 1.00 8.75 206 LYS A CA 11
ATOM 19724 C C . LYS A 1 49 ? 18.344 -11.613 8.051 1.00 8.72 206 LYS A C 11
ATOM 19725 O O . LYS A 1 49 ? 19.379 -11.380 8.677 1.00 8.89 206 LYS A O 11
ATOM 19744 N N . LEU A 1 50 ? 17.342 -10.749 7.970 1.00 8.58 207 LEU A N 11
ATOM 19745 C CA . LEU A 1 50 ? 17.409 -9.452 8.633 1.00 8.66 207 LEU A CA 11
ATOM 19746 C C . LEU A 1 50 ? 16.157 -9.191 9.458 1.00 8.06 207 LEU A C 11
ATOM 19747 O O . LEU A 1 50 ? 16.226 -8.620 10.545 1.00 8.10 207 LEU A O 11
ATOM 19763 N N . LEU A 1 51 ? 15.012 -9.608 8.937 1.00 7.59 208 LEU A N 11
ATOM 19764 C CA . LEU A 1 51 ? 13.745 -9.408 9.625 1.00 7.05 208 LEU A CA 11
ATOM 19765 C C . LEU A 1 51 ? 13.326 -10.656 10.383 1.00 6.95 208 LEU A C 11
ATOM 19766 O O . LEU A 1 51 ? 13.527 -11.777 9.916 1.00 6.96 208 LEU A O 11
ATOM 19782 N N . THR A 1 52 ? 12.750 -10.450 11.551 1.00 6.97 209 THR A N 11
ATOM 19783 C CA . THR A 1 52 ? 12.288 -11.547 12.382 1.00 7.00 209 THR A CA 11
ATOM 19784 C C . THR A 1 52 ? 10.779 -11.715 12.218 1.00 6.57 209 THR A C 11
ATOM 19785 O O . THR A 1 52 ? 10.119 -10.829 11.663 1.00 6.24 209 THR A O 11
ATOM 19796 N N . PRO A 1 53 ? 10.203 -12.850 12.664 1.00 6.66 210 PRO A N 11
ATOM 19797 C CA . PRO A 1 53 ? 8.753 -13.075 12.592 1.00 6.45 210 PRO A CA 11
ATOM 19798 C C . PRO A 1 53 ? 7.967 -11.980 13.314 1.00 6.38 210 PRO A C 11
ATOM 19799 O O . PRO A 1 53 ? 6.764 -11.828 13.111 1.00 6.16 210 PRO A O 11
ATOM 19810 N N . GLN A 1 54 ? 8.658 -11.216 14.153 1.00 6.66 211 GLN A N 11
ATOM 19811 C CA . GLN A 1 54 ? 8.035 -10.129 14.889 1.00 6.77 211 GLN A CA 11
ATOM 19812 C C . GLN A 1 54 ? 8.068 -8.835 14.080 1.00 6.45 211 GLN A C 11
ATOM 19813 O O . GLN A 1 54 ? 7.143 -8.023 14.148 1.00 6.38 211 GLN A O 11
ATOM 19827 N N . ASP A 1 55 ? 9.129 -8.655 13.298 1.00 6.37 212 ASP A N 11
ATOM 19828 C CA . ASP A 1 55 ? 9.282 -7.455 12.481 1.00 6.18 212 ASP A CA 11
ATOM 19829 C C . ASP A 1 55 ? 8.389 -7.520 11.253 1.00 5.63 212 ASP A C 11
ATOM 19830 O O . ASP A 1 55 ? 7.919 -6.494 10.760 1.00 5.44 212 ASP A O 11
ATOM 19839 N N . MET A 1 56 ? 8.149 -8.735 10.768 1.00 5.47 213 MET A N 11
ATOM 19840 C CA . MET A 1 56 ? 7.313 -8.942 9.587 1.00 5.06 213 MET A CA 11
ATOM 19841 C C . MET A 1 56 ? 5.886 -8.443 9.818 1.00 4.94 213 MET A C 11
ATOM 19842 O O . MET A 1 56 ? 5.189 -8.068 8.873 1.00 4.64 213 MET A O 11
ATOM 19856 N N . GLU A 1 57 ? 5.464 -8.430 11.077 1.00 5.29 214 GLU A N 11
ATOM 19857 C CA . GLU A 1 57 ? 4.129 -7.974 11.432 1.00 5.44 214 GLU A CA 11
ATOM 19858 C C . GLU A 1 57 ? 4.086 -6.453 11.565 1.00 5.41 214 GLU A C 11
ATOM 19859 O O . GLU A 1 57 ? 3.046 -5.831 11.356 1.00 5.42 214 GLU A O 11
ATOM 19871 N N . ALA A 1 58 ? 5.229 -5.855 11.881 1.00 5.51 215 ALA A N 11
ATOM 19872 C CA . ALA A 1 58 ? 5.317 -4.408 12.046 1.00 5.66 215 ALA A CA 11
ATOM 19873 C C . ALA A 1 58 ? 5.221 -3.692 10.702 1.00 5.27 215 ALA A C 11
ATOM 19874 O O . ALA A 1 58 ? 4.796 -2.537 10.625 1.00 5.33 215 ALA A O 11
ATOM 19881 N N . ALA A 1 59 ? 5.602 -4.391 9.641 1.00 4.95 216 ALA A N 11
ATOM 19882 C CA . ALA A 1 59 ? 5.561 -3.833 8.298 1.00 4.66 216 ALA A CA 11
ATOM 19883 C C . ALA A 1 59 ? 4.122 -3.670 7.822 1.00 4.31 216 ALA A C 11
ATOM 19884 O O . ALA A 1 59 ? 3.838 -2.862 6.937 1.00 4.17 216 ALA A O 11
ATOM 19891 N N . LYS A 1 60 ? 3.214 -4.433 8.425 1.00 4.31 217 LYS A N 11
ATOM 19892 C CA . LYS A 1 60 ? 1.805 -4.373 8.063 1.00 4.20 217 LYS A CA 11
ATOM 19893 C C . LYS A 1 60 ? 1.213 -3.016 8.426 1.00 4.42 217 LYS A C 11
ATOM 19894 O O . LYS A 1 60 ? 0.416 -2.456 7.673 1.00 4.34 217 LYS A O 11
ATOM 19913 N N . GLU A 1 61 ? 1.619 -2.493 9.575 1.00 0.00 218 GLU A N 11
ATOM 19914 C CA . GLU A 1 61 ? 1.143 -1.189 10.028 1.00 0.00 218 GLU A CA 11
ATOM 19915 C C . GLU A 1 61 ? 1.578 -0.097 9.081 1.00 0.00 218 GLU A C 11
ATOM 19916 O O . GLU A 1 61 ? 0.812 0.801 8.749 1.00 0.00 218 GLU A O 11
ATOM 19928 N N . VAL A 1 62 ? 2.829 -0.192 8.644 1.00 4.99 219 VAL A N 11
ATOM 19929 C CA . VAL A 1 62 ? 3.402 0.782 7.726 1.00 5.07 219 VAL A CA 11
ATOM 19930 C C . VAL A 1 62 ? 2.574 0.884 6.448 1.00 4.71 219 VAL A C 11
ATOM 19931 O O . VAL A 1 62 ? 2.261 1.980 5.982 1.00 4.89 219 VAL A O 11
ATOM 19944 N N . TYR A 1 63 ? 2.197 -0.267 5.907 1.00 4.28 220 TYR A N 11
ATOM 19945 C CA . TYR A 1 63 ? 1.403 -0.324 4.688 1.00 4.00 220 TYR A CA 11
ATOM 19946 C C . TYR A 1 63 ? 0.027 0.315 4.899 1.00 4.14 220 TYR A C 11
ATOM 19947 O O . TYR A 1 63 ? -0.470 1.039 4.036 1.00 4.18 220 TYR A O 11
ATOM 19965 N N . LYS A 1 64 ? -0.567 0.066 6.060 1.00 4.37 221 LYS A N 11
ATOM 19966 C CA . LYS A 1 64 ? -1.886 0.605 6.378 1.00 4.73 221 LYS A CA 11
ATOM 19967 C C . LYS A 1 64 ? -1.850 2.126 6.526 1.00 5.09 221 LYS A C 11
ATOM 19968 O O . LYS A 1 64 ? -2.810 2.816 6.178 1.00 5.27 221 LYS A O 11
ATOM 19987 N N . ILE A 1 65 ? -0.747 2.651 7.042 1.00 5.30 222 ILE A N 11
ATOM 19988 C CA . ILE A 1 65 ? -0.608 4.092 7.214 1.00 5.78 222 ILE A CA 11
ATOM 19989 C C . ILE A 1 65 ? -0.243 4.743 5.876 1.00 5.68 222 ILE A C 11
ATOM 19990 O O . ILE A 1 65 ? -0.603 5.889 5.605 1.00 6.01 222 ILE A O 11
ATOM 20006 N N . HIS A 1 66 ? 0.450 3.983 5.037 1.00 5.31 223 HIS A N 11
ATOM 20007 C CA . HIS A 1 66 ? 0.873 4.456 3.721 1.00 5.36 223 HIS A CA 11
ATOM 20008 C C . HIS A 1 66 ? -0.331 4.714 2.821 1.00 5.26 223 HIS A C 11
ATOM 20009 O O . HIS A 1 66 ? -0.444 5.780 2.209 1.00 5.59 223 HIS A O 11
ATOM 20023 N N . GLN A 1 67 ? -1.238 3.742 2.760 1.00 4.91 224 GLN A N 11
ATOM 20024 C CA . GLN A 1 67 ? -2.432 3.860 1.927 1.00 4.90 224 GLN A CA 11
ATOM 20025 C C . GLN A 1 67 ? -3.358 4.964 2.428 1.00 5.38 224 GLN A C 11
ATOM 20026 O O . GLN A 1 67 ? -4.153 5.509 1.665 1.00 5.57 224 GLN A O 11
ATOM 20040 N N . GLN A 1 68 ? -3.249 5.294 3.707 1.00 5.66 225 GLN A N 11
ATOM 20041 C CA . GLN A 1 68 ? -4.078 6.335 4.302 1.00 6.22 225 GLN A CA 11
ATOM 20042 C C . GLN A 1 68 ? -3.773 7.692 3.684 1.00 6.53 225 GLN A C 11
ATOM 20043 O O . GLN A 1 68 ? -4.675 8.385 3.215 1.00 6.88 225 GLN A O 11
ATOM 20057 N N . LEU A 1 69 ? -2.496 8.049 3.672 1.00 6.49 226 LEU A N 11
ATOM 20058 C CA . LEU A 1 69 ? -2.051 9.328 3.124 1.00 6.92 226 LEU A CA 11
ATOM 20059 C C . LEU A 1 69 ? -2.407 9.456 1.648 1.00 6.85 226 LEU A C 11
ATOM 20060 O O . LEU A 1 69 ? -2.878 10.505 1.200 1.00 7.28 226 LEU A O 11
ATOM 20076 N N . LEU A 1 70 ? -2.192 8.384 0.904 1.00 6.38 227 LEU A N 11
ATOM 20077 C CA . LEU A 1 70 ? -2.476 8.376 -0.522 1.00 6.38 227 LEU A CA 11
ATOM 20078 C C . LEU A 1 70 ? -3.976 8.469 -0.787 1.00 6.51 227 LEU A C 11
ATOM 20079 O O . LEU A 1 70 ? -4.407 9.176 -1.699 1.00 6.81 227 LEU A O 11
ATOM 20095 N N . PHE A 1 71 ? -4.771 7.771 0.014 1.00 6.38 228 PHE A N 11
ATOM 20096 C CA . PHE A 1 71 ? -6.220 7.803 -0.144 1.00 6.62 228 PHE A CA 11
ATOM 20097 C C . PHE A 1 71 ? -6.741 9.201 0.167 1.00 7.17 228 PHE A C 11
ATOM 20098 O O . PHE A 1 71 ? -7.630 9.714 -0.513 1.00 7.44 228 PHE A O 11
ATOM 20115 N N . LYS A 1 72 ? -6.166 9.816 1.194 1.00 7.38 229 LYS A N 11
ATOM 20116 C CA . LYS A 1 72 ? -6.551 11.158 1.601 1.00 7.96 229 LYS A CA 11
ATOM 20117 C C . LYS A 1 72 ? -6.216 12.168 0.509 1.00 8.17 229 LYS A C 11
ATOM 20118 O O . LYS A 1 72 ? -7.028 13.030 0.182 1.00 8.60 229 LYS A O 11
ATOM 20137 N N . ALA A 1 73 ? -5.016 12.046 -0.054 1.00 7.94 230 ALA A N 11
ATOM 20138 C CA . ALA A 1 73 ? -4.565 12.942 -1.113 1.00 8.24 230 ALA A CA 11
ATOM 20139 C C . ALA A 1 73 ? -5.389 12.766 -2.386 1.00 8.26 230 ALA A C 11
ATOM 20140 O O . ALA A 1 73 ? -5.540 13.702 -3.176 1.00 8.69 230 ALA A O 11
ATOM 20147 N N . ARG A 1 74 ? -5.904 11.560 -2.592 1.00 7.86 231 ARG A N 11
ATOM 20148 C CA . ARG A 1 74 ? -6.725 11.266 -3.762 1.00 7.92 231 ARG A CA 11
ATOM 20149 C C . ARG A 1 74 ? -8.082 11.944 -3.638 1.00 8.29 231 ARG A C 11
ATOM 20150 O O . ARG A 1 74 ? -8.615 12.482 -4.609 1.00 8.56 231 ARG A O 11
ATOM 20171 N N . LEU A 1 75 ? -8.629 11.921 -2.430 1.00 8.38 232 LEU A N 11
ATOM 20172 C CA . LEU A 1 75 ? -9.929 12.519 -2.162 1.00 8.81 232 LEU A CA 11
ATOM 20173 C C . LEU A 1 75 ? -9.821 14.031 -2.003 1.00 9.30 232 LEU A C 11
ATOM 20174 O O . LEU A 1 75 ? -10.453 14.788 -2.742 1.00 9.67 232 LEU A O 11
ATOM 20190 N N . GLN A 1 76 ? -9.011 14.466 -1.051 1.00 9.34 233 GLN A N 11
ATOM 20191 C CA . GLN A 1 76 ? -8.839 15.885 -0.785 1.00 9.87 233 GLN A CA 11
ATOM 20192 C C . GLN A 1 76 ? -7.480 16.366 -1.267 1.00 9.87 233 GLN A C 11
ATOM 20193 O O . GLN A 1 76 ? -6.441 15.964 -0.739 1.00 9.75 233 GLN A O 11
ATOM 20207 N N . GLN A 1 77 ? -7.493 17.229 -2.269 1.00 10.20 234 GLN A N 11
ATOM 20208 C CA . GLN A 1 77 ? -6.262 17.765 -2.826 1.00 10.43 234 GLN A CA 11
ATOM 20209 C C . GLN A 1 77 ? -5.711 18.876 -1.941 1.00 10.93 234 GLN A C 11
ATOM 20210 O O . GLN A 1 77 ? -4.507 18.960 -1.714 1.00 11.18 234 GLN A O 11
ATOM 20224 N N . GLN A 1 78 ? -6.601 19.718 -1.434 1.00 11.20 235 GLN A N 11
ATOM 20225 C CA . GLN A 1 78 ? -6.204 20.819 -0.569 1.00 11.76 235 GLN A CA 11
ATOM 20226 C C . GLN A 1 78 ? -6.634 20.533 0.864 1.00 11.96 235 GLN A C 11
ATOM 20227 O O . GLN A 1 78 ? -7.461 19.657 1.110 1.00 12.27 235 GLN A O 11
ATOM 20241 N N . GLN A 1 79 ? -6.064 21.266 1.807 1.00 11.97 236 GLN A N 11
ATOM 20242 C CA . GLN A 1 79 ? -6.392 21.086 3.211 1.00 12.36 236 GLN A CA 11
ATOM 20243 C C . GLN A 1 79 ? -6.977 22.366 3.792 1.00 12.79 236 GLN A C 11
ATOM 20244 O O . GLN A 1 79 ? -6.470 23.462 3.546 1.00 12.91 236 GLN A O 11
ATOM 20258 N N . ALA A 1 80 ? -8.052 22.224 4.553 1.00 13.20 237 ALA A N 11
ATOM 20259 C CA . ALA A 1 80 ? -8.704 23.365 5.173 1.00 13.80 237 ALA A CA 11
ATOM 20260 C C . ALA A 1 80 ? -7.970 23.766 6.444 1.00 14.33 237 ALA A C 11
ATOM 20261 O O . ALA A 1 80 ? -7.475 24.887 6.559 1.00 14.81 237 ALA A O 11
ATOM 20268 N N . GLN A 1 81 ? -7.881 22.837 7.386 1.00 14.40 238 GLN A N 11
ATOM 20269 C CA . GLN A 1 81 ? -7.208 23.084 8.650 1.00 15.05 238 GLN A CA 11
ATOM 20270 C C . GLN A 1 81 ? -6.773 21.764 9.267 1.00 15.31 238 GLN A C 11
ATOM 20271 O O . GLN A 1 81 ? -7.559 20.793 9.199 1.00 15.61 238 GLN A O 11
ATOM 20286 N N . SER B 2 1 ? -23.402 -28.080 -8.399 1.00 35.36 101 SER B N 11
ATOM 20287 C CA . SER B 2 1 ? -23.758 -27.645 -7.037 1.00 34.91 101 SER B CA 11
ATOM 20288 C C . SER B 2 1 ? -22.666 -28.044 -6.050 1.00 34.43 101 SER B C 11
ATOM 20289 O O . SER B 2 1 ? -22.195 -29.185 -6.063 1.00 34.37 101 SER B O 11
ATOM 20299 N N . THR B 2 2 ? -22.256 -27.099 -5.217 1.00 34.15 102 THR B N 11
ATOM 20300 C CA . THR B 2 2 ? -21.237 -27.347 -4.217 1.00 33.76 102 THR B CA 11
ATOM 20301 C C . THR B 2 2 ? -21.301 -26.286 -3.124 1.00 33.28 102 THR B C 11
ATOM 20302 O O . THR B 2 2 ? -21.500 -25.101 -3.401 1.00 33.22 102 THR B O 11
ATOM 20313 N N . ASP B 2 3 ? -21.179 -26.725 -1.884 1.00 33.03 103 ASP B N 11
ATOM 20314 C CA . ASP B 2 3 ? -21.203 -25.824 -0.743 1.00 32.64 103 ASP B CA 11
ATOM 20315 C C . ASP B 2 3 ? -20.003 -26.104 0.144 1.00 32.11 103 ASP B C 11
ATOM 20316 O O . ASP B 2 3 ? -19.167 -25.231 0.378 1.00 31.91 103 ASP B O 11
ATOM 20325 N N . SER B 2 4 ? -19.924 -27.335 0.626 1.00 31.97 104 SER B N 11
ATOM 20326 C CA . SER B 2 4 ? -18.822 -27.755 1.477 1.00 31.54 104 SER B CA 11
ATOM 20327 C C . SER B 2 4 ? -18.105 -28.954 0.859 1.00 31.14 104 SER B C 11
ATOM 20328 O O . SER B 2 4 ? -16.938 -29.212 1.147 1.00 31.23 104 SER B O 11
ATOM 20336 N N . THR B 2 5 ? -18.813 -29.667 -0.003 1.00 30.79 105 THR B N 11
ATOM 20337 C CA . THR B 2 5 ? -18.261 -30.830 -0.670 1.00 30.46 105 THR B CA 11
ATOM 20338 C C . THR B 2 5 ? -18.223 -30.609 -2.180 1.00 29.85 105 THR B C 11
ATOM 20339 O O . THR B 2 5 ? -19.271 -30.582 -2.835 1.00 29.61 105 THR B O 11
ATOM 20350 N N . PRO B 2 6 ? -17.016 -30.442 -2.747 1.00 29.68 106 PRO B N 11
ATOM 20351 C CA . PRO B 2 6 ? -16.834 -30.221 -4.187 1.00 29.20 106 PRO B CA 11
ATOM 20352 C C . PRO B 2 6 ? -17.312 -31.412 -5.011 1.00 28.60 106 PRO B C 11
ATOM 20353 O O . PRO B 2 6 ? -16.567 -32.374 -5.237 1.00 28.39 106 PRO B O 11
ATOM 20364 N N . MET B 2 7 ? -18.562 -31.357 -5.441 1.00 28.40 107 MET B N 11
ATOM 20365 C CA . MET B 2 7 ? -19.143 -32.429 -6.231 1.00 27.90 107 MET B CA 11
ATOM 20366 C C . MET B 2 7 ? -18.717 -32.314 -7.691 1.00 27.40 107 MET B C 11
ATOM 20367 O O . MET B 2 7 ? -17.788 -32.993 -8.125 1.00 27.53 107 MET B O 11
ATOM 20381 N N . PHE B 2 8 ? -19.381 -31.443 -8.438 1.00 26.90 108 PHE B N 11
ATOM 20382 C CA . PHE B 2 8 ? -19.056 -31.248 -9.845 1.00 26.45 108 PHE B CA 11
ATOM 20383 C C . PHE B 2 8 ? -18.040 -30.128 -9.993 1.00 25.50 108 PHE B C 11
ATOM 20384 O O . PHE B 2 8 ? -17.074 -30.239 -10.751 1.00 25.24 108 PHE B O 11
ATOM 20401 N N . GLU B 2 9 ? -18.269 -29.048 -9.266 1.00 25.08 109 GLU B N 11
ATOM 20402 C CA . GLU B 2 9 ? -17.380 -27.903 -9.294 1.00 24.24 109 GLU B CA 11
ATOM 20403 C C . GLU B 2 9 ? -16.322 -28.032 -8.208 1.00 23.47 109 GLU B C 11
ATOM 20404 O O . GLU B 2 9 ? -16.563 -28.645 -7.166 1.00 23.64 109 GLU B O 11
ATOM 20416 N N . TYR B 2 10 ? -15.154 -27.466 -8.464 1.00 22.72 110 TYR B N 11
ATOM 20417 C CA . TYR B 2 10 ? -14.054 -27.506 -7.518 1.00 22.00 110 TYR B CA 11
ATOM 20418 C C . TYR B 2 10 ? -13.585 -26.089 -7.229 1.00 21.09 110 TYR B C 11
ATOM 20419 O O . TYR B 2 10 ? -13.003 -25.431 -8.095 1.00 20.78 110 TYR B O 11
ATOM 20437 N N . GLU B 2 11 ? -13.862 -25.619 -6.026 1.00 20.77 111 GLU B N 11
ATOM 20438 C CA . GLU B 2 11 ? -13.488 -24.272 -5.625 1.00 19.99 111 GLU B CA 11
ATOM 20439 C C . GLU B 2 11 ? -12.014 -24.208 -5.248 1.00 19.16 111 GLU B C 11
ATOM 20440 O O . GLU B 2 11 ? -11.507 -25.060 -4.518 1.00 19.28 111 GLU B O 11
ATOM 20452 N N . ASN B 2 12 ? -11.332 -23.195 -5.762 1.00 18.42 112 ASN B N 11
ATOM 20453 C CA . ASN B 2 12 ? -9.913 -22.999 -5.489 1.00 17.65 112 ASN B CA 11
ATOM 20454 C C . ASN B 2 12 ? -9.649 -21.531 -5.168 1.00 16.89 112 ASN B C 11
ATOM 20455 O O . ASN B 2 12 ? -9.667 -20.683 -6.060 1.00 16.78 112 ASN B O 11
ATOM 20466 N N . LEU B 2 13 ? -9.424 -21.234 -3.896 1.00 16.49 113 LEU B N 11
ATOM 20467 C CA . LEU B 2 13 ? -9.183 -19.863 -3.459 1.00 15.86 113 LEU B CA 11
ATOM 20468 C C . LEU B 2 13 ? -7.980 -19.790 -2.526 1.00 15.11 113 LEU B C 11
ATOM 20469 O O . LEU B 2 13 ? -7.320 -20.799 -2.267 1.00 15.28 113 LEU B O 11
ATOM 20485 N N . GLU B 2 14 ? -7.712 -18.592 -2.022 1.00 14.37 114 GLU B N 11
ATOM 20486 C CA . GLU B 2 14 ? -6.601 -18.370 -1.108 1.00 13.68 114 GLU B CA 11
ATOM 20487 C C . GLU B 2 14 ? -7.039 -18.662 0.330 1.00 13.12 114 GLU B C 11
ATOM 20488 O O . GLU B 2 14 ? -8.025 -19.367 0.555 1.00 13.03 114 GLU B O 11
ATOM 20500 N N . ASP B 2 15 ? -6.312 -18.126 1.299 1.00 12.91 115 ASP B N 11
ATOM 20501 C CA . ASP B 2 15 ? -6.641 -18.336 2.697 1.00 12.53 115 ASP B CA 11
ATOM 20502 C C . ASP B 2 15 ? -7.094 -17.030 3.330 1.00 11.84 115 ASP B C 11
ATOM 20503 O O . ASP B 2 15 ? -8.254 -16.891 3.722 1.00 11.73 115 ASP B O 11
ATOM 20512 N N . ASN B 2 16 ? -6.176 -16.075 3.417 1.00 11.51 116 ASN B N 11
ATOM 20513 C CA . ASN B 2 16 ? -6.479 -14.775 3.999 1.00 10.99 116 ASN B CA 11
ATOM 20514 C C . ASN B 2 16 ? -5.672 -13.672 3.316 1.00 10.00 116 ASN B C 11
ATOM 20515 O O . ASN B 2 16 ? -6.229 -12.800 2.652 1.00 9.54 116 ASN B O 11
ATOM 20526 N N . SER B 2 17 ? -4.356 -13.714 3.490 1.00 9.85 117 SER B N 11
ATOM 20527 C CA . SER B 2 17 ? -3.465 -12.719 2.906 1.00 9.09 117 SER B CA 11
ATOM 20528 C C . SER B 2 17 ? -2.069 -13.310 2.703 1.00 8.48 117 SER B C 11
ATOM 20529 O O . SER B 2 17 ? -1.061 -12.727 3.113 1.00 7.94 117 SER B O 11
ATOM 20537 N N . LYS B 2 18 ? -2.024 -14.474 2.064 1.00 8.71 118 LYS B N 11
ATOM 20538 C CA . LYS B 2 18 ? -0.768 -15.176 1.807 1.00 8.32 118 LYS B CA 11
ATOM 20539 C C . LYS B 2 18 ? 0.172 -14.365 0.916 1.00 7.50 118 LYS B C 11
ATOM 20540 O O . LYS B 2 18 ? 1.387 -14.574 0.942 1.00 7.07 118 LYS B O 11
ATOM 20559 N N . GLU B 2 19 ? -0.386 -13.441 0.134 1.00 7.48 119 GLU B N 11
ATOM 20560 C CA . GLU B 2 19 ? 0.412 -12.608 -0.763 1.00 6.99 119 GLU B CA 11
ATOM 20561 C C . GLU B 2 19 ? 1.481 -11.849 0.020 1.00 6.13 119 GLU B C 11
ATOM 20562 O O . GLU B 2 19 ? 2.656 -11.864 -0.348 1.00 5.77 119 GLU B O 11
ATOM 20574 N N . TRP B 2 20 ? 1.068 -11.217 1.112 1.00 6.01 120 TRP B N 11
ATOM 20575 C CA . TRP B 2 20 ? 1.983 -10.448 1.952 1.00 5.38 120 TRP B CA 11
ATOM 20576 C C . TRP B 2 20 ? 3.063 -11.344 2.553 1.00 4.90 120 TRP B C 11
ATOM 20577 O O . TRP B 2 20 ? 4.251 -11.024 2.504 1.00 4.43 120 TRP B O 11
ATOM 20598 N N . THR B 2 21 ? 2.646 -12.482 3.093 1.00 5.33 121 THR B N 11
ATOM 20599 C CA . THR B 2 21 ? 3.563 -13.424 3.725 1.00 5.34 121 THR B CA 11
ATOM 20600 C C . THR B 2 21 ? 4.560 -14.023 2.730 1.00 5.03 121 THR B C 11
ATOM 20601 O O . THR B 2 21 ? 5.649 -14.455 3.115 1.00 5.08 121 THR B O 11
ATOM 20612 N N . SER B 2 22 ? 4.203 -14.027 1.452 1.00 5.01 122 SER B N 11
ATOM 20613 C CA . SER B 2 22 ? 5.073 -14.582 0.417 1.00 4.99 122 SER B CA 11
ATOM 20614 C C . SER B 2 22 ? 6.365 -13.772 0.278 1.00 4.55 122 SER B C 11
ATOM 20615 O O . SER B 2 22 ? 7.400 -14.300 -0.143 1.00 4.76 122 SER B O 11
ATOM 20623 N N . LEU B 2 23 ? 6.312 -12.502 0.673 1.00 4.24 123 LEU B N 11
ATOM 20624 C CA . LEU B 2 23 ? 7.474 -11.618 0.586 1.00 4.22 123 LEU B CA 11
ATOM 20625 C C . LEU B 2 23 ? 8.473 -11.921 1.699 1.00 4.10 123 LEU B C 11
ATOM 20626 O O . LEU B 2 23 ? 9.561 -11.341 1.761 1.00 4.50 123 LEU B O 11
ATOM 20642 N N . PHE B 2 24 ? 8.094 -12.836 2.578 1.00 4.01 124 PHE B N 11
ATOM 20643 C CA . PHE B 2 24 ? 8.940 -13.236 3.690 1.00 4.44 124 PHE B CA 11
ATOM 20644 C C . PHE B 2 24 ? 9.278 -14.716 3.572 1.00 4.95 124 PHE B C 11
ATOM 20645 O O . PHE B 2 24 ? 9.624 -15.367 4.556 1.00 5.55 124 PHE B O 11
ATOM 20662 N N . ASP B 2 25 ? 9.169 -15.241 2.355 1.00 4.98 125 ASP B N 11
ATOM 20663 C CA . ASP B 2 25 ? 9.459 -16.651 2.102 1.00 5.65 125 ASP B CA 11
ATOM 20664 C C . ASP B 2 25 ? 10.104 -16.855 0.733 1.00 5.72 125 ASP B C 11
ATOM 20665 O O . ASP B 2 25 ? 11.014 -17.669 0.577 1.00 6.24 125 ASP B O 11
ATOM 20674 N N . ASN B 2 26 ? 9.631 -16.118 -0.263 1.00 5.46 126 ASN B N 11
ATOM 20675 C CA . ASN B 2 26 ? 10.175 -16.232 -1.613 1.00 5.77 126 ASN B CA 11
ATOM 20676 C C . ASN B 2 26 ? 11.415 -15.354 -1.770 1.00 5.90 126 ASN B C 11
ATOM 20677 O O . ASN B 2 26 ? 11.346 -14.133 -1.630 1.00 6.04 126 ASN B O 11
ATOM 20688 N N . ASP B 2 27 ? 12.546 -15.984 -2.055 1.00 6.22 127 ASP B N 11
ATOM 20689 C CA . ASP B 2 27 ? 13.803 -15.260 -2.225 1.00 6.72 127 ASP B CA 11
ATOM 20690 C C . ASP B 2 27 ? 14.372 -15.479 -3.625 1.00 7.18 127 ASP B C 11
ATOM 20691 O O . ASP B 2 27 ? 13.788 -16.202 -4.432 1.00 7.47 127 ASP B O 11
ATOM 20700 N N . ILE B 2 28 ? 15.509 -14.851 -3.902 1.00 7.53 128 ILE B N 11
ATOM 20701 C CA . ILE B 2 28 ? 16.161 -14.973 -5.200 1.00 8.22 128 ILE B CA 11
ATOM 20702 C C . ILE B 2 28 ? 17.574 -15.544 -5.050 1.00 8.70 128 ILE B C 11
ATOM 20703 O O . ILE B 2 28 ? 18.417 -14.960 -4.363 1.00 8.87 128 ILE B O 11
ATOM 20719 N N . PRO B 2 29 ? 17.842 -16.706 -5.673 1.00 9.15 129 PRO B N 11
ATOM 20720 C CA . PRO B 2 29 ? 19.157 -17.353 -5.606 1.00 9.85 129 PRO B CA 11
ATOM 20721 C C . PRO B 2 29 ? 20.243 -16.531 -6.293 1.00 10.63 129 PRO B C 11
ATOM 20722 O O . PRO B 2 29 ? 21.226 -16.143 -5.660 1.00 11.00 129 PRO B O 11
ATOM 20733 N N . VAL B 2 30 ? 20.039 -16.256 -7.582 1.00 11.05 130 VAL B N 11
ATOM 20734 C CA . VAL B 2 30 ? 20.987 -15.486 -8.386 1.00 11.95 130 VAL B CA 11
ATOM 20735 C C . VAL B 2 30 ? 22.311 -16.235 -8.544 1.00 12.59 130 VAL B C 11
ATOM 20736 O O . VAL B 2 30 ? 23.208 -16.131 -7.703 1.00 12.77 130 VAL B O 11
ATOM 20749 N N . THR B 2 31 ? 22.421 -17.005 -9.615 1.00 13.10 131 THR B N 11
ATOM 20750 C CA . THR B 2 31 ? 23.631 -17.760 -9.882 1.00 13.88 131 THR B CA 11
ATOM 20751 C C . THR B 2 31 ? 24.436 -17.096 -10.996 1.00 14.63 131 THR B C 11
ATOM 20752 O O . THR B 2 31 ? 24.465 -17.573 -12.134 1.00 14.78 131 THR B O 11
ATOM 20763 N N . THR B 2 32 ? 25.068 -15.981 -10.666 1.00 15.25 132 THR B N 11
ATOM 20764 C CA . THR B 2 32 ? 25.871 -15.237 -11.624 1.00 16.11 132 THR B CA 11
ATOM 20765 C C . THR B 2 32 ? 27.198 -15.940 -11.889 1.00 16.43 132 THR B C 11
ATOM 20766 O O . THR B 2 32 ? 28.160 -15.783 -11.136 1.00 16.63 132 THR B O 11
ATOM 20777 N N . ASP B 2 33 ? 27.238 -16.729 -12.951 1.00 16.62 133 ASP B N 11
ATOM 20778 C CA . ASP B 2 33 ? 28.439 -17.470 -13.312 1.00 17.09 133 ASP B CA 11
ATOM 20779 C C . ASP B 2 33 ? 29.246 -16.721 -14.364 1.00 18.05 133 ASP B C 11
ATOM 20780 O O . ASP B 2 33 ? 28.699 -16.268 -15.370 1.00 18.48 133 ASP B O 11
ATOM 20789 N N . ASP B 2 34 ? 30.539 -16.581 -14.119 1.00 18.48 134 ASP B N 11
ATOM 20790 C CA . ASP B 2 34 ? 31.425 -15.892 -15.045 1.00 19.48 134 ASP B CA 11
ATOM 20791 C C . ASP B 2 34 ? 32.600 -16.785 -15.403 1.00 20.00 134 ASP B C 11
ATOM 20792 O O . ASP B 2 34 ? 33.373 -17.138 -14.487 1.00 20.13 134 ASP B O 11
ATOM 20802 N N . GLN A 1 1 ? -15.073 -4.787 -18.039 1.00 14.62 158 GLN A N 12
ATOM 20803 C CA . GLN A 1 1 ? -13.600 -4.691 -18.143 1.00 14.18 158 GLN A CA 12
ATOM 20804 C C . GLN A 1 1 ? -12.955 -5.179 -16.852 1.00 13.66 158 GLN A C 12
ATOM 20805 O O . GLN A 1 1 ? -13.398 -4.820 -15.762 1.00 13.66 158 GLN A O 12
ATOM 20821 N N . ARG A 1 2 ? -11.923 -6.007 -16.973 1.00 13.39 159 ARG A N 12
ATOM 20822 C CA . ARG A 1 2 ? -11.239 -6.545 -15.803 1.00 13.07 159 ARG A CA 12
ATOM 20823 C C . ARG A 1 2 ? -9.976 -5.755 -15.473 1.00 12.59 159 ARG A C 12
ATOM 20824 O O . ARG A 1 2 ? -9.656 -5.547 -14.302 1.00 12.86 159 ARG A O 12
ATOM 20845 N N . ARG A 1 3 ? -9.258 -5.315 -16.499 1.00 12.05 160 ARG A N 12
ATOM 20846 C CA . ARG A 1 3 ? -8.029 -4.556 -16.292 1.00 11.74 160 ARG A CA 12
ATOM 20847 C C . ARG A 1 3 ? -8.336 -3.094 -15.993 1.00 11.04 160 ARG A C 12
ATOM 20848 O O . ARG A 1 3 ? -7.686 -2.474 -15.152 1.00 10.84 160 ARG A O 12
ATOM 20869 N N . GLN A 1 4 ? -9.314 -2.538 -16.691 1.00 10.86 161 GLN A N 12
ATOM 20870 C CA . GLN A 1 4 ? -9.698 -1.155 -16.469 1.00 10.36 161 GLN A CA 12
ATOM 20871 C C . GLN A 1 4 ? -11.012 -1.108 -15.711 1.00 9.86 161 GLN A C 12
ATOM 20872 O O . GLN A 1 4 ? -12.052 -1.535 -16.214 1.00 10.18 161 GLN A O 12
ATOM 20886 N N . LEU A 1 5 ? -10.962 -0.579 -14.507 1.00 9.29 162 LEU A N 12
ATOM 20887 C CA . LEU A 1 5 ? -12.139 -0.491 -13.672 1.00 8.96 162 LEU A CA 12
ATOM 20888 C C . LEU A 1 5 ? -12.530 0.959 -13.477 1.00 8.97 162 LEU A C 12
ATOM 20889 O O . LEU A 1 5 ? -13.559 1.408 -13.981 1.00 9.41 162 LEU A O 12
ATOM 20905 N N . THR A 1 6 ? -11.697 1.691 -12.762 1.00 8.60 163 THR A N 12
ATOM 20906 C CA . THR A 1 6 ? -11.948 3.090 -12.493 1.00 8.65 163 THR A CA 12
ATOM 20907 C C . THR A 1 6 ? -10.643 3.857 -12.388 1.00 8.24 163 THR A C 12
ATOM 20908 O O . THR A 1 6 ? -9.699 3.382 -11.761 1.00 7.76 163 THR A O 12
ATOM 20919 N N . PRO A 1 7 ? -10.568 5.051 -12.996 1.00 8.51 164 PRO A N 12
ATOM 20920 C CA . PRO A 1 7 ? -9.361 5.879 -12.952 1.00 8.32 164 PRO A CA 12
ATOM 20921 C C . PRO A 1 7 ? -8.927 6.195 -11.523 1.00 7.84 164 PRO A C 12
ATOM 20922 O O . PRO A 1 7 ? -7.734 6.214 -11.222 1.00 7.58 164 PRO A O 12
ATOM 20933 N N . GLN A 1 8 ? -9.899 6.415 -10.640 1.00 7.83 165 GLN A N 12
ATOM 20934 C CA . GLN A 1 8 ? -9.606 6.738 -9.249 1.00 7.51 165 GLN A CA 12
ATOM 20935 C C . GLN A 1 8 ? -9.030 5.533 -8.504 1.00 6.97 165 GLN A C 12
ATOM 20936 O O . GLN A 1 8 ? -8.039 5.662 -7.786 1.00 6.65 165 GLN A O 12
ATOM 20950 N N . GLN A 1 9 ? -9.638 4.364 -8.692 1.00 6.95 166 GLN A N 12
ATOM 20951 C CA . GLN A 1 9 ? -9.179 3.155 -8.017 1.00 6.50 166 GLN A CA 12
ATOM 20952 C C . GLN A 1 9 ? -7.882 2.664 -8.634 1.00 6.28 166 GLN A C 12
ATOM 20953 O O . GLN A 1 9 ? -6.985 2.194 -7.931 1.00 5.88 166 GLN A O 12
ATOM 20967 N N . GLN A 1 10 ? -7.784 2.780 -9.952 1.00 6.66 167 GLN A N 12
ATOM 20968 C CA . GLN A 1 10 ? -6.588 2.357 -10.665 1.00 6.68 167 GLN A CA 12
ATOM 20969 C C . GLN A 1 10 ? -5.367 3.125 -10.170 1.00 6.51 167 GLN A C 12
ATOM 20970 O O . GLN A 1 10 ? -4.289 2.560 -10.004 1.00 6.41 167 GLN A O 12
ATOM 20984 N N . GLN A 1 11 ? -5.563 4.411 -9.911 1.00 6.59 168 GLN A N 12
ATOM 20985 C CA . GLN A 1 11 ? -4.492 5.281 -9.434 1.00 6.60 168 GLN A CA 12
ATOM 20986 C C . GLN A 1 11 ? -3.987 4.862 -8.056 1.00 6.15 168 GLN A C 12
ATOM 20987 O O . GLN A 1 11 ? -2.884 5.224 -7.659 1.00 6.21 168 GLN A O 12
ATOM 21001 N N . LEU A 1 12 ? -4.799 4.117 -7.324 1.00 5.81 169 LEU A N 12
ATOM 21002 C CA . LEU A 1 12 ? -4.423 3.676 -5.991 1.00 5.44 169 LEU A CA 12
ATOM 21003 C C . LEU A 1 12 ? -3.572 2.413 -6.054 1.00 5.18 169 LEU A C 12
ATOM 21004 O O . LEU A 1 12 ? -2.470 2.363 -5.506 1.00 5.07 169 LEU A O 12
ATOM 21020 N N . VAL A 1 13 ? -4.073 1.406 -6.756 1.00 5.20 170 VAL A N 12
ATOM 21021 C CA . VAL A 1 13 ? -3.374 0.130 -6.861 1.00 5.06 170 VAL A CA 12
ATOM 21022 C C . VAL A 1 13 ? -2.121 0.207 -7.728 1.00 5.34 170 VAL A C 12
ATOM 21023 O O . VAL A 1 13 ? -1.120 -0.445 -7.435 1.00 5.28 170 VAL A O 12
ATOM 21036 N N . ASN A 1 14 ? -2.160 1.005 -8.787 1.00 5.77 171 ASN A N 12
ATOM 21037 C CA . ASN A 1 14 ? -1.013 1.125 -9.682 1.00 6.24 171 ASN A CA 12
ATOM 21038 C C . ASN A 1 14 ? 0.134 1.883 -9.020 1.00 6.25 171 ASN A C 12
ATOM 21039 O O . ASN A 1 14 ? 1.302 1.665 -9.347 1.00 6.59 171 ASN A O 12
ATOM 21050 N N . GLN A 1 15 ? -0.194 2.761 -8.080 1.00 6.00 172 GLN A N 12
ATOM 21051 C CA . GLN A 1 15 ? 0.824 3.540 -7.390 1.00 6.13 172 GLN A CA 12
ATOM 21052 C C . GLN A 1 15 ? 1.412 2.746 -6.232 1.00 5.80 172 GLN A C 12
ATOM 21053 O O . GLN A 1 15 ? 2.628 2.693 -6.067 1.00 6.06 172 GLN A O 12
ATOM 21067 N N . MET A 1 16 ? 0.545 2.099 -5.453 1.00 5.33 173 MET A N 12
ATOM 21068 C CA . MET A 1 16 ? 0.986 1.304 -4.304 1.00 5.03 173 MET A CA 12
ATOM 21069 C C . MET A 1 16 ? 1.768 0.072 -4.750 1.00 5.21 173 MET A C 12
ATOM 21070 O O . MET A 1 16 ? 2.414 -0.591 -3.940 1.00 5.01 173 MET A O 12
ATOM 21084 N N . LYS A 1 17 ? 1.706 -0.225 -6.043 1.00 5.68 174 LYS A N 12
ATOM 21085 C CA . LYS A 1 17 ? 2.405 -1.369 -6.606 1.00 6.02 174 LYS A CA 12
ATOM 21086 C C . LYS A 1 17 ? 3.907 -1.169 -6.475 1.00 6.49 174 LYS A C 12
ATOM 21087 O O . LYS A 1 17 ? 4.643 -2.083 -6.096 1.00 6.55 174 LYS A O 12
ATOM 21106 N N . VAL A 1 18 ? 4.346 0.041 -6.787 1.00 6.90 175 VAL A N 12
ATOM 21107 C CA . VAL A 1 18 ? 5.748 0.409 -6.702 1.00 7.46 175 VAL A CA 12
ATOM 21108 C C . VAL A 1 18 ? 5.879 1.846 -6.233 1.00 7.44 175 VAL A C 12
ATOM 21109 O O . VAL A 1 18 ? 5.993 2.775 -7.031 1.00 7.78 175 VAL A O 12
ATOM 21122 N N . ALA A 1 19 ? 5.840 2.025 -4.931 1.00 7.10 176 ALA A N 12
ATOM 21123 C CA . ALA A 1 19 ? 5.967 3.348 -4.348 1.00 7.14 176 ALA A CA 12
ATOM 21124 C C . ALA A 1 19 ? 6.954 3.337 -3.188 1.00 7.24 176 ALA A C 12
ATOM 21125 O O . ALA A 1 19 ? 7.078 2.339 -2.484 1.00 6.92 176 ALA A O 12
ATOM 21132 N N . PRO A 1 20 ? 7.719 4.422 -3.027 1.00 7.75 177 PRO A N 12
ATOM 21133 C CA . PRO A 1 20 ? 8.673 4.556 -1.933 1.00 7.96 177 PRO A CA 12
ATOM 21134 C C . PRO A 1 20 ? 7.994 5.044 -0.659 1.00 7.58 177 PRO A C 12
ATOM 21135 O O . PRO A 1 20 ? 7.173 5.962 -0.692 1.00 7.42 177 PRO A O 12
ATOM 21146 N N . ILE A 1 21 ? 8.336 4.434 0.462 1.00 7.53 178 ILE A N 12
ATOM 21147 C CA . ILE A 1 21 ? 7.750 4.826 1.735 1.00 7.29 178 ILE A CA 12
ATOM 21148 C C . ILE A 1 21 ? 8.341 6.147 2.212 1.00 7.90 178 ILE A C 12
ATOM 21149 O O . ILE A 1 21 ? 9.552 6.349 2.131 1.00 8.45 178 ILE A O 12
ATOM 21165 N N . PRO A 1 22 ? 7.487 7.081 2.672 1.00 7.89 179 PRO A N 12
ATOM 21166 C CA . PRO A 1 22 ? 7.928 8.383 3.182 1.00 8.51 179 PRO A CA 12
ATOM 21167 C C . PRO A 1 22 ? 8.902 8.246 4.348 1.00 8.75 179 PRO A C 12
ATOM 21168 O O . PRO A 1 22 ? 8.983 7.193 4.976 1.00 8.38 179 PRO A O 12
ATOM 21179 N N . LYS A 1 23 ? 9.607 9.329 4.651 1.00 9.42 180 LYS A N 12
ATOM 21180 C CA . LYS A 1 23 ? 10.601 9.340 5.728 1.00 9.77 180 LYS A CA 12
ATOM 21181 C C . LYS A 1 23 ? 10.027 8.843 7.056 1.00 9.52 180 LYS A C 12
ATOM 21182 O O . LYS A 1 23 ? 10.656 8.042 7.750 1.00 9.52 180 LYS A O 12
ATOM 21201 N N . GLN A 1 24 ? 8.831 9.310 7.395 1.00 9.38 181 GLN A N 12
ATOM 21202 C CA . GLN A 1 24 ? 8.180 8.924 8.644 1.00 9.25 181 GLN A CA 12
ATOM 21203 C C . GLN A 1 24 ? 7.863 7.429 8.677 1.00 8.64 181 GLN A C 12
ATOM 21204 O O . GLN A 1 24 ? 7.972 6.786 9.722 1.00 8.66 181 GLN A O 12
ATOM 21218 N N . LEU A 1 25 ? 7.491 6.874 7.532 1.00 8.14 182 LEU A N 12
ATOM 21219 C CA . LEU A 1 25 ? 7.150 5.457 7.443 1.00 7.55 182 LEU A CA 12
ATOM 21220 C C . LEU A 1 25 ? 8.410 4.601 7.329 1.00 7.61 182 LEU A C 12
ATOM 21221 O O . LEU A 1 25 ? 8.427 3.448 7.744 1.00 7.33 182 LEU A O 12
ATOM 21237 N N . LEU A 1 26 ? 9.465 5.185 6.772 1.00 8.04 183 LEU A N 12
ATOM 21238 C CA . LEU A 1 26 ? 10.740 4.490 6.611 1.00 8.24 183 LEU A CA 12
ATOM 21239 C C . LEU A 1 26 ? 11.404 4.269 7.968 1.00 8.55 183 LEU A C 12
ATOM 21240 O O . LEU A 1 26 ? 11.940 3.198 8.248 1.00 8.54 183 LEU A O 12
ATOM 21256 N N . GLN A 1 27 ? 11.340 5.289 8.815 1.00 8.87 184 GLN A N 12
ATOM 21257 C CA . GLN A 1 27 ? 11.934 5.225 10.146 1.00 9.25 184 GLN A CA 12
ATOM 21258 C C . GLN A 1 27 ? 11.099 4.371 11.092 1.00 8.85 184 GLN A C 12
ATOM 21259 O O . GLN A 1 27 ? 11.471 4.154 12.248 1.00 9.14 184 GLN A O 12
ATOM 21273 N N . ARG A 1 28 ? 9.968 3.890 10.602 1.00 8.24 185 ARG A N 12
ATOM 21274 C CA . ARG A 1 28 ? 9.079 3.059 11.394 1.00 7.89 185 ARG A CA 12
ATOM 21275 C C . ARG A 1 28 ? 9.656 1.656 11.561 1.00 7.66 185 ARG A C 12
ATOM 21276 O O . ARG A 1 28 ? 9.315 0.948 12.504 1.00 7.54 185 ARG A O 12
ATOM 21297 N N . ILE A 1 29 ? 10.527 1.260 10.644 1.00 7.69 186 ILE A N 12
ATOM 21298 C CA . ILE A 1 29 ? 11.133 -0.063 10.695 1.00 7.57 186 ILE A CA 12
ATOM 21299 C C . ILE A 1 29 ? 12.629 0.039 10.995 1.00 8.20 186 ILE A C 12
ATOM 21300 O O . ILE A 1 29 ? 13.425 0.366 10.115 1.00 8.43 186 ILE A O 12
ATOM 21316 N N . PRO A 1 30 ? 13.021 -0.200 12.257 1.00 8.55 187 PRO A N 12
ATOM 21317 C CA . PRO A 1 30 ? 14.411 -0.151 12.687 1.00 9.18 187 PRO A CA 12
ATOM 21318 C C . PRO A 1 30 ? 15.089 -1.526 12.680 1.00 9.19 187 PRO A C 12
ATOM 21319 O O . PRO A 1 30 ? 14.517 -2.508 12.199 1.00 8.73 187 PRO A O 12
ATOM 21330 N N . ASN A 1 31 ? 16.321 -1.561 13.204 1.00 9.77 188 ASN A N 12
ATOM 21331 C CA . ASN A 1 31 ? 17.147 -2.781 13.313 1.00 9.94 188 ASN A CA 12
ATOM 21332 C C . ASN A 1 31 ? 17.719 -3.230 11.958 1.00 9.83 188 ASN A C 12
ATOM 21333 O O . ASN A 1 31 ? 18.750 -3.904 11.898 1.00 9.99 188 ASN A O 12
ATOM 21344 N N . ILE A 1 32 ? 17.096 -2.792 10.880 1.00 9.66 189 ILE A N 12
ATOM 21345 C CA . ILE A 1 32 ? 17.541 -3.150 9.545 1.00 9.64 189 ILE A CA 12
ATOM 21346 C C . ILE A 1 32 ? 17.394 -1.961 8.616 1.00 9.96 189 ILE A C 12
ATOM 21347 O O . ILE A 1 32 ? 16.307 -1.399 8.487 1.00 9.97 189 ILE A O 12
ATOM 21363 N N . PRO A 1 33 ? 18.492 -1.549 7.973 1.00 10.38 190 PRO A N 12
ATOM 21364 C CA . PRO A 1 33 ? 18.482 -0.419 7.061 1.00 10.85 190 PRO A CA 12
ATOM 21365 C C . PRO A 1 33 ? 18.051 -0.823 5.656 1.00 10.73 190 PRO A C 12
ATOM 21366 O O . PRO A 1 33 ? 18.769 -1.553 4.963 1.00 11.03 190 PRO A O 12
ATOM 21377 N N . PRO A 1 34 ? 16.862 -0.371 5.224 1.00 10.37 191 PRO A N 12
ATOM 21378 C CA . PRO A 1 34 ? 16.340 -0.679 3.894 1.00 10.30 191 PRO A CA 12
ATOM 21379 C C . PRO A 1 34 ? 17.324 -0.244 2.815 1.00 10.68 191 PRO A C 12
ATOM 21380 O O . PRO A 1 34 ? 17.603 -0.991 1.879 1.00 10.94 191 PRO A O 12
ATOM 21391 N N . ASN A 1 35 ? 17.852 0.969 2.973 1.00 10.83 192 ASN A N 12
ATOM 21392 C CA . ASN A 1 35 ? 18.831 1.542 2.048 1.00 11.33 192 ASN A CA 12
ATOM 21393 C C . ASN A 1 35 ? 18.254 1.731 0.645 1.00 11.24 192 ASN A C 12
ATOM 21394 O O . ASN A 1 35 ? 18.997 1.886 -0.326 1.00 11.75 192 ASN A O 12
ATOM 21405 N N . ILE A 1 36 ? 16.933 1.732 0.539 1.00 10.63 193 ILE A N 12
ATOM 21406 C CA . ILE A 1 36 ? 16.269 1.906 -0.744 1.00 10.51 193 ILE A CA 12
ATOM 21407 C C . ILE A 1 36 ? 15.001 2.721 -0.579 1.00 9.90 193 ILE A C 12
ATOM 21408 O O . ILE A 1 36 ? 14.545 2.958 0.541 1.00 9.52 193 ILE A O 12
ATOM 21424 N N . ASN A 1 37 ? 14.427 3.140 -1.693 1.00 9.87 194 ASN A N 12
ATOM 21425 C CA . ASN A 1 37 ? 13.208 3.926 -1.672 1.00 9.35 194 ASN A CA 12
ATOM 21426 C C . ASN A 1 37 ? 12.192 3.355 -2.653 1.00 8.86 194 ASN A C 12
ATOM 21427 O O . ASN A 1 37 ? 11.813 4.011 -3.620 1.00 8.57 194 ASN A O 12
ATOM 21438 N N . THR A 1 38 ? 11.786 2.111 -2.419 1.00 8.88 195 THR A N 12
ATOM 21439 C CA . THR A 1 38 ? 10.794 1.439 -3.252 1.00 8.49 195 THR A CA 12
ATOM 21440 C C . THR A 1 38 ? 10.238 0.229 -2.511 1.00 7.92 195 THR A C 12
ATOM 21441 O O . THR A 1 38 ? 11.003 -0.551 -1.949 1.00 8.08 195 THR A O 12
ATOM 21452 N N . TRP A 1 39 ? 8.918 0.049 -2.543 1.00 7.29 196 TRP A N 12
ATOM 21453 C CA . TRP A 1 39 ? 8.278 -1.077 -1.853 1.00 6.73 196 TRP A CA 12
ATOM 21454 C C . TRP A 1 39 ? 8.776 -2.415 -2.385 1.00 7.00 196 TRP A C 12
ATOM 21455 O O . TRP A 1 39 ? 8.848 -3.398 -1.647 1.00 6.84 196 TRP A O 12
ATOM 21476 N N . GLN A 1 40 ? 9.128 -2.432 -3.661 1.00 7.47 197 GLN A N 12
ATOM 21477 C CA . GLN A 1 40 ? 9.633 -3.636 -4.314 1.00 7.85 197 GLN A CA 12
ATOM 21478 C C . GLN A 1 40 ? 10.924 -4.107 -3.646 1.00 8.27 197 GLN A C 12
ATOM 21479 O O . GLN A 1 40 ? 11.153 -5.305 -3.476 1.00 8.37 197 GLN A O 12
ATOM 21493 N N . GLN A 1 41 ? 11.762 -3.157 -3.263 1.00 8.57 198 GLN A N 12
ATOM 21494 C CA . GLN A 1 41 ? 13.027 -3.470 -2.619 1.00 9.03 198 GLN A CA 12
ATOM 21495 C C . GLN A 1 41 ? 12.845 -3.622 -1.109 1.00 8.61 198 GLN A C 12
ATOM 21496 O O . GLN A 1 41 ? 13.651 -4.273 -0.443 1.00 8.82 198 GLN A O 12
ATOM 21510 N N . VAL A 1 42 ? 11.784 -3.020 -0.573 1.00 8.07 199 VAL A N 12
ATOM 21511 C CA . VAL A 1 42 ? 11.492 -3.114 0.855 1.00 7.70 199 VAL A CA 12
ATOM 21512 C C . VAL A 1 42 ? 11.072 -4.540 1.210 1.00 7.32 199 VAL A C 12
ATOM 21513 O O . VAL A 1 42 ? 11.479 -5.087 2.236 1.00 7.31 199 VAL A O 12
ATOM 21526 N N . THR A 1 43 ? 10.278 -5.148 0.338 1.00 7.10 200 THR A N 12
ATOM 21527 C CA . THR A 1 43 ? 9.800 -6.508 0.553 1.00 6.83 200 THR A CA 12
ATOM 21528 C C . THR A 1 43 ? 10.924 -7.528 0.361 1.00 7.39 200 THR A C 12
ATOM 21529 O O . THR A 1 43 ? 10.860 -8.646 0.875 1.00 7.30 200 THR A O 12
ATOM 21540 N N . ALA A 1 44 ? 11.964 -7.120 -0.356 1.00 8.02 201 ALA A N 12
ATOM 21541 C CA . ALA A 1 44 ? 13.106 -7.987 -0.628 1.00 8.63 201 ALA A CA 12
ATOM 21542 C C . ALA A 1 44 ? 13.849 -8.350 0.658 1.00 8.64 201 ALA A C 12
ATOM 21543 O O . ALA A 1 44 ? 14.517 -9.384 0.726 1.00 8.93 201 ALA A O 12
ATOM 21550 N N . LEU A 1 45 ? 13.716 -7.504 1.674 1.00 8.38 202 LEU A N 12
ATOM 21551 C CA . LEU A 1 45 ? 14.374 -7.733 2.957 1.00 8.45 202 LEU A CA 12
ATOM 21552 C C . LEU A 1 45 ? 13.812 -8.980 3.635 1.00 8.04 202 LEU A C 12
ATOM 21553 O O . LEU A 1 45 ? 14.509 -9.661 4.391 1.00 8.27 202 LEU A O 12
ATOM 21569 N N . ALA A 1 46 ? 12.554 -9.288 3.343 1.00 7.51 203 ALA A N 12
ATOM 21570 C CA . ALA A 1 46 ? 11.898 -10.452 3.923 1.00 7.19 203 ALA A CA 12
ATOM 21571 C C . ALA A 1 46 ? 12.391 -11.736 3.262 1.00 7.64 203 ALA A C 12
ATOM 21572 O O . ALA A 1 46 ? 12.465 -12.786 3.902 1.00 7.71 203 ALA A O 12
ATOM 21579 N N . GLN A 1 47 ? 12.759 -11.637 1.987 1.00 8.03 204 GLN A N 12
ATOM 21580 C CA . GLN A 1 47 ? 13.246 -12.790 1.229 1.00 8.56 204 GLN A CA 12
ATOM 21581 C C . GLN A 1 47 ? 14.615 -13.235 1.734 1.00 9.11 204 GLN A C 12
ATOM 21582 O O . GLN A 1 47 ? 15.046 -14.360 1.485 1.00 9.51 204 GLN A O 12
ATOM 21596 N N . GLN A 1 48 ? 15.292 -12.345 2.453 1.00 9.17 205 GLN A N 12
ATOM 21597 C CA . GLN A 1 48 ? 16.607 -12.648 3.003 1.00 9.72 205 GLN A CA 12
ATOM 21598 C C . GLN A 1 48 ? 16.463 -13.364 4.345 1.00 9.52 205 GLN A C 12
ATOM 21599 O O . GLN A 1 48 ? 17.455 -13.646 5.019 1.00 9.93 205 GLN A O 12
ATOM 21613 N N . LYS A 1 49 ? 15.210 -13.641 4.721 1.00 8.93 206 LYS A N 12
ATOM 21614 C CA . LYS A 1 49 ? 14.882 -14.333 5.971 1.00 8.75 206 LYS A CA 12
ATOM 21615 C C . LYS A 1 49 ? 15.317 -13.530 7.196 1.00 8.72 206 LYS A C 12
ATOM 21616 O O . LYS A 1 49 ? 15.522 -14.089 8.275 1.00 8.89 206 LYS A O 12
ATOM 21635 N N . LEU A 1 50 ? 15.442 -12.220 7.031 1.00 8.58 207 LEU A N 12
ATOM 21636 C CA . LEU A 1 50 ? 15.851 -11.342 8.127 1.00 8.66 207 LEU A CA 12
ATOM 21637 C C . LEU A 1 50 ? 14.641 -10.905 8.943 1.00 8.06 207 LEU A C 12
ATOM 21638 O O . LEU A 1 50 ? 14.762 -10.544 10.114 1.00 8.10 207 LEU A O 12
ATOM 21654 N N . LEU A 1 51 ? 13.481 -10.939 8.308 1.00 7.59 208 LEU A N 12
ATOM 21655 C CA . LEU A 1 51 ? 12.237 -10.539 8.947 1.00 7.05 208 LEU A CA 12
ATOM 21656 C C . LEU A 1 51 ? 11.667 -11.678 9.785 1.00 6.95 208 LEU A C 12
ATOM 21657 O O . LEU A 1 51 ? 11.529 -12.802 9.303 1.00 6.96 208 LEU A O 12
ATOM 21673 N N . THR A 1 52 ? 11.353 -11.383 11.034 1.00 6.97 209 THR A N 12
ATOM 21674 C CA . THR A 1 52 ? 10.779 -12.371 11.930 1.00 7.00 209 THR A CA 12
ATOM 21675 C C . THR A 1 52 ? 9.294 -12.051 12.149 1.00 6.57 209 THR A C 12
ATOM 21676 O O . THR A 1 52 ? 8.832 -10.974 11.755 1.00 6.24 209 THR A O 12
ATOM 21687 N N . PRO A 1 53 ? 8.517 -12.968 12.758 1.00 6.66 210 PRO A N 12
ATOM 21688 C CA . PRO A 1 53 ? 7.081 -12.752 13.001 1.00 6.45 210 PRO A CA 12
ATOM 21689 C C . PRO A 1 53 ? 6.782 -11.484 13.804 1.00 6.38 210 PRO A C 12
ATOM 21690 O O . PRO A 1 53 ? 5.684 -10.933 13.729 1.00 6.16 210 PRO A O 12
ATOM 21701 N N . GLN A 1 54 ? 7.762 -11.009 14.562 1.00 6.66 211 GLN A N 12
ATOM 21702 C CA . GLN A 1 54 ? 7.570 -9.814 15.369 1.00 6.77 211 GLN A CA 12
ATOM 21703 C C . GLN A 1 54 ? 7.678 -8.543 14.518 1.00 6.45 211 GLN A C 12
ATOM 21704 O O . GLN A 1 54 ? 7.045 -7.530 14.821 1.00 6.38 211 GLN A O 12
ATOM 21718 N N . ASP A 1 55 ? 8.478 -8.602 13.453 1.00 6.37 212 ASP A N 12
ATOM 21719 C CA . ASP A 1 55 ? 8.658 -7.452 12.567 1.00 6.18 212 ASP A CA 12
ATOM 21720 C C . ASP A 1 55 ? 7.570 -7.448 11.508 1.00 5.63 212 ASP A C 12
ATOM 21721 O O . ASP A 1 55 ? 7.236 -6.407 10.942 1.00 5.44 212 ASP A O 12
ATOM 21730 N N . MET A 1 56 ? 7.021 -8.629 11.255 1.00 5.47 213 MET A N 12
ATOM 21731 C CA . MET A 1 56 ? 5.968 -8.821 10.262 1.00 5.06 213 MET A CA 12
ATOM 21732 C C . MET A 1 56 ? 4.790 -7.875 10.491 1.00 4.94 213 MET A C 12
ATOM 21733 O O . MET A 1 56 ? 4.354 -7.177 9.575 1.00 4.64 213 MET A O 12
ATOM 21747 N N . GLU A 1 57 ? 4.296 -7.843 11.721 1.00 5.29 214 GLU A N 12
ATOM 21748 C CA . GLU A 1 57 ? 3.158 -7.000 12.076 1.00 5.44 214 GLU A CA 12
ATOM 21749 C C . GLU A 1 57 ? 3.489 -5.516 11.936 1.00 5.41 214 GLU A C 12
ATOM 21750 O O . GLU A 1 57 ? 2.601 -4.695 11.709 1.00 5.42 214 GLU A O 12
ATOM 21762 N N . ALA A 1 58 ? 4.761 -5.181 12.062 1.00 5.51 215 ALA A N 12
ATOM 21763 C CA . ALA A 1 58 ? 5.202 -3.799 11.962 1.00 5.66 215 ALA A CA 12
ATOM 21764 C C . ALA A 1 58 ? 5.283 -3.345 10.508 1.00 5.27 215 ALA A C 12
ATOM 21765 O O . ALA A 1 58 ? 4.854 -2.242 10.169 1.00 5.33 215 ALA A O 12
ATOM 21772 N N . ALA A 1 59 ? 5.808 -4.210 9.649 1.00 4.95 216 ALA A N 12
ATOM 21773 C CA . ALA A 1 59 ? 5.961 -3.888 8.240 1.00 4.66 216 ALA A CA 12
ATOM 21774 C C . ALA A 1 59 ? 4.611 -3.845 7.542 1.00 4.31 216 ALA A C 12
ATOM 21775 O O . ALA A 1 59 ? 4.385 -3.020 6.656 1.00 4.17 216 ALA A O 12
ATOM 21782 N N . LYS A 1 60 ? 3.711 -4.729 7.957 1.00 4.31 217 LYS A N 12
ATOM 21783 C CA . LYS A 1 60 ? 2.382 -4.787 7.365 1.00 4.20 217 LYS A CA 12
ATOM 21784 C C . LYS A 1 60 ? 1.611 -3.495 7.625 1.00 4.42 217 LYS A C 12
ATOM 21785 O O . LYS A 1 60 ? 0.858 -3.030 6.770 1.00 4.34 217 LYS A O 12
ATOM 21804 N N . GLU A 1 61 ? 1.819 -2.903 8.800 1.00 0.00 218 GLU A N 12
ATOM 21805 C CA . GLU A 1 61 ? 1.134 -1.660 9.143 1.00 0.00 218 GLU A CA 12
ATOM 21806 C C . GLU A 1 61 ? 1.597 -0.526 8.260 1.00 0.00 218 GLU A C 12
ATOM 21807 O O . GLU A 1 61 ? 0.793 0.324 7.868 1.00 0.00 218 GLU A O 12
ATOM 21819 N N . VAL A 1 62 ? 2.882 -0.507 7.934 1.00 4.99 219 VAL A N 12
ATOM 21820 C CA . VAL A 1 62 ? 3.446 0.539 7.087 1.00 5.07 219 VAL A CA 12
ATOM 21821 C C . VAL A 1 62 ? 2.742 0.571 5.733 1.00 4.71 219 VAL A C 12
ATOM 21822 O O . VAL A 1 62 ? 2.351 1.634 5.250 1.00 4.89 219 VAL A O 12
ATOM 21835 N N . TYR A 1 63 ? 2.563 -0.606 5.145 1.00 4.28 220 TYR A N 12
ATOM 21836 C CA . TYR A 1 63 ? 1.896 -0.736 3.853 1.00 4.00 220 TYR A CA 12
ATOM 21837 C C . TYR A 1 63 ? 0.453 -0.235 3.944 1.00 4.14 220 TYR A C 12
ATOM 21838 O O . TYR A 1 63 ? -0.028 0.489 3.070 1.00 4.18 220 TYR A O 12
ATOM 21856 N N . LYS A 1 64 ? -0.220 -0.605 5.029 1.00 4.37 221 LYS A N 12
ATOM 21857 C CA . LYS A 1 64 ? -1.610 -0.224 5.247 1.00 4.73 221 LYS A CA 12
ATOM 21858 C C . LYS A 1 64 ? -1.766 1.280 5.495 1.00 5.09 221 LYS A C 12
ATOM 21859 O O . LYS A 1 64 ? -2.755 1.885 5.077 1.00 5.27 221 LYS A O 12
ATOM 21878 N N . ILE A 1 65 ? -0.807 1.884 6.179 1.00 5.30 222 ILE A N 12
ATOM 21879 C CA . ILE A 1 65 ? -0.865 3.316 6.465 1.00 5.78 222 ILE A CA 12
ATOM 21880 C C . ILE A 1 65 ? -0.519 4.133 5.220 1.00 5.68 222 ILE A C 12
ATOM 21881 O O . ILE A 1 65 ? -1.138 5.162 4.948 1.00 6.01 222 ILE A O 12
ATOM 21897 N N . HIS A 1 66 ? 0.454 3.646 4.462 1.00 5.31 223 HIS A N 12
ATOM 21898 C CA . HIS A 1 66 ? 0.904 4.312 3.241 1.00 5.36 223 HIS A CA 12
ATOM 21899 C C . HIS A 1 66 ? -0.262 4.555 2.282 1.00 5.26 223 HIS A C 12
ATOM 21900 O O . HIS A 1 66 ? -0.492 5.682 1.836 1.00 5.59 223 HIS A O 12
ATOM 21914 N N . GLN A 1 67 ? -1.011 3.496 1.997 1.00 4.91 224 GLN A N 12
ATOM 21915 C CA . GLN A 1 67 ? -2.149 3.573 1.081 1.00 4.90 224 GLN A CA 12
ATOM 21916 C C . GLN A 1 67 ? -3.247 4.504 1.605 1.00 5.38 224 GLN A C 12
ATOM 21917 O O . GLN A 1 67 ? -4.064 5.009 0.829 1.00 5.57 224 GLN A O 12
ATOM 21931 N N . GLN A 1 68 ? -3.273 4.731 2.912 1.00 5.66 225 GLN A N 12
ATOM 21932 C CA . GLN A 1 68 ? -4.283 5.602 3.509 1.00 6.22 225 GLN A CA 12
ATOM 21933 C C . GLN A 1 68 ? -3.888 7.064 3.336 1.00 6.53 225 GLN A C 12
ATOM 21934 O O . GLN A 1 68 ? -4.734 7.924 3.085 1.00 6.88 225 GLN A O 12
ATOM 21948 N N . LEU A 1 69 ? -2.595 7.335 3.461 1.00 6.49 226 LEU A N 12
ATOM 21949 C CA . LEU A 1 69 ? -2.077 8.692 3.321 1.00 6.92 226 LEU A CA 12
ATOM 21950 C C . LEU A 1 69 ? -2.246 9.191 1.893 1.00 6.85 226 LEU A C 12
ATOM 21951 O O . LEU A 1 69 ? -2.581 10.353 1.668 1.00 7.28 226 LEU A O 12
ATOM 21967 N N . LEU A 1 70 ? -2.015 8.303 0.934 1.00 6.38 227 LEU A N 12
ATOM 21968 C CA . LEU A 1 70 ? -2.137 8.655 -0.476 1.00 6.38 227 LEU A CA 12
ATOM 21969 C C . LEU A 1 70 ? -3.564 9.073 -0.810 1.00 6.51 227 LEU A C 12
ATOM 21970 O O . LEU A 1 70 ? -3.779 10.021 -1.561 1.00 6.81 227 LEU A O 12
ATOM 21986 N N . PHE A 1 71 ? -4.536 8.372 -0.233 1.00 6.38 228 PHE A N 12
ATOM 21987 C CA . PHE A 1 71 ? -5.942 8.680 -0.468 1.00 6.62 228 PHE A CA 12
ATOM 21988 C C . PHE A 1 71 ? -6.271 10.081 0.040 1.00 7.17 228 PHE A C 12
ATOM 21989 O O . PHE A 1 71 ? -6.936 10.860 -0.640 1.00 7.44 228 PHE A O 12
ATOM 22006 N N . LYS A 1 72 ? -5.782 10.391 1.233 1.00 7.38 229 LYS A N 12
ATOM 22007 C CA . LYS A 1 72 ? -6.018 11.691 1.849 1.00 7.96 229 LYS A CA 12
ATOM 22008 C C . LYS A 1 72 ? -5.357 12.811 1.052 1.00 8.17 229 LYS A C 12
ATOM 22009 O O . LYS A 1 72 ? -5.950 13.870 0.841 1.00 8.60 229 LYS A O 12
ATOM 22028 N N . ALA A 1 73 ? -4.132 12.564 0.603 1.00 7.94 230 ALA A N 12
ATOM 22029 C CA . ALA A 1 73 ? -3.378 13.547 -0.166 1.00 8.24 230 ALA A CA 12
ATOM 22030 C C . ALA A 1 73 ? -4.062 13.864 -1.492 1.00 8.26 230 ALA A C 12
ATOM 22031 O O . ALA A 1 73 ? -3.973 14.983 -1.991 1.00 8.69 230 ALA A O 12
ATOM 22038 N N . ARG A 1 74 ? -4.743 12.874 -2.057 1.00 7.86 231 ARG A N 12
ATOM 22039 C CA . ARG A 1 74 ? -5.442 13.057 -3.325 1.00 7.92 231 ARG A CA 12
ATOM 22040 C C . ARG A 1 74 ? -6.659 13.962 -3.148 1.00 8.29 231 ARG A C 12
ATOM 22041 O O . ARG A 1 74 ? -7.086 14.640 -4.082 1.00 8.56 231 ARG A O 12
ATOM 22062 N N . LEU A 1 75 ? -7.213 13.962 -1.945 1.00 8.38 232 LEU A N 12
ATOM 22063 C CA . LEU A 1 75 ? -8.373 14.785 -1.634 1.00 8.81 232 LEU A CA 12
ATOM 22064 C C . LEU A 1 75 ? -7.933 16.193 -1.253 1.00 9.30 232 LEU A C 12
ATOM 22065 O O . LEU A 1 75 ? -8.374 17.182 -1.847 1.00 9.67 232 LEU A O 12
ATOM 22081 N N . GLN A 1 76 ? -7.053 16.275 -0.267 1.00 9.34 233 GLN A N 12
ATOM 22082 C CA . GLN A 1 76 ? -6.553 17.555 0.206 1.00 9.87 233 GLN A CA 12
ATOM 22083 C C . GLN A 1 76 ? -5.036 17.523 0.326 1.00 9.87 233 GLN A C 12
ATOM 22084 O O . GLN A 1 76 ? -4.469 16.644 0.976 1.00 9.75 233 GLN A O 12
ATOM 22098 N N . GLN A 1 77 ? -4.385 18.480 -0.316 1.00 10.20 234 GLN A N 12
ATOM 22099 C CA . GLN A 1 77 ? -2.936 18.578 -0.285 1.00 10.43 234 GLN A CA 12
ATOM 22100 C C . GLN A 1 77 ? -2.511 19.674 0.687 1.00 10.93 234 GLN A C 12
ATOM 22101 O O . GLN A 1 77 ? -2.290 19.412 1.870 1.00 11.18 234 GLN A O 12
ATOM 22115 N N . GLN A 1 78 ? -2.416 20.901 0.187 1.00 11.20 235 GLN A N 12
ATOM 22116 C CA . GLN A 1 78 ? -2.030 22.041 1.010 1.00 11.76 235 GLN A CA 12
ATOM 22117 C C . GLN A 1 78 ? -3.036 23.171 0.846 1.00 11.96 235 GLN A C 12
ATOM 22118 O O . GLN A 1 78 ? -2.806 24.298 1.288 1.00 12.27 235 GLN A O 12
ATOM 22132 N N . GLN A 1 79 ? -4.151 22.860 0.208 1.00 11.97 236 GLN A N 12
ATOM 22133 C CA . GLN A 1 79 ? -5.199 23.840 -0.027 1.00 12.36 236 GLN A CA 12
ATOM 22134 C C . GLN A 1 79 ? -6.406 23.561 0.858 1.00 12.79 236 GLN A C 12
ATOM 22135 O O . GLN A 1 79 ? -6.920 22.437 0.892 1.00 12.91 236 GLN A O 12
ATOM 22149 N N . ALA A 1 80 ? -6.846 24.585 1.580 1.00 13.20 237 ALA A N 12
ATOM 22150 C CA . ALA A 1 80 ? -7.998 24.466 2.463 1.00 13.80 237 ALA A CA 12
ATOM 22151 C C . ALA A 1 80 ? -9.286 24.383 1.651 1.00 14.33 237 ALA A C 12
ATOM 22152 O O . ALA A 1 80 ? -9.381 24.956 0.559 1.00 14.81 237 ALA A O 12
ATOM 22159 N N . GLN A 1 81 ? -10.266 23.667 2.176 1.00 14.40 238 GLN A N 12
ATOM 22160 C CA . GLN A 1 81 ? -11.541 23.501 1.499 1.00 15.05 238 GLN A CA 12
ATOM 22161 C C . GLN A 1 81 ? -12.680 24.009 2.366 1.00 15.31 238 GLN A C 12
ATOM 22162 O O . GLN A 1 81 ? -13.401 24.926 1.925 1.00 15.61 238 GLN A O 12
ATOM 22177 N N . SER B 2 1 ? 41.281 -42.244 -29.204 1.00 35.36 101 SER B N 12
ATOM 22178 C CA . SER B 2 1 ? 41.191 -40.882 -28.638 1.00 34.91 101 SER B CA 12
ATOM 22179 C C . SER B 2 1 ? 40.099 -40.814 -27.572 1.00 34.43 101 SER B C 12
ATOM 22180 O O . SER B 2 1 ? 38.961 -41.219 -27.814 1.00 34.37 101 SER B O 12
ATOM 22190 N N . THR B 2 2 ? 40.448 -40.315 -26.396 1.00 34.15 102 THR B N 12
ATOM 22191 C CA . THR B 2 2 ? 39.495 -40.193 -25.305 1.00 33.76 102 THR B CA 12
ATOM 22192 C C . THR B 2 2 ? 38.780 -38.842 -25.348 1.00 33.28 102 THR B C 12
ATOM 22193 O O . THR B 2 2 ? 39.384 -37.801 -25.078 1.00 33.22 102 THR B O 12
ATOM 22204 N N . ASP B 2 3 ? 37.506 -38.860 -25.703 1.00 33.03 103 ASP B N 12
ATOM 22205 C CA . ASP B 2 3 ? 36.711 -37.637 -25.765 1.00 32.64 103 ASP B CA 12
ATOM 22206 C C . ASP B 2 3 ? 35.954 -37.443 -24.462 1.00 32.11 103 ASP B C 12
ATOM 22207 O O . ASP B 2 3 ? 35.316 -38.373 -23.964 1.00 31.91 103 ASP B O 12
ATOM 22216 N N . SER B 2 4 ? 36.021 -36.242 -23.912 1.00 31.97 104 SER B N 12
ATOM 22217 C CA . SER B 2 4 ? 35.342 -35.941 -22.665 1.00 31.54 104 SER B CA 12
ATOM 22218 C C . SER B 2 4 ? 34.870 -34.492 -22.644 1.00 31.14 104 SER B C 12
ATOM 22219 O O . SER B 2 4 ? 35.456 -33.626 -23.300 1.00 31.23 104 SER B O 12
ATOM 22227 N N . THR B 2 5 ? 33.803 -34.242 -21.906 1.00 30.79 105 THR B N 12
ATOM 22228 C CA . THR B 2 5 ? 33.250 -32.907 -21.775 1.00 30.46 105 THR B CA 12
ATOM 22229 C C . THR B 2 5 ? 33.431 -32.410 -20.343 1.00 29.85 105 THR B C 12
ATOM 22230 O O . THR B 2 5 ? 32.692 -32.811 -19.446 1.00 29.61 105 THR B O 12
ATOM 22241 N N . PRO B 2 6 ? 34.448 -31.565 -20.103 1.00 29.68 106 PRO B N 12
ATOM 22242 C CA . PRO B 2 6 ? 34.730 -31.023 -18.769 1.00 29.20 106 PRO B CA 12
ATOM 22243 C C . PRO B 2 6 ? 33.567 -30.204 -18.211 1.00 28.60 106 PRO B C 12
ATOM 22244 O O . PRO B 2 6 ? 33.014 -30.529 -17.161 1.00 28.39 106 PRO B O 12
ATOM 22255 N N . MET B 2 7 ? 33.198 -29.154 -18.928 1.00 28.40 107 MET B N 12
ATOM 22256 C CA . MET B 2 7 ? 32.110 -28.283 -18.506 1.00 27.90 107 MET B CA 12
ATOM 22257 C C . MET B 2 7 ? 30.820 -28.646 -19.227 1.00 27.40 107 MET B C 12
ATOM 22258 O O . MET B 2 7 ? 30.764 -28.640 -20.458 1.00 27.53 107 MET B O 12
ATOM 22272 N N . PHE B 2 8 ? 29.798 -28.971 -18.454 1.00 26.90 108 PHE B N 12
ATOM 22273 C CA . PHE B 2 8 ? 28.499 -29.324 -19.005 1.00 26.45 108 PHE B CA 12
ATOM 22274 C C . PHE B 2 8 ? 27.572 -28.113 -18.973 1.00 25.50 108 PHE B C 12
ATOM 22275 O O . PHE B 2 8 ? 28.019 -26.989 -18.731 1.00 25.24 108 PHE B O 12
ATOM 22292 N N . GLU B 2 9 ? 26.294 -28.344 -19.218 1.00 25.08 109 GLU B N 12
ATOM 22293 C CA . GLU B 2 9 ? 25.308 -27.273 -19.211 1.00 24.24 109 GLU B CA 12
ATOM 22294 C C . GLU B 2 9 ? 24.836 -26.979 -17.793 1.00 23.47 109 GLU B C 12
ATOM 22295 O O . GLU B 2 9 ? 24.647 -27.893 -16.992 1.00 23.64 109 GLU B O 12
ATOM 22307 N N . TYR B 2 10 ? 24.664 -25.702 -17.484 1.00 22.72 110 TYR B N 12
ATOM 22308 C CA . TYR B 2 10 ? 24.209 -25.279 -16.162 1.00 22.00 110 TYR B CA 12
ATOM 22309 C C . TYR B 2 10 ? 22.877 -24.544 -16.278 1.00 21.09 110 TYR B C 12
ATOM 22310 O O . TYR B 2 10 ? 22.523 -24.063 -17.353 1.00 20.78 110 TYR B O 12
ATOM 22328 N N . GLU B 2 11 ? 22.138 -24.456 -15.180 1.00 20.77 111 GLU B N 12
ATOM 22329 C CA . GLU B 2 11 ? 20.847 -23.777 -15.192 1.00 19.99 111 GLU B CA 12
ATOM 22330 C C . GLU B 2 11 ? 20.897 -22.458 -14.434 1.00 19.16 111 GLU B C 12
ATOM 22331 O O . GLU B 2 11 ? 21.906 -22.122 -13.811 1.00 19.28 111 GLU B O 12
ATOM 22343 N N . ASN B 2 12 ? 19.805 -21.711 -14.507 1.00 18.42 112 ASN B N 12
ATOM 22344 C CA . ASN B 2 12 ? 19.698 -20.421 -13.838 1.00 17.65 112 ASN B CA 12
ATOM 22345 C C . ASN B 2 12 ? 18.723 -20.511 -12.670 1.00 16.89 112 ASN B C 12
ATOM 22346 O O . ASN B 2 12 ? 18.324 -21.604 -12.273 1.00 16.78 112 ASN B O 12
ATOM 22357 N N . LEU B 2 13 ? 18.334 -19.363 -12.127 1.00 16.49 113 LEU B N 12
ATOM 22358 C CA . LEU B 2 13 ? 17.395 -19.324 -11.012 1.00 15.86 113 LEU B CA 12
ATOM 22359 C C . LEU B 2 13 ? 16.091 -18.676 -11.455 1.00 15.11 113 LEU B C 12
ATOM 22360 O O . LEU B 2 13 ? 16.072 -17.914 -12.423 1.00 15.28 113 LEU B O 12
ATOM 22376 N N . GLU B 2 14 ? 15.012 -18.968 -10.741 1.00 14.37 114 GLU B N 12
ATOM 22377 C CA . GLU B 2 14 ? 13.707 -18.411 -11.077 1.00 13.68 114 GLU B CA 12
ATOM 22378 C C . GLU B 2 14 ? 13.379 -17.224 -10.176 1.00 13.12 114 GLU B C 12
ATOM 22379 O O . GLU B 2 14 ? 14.241 -16.758 -9.420 1.00 13.03 114 GLU B O 12
ATOM 22391 N N . ASP B 2 15 ? 12.133 -16.751 -10.236 1.00 12.91 115 ASP B N 12
ATOM 22392 C CA . ASP B 2 15 ? 11.711 -15.570 -9.460 1.00 12.53 115 ASP B CA 12
ATOM 22393 C C . ASP B 2 15 ? 10.304 -15.692 -8.855 1.00 11.84 115 ASP B C 12
ATOM 22394 O O . ASP B 2 15 ? 9.404 -14.922 -9.181 1.00 11.73 115 ASP B O 12
ATOM 22403 N N . ASN B 2 16 ? 10.072 -16.704 -8.039 1.00 11.51 116 ASN B N 12
ATOM 22404 C CA . ASN B 2 16 ? 8.764 -16.852 -7.389 1.00 10.99 116 ASN B CA 12
ATOM 22405 C C . ASN B 2 16 ? 8.615 -15.825 -6.246 1.00 10.00 116 ASN B C 12
ATOM 22406 O O . ASN B 2 16 ? 8.168 -16.151 -5.149 1.00 9.54 116 ASN B O 12
ATOM 22417 N N . SER B 2 17 ? 8.972 -14.573 -6.513 1.00 9.85 117 SER B N 12
ATOM 22418 C CA . SER B 2 17 ? 8.905 -13.522 -5.505 1.00 9.09 117 SER B CA 12
ATOM 22419 C C . SER B 2 17 ? 7.501 -12.933 -5.374 1.00 8.48 117 SER B C 12
ATOM 22420 O O . SER B 2 17 ? 7.213 -12.210 -4.419 1.00 7.94 117 SER B O 12
ATOM 22428 N N . LYS B 2 18 ? 6.630 -13.240 -6.326 1.00 8.71 118 LYS B N 12
ATOM 22429 C CA . LYS B 2 18 ? 5.266 -12.714 -6.303 1.00 8.32 118 LYS B CA 12
ATOM 22430 C C . LYS B 2 18 ? 4.459 -13.245 -5.114 1.00 7.50 118 LYS B C 12
ATOM 22431 O O . LYS B 2 18 ? 3.455 -12.650 -4.721 1.00 7.07 118 LYS B O 12
ATOM 22450 N N . GLU B 2 19 ? 4.904 -14.352 -4.534 1.00 7.48 119 GLU B N 12
ATOM 22451 C CA . GLU B 2 19 ? 4.201 -14.950 -3.403 1.00 6.99 119 GLU B CA 12
ATOM 22452 C C . GLU B 2 19 ? 4.685 -14.382 -2.071 1.00 6.13 119 GLU B C 12
ATOM 22453 O O . GLU B 2 19 ? 4.663 -15.067 -1.046 1.00 5.77 119 GLU B O 12
ATOM 22465 N N . TRP B 2 20 ? 5.116 -13.130 -2.083 1.00 6.01 120 TRP B N 12
ATOM 22466 C CA . TRP B 2 20 ? 5.581 -12.481 -0.866 1.00 5.38 120 TRP B CA 12
ATOM 22467 C C . TRP B 2 20 ? 4.726 -11.262 -0.541 1.00 4.90 120 TRP B C 12
ATOM 22468 O O . TRP B 2 20 ? 4.336 -11.056 0.607 1.00 4.43 120 TRP B O 12
ATOM 22489 N N . THR B 2 21 ? 4.411 -10.467 -1.559 1.00 5.33 121 THR B N 12
ATOM 22490 C CA . THR B 2 21 ? 3.606 -9.266 -1.374 1.00 5.34 121 THR B CA 12
ATOM 22491 C C . THR B 2 21 ? 2.156 -9.595 -1.015 1.00 5.03 121 THR B C 12
ATOM 22492 O O . THR B 2 21 ? 1.391 -8.710 -0.649 1.00 5.08 121 THR B O 12
ATOM 22503 N N . SER B 2 22 ? 1.782 -10.866 -1.110 1.00 5.01 122 SER B N 12
ATOM 22504 C CA . SER B 2 22 ? 0.429 -11.293 -0.779 1.00 4.99 122 SER B CA 12
ATOM 22505 C C . SER B 2 22 ? 0.148 -11.087 0.710 1.00 4.55 122 SER B C 12
ATOM 22506 O O . SER B 2 22 ? -1.002 -11.044 1.141 1.00 4.76 122 SER B O 12
ATOM 22514 N N . LEU B 2 23 ? 1.218 -10.954 1.482 1.00 4.24 123 LEU B N 12
ATOM 22515 C CA . LEU B 2 23 ? 1.115 -10.750 2.919 1.00 4.22 123 LEU B CA 12
ATOM 22516 C C . LEU B 2 23 ? 1.562 -9.339 3.286 1.00 4.10 123 LEU B C 12
ATOM 22517 O O . LEU B 2 23 ? 1.911 -9.068 4.431 1.00 4.50 123 LEU B O 12
ATOM 22533 N N . PHE B 2 24 ? 1.550 -8.445 2.304 1.00 4.01 124 PHE B N 12
ATOM 22534 C CA . PHE B 2 24 ? 1.973 -7.064 2.518 1.00 4.44 124 PHE B CA 12
ATOM 22535 C C . PHE B 2 24 ? 1.118 -6.090 1.710 1.00 4.95 124 PHE B C 12
ATOM 22536 O O . PHE B 2 24 ? 0.468 -5.207 2.268 1.00 5.55 124 PHE B O 12
ATOM 22553 N N . ASP B 2 25 ? 1.127 -6.279 0.394 1.00 4.98 125 ASP B N 12
ATOM 22554 C CA . ASP B 2 25 ? 0.397 -5.423 -0.547 1.00 5.65 125 ASP B CA 12
ATOM 22555 C C . ASP B 2 25 ? -1.087 -5.346 -0.214 1.00 5.72 125 ASP B C 12
ATOM 22556 O O . ASP B 2 25 ? -1.630 -4.263 0.004 1.00 6.24 125 ASP B O 12
ATOM 22565 N N . ASN B 2 26 ? -1.738 -6.497 -0.170 1.00 5.46 126 ASN B N 12
ATOM 22566 C CA . ASN B 2 26 ? -3.160 -6.557 0.125 1.00 5.77 126 ASN B CA 12
ATOM 22567 C C . ASN B 2 26 ? -3.564 -7.981 0.472 1.00 5.90 126 ASN B C 12
ATOM 22568 O O . ASN B 2 26 ? -3.341 -8.903 -0.316 1.00 6.04 126 ASN B O 12
ATOM 22579 N N . ASP B 2 27 ? -4.141 -8.156 1.653 1.00 6.22 127 ASP B N 12
ATOM 22580 C CA . ASP B 2 27 ? -4.590 -9.471 2.108 1.00 6.72 127 ASP B CA 12
ATOM 22581 C C . ASP B 2 27 ? -5.740 -9.957 1.225 1.00 7.18 127 ASP B C 12
ATOM 22582 O O . ASP B 2 27 ? -6.481 -9.143 0.672 1.00 7.47 127 ASP B O 12
ATOM 22591 N N . ILE B 2 28 ? -5.876 -11.276 1.094 1.00 7.53 128 ILE B N 12
ATOM 22592 C CA . ILE B 2 28 ? -6.916 -11.881 0.257 1.00 8.22 128 ILE B CA 12
ATOM 22593 C C . ILE B 2 28 ? -8.304 -11.331 0.585 1.00 8.70 128 ILE B C 12
ATOM 22594 O O . ILE B 2 28 ? -8.853 -11.582 1.661 1.00 8.87 128 ILE B O 12
ATOM 22610 N N . PRO B 2 29 ? -8.888 -10.568 -0.347 1.00 9.15 129 PRO B N 12
ATOM 22611 C CA . PRO B 2 29 ? -10.204 -9.969 -0.162 1.00 9.85 129 PRO B CA 12
ATOM 22612 C C . PRO B 2 29 ? -11.340 -10.928 -0.509 1.00 10.63 129 PRO B C 12
ATOM 22613 O O . PRO B 2 29 ? -11.659 -11.143 -1.685 1.00 11.00 129 PRO B O 12
ATOM 22624 N N . VAL B 2 30 ? -11.944 -11.505 0.515 1.00 11.05 130 VAL B N 12
ATOM 22625 C CA . VAL B 2 30 ? -13.042 -12.441 0.321 1.00 11.95 130 VAL B CA 12
ATOM 22626 C C . VAL B 2 30 ? -14.385 -11.731 0.440 1.00 12.59 130 VAL B C 12
ATOM 22627 O O . VAL B 2 30 ? -14.507 -10.728 1.144 1.00 12.77 130 VAL B O 12
ATOM 22640 N N . THR B 2 31 ? -15.385 -12.244 -0.256 1.00 13.10 131 THR B N 12
ATOM 22641 C CA . THR B 2 31 ? -16.710 -11.655 -0.231 1.00 13.88 131 THR B CA 12
ATOM 22642 C C . THR B 2 31 ? -17.777 -12.743 -0.135 1.00 14.63 131 THR B C 12
ATOM 22643 O O . THR B 2 31 ? -17.603 -13.842 -0.667 1.00 14.78 131 THR B O 12
ATOM 22654 N N . THR B 2 32 ? -18.858 -12.449 0.571 1.00 15.25 132 THR B N 12
ATOM 22655 C CA . THR B 2 32 ? -19.946 -13.399 0.733 1.00 16.11 132 THR B CA 12
ATOM 22656 C C . THR B 2 32 ? -20.800 -13.454 -0.531 1.00 16.43 132 THR B C 12
ATOM 22657 O O . THR B 2 32 ? -21.345 -12.441 -0.966 1.00 16.63 132 THR B O 12
ATOM 22668 N N . ASP B 2 33 ? -20.911 -14.641 -1.114 1.00 16.62 133 ASP B N 12
ATOM 22669 C CA . ASP B 2 33 ? -21.691 -14.817 -2.332 1.00 17.09 133 ASP B CA 12
ATOM 22670 C C . ASP B 2 33 ? -23.145 -15.128 -1.997 1.00 18.05 133 ASP B C 12
ATOM 22671 O O . ASP B 2 33 ? -24.066 -14.674 -2.678 1.00 18.48 133 ASP B O 12
ATOM 22680 N N . ASP B 2 34 ? -23.345 -15.896 -0.938 1.00 18.48 134 ASP B N 12
ATOM 22681 C CA . ASP B 2 34 ? -24.681 -16.271 -0.504 1.00 19.48 134 ASP B CA 12
ATOM 22682 C C . ASP B 2 34 ? -24.880 -15.932 0.968 1.00 20.00 134 ASP B C 12
ATOM 22683 O O . ASP B 2 34 ? -25.533 -14.907 1.260 1.00 20.13 134 ASP B O 12
ATOM 22693 N N . GLN A 1 1 ? -13.591 -1.518 -19.969 1.00 14.62 158 GLN A N 13
ATOM 22694 C CA . GLN A 1 1 ? -13.392 -2.256 -21.235 1.00 14.18 158 GLN A CA 13
ATOM 22695 C C . GLN A 1 1 ? -12.670 -3.567 -20.948 1.00 13.66 158 GLN A C 13
ATOM 22696 O O . GLN A 1 1 ? -12.204 -3.781 -19.830 1.00 13.66 158 GLN A O 13
ATOM 22712 N N . ARG A 1 2 ? -12.587 -4.451 -21.939 1.00 13.39 159 ARG A N 13
ATOM 22713 C CA . ARG A 1 2 ? -11.915 -5.735 -21.755 1.00 13.07 159 ARG A CA 13
ATOM 22714 C C . ARG A 1 2 ? -10.420 -5.552 -21.522 1.00 12.59 159 ARG A C 13
ATOM 22715 O O . ARG A 1 2 ? -9.824 -6.234 -20.687 1.00 12.86 159 ARG A O 13
ATOM 22736 N N . ARG A 1 3 ? -9.816 -4.631 -22.260 1.00 12.05 160 ARG A N 13
ATOM 22737 C CA . ARG A 1 3 ? -8.391 -4.365 -22.130 1.00 11.74 160 ARG A CA 13
ATOM 22738 C C . ARG A 1 3 ? -8.170 -3.156 -21.233 1.00 11.04 160 ARG A C 13
ATOM 22739 O O . ARG A 1 3 ? -7.415 -3.216 -20.261 1.00 10.84 160 ARG A O 13
ATOM 22760 N N . GLN A 1 4 ? -8.839 -2.064 -21.571 1.00 10.86 161 GLN A N 13
ATOM 22761 C CA . GLN A 1 4 ? -8.740 -0.834 -20.804 1.00 10.36 161 GLN A CA 13
ATOM 22762 C C . GLN A 1 4 ? -9.624 -0.927 -19.567 1.00 9.86 161 GLN A C 13
ATOM 22763 O O . GLN A 1 4 ? -10.820 -1.189 -19.670 1.00 10.18 161 GLN A O 13
ATOM 22777 N N . LEU A 1 5 ? -9.039 -0.712 -18.405 1.00 9.29 162 LEU A N 13
ATOM 22778 C CA . LEU A 1 5 ? -9.786 -0.766 -17.171 1.00 8.96 162 LEU A CA 13
ATOM 22779 C C . LEU A 1 5 ? -10.316 0.624 -16.845 1.00 8.97 162 LEU A C 13
ATOM 22780 O O . LEU A 1 5 ? -11.035 1.222 -17.647 1.00 9.41 162 LEU A O 13
ATOM 22796 N N . THR A 1 6 ? -9.944 1.153 -15.693 1.00 8.60 163 THR A N 13
ATOM 22797 C CA . THR A 1 6 ? -10.391 2.466 -15.290 1.00 8.65 163 THR A CA 13
ATOM 22798 C C . THR A 1 6 ? -9.220 3.294 -14.789 1.00 8.24 163 THR A C 13
ATOM 22799 O O . THR A 1 6 ? -8.384 2.796 -14.038 1.00 7.76 163 THR A O 13
ATOM 22810 N N . PRO A 1 7 ? -9.131 4.559 -15.210 1.00 8.51 164 PRO A N 13
ATOM 22811 C CA . PRO A 1 7 ? -8.049 5.450 -14.787 1.00 8.32 164 PRO A CA 13
ATOM 22812 C C . PRO A 1 7 ? -8.014 5.636 -13.272 1.00 7.84 164 PRO A C 13
ATOM 22813 O O . PRO A 1 7 ? -6.948 5.601 -12.661 1.00 7.58 164 PRO A O 13
ATOM 22824 N N . GLN A 1 8 ? -9.192 5.792 -12.674 1.00 7.83 165 GLN A N 13
ATOM 22825 C CA . GLN A 1 8 ? -9.317 5.998 -11.233 1.00 7.51 165 GLN A CA 13
ATOM 22826 C C . GLN A 1 8 ? -8.738 4.830 -10.434 1.00 6.97 165 GLN A C 13
ATOM 22827 O O . GLN A 1 8 ? -7.940 5.033 -9.520 1.00 6.65 165 GLN A O 13
ATOM 22841 N N . GLN A 1 9 ? -9.120 3.609 -10.796 1.00 6.95 166 GLN A N 13
ATOM 22842 C CA . GLN A 1 9 ? -8.657 2.427 -10.083 1.00 6.50 166 GLN A CA 13
ATOM 22843 C C . GLN A 1 9 ? -7.200 2.133 -10.397 1.00 6.28 166 GLN A C 13
ATOM 22844 O O . GLN A 1 9 ? -6.438 1.746 -9.512 1.00 5.88 166 GLN A O 13
ATOM 22858 N N . GLN A 1 10 ? -6.816 2.315 -11.657 1.00 6.66 167 GLN A N 13
ATOM 22859 C CA . GLN A 1 10 ? -5.439 2.064 -12.069 1.00 6.68 167 GLN A CA 13
ATOM 22860 C C . GLN A 1 10 ? -4.453 2.940 -11.295 1.00 6.51 167 GLN A C 13
ATOM 22861 O O . GLN A 1 10 ? -3.412 2.463 -10.849 1.00 6.41 167 GLN A O 13
ATOM 22875 N N . GLN A 1 11 ? -4.799 4.210 -11.114 1.00 6.59 168 GLN A N 13
ATOM 22876 C CA . GLN A 1 11 ? -3.937 5.145 -10.389 1.00 6.60 168 GLN A CA 13
ATOM 22877 C C . GLN A 1 11 ? -3.874 4.804 -8.904 1.00 6.15 168 GLN A C 13
ATOM 22878 O O . GLN A 1 11 ? -2.941 5.198 -8.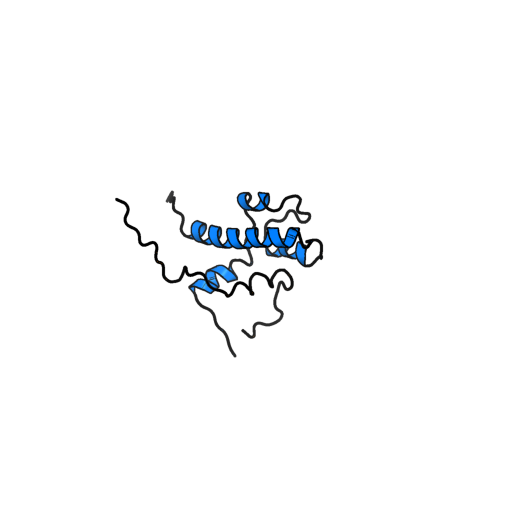202 1.00 6.21 168 GLN A O 13
ATOM 22892 N N . LEU A 1 12 ? -4.871 4.073 -8.426 1.00 5.81 169 LEU A N 13
ATOM 22893 C CA . LEU A 1 12 ? -4.931 3.691 -7.025 1.00 5.44 169 LEU A CA 13
ATOM 22894 C C . LEU A 1 12 ? -4.106 2.434 -6.757 1.00 5.18 169 LEU A C 13
ATOM 22895 O O . LEU A 1 12 ? -3.243 2.421 -5.878 1.00 5.07 169 LEU A O 13
ATOM 22911 N N . VAL A 1 13 ? -4.360 1.386 -7.535 1.00 5.20 170 VAL A N 13
ATOM 22912 C CA . VAL A 1 13 ? -3.666 0.115 -7.355 1.00 5.06 170 VAL A CA 13
ATOM 22913 C C . VAL A 1 13 ? -2.187 0.185 -7.731 1.00 5.34 170 VAL A C 13
ATOM 22914 O O . VAL A 1 13 ? -1.350 -0.456 -7.093 1.00 5.28 170 VAL A O 13
ATOM 22927 N N . ASN A 1 14 ? -1.865 0.964 -8.754 1.00 5.77 171 ASN A N 13
ATOM 22928 C CA . ASN A 1 14 ? -0.485 1.092 -9.212 1.00 6.24 171 ASN A CA 13
ATOM 22929 C C . ASN A 1 14 ? 0.403 1.715 -8.142 1.00 6.25 171 ASN A C 13
ATOM 22930 O O . ASN A 1 14 ? 1.551 1.306 -7.962 1.00 6.59 171 ASN A O 13
ATOM 22941 N N . GLN A 1 15 ? -0.142 2.682 -7.411 1.00 6.00 172 GLN A N 13
ATOM 22942 C CA . GLN A 1 15 ? 0.606 3.365 -6.367 1.00 6.13 172 GLN A CA 13
ATOM 22943 C C . GLN A 1 15 ? 0.759 2.480 -5.141 1.00 5.80 172 GLN A C 13
ATOM 22944 O O . GLN A 1 15 ? 1.631 2.701 -4.309 1.00 6.06 172 GLN A O 13
ATOM 22958 N N . MET A 1 16 ? -0.095 1.473 -5.032 1.00 5.33 173 MET A N 13
ATOM 22959 C CA . MET A 1 16 ? -0.036 0.554 -3.906 1.00 5.03 173 MET A CA 13
ATOM 22960 C C . MET A 1 16 ? 0.929 -0.583 -4.202 1.00 5.21 173 MET A C 13
ATOM 22961 O O . MET A 1 16 ? 1.096 -1.500 -3.399 1.00 5.01 173 MET A O 13
ATOM 22975 N N . LYS A 1 17 ? 1.564 -0.517 -5.363 1.00 5.68 174 LYS A N 13
ATOM 22976 C CA . LYS A 1 17 ? 2.501 -1.546 -5.772 1.00 6.02 174 LYS A CA 13
ATOM 22977 C C . LYS A 1 17 ? 3.869 -0.951 -6.089 1.00 6.49 174 LYS A C 13
ATOM 22978 O O . LYS A 1 17 ? 4.887 -1.386 -5.550 1.00 6.55 174 LYS A O 13
ATOM 22997 N N . VAL A 1 18 ? 3.891 0.048 -6.962 1.00 6.90 175 VAL A N 13
ATOM 22998 C CA . VAL A 1 18 ? 5.141 0.682 -7.345 1.00 7.46 175 VAL A CA 13
ATOM 22999 C C . VAL A 1 18 ? 5.227 2.080 -6.755 1.00 7.44 175 VAL A C 13
ATOM 23000 O O . VAL A 1 18 ? 4.920 3.069 -7.423 1.00 7.78 175 VAL A O 13
ATOM 23013 N N . ALA A 1 19 ? 5.629 2.154 -5.502 1.00 7.10 176 ALA A N 13
ATOM 23014 C CA . ALA A 1 19 ? 5.772 3.432 -4.826 1.00 7.14 176 ALA A CA 13
ATOM 23015 C C . ALA A 1 19 ? 6.793 3.340 -3.704 1.00 7.24 176 ALA A C 13
ATOM 23016 O O . ALA A 1 19 ? 7.039 2.258 -3.169 1.00 6.92 176 ALA A O 13
ATOM 23023 N N . PRO A 1 20 ? 7.437 4.463 -3.371 1.00 7.75 177 PRO A N 13
ATOM 23024 C CA . PRO A 1 20 ? 8.397 4.522 -2.275 1.00 7.96 177 PRO A CA 13
ATOM 23025 C C . PRO A 1 20 ? 7.682 4.708 -0.945 1.00 7.58 177 PRO A C 13
ATOM 23026 O O . PRO A 1 20 ? 6.521 5.128 -0.907 1.00 7.42 177 PRO A O 13
ATOM 23037 N N . ILE A 1 21 ? 8.373 4.416 0.139 1.00 7.53 178 ILE A N 13
ATOM 23038 C CA . ILE A 1 21 ? 7.792 4.539 1.459 1.00 7.29 178 ILE A CA 13
ATOM 23039 C C . ILE A 1 21 ? 8.203 5.858 2.105 1.00 7.90 178 ILE A C 13
ATOM 23040 O O . ILE A 1 21 ? 9.370 6.240 2.044 1.00 8.45 178 ILE A O 13
ATOM 23056 N N . PRO A 1 22 ? 7.240 6.603 2.679 1.00 7.89 179 PRO A N 13
ATOM 23057 C CA . PRO A 1 22 ? 7.523 7.873 3.358 1.00 8.51 179 PRO A CA 13
ATOM 23058 C C . PRO A 1 22 ? 8.510 7.699 4.504 1.00 8.75 179 PRO A C 13
ATOM 23059 O O . PRO A 1 22 ? 8.605 6.627 5.097 1.00 8.38 179 PRO A O 13
ATOM 23070 N N . LYS A 1 23 ? 9.207 8.772 4.830 1.00 9.42 180 LYS A N 13
ATOM 23071 C CA . LYS A 1 23 ? 10.213 8.754 5.891 1.00 9.77 180 LYS A CA 13
ATOM 23072 C C . LYS A 1 23 ? 9.613 8.331 7.229 1.00 9.52 180 LYS A C 13
ATOM 23073 O O . LYS A 1 23 ? 10.209 7.540 7.964 1.00 9.52 180 LYS A O 13
ATOM 23092 N N . GLN A 1 24 ? 8.423 8.844 7.530 1.00 9.38 181 GLN A N 13
ATOM 23093 C CA . GLN A 1 24 ? 7.739 8.522 8.780 1.00 9.25 181 GLN A CA 13
ATOM 23094 C C . GLN A 1 24 ? 7.468 7.022 8.883 1.00 8.64 181 GLN A C 13
ATOM 23095 O O . GLN A 1 24 ? 7.438 6.458 9.976 1.00 8.66 181 GLN A O 13
ATOM 23109 N N . LEU A 1 25 ? 7.283 6.386 7.734 1.00 8.14 182 LEU A N 13
ATOM 23110 C CA . LEU A 1 25 ? 7.002 4.959 7.683 1.00 7.55 182 LEU A CA 13
ATOM 23111 C C . LEU A 1 25 ? 8.290 4.146 7.549 1.00 7.61 182 LEU A C 13
ATOM 23112 O O . LEU A 1 25 ? 8.372 3.019 8.030 1.00 7.33 182 LEU A O 13
ATOM 23128 N N . LEU A 1 26 ? 9.292 4.723 6.895 1.00 8.04 183 LEU A N 13
ATOM 23129 C CA . LEU A 1 26 ? 10.574 4.051 6.705 1.00 8.24 183 LEU A CA 13
ATOM 23130 C C . LEU A 1 26 ? 11.252 3.793 8.045 1.00 8.55 183 LEU A C 13
ATOM 23131 O O . LEU A 1 26 ? 11.830 2.728 8.270 1.00 8.54 183 LEU A O 13
ATOM 23147 N N . GLN A 1 27 ? 11.152 4.767 8.942 1.00 8.87 184 GLN A N 13
ATOM 23148 C CA . GLN A 1 27 ? 11.753 4.665 10.268 1.00 9.25 184 GLN A CA 13
ATOM 23149 C C . GLN A 1 27 ? 10.978 3.705 11.167 1.00 8.85 184 GLN A C 13
ATOM 23150 O O . GLN A 1 27 ? 11.359 3.468 12.312 1.00 9.14 184 GLN A O 13
ATOM 23164 N N . ARG A 1 28 ? 9.885 3.164 10.652 1.00 8.24 185 ARG A N 13
ATOM 23165 C CA . ARG A 1 28 ? 9.064 2.233 11.413 1.00 7.89 185 ARG A CA 13
ATOM 23166 C C . ARG A 1 28 ? 9.631 0.821 11.338 1.00 7.66 185 ARG A C 13
ATOM 23167 O O . ARG A 1 28 ? 9.262 -0.045 12.130 1.00 7.54 185 ARG A O 13
ATOM 23188 N N . ILE A 1 29 ? 10.527 0.593 10.390 1.00 7.69 186 ILE A N 13
ATOM 23189 C CA . ILE A 1 29 ? 11.129 -0.722 10.205 1.00 7.57 186 ILE A CA 13
ATOM 23190 C C . ILE A 1 29 ? 12.560 -0.743 10.744 1.00 8.20 186 ILE A C 13
ATOM 23191 O O . ILE A 1 29 ? 13.460 -0.142 10.161 1.00 8.43 186 ILE A O 13
ATOM 23207 N N . PRO A 1 30 ? 12.780 -1.417 11.886 1.00 8.55 187 PRO A N 13
ATOM 23208 C CA . PRO A 1 30 ? 14.088 -1.522 12.519 1.00 9.18 187 PRO A CA 13
ATOM 23209 C C . PRO A 1 30 ? 14.818 -2.822 12.168 1.00 9.19 187 PRO A C 13
ATOM 23210 O O . PRO A 1 30 ? 14.411 -3.549 11.258 1.00 8.73 187 PRO A O 13
ATOM 23221 N N . ASN A 1 31 ? 15.921 -3.064 12.887 1.00 9.77 188 ASN A N 13
ATOM 23222 C CA . ASN A 1 31 ? 16.766 -4.265 12.739 1.00 9.94 188 ASN A CA 13
ATOM 23223 C C . ASN A 1 31 ? 17.543 -4.302 11.414 1.00 9.83 188 ASN A C 13
ATOM 23224 O O . ASN A 1 31 ? 18.620 -4.896 11.338 1.00 9.99 188 ASN A O 13
ATOM 23235 N N . ILE A 1 32 ? 17.053 -3.602 10.403 1.00 9.66 189 ILE A N 13
ATOM 23236 C CA . ILE A 1 32 ? 17.708 -3.592 9.102 1.00 9.64 189 ILE A CA 13
ATOM 23237 C C . ILE A 1 32 ? 17.640 -2.219 8.453 1.00 9.96 189 ILE A C 13
ATOM 23238 O O . ILE A 1 32 ? 16.653 -1.493 8.609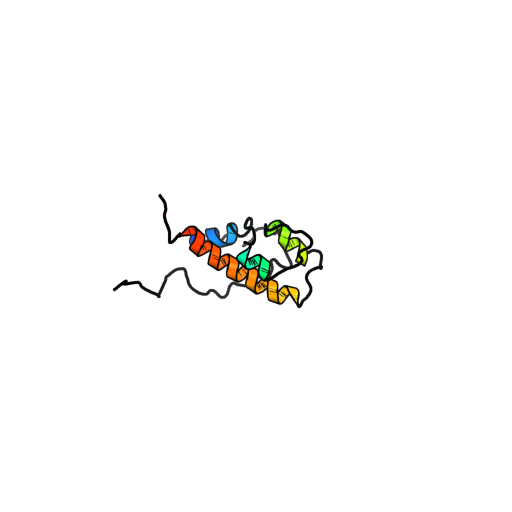 1.00 9.97 189 ILE A O 13
ATOM 23254 N N . PRO A 1 33 ? 18.706 -1.841 7.734 1.00 10.38 190 PRO A N 13
ATOM 23255 C CA . PRO A 1 33 ? 18.772 -0.573 7.025 1.00 10.85 190 PRO A CA 13
ATOM 23256 C C . PRO A 1 33 ? 18.123 -0.698 5.654 1.00 10.73 190 PRO A C 13
ATOM 23257 O O . PRO A 1 33 ? 18.508 -1.553 4.853 1.00 11.03 190 PRO A O 13
ATOM 23268 N N . PRO A 1 34 ? 17.108 0.123 5.360 1.00 10.37 191 PRO A N 13
ATOM 23269 C CA . PRO A 1 34 ? 16.427 0.059 4.071 1.00 10.30 191 PRO A CA 13
ATOM 23270 C C . PRO A 1 34 ? 17.365 0.396 2.917 1.00 10.68 191 PRO A C 13
ATOM 23271 O O . PRO A 1 34 ? 17.537 -0.397 1.989 1.00 10.94 191 PRO A O 13
ATOM 23282 N N . ASN A 1 35 ? 18.028 1.542 3.030 1.00 10.83 192 ASN A N 13
ATOM 23283 C CA . ASN A 1 35 ? 18.975 2.025 2.021 1.00 11.33 192 ASN A CA 13
ATOM 23284 C C . ASN A 1 35 ? 18.375 2.098 0.610 1.00 11.24 192 ASN A C 13
ATOM 23285 O O . ASN A 1 35 ? 19.110 2.193 -0.375 1.00 11.75 192 ASN A O 13
ATOM 23296 N N . ILE A 1 36 ? 17.050 2.081 0.511 1.00 10.63 193 ILE A N 13
ATOM 23297 C CA . ILE A 1 36 ? 16.372 2.156 -0.781 1.00 10.51 193 ILE A CA 13
ATOM 23298 C C . ILE A 1 36 ? 15.096 2.977 -0.662 1.00 9.90 193 ILE A C 13
ATOM 23299 O O . ILE A 1 36 ? 14.721 3.393 0.436 1.00 9.52 193 ILE A O 13
ATOM 23315 N N . ASN A 1 37 ? 14.432 3.212 -1.783 1.00 9.87 194 ASN A N 13
ATOM 23316 C CA . ASN A 1 37 ? 13.197 3.984 -1.767 1.00 9.35 194 ASN A CA 13
ATOM 23317 C C . ASN A 1 37 ? 12.177 3.452 -2.776 1.00 8.86 194 ASN A C 13
ATOM 23318 O O . ASN A 1 37 ? 11.756 4.168 -3.686 1.00 8.57 194 ASN A O 13
ATOM 23329 N N . THR A 1 38 ? 11.812 2.182 -2.632 1.00 8.88 195 THR A N 13
ATOM 23330 C CA . THR A 1 38 ? 10.818 1.549 -3.503 1.00 8.49 195 THR A CA 13
ATOM 23331 C C . THR A 1 38 ? 10.301 0.273 -2.845 1.00 7.92 195 THR A C 13
ATOM 23332 O O . THR A 1 38 ? 11.095 -0.534 -2.364 1.00 8.08 195 THR A O 13
ATOM 23343 N N . TRP A 1 39 ? 8.983 0.068 -2.874 1.00 7.29 196 TRP A N 13
ATOM 23344 C CA . TRP A 1 39 ? 8.368 -1.115 -2.262 1.00 6.73 196 TRP A CA 13
ATOM 23345 C C . TRP A 1 39 ? 8.961 -2.408 -2.809 1.00 7.00 196 TRP A C 13
ATOM 23346 O O . TRP A 1 39 ? 9.088 -3.400 -2.087 1.00 6.84 196 TRP A O 13
ATOM 23367 N N . GLN A 1 40 ? 9.326 -2.387 -4.084 1.00 7.47 197 GLN A N 13
ATOM 23368 C CA . GLN A 1 40 ? 9.911 -3.548 -4.743 1.00 7.85 197 GLN A CA 13
ATOM 23369 C C . GLN A 1 40 ? 11.201 -3.983 -4.048 1.00 8.27 197 GLN A C 13
ATOM 23370 O O . GLN A 1 40 ? 11.461 -5.172 -3.880 1.00 8.37 197 GLN A O 13
ATOM 23384 N N . GLN A 1 41 ? 11.989 -3.008 -3.624 1.00 8.57 198 GLN A N 13
ATOM 23385 C CA . GLN A 1 41 ? 13.252 -3.287 -2.961 1.00 9.03 198 GLN A CA 13
ATOM 23386 C C . GLN A 1 41 ? 13.045 -3.504 -1.465 1.00 8.61 198 GLN A C 13
ATOM 23387 O O . GLN A 1 41 ? 13.786 -4.251 -0.831 1.00 8.82 198 GLN A O 13
ATOM 23401 N N . VAL A 1 42 ? 12.027 -2.852 -0.909 1.00 8.07 199 VAL A N 13
ATOM 23402 C CA . VAL A 1 42 ? 11.714 -2.980 0.511 1.00 7.70 199 VAL A CA 13
ATOM 23403 C C . VAL A 1 42 ? 11.371 -4.430 0.858 1.00 7.32 199 VAL A C 13
ATOM 23404 O O . VAL A 1 42 ? 11.810 -4.962 1.877 1.00 7.31 199 VAL A O 13
ATOM 23417 N N . THR A 1 43 ? 10.602 -5.073 -0.015 1.00 7.10 200 THR A N 13
ATOM 23418 C CA . THR A 1 43 ? 10.192 -6.455 0.198 1.00 6.83 200 THR A CA 13
ATOM 23419 C C . THR A 1 43 ? 11.363 -7.424 0.041 1.00 7.39 200 THR A C 13
ATOM 23420 O O . THR A 1 43 ? 11.397 -8.477 0.680 1.00 7.30 200 THR A O 13
ATOM 23431 N N . ALA A 1 44 ? 12.327 -7.052 -0.792 1.00 8.02 201 ALA A N 13
ATOM 23432 C CA . ALA A 1 44 ? 13.495 -7.890 -1.037 1.00 8.63 201 ALA A CA 13
ATOM 23433 C C . ALA A 1 44 ? 14.322 -8.065 0.234 1.00 8.64 201 ALA A C 13
ATOM 23434 O O . ALA A 1 44 ? 14.967 -9.094 0.429 1.00 8.93 201 ALA A O 13
ATOM 23441 N N . LEU A 1 45 ? 14.284 -7.062 1.101 1.00 8.38 202 LEU A N 13
ATOM 23442 C CA . LEU A 1 45 ? 15.027 -7.103 2.355 1.00 8.45 202 LEU A CA 13
ATOM 23443 C C . LEU A 1 45 ? 14.453 -8.174 3.278 1.00 8.04 202 LEU A C 13
ATOM 23444 O O . LEU A 1 45 ? 15.180 -8.813 4.038 1.00 8.27 202 LEU A O 13
ATOM 23460 N N . ALA A 1 46 ? 13.145 -8.372 3.192 1.00 7.51 203 ALA A N 13
ATOM 23461 C CA . ALA A 1 46 ? 12.463 -9.359 4.016 1.00 7.19 203 ALA A CA 13
ATOM 23462 C C . ALA A 1 46 ? 12.736 -10.772 3.513 1.00 7.64 203 ALA A C 13
ATOM 23463 O O . ALA A 1 46 ? 12.769 -11.726 4.293 1.00 7.71 203 ALA A O 13
ATOM 23470 N N . GLN A 1 47 ? 12.970 -10.894 2.211 1.00 8.03 204 GLN A N 13
ATOM 23471 C CA . GLN A 1 47 ? 13.232 -12.190 1.587 1.00 8.56 204 GLN A CA 13
ATOM 23472 C C . GLN A 1 47 ? 14.556 -12.783 2.060 1.00 9.11 204 GLN A C 13
ATOM 23473 O O . GLN A 1 47 ? 14.819 -13.969 1.866 1.00 9.51 204 GLN A O 13
ATOM 23487 N N . GLN A 1 48 ? 15.378 -11.960 2.697 1.00 9.17 205 GLN A N 13
ATOM 23488 C CA . GLN A 1 48 ? 16.671 -12.409 3.198 1.00 9.72 205 GLN A CA 13
ATOM 23489 C C . GLN A 1 48 ? 16.528 -13.110 4.548 1.00 9.52 205 GLN A C 13
ATOM 23490 O O . GLN A 1 48 ? 17.518 -13.323 5.250 1.00 9.93 205 GLN A O 13
ATOM 23504 N N . LYS A 1 49 ? 15.287 -13.454 4.905 1.00 8.93 206 LYS A N 13
ATOM 23505 C CA . LYS A 1 49 ? 14.986 -14.140 6.163 1.00 8.75 206 LYS A CA 13
ATOM 23506 C C . LYS A 1 49 ? 15.433 -13.306 7.361 1.00 8.72 206 LYS A C 13
ATOM 23507 O O . LYS A 1 49 ? 15.920 -13.837 8.357 1.00 8.89 206 LYS A O 13
ATOM 23526 N N . LEU A 1 50 ? 15.256 -11.996 7.260 1.00 8.58 207 LEU A N 13
ATOM 23527 C CA . LEU A 1 50 ? 15.644 -11.089 8.333 1.00 8.66 207 LEU A CA 13
ATOM 23528 C C . LEU A 1 50 ? 14.417 -10.455 8.978 1.00 8.06 207 LEU A C 13
ATOM 23529 O O . LEU A 1 50 ? 14.515 -9.430 9.648 1.00 8.10 207 LEU A O 13
ATOM 23545 N N . LEU A 1 51 ? 13.265 -11.079 8.779 1.00 7.59 208 LEU A N 13
ATOM 23546 C CA . LEU A 1 51 ? 12.024 -10.569 9.339 1.00 7.05 208 LEU A CA 13
ATOM 23547 C C . LEU A 1 51 ? 11.376 -11.599 10.253 1.00 6.95 208 LEU A C 13
ATOM 23548 O O . LEU A 1 51 ? 10.874 -12.628 9.800 1.00 6.96 208 LEU A O 13
ATOM 23564 N N . THR A 1 52 ? 11.421 -11.322 11.542 1.00 6.97 209 THR A N 13
ATOM 23565 C CA . THR A 1 52 ? 10.823 -12.191 12.533 1.00 7.00 209 THR A CA 13
ATOM 23566 C C . THR A 1 52 ? 9.327 -11.869 12.649 1.00 6.57 209 THR A C 13
ATOM 23567 O O . THR A 1 52 ? 8.914 -10.765 12.290 1.00 6.24 209 THR A O 13
ATOM 23578 N N . PRO A 1 53 ? 8.492 -12.819 13.129 1.00 6.66 210 PRO A N 13
ATOM 23579 C CA . PRO A 1 53 ? 7.039 -12.617 13.271 1.00 6.45 210 PRO A CA 13
ATOM 23580 C C . PRO A 1 53 ? 6.672 -11.267 13.892 1.00 6.38 210 PRO A C 13
ATOM 23581 O O . PRO A 1 53 ? 5.717 -10.617 13.464 1.00 6.16 210 PRO A O 13
ATOM 23592 N N . GLN A 1 54 ? 7.450 -10.846 14.883 1.00 6.66 211 GLN A N 13
ATOM 23593 C CA . GLN A 1 54 ? 7.211 -9.579 15.569 1.00 6.77 211 GLN A CA 13
ATOM 23594 C C . GLN A 1 54 ? 7.322 -8.387 14.614 1.00 6.45 211 GLN A C 13
ATOM 23595 O O . GLN A 1 54 ? 6.541 -7.439 14.695 1.00 6.38 211 GLN A O 13
ATOM 23609 N N . ASP A 1 55 ? 8.281 -8.447 13.697 1.00 6.37 212 ASP A N 13
ATOM 23610 C CA . ASP A 1 55 ? 8.501 -7.366 12.750 1.00 6.18 212 ASP A CA 13
ATOM 23611 C C . ASP A 1 55 ? 7.570 -7.498 11.553 1.00 5.63 212 ASP A C 13
ATOM 23612 O O . ASP A 1 55 ? 7.268 -6.515 10.875 1.00 5.44 212 ASP A O 13
ATOM 23621 N N . MET A 1 56 ? 7.110 -8.717 11.303 1.00 5.47 213 MET A N 13
ATOM 23622 C CA . MET A 1 56 ? 6.206 -8.986 10.187 1.00 5.06 213 MET A CA 13
ATOM 23623 C C . MET A 1 56 ? 4.912 -8.200 10.345 1.00 4.94 213 MET A C 13
ATOM 23624 O O . MET A 1 56 ? 4.461 -7.523 9.418 1.00 4.64 213 MET A O 13
ATOM 23638 N N . GLU A 1 57 ? 4.327 -8.280 11.534 1.00 5.29 214 GLU A N 13
ATOM 23639 C CA . GLU A 1 57 ? 3.081 -7.582 11.819 1.00 5.44 214 GLU A CA 13
ATOM 23640 C C . GLU A 1 57 ? 3.298 -6.072 11.808 1.00 5.41 214 GLU A C 13
ATOM 23641 O O . GLU A 1 57 ? 2.393 -5.309 11.472 1.00 5.42 214 GLU A O 13
ATOM 23653 N N . ALA A 1 58 ? 4.506 -5.651 12.170 1.00 5.51 215 ALA A N 13
ATOM 23654 C CA . ALA A 1 58 ? 4.852 -4.236 12.197 1.00 5.66 215 ALA A CA 13
ATOM 23655 C C . ALA A 1 58 ? 4.881 -3.662 10.785 1.00 5.27 215 ALA A C 13
ATOM 23656 O O . ALA A 1 58 ? 4.385 -2.559 10.539 1.00 5.33 215 ALA A O 13
ATOM 23663 N N . ALA A 1 59 ? 5.448 -4.427 9.855 1.00 4.95 216 ALA A N 13
ATOM 23664 C CA . ALA A 1 59 ? 5.540 -4.005 8.463 1.00 4.66 216 ALA A CA 13
ATOM 23665 C C . ALA A 1 59 ? 4.165 -4.036 7.821 1.00 4.31 216 ALA A C 13
ATOM 23666 O O . ALA A 1 59 ? 3.870 -3.265 6.907 1.00 4.17 216 ALA A O 13
ATOM 23673 N N . LYS A 1 60 ? 3.322 -4.928 8.323 1.00 4.31 217 LYS A N 13
ATOM 23674 C CA . LYS A 1 60 ? 1.959 -5.074 7.833 1.00 4.20 217 LYS A CA 13
ATOM 23675 C C . LYS A 1 60 ? 1.175 -3.786 8.079 1.00 4.42 217 LYS A C 13
ATOM 23676 O O . LYS A 1 60 ? 0.300 -3.408 7.297 1.00 4.34 217 LYS A O 13
ATOM 23695 N N . GLU A 1 61 ? 1.503 -3.123 9.177 1.00 0.00 218 GLU A N 13
ATOM 23696 C CA . GLU A 1 61 ? 0.861 -1.858 9.523 1.00 0.00 218 GLU A CA 13
ATOM 23697 C C . GLU A 1 61 ? 1.297 -0.757 8.588 1.00 0.00 218 GLU A C 13
ATOM 23698 O O . GLU A 1 61 ? 0.497 0.073 8.177 1.00 0.00 218 GLU A O 13
ATOM 23710 N N . VAL A 1 62 ? 2.584 -0.779 8.241 1.00 4.99 219 VAL A N 13
ATOM 23711 C CA . VAL A 1 62 ? 3.173 0.218 7.350 1.00 5.07 219 VAL A CA 13
ATOM 23712 C C . VAL A 1 62 ? 2.401 0.310 6.036 1.00 4.71 219 VAL A C 13
ATOM 23713 O O . VAL A 1 62 ? 2.062 1.401 5.579 1.00 4.89 219 VAL A O 13
ATOM 23726 N N . TYR A 1 63 ? 2.106 -0.843 5.450 1.00 4.28 220 TYR A N 13
ATOM 23727 C CA . TYR A 1 63 ? 1.383 -0.899 4.187 1.00 4.00 220 TYR A CA 13
ATOM 23728 C C . TYR A 1 63 ? -0.008 -0.267 4.306 1.00 4.14 220 TYR A C 13
ATOM 23729 O O . TYR A 1 63 ? -0.473 0.416 3.391 1.00 4.18 220 TYR A O 13
ATOM 23747 N N . LYS A 1 64 ? -0.658 -0.482 5.443 1.00 4.37 221 LYS A N 13
ATOM 23748 C CA . LYS A 1 64 ? -1.996 0.056 5.669 1.00 4.73 221 LYS A CA 13
ATOM 23749 C C . LYS A 1 64 ? -1.958 1.569 5.892 1.00 5.09 221 LYS A C 13
ATOM 23750 O O . LYS A 1 64 ? -2.895 2.283 5.539 1.00 5.27 221 LYS A O 13
ATOM 23769 N N . ILE A 1 65 ? -0.877 2.054 6.482 1.00 5.30 222 ILE A N 13
ATOM 23770 C CA . ILE A 1 65 ? -0.725 3.482 6.739 1.00 5.78 222 ILE A CA 13
ATOM 23771 C C . ILE A 1 65 ? -0.365 4.216 5.450 1.00 5.68 222 ILE A C 13
ATOM 23772 O O . ILE A 1 65 ? -0.782 5.354 5.227 1.00 6.01 222 ILE A O 13
ATOM 23788 N N . HIS A 1 66 ? 0.384 3.533 4.594 1.00 5.31 223 HIS A N 13
ATOM 23789 C CA . HIS A 1 66 ? 0.827 4.090 3.322 1.00 5.36 223 HIS A CA 13
ATOM 23790 C C . HIS A 1 66 ? -0.356 4.519 2.448 1.00 5.26 223 HIS A C 13
ATOM 23791 O O . HIS A 1 66 ? -0.422 5.665 2.002 1.00 5.59 223 HIS A O 13
ATOM 23805 N N . GLN A 1 67 ? -1.298 3.603 2.234 1.00 4.91 224 GLN A N 13
ATOM 23806 C CA . GLN A 1 67 ? -2.467 3.881 1.400 1.00 4.90 224 GLN A CA 13
ATOM 23807 C C . GLN A 1 67 ? -3.306 5.030 1.956 1.00 5.38 224 GLN A C 13
ATOM 23808 O O . GLN A 1 67 ? -3.974 5.745 1.201 1.00 5.57 224 GLN A O 13
ATOM 23822 N N . GLN A 1 68 ? -3.259 5.219 3.268 1.00 5.66 225 GLN A N 13
ATOM 23823 C CA . GLN A 1 68 ? -4.016 6.286 3.906 1.00 6.22 225 GLN A CA 13
ATOM 23824 C C . GLN A 1 68 ? -3.422 7.642 3.550 1.00 6.53 225 GLN A C 13
ATOM 23825 O O . GLN A 1 68 ? -4.151 8.597 3.272 1.00 6.88 225 GLN A O 13
ATOM 23839 N N . LEU A 1 69 ? -2.097 7.709 3.544 1.00 6.49 226 LEU A N 13
ATOM 23840 C CA . LEU A 1 69 ? -1.392 8.942 3.218 1.00 6.92 226 LEU A CA 13
ATOM 23841 C C . LEU A 1 69 ? -1.566 9.282 1.746 1.00 6.85 226 LEU A C 13
ATOM 23842 O O . LEU A 1 69 ? -1.756 10.445 1.386 1.00 7.28 226 LEU A O 13
ATOM 23858 N N . LEU A 1 70 ? -1.515 8.257 0.900 1.00 6.38 227 LEU A N 13
ATOM 23859 C CA . LEU A 1 70 ? -1.665 8.438 -0.539 1.00 6.38 227 LEU A CA 13
ATOM 23860 C C . LEU A 1 70 ? -3.025 9.035 -0.875 1.00 6.51 227 LEU A C 13
ATOM 23861 O O . LEU A 1 70 ? -3.125 9.934 -1.707 1.00 6.81 227 LEU A O 13
ATOM 23877 N N . PHE A 1 71 ? -4.068 8.546 -0.214 1.00 6.38 228 PHE A N 13
ATOM 23878 C CA . PHE A 1 71 ? -5.421 9.038 -0.458 1.00 6.62 228 PHE A CA 13
ATOM 23879 C C . PHE A 1 71 ? -5.540 10.515 -0.094 1.00 7.17 228 PHE A C 13
ATOM 23880 O O . PHE A 1 71 ? -6.133 11.296 -0.838 1.00 7.44 228 PHE A O 13
ATOM 23897 N N . LYS A 1 72 ? -4.961 10.897 1.037 1.00 7.38 229 LYS A N 13
ATOM 23898 C CA . LYS A 1 72 ? -5.009 12.286 1.489 1.00 7.96 229 LYS A CA 13
ATOM 23899 C C . LYS A 1 72 ? -4.203 13.181 0.558 1.00 8.17 229 LYS A C 13
ATOM 23900 O O . LYS A 1 72 ? -4.590 14.317 0.282 1.00 8.60 229 LYS A O 13
ATOM 23919 N N . ALA A 1 73 ? -3.087 12.653 0.070 1.00 7.94 230 ALA A N 13
ATOM 23920 C CA . ALA A 1 73 ? -2.224 13.392 -0.843 1.00 8.24 230 ALA A CA 13
ATOM 23921 C C . ALA A 1 73 ? -2.937 13.684 -2.163 1.00 8.26 230 ALA A C 13
ATOM 23922 O O . ALA A 1 73 ? -2.629 14.660 -2.848 1.00 8.69 230 ALA A O 13
ATOM 23929 N N . ARG A 1 74 ? -3.894 12.833 -2.519 1.00 7.86 231 ARG A N 13
ATOM 23930 C CA . ARG A 1 74 ? -4.659 13.009 -3.750 1.00 7.92 231 ARG A CA 13
ATOM 23931 C C . ARG A 1 74 ? -5.626 14.176 -3.610 1.00 8.29 231 ARG A C 13
ATOM 23932 O O . ARG A 1 74 ? -6.027 14.791 -4.600 1.00 8.56 231 ARG A O 13
ATOM 23953 N N . LEU A 1 75 ? -6.008 14.465 -2.374 1.00 8.38 232 LEU A N 13
ATOM 23954 C CA . LEU A 1 75 ? -6.928 15.555 -2.091 1.00 8.81 232 LEU A CA 13
ATOM 23955 C C . LEU A 1 75 ? -6.171 16.872 -1.969 1.00 9.30 232 LEU A C 13
ATOM 23956 O O . LEU A 1 75 ? -6.443 17.827 -2.699 1.00 9.67 232 LEU A O 13
ATOM 23972 N N . GLN A 1 76 ? -5.216 16.913 -1.047 1.00 9.34 233 GLN A N 13
ATOM 23973 C CA . GLN A 1 76 ? -4.414 18.107 -0.819 1.00 9.87 233 GLN A CA 13
ATOM 23974 C C . GLN A 1 76 ? -2.940 17.742 -0.729 1.00 9.87 233 GLN A C 13
ATOM 23975 O O . GLN A 1 76 ? -2.566 16.776 -0.061 1.00 9.75 233 GLN A O 13
ATOM 23989 N N . GLN A 1 77 ? -2.110 18.517 -1.407 1.00 10.20 234 GLN A N 13
ATOM 23990 C CA . GLN A 1 77 ? -0.674 18.281 -1.414 1.00 10.43 234 GLN A CA 13
ATOM 23991 C C . GLN A 1 77 ? 0.045 19.293 -0.530 1.00 10.93 234 GLN A C 13
ATOM 23992 O O . GLN A 1 77 ? 0.360 19.007 0.624 1.00 11.18 234 GLN A O 13
ATOM 24006 N N . GLN A 1 78 ? 0.296 20.478 -1.075 1.00 11.20 235 GLN A N 13
ATOM 24007 C CA . GLN A 1 78 ? 0.980 21.533 -0.335 1.00 11.76 235 GLN A CA 13
ATOM 24008 C C . GLN A 1 78 ? 0.262 22.869 -0.502 1.00 11.96 235 GLN A C 13
ATOM 24009 O O . GLN A 1 78 ? 0.858 23.935 -0.331 1.00 12.27 235 GLN A O 13
ATOM 24023 N N . GLN A 1 79 ? -1.019 22.805 -0.835 1.00 11.97 236 GLN A N 13
ATOM 24024 C CA . GLN A 1 79 ? -1.820 24.005 -1.032 1.00 12.36 236 GLN A CA 13
ATOM 24025 C C . GLN A 1 79 ? -3.131 23.910 -0.263 1.00 12.79 236 GLN A C 13
ATOM 24026 O O . GLN A 1 79 ? -3.704 22.826 -0.119 1.00 12.91 236 GLN A O 13
ATOM 24040 N N . ALA A 1 80 ? -3.598 25.045 0.232 1.00 13.20 237 ALA A N 13
ATOM 24041 C CA . ALA A 1 80 ? -4.837 25.102 0.984 1.00 13.80 237 ALA A CA 13
ATOM 24042 C C . ALA A 1 80 ? -6.014 25.375 0.057 1.00 14.33 237 ALA A C 13
ATOM 24043 O O . ALA A 1 80 ? -5.907 26.165 -0.884 1.00 14.81 237 ALA A O 13
ATOM 24050 N N . GLN A 1 81 ? -7.128 24.719 0.326 1.00 14.40 238 GLN A N 13
ATOM 24051 C CA . GLN A 1 81 ? -8.329 24.883 -0.477 1.00 15.05 238 GLN A CA 13
ATOM 24052 C C . GLN A 1 81 ? -9.375 25.662 0.304 1.00 15.31 238 GLN A C 13
ATOM 24053 O O . GLN A 1 81 ? -9.939 26.625 -0.248 1.00 15.61 238 GLN A O 13
ATOM 24068 N N . SER B 2 1 ? 40.754 -41.775 19.085 1.00 35.36 101 SER B N 13
ATOM 24069 C CA . SER B 2 1 ? 40.111 -42.717 18.145 1.00 34.91 101 SER B CA 13
ATOM 24070 C C . SER B 2 1 ? 38.733 -42.217 17.713 1.00 34.43 101 SER B C 13
ATOM 24071 O O . SER B 2 1 ? 38.305 -42.458 16.583 1.00 34.37 101 SER B O 13
ATOM 24081 N N . THR B 2 2 ? 38.038 -41.527 18.606 1.00 34.15 102 THR B N 13
ATOM 24082 C CA . THR B 2 2 ? 36.720 -41.004 18.299 1.00 33.76 102 THR B CA 13
ATOM 24083 C C . THR B 2 2 ? 36.691 -39.489 18.474 1.00 33.28 102 THR B C 13
ATOM 24084 O O . THR B 2 2 ? 36.954 -38.975 19.567 1.00 33.22 102 THR B O 13
ATOM 24095 N N . ASP B 2 3 ? 36.397 -38.778 17.394 1.00 33.03 103 ASP B N 13
ATOM 24096 C CA . ASP B 2 3 ? 36.337 -37.322 17.430 1.00 32.64 103 ASP B CA 13
ATOM 24097 C C . ASP B 2 3 ? 35.344 -36.809 16.394 1.00 32.11 103 ASP B C 13
ATOM 24098 O O . ASP B 2 3 ? 35.537 -36.991 15.193 1.00 31.91 103 ASP B O 13
ATOM 24107 N N . SER B 2 4 ? 34.284 -36.174 16.857 1.00 31.97 104 SER B N 13
ATOM 24108 C CA . SER B 2 4 ? 33.268 -35.644 15.966 1.00 31.54 104 SER B CA 13
ATOM 24109 C C . SER B 2 4 ? 33.648 -34.246 15.483 1.00 31.14 104 SER B C 13
ATOM 24110 O O . SER B 2 4 ? 33.864 -33.338 16.291 1.00 31.23 104 SER B O 13
ATOM 24118 N N . THR B 2 5 ? 33.737 -34.083 14.171 1.00 30.79 105 THR B N 13
ATOM 24119 C CA . THR B 2 5 ? 34.085 -32.805 13.579 1.00 30.46 105 THR B CA 13
ATOM 24120 C C . THR B 2 5 ? 32.889 -31.855 13.623 1.00 29.85 105 THR B C 13
ATOM 24121 O O . THR B 2 5 ? 31.847 -32.134 13.035 1.00 29.61 105 THR B O 13
ATOM 24132 N N . PRO B 2 6 ? 33.027 -30.720 14.327 1.00 29.68 106 PRO B N 13
ATOM 24133 C CA . PRO B 2 6 ? 31.949 -29.733 14.457 1.00 29.20 106 PRO B CA 13
ATOM 24134 C C . PRO B 2 6 ? 31.769 -28.887 13.196 1.00 28.60 106 PRO B C 13
ATOM 24135 O O . PRO B 2 6 ? 30.886 -28.027 13.132 1.00 28.39 106 PRO B O 13
ATOM 24146 N N . MET B 2 7 ? 32.613 -29.128 12.203 1.00 28.40 107 MET B N 13
ATOM 24147 C CA . MET B 2 7 ? 32.552 -28.400 10.946 1.00 27.90 107 MET B CA 13
ATOM 24148 C C . MET B 2 7 ? 31.558 -29.064 9.997 1.00 27.40 107 MET B C 13
ATOM 24149 O O . MET B 2 7 ? 31.781 -30.181 9.532 1.00 27.53 107 MET B O 13
ATOM 24163 N N . PHE B 2 8 ? 30.456 -28.377 9.732 1.00 26.90 108 PHE B N 13
ATOM 24164 C CA . PHE B 2 8 ? 29.425 -28.893 8.841 1.00 26.45 108 PHE B CA 13
ATOM 24165 C C . PHE B 2 8 ? 29.143 -27.894 7.730 1.00 25.50 108 PHE B C 13
ATOM 24166 O O . PHE B 2 8 ? 29.363 -26.694 7.893 1.00 25.24 108 PHE B O 13
ATOM 24183 N N . GLU B 2 9 ? 28.650 -28.389 6.604 1.00 25.08 109 GLU B N 13
ATOM 24184 C CA . GLU B 2 9 ? 28.355 -27.536 5.464 1.00 24.24 109 GLU B CA 13
ATOM 24185 C C . GLU B 2 9 ? 26.953 -27.801 4.927 1.00 23.47 109 GLU B C 13
ATOM 24186 O O . GLU B 2 9 ? 26.736 -28.751 4.175 1.00 23.64 109 GLU B O 13
ATOM 24198 N N . TYR B 2 10 ? 26.010 -26.960 5.316 1.00 22.72 110 TYR B N 13
ATOM 24199 C CA . TYR B 2 10 ? 24.631 -27.099 4.869 1.00 22.00 110 TYR B CA 13
ATOM 24200 C C . TYR B 2 10 ? 24.118 -25.784 4.304 1.00 21.09 110 TYR B C 13
ATOM 24201 O O . TYR B 2 10 ? 24.202 -24.746 4.958 1.00 20.78 110 TYR B O 13
ATOM 24219 N N . GLU B 2 11 ? 23.588 -25.830 3.093 1.00 20.77 111 GLU B N 13
ATOM 24220 C CA . GLU B 2 11 ? 23.051 -24.638 2.450 1.00 19.99 111 GLU B CA 13
ATOM 24221 C C . GLU B 2 11 ? 21.535 -24.748 2.328 1.00 19.16 111 GLU B C 13
ATOM 24222 O O . GLU B 2 11 ? 20.995 -25.845 2.177 1.00 19.28 111 GLU B O 13
ATOM 24234 N N . ASN B 2 12 ? 20.854 -23.613 2.395 1.00 18.42 112 ASN B N 13
ATOM 24235 C CA . ASN B 2 12 ? 19.400 -23.590 2.299 1.00 17.65 112 ASN B CA 13
ATOM 24236 C C . ASN B 2 12 ? 18.956 -22.598 1.230 1.00 16.89 112 ASN B C 13
ATOM 24237 O O . ASN B 2 12 ? 19.349 -21.433 1.252 1.00 16.78 112 ASN B O 13
ATOM 24248 N N . LEU B 2 13 ? 18.147 -23.066 0.292 1.00 16.49 113 LEU B N 13
ATOM 24249 C CA . LEU B 2 13 ? 17.664 -22.217 -0.790 1.00 15.86 113 LEU B CA 13
ATOM 24250 C C . LEU B 2 13 ? 16.147 -22.084 -0.746 1.00 15.11 113 LEU B C 13
ATOM 24251 O O . LEU B 2 13 ? 15.433 -23.084 -0.684 1.00 15.28 113 LEU B O 13
ATOM 24267 N N . GLU B 2 14 ? 15.661 -20.850 -0.782 1.00 14.37 114 GLU B N 13
ATOM 24268 C CA . GLU B 2 14 ? 14.226 -20.604 -0.767 1.00 13.68 114 GLU B CA 13
ATOM 24269 C C . GLU B 2 14 ? 13.701 -20.428 -2.190 1.00 13.12 114 GLU B C 13
ATOM 24270 O O . GLU B 2 14 ? 14.370 -19.854 -3.052 1.00 13.03 114 GLU B O 13
ATOM 24282 N N . ASP B 2 15 ? 12.499 -20.931 -2.423 1.00 12.91 115 ASP B N 13
ATOM 24283 C CA . ASP B 2 15 ? 11.858 -20.853 -3.730 1.00 12.53 115 ASP B CA 13
ATOM 24284 C C . ASP B 2 15 ? 10.495 -20.179 -3.614 1.00 11.84 115 ASP B C 13
ATOM 24285 O O . ASP B 2 15 ? 9.927 -19.712 -4.598 1.00 11.73 115 ASP B O 13
ATOM 24294 N N . ASN B 2 16 ? 9.992 -20.096 -2.391 1.00 11.51 116 ASN B N 13
ATOM 24295 C CA . ASN B 2 16 ? 8.685 -19.501 -2.125 1.00 10.99 116 ASN B CA 13
ATOM 24296 C C . ASN B 2 16 ? 8.788 -17.998 -1.863 1.00 10.00 116 ASN B C 13
ATOM 24297 O O . ASN B 2 16 ? 8.171 -17.474 -0.937 1.00 9.54 116 ASN B O 13
ATOM 24308 N N . SER B 2 17 ? 9.544 -17.303 -2.702 1.00 9.85 117 SER B N 13
ATOM 24309 C CA . SER B 2 17 ? 9.753 -15.867 -2.552 1.00 9.09 117 SER B CA 13
ATOM 24310 C C . SER B 2 17 ? 8.464 -15.048 -2.765 1.00 8.48 117 SER B C 13
ATOM 24311 O O . SER B 2 17 ? 8.342 -13.936 -2.251 1.00 7.94 117 SER B O 13
ATOM 24319 N N . LYS B 2 18 ? 7.510 -15.595 -3.510 1.00 8.71 118 LYS B N 13
ATOM 24320 C CA . LYS B 2 18 ? 6.251 -14.892 -3.802 1.00 8.32 118 LYS B CA 13
ATOM 24321 C C . LYS B 2 18 ? 5.373 -14.733 -2.558 1.00 7.50 118 LYS B C 13
ATOM 24322 O O . LYS B 2 18 ? 4.531 -13.831 -2.497 1.00 7.07 118 LYS B O 13
ATOM 24341 N N . GLU B 2 19 ? 5.588 -15.578 -1.560 1.00 7.48 119 GLU B N 13
ATOM 24342 C CA . GLU B 2 19 ? 4.787 -15.552 -0.334 1.00 6.99 119 GLU B CA 13
ATOM 24343 C C . GLU B 2 19 ? 4.874 -14.216 0.409 1.00 6.13 119 GLU B C 13
ATOM 24344 O O . GLU B 2 19 ? 3.947 -13.841 1.125 1.00 5.77 119 GLU B O 13
ATOM 24356 N N . TRP B 2 20 ? 5.972 -13.497 0.230 1.00 6.01 120 TRP B N 13
ATOM 24357 C CA . TRP B 2 20 ? 6.166 -12.220 0.907 1.00 5.38 120 TRP B CA 13
ATOM 24358 C C . TRP B 2 20 ? 5.157 -11.171 0.434 1.00 4.90 120 TRP B C 13
ATOM 24359 O O . TRP B 2 20 ? 4.510 -10.514 1.250 1.00 4.43 120 TRP B O 13
ATOM 24380 N N . THR B 2 21 ? 4.988 -11.033 -0.874 1.00 5.33 121 THR B N 13
ATOM 24381 C CA . THR B 2 21 ? 4.043 -10.052 -1.401 1.00 5.34 121 THR B CA 13
ATOM 24382 C C . THR B 2 21 ? 2.600 -10.486 -1.145 1.00 5.03 121 THR B C 13
ATOM 24383 O O . THR B 2 21 ? 1.682 -9.663 -1.158 1.00 5.08 121 THR B O 13
ATOM 24394 N N . SER B 2 22 ? 2.420 -11.775 -0.875 1.00 5.01 122 SER B N 13
ATOM 24395 C CA . SER B 2 22 ? 1.101 -12.338 -0.616 1.00 4.99 122 SER B CA 13
ATOM 24396 C C . SER B 2 22 ? 0.505 -11.785 0.682 1.00 4.55 122 SER B C 13
ATOM 24397 O O . SER B 2 22 ? -0.706 -11.846 0.888 1.00 4.76 122 SER B O 13
ATOM 24405 N N . LEU B 2 23 ? 1.355 -11.254 1.556 1.00 4.24 123 LEU B N 13
ATOM 24406 C CA . LEU B 2 23 ? 0.888 -10.692 2.818 1.00 4.22 123 LEU B CA 13
ATOM 24407 C C . LEU B 2 23 ? 1.101 -9.179 2.855 1.00 4.10 123 LEU B C 13
ATOM 24408 O O . LEU B 2 23 ? 0.791 -8.520 3.847 1.00 4.50 123 LEU B O 13
ATOM 24424 N N . PHE B 2 24 ? 1.619 -8.631 1.762 1.00 4.01 124 PHE B N 13
ATOM 24425 C CA . PHE B 2 24 ? 1.872 -7.199 1.686 1.00 4.44 124 PHE B CA 13
ATOM 24426 C C . PHE B 2 24 ? 0.842 -6.504 0.802 1.00 4.95 124 PHE B C 13
ATOM 24427 O O . PHE B 2 24 ? -0.023 -5.789 1.301 1.00 5.55 124 PHE B O 13
ATOM 24444 N N . ASP B 2 25 ? 0.922 -6.725 -0.507 1.00 4.98 125 ASP B N 13
ATOM 24445 C CA . ASP B 2 25 ? -0.016 -6.094 -1.434 1.00 5.65 125 ASP B CA 13
ATOM 24446 C C . ASP B 2 25 ? -1.276 -6.939 -1.581 1.00 5.72 125 ASP B C 13
ATOM 24447 O O . ASP B 2 25 ? -2.315 -6.452 -2.034 1.00 6.24 125 ASP B O 13
ATOM 24456 N N . ASN B 2 26 ? -1.181 -8.197 -1.184 1.00 5.46 126 ASN B N 13
ATOM 24457 C CA . ASN B 2 26 ? -2.314 -9.113 -1.247 1.00 5.77 126 ASN B CA 13
ATOM 24458 C C . ASN B 2 26 ? -2.906 -9.285 0.147 1.00 5.90 126 ASN B C 13
ATOM 24459 O O . ASN B 2 26 ? -2.248 -8.981 1.143 1.00 6.04 126 ASN B O 13
ATOM 24470 N N . ASP B 2 27 ? -4.142 -9.755 0.217 1.00 6.22 127 ASP B N 13
ATOM 24471 C CA . ASP B 2 27 ? -4.806 -9.957 1.497 1.00 6.72 127 ASP B CA 13
ATOM 24472 C C . ASP B 2 27 ? -4.891 -11.440 1.828 1.00 7.18 127 ASP B C 13
ATOM 24473 O O . ASP B 2 27 ? -4.294 -11.906 2.797 1.00 7.47 127 ASP B O 13
ATOM 24482 N N . ILE B 2 28 ? -5.632 -12.178 1.011 1.00 7.53 128 ILE B N 13
ATOM 24483 C CA . ILE B 2 28 ? -5.799 -13.612 1.210 1.00 8.22 128 ILE B CA 13
ATOM 24484 C C . ILE B 2 28 ? -5.385 -14.385 -0.038 1.00 8.70 128 ILE B C 13
ATOM 24485 O O . ILE B 2 28 ? -5.483 -13.875 -1.158 1.00 8.87 128 ILE B O 13
ATOM 24501 N N . PRO B 2 29 ? -4.900 -15.620 0.136 1.00 9.15 129 PRO B N 13
ATOM 24502 C CA . PRO B 2 29 ? -4.484 -16.458 -0.978 1.00 9.85 129 PRO B CA 13
ATOM 24503 C C . PRO B 2 29 ? -5.670 -17.180 -1.621 1.00 10.63 129 PRO B C 13
ATOM 24504 O O . PRO B 2 29 ? -6.186 -18.157 -1.077 1.00 11.00 129 PRO B O 13
ATOM 24515 N N . VAL B 2 30 ? -6.098 -16.690 -2.777 1.00 11.05 130 VAL B N 13
ATOM 24516 C CA . VAL B 2 30 ? -7.224 -17.278 -3.498 1.00 11.95 130 VAL B CA 13
ATOM 24517 C C . VAL B 2 30 ? -6.802 -18.540 -4.255 1.00 12.59 130 VAL B C 13
ATOM 24518 O O . VAL B 2 30 ? -6.970 -18.641 -5.468 1.00 12.77 130 VAL B O 13
ATOM 24531 N N . THR B 2 31 ? -6.259 -19.499 -3.527 1.00 13.10 131 THR B N 13
ATOM 24532 C CA . THR B 2 31 ? -5.810 -20.749 -4.117 1.00 13.88 131 THR B CA 13
ATOM 24533 C C . THR B 2 31 ? -6.044 -21.905 -3.150 1.00 14.63 131 THR B C 13
ATOM 24534 O O . THR B 2 31 ? -5.419 -21.972 -2.090 1.00 14.78 131 THR B O 13
ATOM 24545 N N . THR B 2 32 ? -6.952 -22.800 -3.510 1.00 15.25 132 THR B N 13
ATOM 24546 C CA . THR B 2 32 ? -7.271 -23.942 -2.669 1.00 16.11 132 THR B CA 13
ATOM 24547 C C . THR B 2 32 ? -6.156 -24.984 -2.708 1.00 16.43 132 THR B C 13
ATOM 24548 O O . THR B 2 32 ? -6.059 -25.775 -3.649 1.00 16.63 132 THR B O 13
ATOM 24559 N N . ASP B 2 33 ? -5.311 -24.969 -1.692 1.00 16.62 133 ASP B N 13
ATOM 24560 C CA . ASP B 2 33 ? -4.198 -25.906 -1.598 1.00 17.09 133 ASP B CA 13
ATOM 24561 C C . ASP B 2 33 ? -4.538 -27.052 -0.649 1.00 18.05 133 ASP B C 13
ATOM 24562 O O . ASP B 2 33 ? -3.899 -28.105 -0.664 1.00 18.48 133 ASP B O 13
ATOM 24571 N N . ASP B 2 34 ? -5.550 -26.835 0.177 1.00 18.48 134 ASP B N 13
ATOM 24572 C CA . ASP B 2 34 ? -5.980 -27.838 1.140 1.00 19.48 134 ASP B CA 13
ATOM 24573 C C . ASP B 2 34 ? -6.775 -28.937 0.451 1.00 20.00 134 ASP B C 13
ATOM 24574 O O . ASP B 2 34 ? -6.206 -30.020 0.197 1.00 20.13 134 ASP B O 13
#

Foldseek 3Di:
DVPDDDPVVCVLVVCLAWFFADPVLLVQQDPDHQPDTTPVSNVVVVVVVSADPVRVVSVVVSSVVRSVVVVVCVVPPPDDD/DDDDDPDDDDDDDDDVPVVVVCVPVNPDDPDPPD

B-factor: mean 10.5, std 6.45, range [3.52, 35.56]

GO terms:
  GO:0061629 RNA polymerase II-specific DNA-binding transcription factor binding (F, IDA)
  GO:0001095 TFIIE-class transcription factor complex binding (F, IDA)
  GO:0001097 TFIIH-class transcription factor complex binding (F, IDA)
  GO:0003713 transcription coactivator activity (F, IDA)
  GO:0045944 positive regulation of transcription by RNA polymerase II (P, IDA)
  GO:0070847 core mediator complex (C, IDA)
  GO:0051123 RNA polymerase II preinitiation complex assembly (P, IDA)
  GO:0070202 regulation of establishment of protein localization to chromosome (P, IGI)
  GO:0034605 cellular response to heat (P, IMP)
  GO:0003713 transcription coactivator activity (F, IMP)
  GO:0045944 positive regulation of transcription by RNA polymerase II (P, IMP)
  GO:2000219 positive regulation of invasive growth in response to glucose limitation (P, IMP)
  GO:0070202 regulation of establishment of protein localization to chromosome (P, IMP)
  GO:0000122 negative regulation of transcription by RNA polymerase II (P, IMP)
  GO:0005515 protein binding (F, IPI)
  GO:0005634 nucleus (C, IDA)
  GO:0060261 positive regulation of transcription initiation by RNA polymerase II (P, IDA)
  GO:0032968 positive regulation of transcription elongation by RNA polymerase II (P, IDA)

Solvent-accessible surface area: 9928 Å² total; per-residue (Å²): 204,146,120,129,86,54,87,65,94,74,84,49,66,66,96,7,122,112,4,77,4,37,164,108,3,26,138,116,22,102,149,29,94,41,114,55,59,35,13,81,93,8,13,38,13,21,75,124,184,97,44,68,112,137,53,52,92,30,6,86,107,0,18,151,57,2,29,118,61,44,75,135,64,137,114,121,167,151,144,104,193,156,138,140,97,91,98,142,136,130,140,88,116,163,99,133,78,52,144,82,84,60,46,48,34,128,81,29,130,96,151,82,99,87,79

CATH classification: 1.10.287.2920

Nearest PDB structures (foldseek):
  2lpb-assembly1_A  TM=8.215E-01  e=4.363E-10  Saccharomyces cerevisiae S288C
  2lpb-assembly1_A  TM=8.043E-01  e=8.257E-11  Saccharomyces cerevisiae S288C
  2lpb-assembly1_A  TM=7.849E-01  e=5.164E-11  Saccharomyces cerevisiae S288C
  2lpb-assembly1_A  TM=8.227E-01  e=9.142E-11  Saccharomyces cerevisiae S288C
  2lpb-assembly1_A  TM=8.016E-01  e=4.340E-11  Saccharomyces cerevisiae S288C

Secondary structure (DSSP, 8-state):
------HHHHHHHTGGGS-BPPHHHHTTS-S-SS---BHHHHTHHHHTT-S-HHHHHHHHHHHHHHHHHHHHHHH-S----/-----S--SS----S-THHHHGGGT--S-S----

Sequence (115 aa):
QRRQLTPQQQQLVNQMKVAPIPKQLLQRIPNIPPNINTWQQVTALAQQKLLTPQDMEAAKEVYKIHQQLLFKARLQQQQAQSTDSTPMFEYENLEDNSKEWTSLFDNDIPVTTDDQRRQLTPQQQQLVNQMKVAPIPKQLLQRIPNIPPNINTWQQVTALAQQKLLTPQDMEAAKEVYKIHQQLLFKARLQQQQAQSTDSTPMFEYENLEDNSKEWTSLFDNDIPVTTDDQRRQLTPQQQQLVNQMKVAPIPKQLLQRIPNIPPNINTWQQVTALAQQKLLTPQDMEAAKEVYKIHQQLLFKARLQQQQAQSTDSTPMFEYENLEDNSKEWTSLFDNDIPVTTDDQRRQLTPQQQQLVNQMKVAPIPKQLLQRIPNIPPNINTWQQVTALAQQKLLTPQDMEAAKEVYKIHQQLLFKARLQQQQAQSTDSTPMFEYENLEDNSKEWTSLFDNDIPVTTDDQRRQLTPQQQQLVNQMKVAPIPKQLLQRIPNIPPNINTWQQVTALAQQKLLTPQDMEAAKEVYKIHQQLLFKARLQQQQAQSTDSTPMFEYENLEDNSKEWTSLFDNDIPVTTDDQRRQLTPQQQQLVNQMKVAPIPKQLLQRIPNIPPNINTWQQVTALAQQKLLTPQDMEAAKEVYKIHQQLLFKARLQQQQAQSTDSTPMFEYENLEDNSKEWTSLFDNDIPVTTDDQRRQLTPQQQQLVNQMKVAPIPKQLLQRIPNIPPNINTWQQVTALAQQKLLTPQDMEAAKEVYKIHQQLLFKARLQQQQAQSTDSTPMFEYENLEDNSKEWTSLFDNDIPVTTDDQRRQLTPQQQQLVNQMKVAPIPKQLLQRIPNIPPNINTWQQVTALAQQKLLTPQDMEAAKEVYKIHQQLLFKARLQQQQAQSTDSTPMFEYENLEDNSKEWTSLFDNDIPVTTDDQRRQLTPQQQQLVNQMKVAPIPKQLLQRIPNIPPNINTWQQVTALAQQKLLTPQDMEAAKEVYKIHQQLLFKARLQQQQAQSTDSTPMFEYENLEDNSKEWTSLFDNDIPVTTDDQRRQLTPQQQQLVNQMKVAPIPKQLLQRIPNIPPNINTWQQVTALAQQKLLTPQDMEAAKEVYKIHQQLLFKARLQQQQAQSTDSTPMFEYENLEDNSKEWTSLFDNDIPVTTDDQRRQLTPQQQQLVNQMKVAPIPKQLLQRIPNIPPNINTWQQVTALAQQKLLTPQDMEAAKEVYKIHQQLLFKARLQQQQAQSTDSTPMFEYENLEDNSKEWTSLFDNDIPVTTDDQRRQLTPQQQQLVNQMKVAPIPKQLLQRIPNIPPNINTWQQVTALAQQKLLTPQDMEAAKEVYKIHQQLLFKARLQQQQAQSTDSTPMFEYENLEDNSKEWTSLFDNDIPVTTDDQRRQLTPQQQQLVNQMKVAPIPKQLLQRIPNIPPNINTWQQVTALAQQKLLTPQDMEAAKEVYKIHQQLLFKARLQQQQAQSTDSTPMFEYENLEDNSKEWTSLFDNDIPVTTDD